Protein AF-0000000087729654 (afdb_homodimer)

Solvent-accessible surface area (backbone atoms only — not comparable to full-atom values): 74043 Å² total; per-residue (Å²): 131,87,69,91,74,70,89,71,46,72,91,51,45,42,48,38,34,33,29,36,42,75,70,20,74,79,70,72,42,44,32,34,38,73,47,78,46,48,80,68,43,52,25,71,69,46,51,53,46,52,68,68,64,58,53,96,73,68,27,62,53,49,50,52,55,50,51,56,45,70,74,33,58,78,90,52,47,77,38,66,58,53,47,55,46,52,46,66,51,66,41,81,91,63,39,47,30,75,78,20,45,40,29,26,58,43,69,52,61,72,54,85,83,48,56,37,69,32,28,49,70,90,34,79,41,78,41,32,36,52,52,50,51,50,50,40,53,34,51,58,63,65,44,33,60,56,48,44,22,37,34,40,68,84,71,46,38,59,80,87,36,67,66,57,45,44,56,49,59,72,38,42,46,55,52,32,26,64,28,59,14,25,42,36,46,71,46,72,65,54,76,36,37,62,45,18,56,48,50,32,50,38,30,27,59,48,52,79,46,93,48,45,67,60,50,39,55,44,36,74,76,32,64,42,71,88,45,75,63,29,58,43,16,38,47,52,62,42,61,37,72,51,65,31,36,44,56,49,54,42,45,49,26,40,17,23,82,33,19,32,41,29,41,56,89,42,68,46,48,37,61,46,48,42,40,7,50,40,34,40,64,58,45,32,54,71,60,48,54,55,45,31,38,52,42,38,27,73,74,68,70,51,84,64,91,73,82,69,55,63,32,56,47,43,40,55,72,38,48,44,41,50,12,53,28,46,52,64,39,92,66,53,66,52,73,68,55,53,53,45,67,44,60,77,35,45,69,91,53,78,57,39,71,51,57,43,42,36,71,53,38,45,68,72,49,32,69,69,58,68,74,60,92,82,58,58,59,31,57,54,35,32,49,47,37,49,44,50,28,62,72,69,64,33,41,58,54,42,47,57,6,26,70,78,26,84,64,71,42,37,6,45,23,36,46,83,75,37,77,52,71,60,72,68,39,49,74,78,48,82,62,66,68,60,34,93,81,41,57,82,71,53,77,79,59,74,49,57,62,77,58,22,13,32,52,90,41,70,48,65,70,45,66,43,94,83,54,54,32,42,33,32,44,28,32,67,76,46,34,35,41,18,33,40,40,40,45,49,46,95,88,39,69,37,64,88,57,46,35,67,44,90,74,42,50,61,62,65,54,53,70,68,41,42,51,52,48,45,42,33,40,50,31,65,40,39,42,77,68,20,36,67,60,59,79,70,46,50,45,54,38,26,50,44,57,42,60,75,62,33,31,56,55,27,49,76,69,63,36,58,72,70,36,63,33,84,90,63,46,59,65,60,29,49,51,47,70,61,32,32,78,38,61,58,51,97,40,36,52,47,75,69,49,42,64,62,66,60,89,85,61,52,69,65,49,50,53,49,40,52,36,31,29,60,24,48,59,47,49,32,23,51,30,30,25,61,75,16,42,46,26,36,34,37,38,34,23,75,50,56,86,86,49,45,70,52,74,68,30,30,35,26,40,35,35,22,17,39,44,31,33,32,30,35,84,52,87,89,32,26,31,30,56,13,40,30,46,43,58,79,36,37,71,23,50,51,47,54,38,41,75,72,60,78,33,62,80,42,79,46,40,30,56,131,87,68,90,71,70,91,69,47,73,90,50,45,44,48,38,36,33,29,35,44,77,70,20,75,78,70,73,42,44,32,34,38,74,47,78,45,50,79,69,44,52,26,71,69,45,51,51,44,52,68,68,63,58,53,98,74,66,28,62,53,48,51,52,53,49,51,57,46,69,72,35,58,76,90,52,46,78,39,65,59,54,48,55,48,52,46,67,48,65,40,81,91,62,40,47,30,73,76,21,45,40,30,27,58,43,67,52,60,71,53,85,82,48,56,37,71,32,29,50,69,90,35,81,43,79,42,31,36,54,53,51,51,51,50,41,53,35,52,59,62,66,45,32,60,56,50,43,23,38,34,39,68,85,72,47,38,59,80,88,38,66,66,56,45,44,54,50,57,73,38,41,45,55,53,32,26,62,28,60,15,25,41,35,46,71,46,72,66,56,77,37,37,61,45,17,54,49,49,31,50,38,30,28,58,47,51,80,46,94,48,45,68,60,52,40,54,44,36,72,77,34,65,43,71,89,45,75,63,29,58,43,16,36,47,52,63,40,62,37,72,53,63,31,37,44,55,50,55,43,46,48,25,41,18,23,82,34,19,31,41,29,42,55,90,42,66,45,48,36,61,45,47,42,40,8,50,41,34,40,63,58,44,30,52,70,59,48,55,56,45,31,38,52,41,39,26,74,72,68,70,50,86,63,92,73,82,68,54,63,32,55,47,44,39,54,73,39,46,44,42,49,13,53,29,46,52,63,39,91,65,54,66,53,72,68,53,53,52,46,66,45,60,76,35,44,69,90,53,76,59,39,72,52,57,44,43,36,70,53,39,46,69,71,49,34,71,70,58,66,74,61,90,82,58,58,59,31,57,54,34,31,50,50,37,48,43,49,30,63,72,69,64,32,42,57,54,40,48,57,5,25,72,76,26,85,64,70,43,36,6,46,21,37,48,84,76,38,78,53,72,62,74,68,38,49,73,77,48,85,63,65,68,62,35,92,80,41,56,84,72,54,78,78,59,76,50,56,62,76,57,22,14,33,50,90,41,69,50,67,69,45,66,43,94,84,55,52,33,42,33,33,43,26,33,68,77,47,34,36,42,18,35,39,42,40,46,48,46,96,86,39,68,37,64,88,55,45,36,70,43,89,74,42,51,61,62,66,56,53,71,69,42,40,50,51,52,46,42,34,40,50,29,66,40,40,43,80,68,19,37,66,61,58,79,70,44,49,45,53,37,25,48,45,57,42,59,76,64,32,30,56,54,25,48,76,70,63,35,57,71,71,35,63,33,88,86,64,46,58,65,60,28,49,51,47,69,60,32,32,78,39,60,57,50,97,38,36,52,48,75,70,49,42,66,63,67,60,91,84,63,52,68,64,50,52,50,49,41,51,34,30,29,59,25,50,56,47,51,32,23,51,30,31,27,60,76,17,42,44,27,36,36,36,40,34,24,74,50,55,86,86,49,46,69,53,73,67,30,30,34,27,39,36,35,24,16,40,46,31,32,31,31,36,83,53,86,90,30,25,30,29,56,12,39,30,46,42,57,78,36,36,72,23,52,52,48,53,38,42,76,70,61,78,34,62,80,41,78,45,39,29,55

Foldseek 3Di:
DPDLDDDDDVVQQKWKWKAWALCCVVVVATEIEIDMDGPVQFDPVLVVQCVVPDDPFAFLQVSLLVLLLVQDDVVCSPPPVSVVVCLQPNDQSSAGHPLGAEEEEQEDQPDPPQWDWHHYPNRIDIGHVQVRQVSSLCSVVVHRNGSYTYHYCRNGFPPVDPVSNLVVLLCLLVRLLNHSAYEYELGADDDCLQLLLVLLLVLLVCLVDPCLQVVQVVCVVPVCPSHALNLLSVQVSLPGLSLQALLVLSNLLSNQQSYWYDYRHDIDGLLSNQSSLLSCQQRPVLSSQVSNQVRCCVVPVDHDGDHDCSSSCLSHFPSNLSSVDSNVGDDADAPLLLLLNLQRHDDDQLLCSPSSCLSRHDPQLSVQQRDDSVDQSLLSQLVSQVSRCVVVQFLAQQQQFACFAPSRAFRSTHRSHANQDDNLQDLQGFFDFHCVLGPDDHSPQRLADFWALQNPFTWDWDADPSSRKIKIKWFFDFFFAWWFWAAAPPQDTDLVLTGAGDAADAPQDDPVSVLVLVLQQLLLQAWHSNHGDDPLSSQQLQAALDLVLNLVVCVVVVVVRSNSCVPPSRLSNNRCVRQQQHDQHVDGPVVSHHPDRDPPRDSSSNRTSSRSNSSNSRQWIWTATPSNWTHIHGARNNDDPVLTDDGGFTWIDTGRHQFIWTWDDDPQAIRTHRGMRIRQSGHHNVVVCPVVPVIDMDMHMTD/DPDLDDDDDVVQQKWKWKAWALCCVVVVATEIEIDMDGPVQFDPVLVVQCVVPDDPFAFLQVSLLVLLLVQDDVVCSPPPVSVVVCLQPNDQSSAGHPLGAEEEEQEDQPDPVQWDWHHYPNRIDIGHPQVRQVSSLCSVVVHRNGSYTYHYCRNRFPPVDVVSVLVVLLCLLVVLLNHSAYEYELGADDDCLQLLLVLLLVLLVCLVDPCLQVVQVVCVVPVCPSHALNLLSVQVSLPGLSLQALLVLSNLLSNQQSYWYDYRHDIDGLLSNLSSLQSCQQRPVLSSQVSNQVRCCVVPVDHDGDHDCSSSCLSHFPSNLSSVDSNVDDDADAPLLLLLNLQRHDDDQLLCSPSSCLSRHDPQLSVQQRDDSVDQSLLSQLSSQVSRCVVVQFLAQQQQFACFAPSRAFRSTHRSHANQDDNLQDLQGFFDFHCVLGNDDHSPQRLADFWALQNPFTWPWDADPSSRKIKIKWFFDFFFAWWFWAAAPPQDTDLVLTGAGPAADAPQDDPVSVLVLVLQQLLLQAWHSNHGDDPLSSQVLQAALDLVLVLVVCVVVVVVRSNSCVPPSRLSNNRCVRQQQHDQHVDGPVVSHHPDRDPPRDSSSNRTSSRSNSSNSRQWIWTATPSNWTHIHGARNNDDPVLTDDGGFTWIDTGRHQFIWTWDDDPQAIRTHRGMRIRQSGHHNVVVCCVVPVIDMDMHMTD

Organism: NCBI:txid56646

Sequence (1406 aa):
MSTLYHPLSEADDEIRLLTLLPKSRSTGIPECVLETYSLKAFTPQYRDFVSASIGANASTRRTTSQWIRSRIDPELAGLVPLQRLHSKQPPPSQYRFMWGDYAALSYVWGKEKDTSIIVLNRKQRRVTTNLAKALSAFIQDGEFENDFKLWVDAVCINQDDLDERARQLRKMRQIYGSAWAVVAWLGEPSFQSDSAIQLIHDFSTLSKTNCGSQIEARLYSEPQFLGKGCWLALHDLMERPYWARLWIIQEMVMGASATWIRCGSSSIDWTSFCSGIAFLEENLWLVKDEILSIERYAATSKTGPAWSIMGIHLVYQDLSILSEREEKGGQYPNFARLLDIAIDTECKDPRDKVYGLVGLMSPVVAGSLQPDYTLPVRQVYAATARTFIEADDNLEPIRDGNPWGPSKGPSWAADWLWKGRVRSSRTENQLWGPTRFFPRLGPDDSFHTPYKASGETKHDASFSNDGSALECSGFIVDTISGLSARGRGYFNLVKTSVVQPQRWESAYGDRRATAEALYRTLVMDRVAGGAKSSARHAAILHLPRKLDRGKQEFSKRGWSWLAGQDGYYFRWEMFHKLNADFQLGDDRLQDFFSDEIPDDASEFDYSEVYSCFDRTSQRRRFMTTANGYMGWAPDNIYGKKSEQTRPGDVIAVLYGCSTPIVIRPRGCQYHVIGEAYVQGLMDGEAMELVNSGKLERARLEFCMSTLYHPLSEADDEIRLLTLLPKSRSTGIPECVLETYSLKAFTPQYRDFVSASIGANASTRRTTSQWIRSRIDPELAGLVPLQRLHSKQPPPSQYRFMWGDYAALSYVWGKEKDTSIIVLNRKQRRVTTNLAKALSAFIQDGEFENDFKLWVDAVCINQDDLDERARQLRKMRQIYGSAWAVVAWLGEPSFQSDSAIQLIHDFSTLSKTNCGSQIEARLYSEPQFLGKGCWLALHDLMERPYWARLWIIQEMVMGASATWIRCGSSSIDWTSFCSGIAFLEENLWLVKDEILSIERYAATSKTGPAWSIMGIHLVYQDLSILSEREEKGGQYPNFARLLDIAIDTECKDPRDKVYGLVGLMSPVVAGSLQPDYTLPVRQVYAATARTFIEADDNLEPIRDGNPWGPSKGPSWAADWLWKGRVRSSRTENQLWGPTRFFPRLGPDDSFHTPYKASGETKHDASFSNDGSALECSGFIVDTISGLSARGRGYFNLVKTSVVQPQRWESAYGDRRATAEALYRTLVMDRVAGGAKSSARHAAILHLPRKLDRGKQEFSKRGWSWLAGQDGYYFRWEMFHKLNADFQLGDDRLQDFFSDEIPDDASEFDYSEVYSCFDRTSQRRRFMTTANGYMGWAPDNIYGKKSEQTRPGDVIAVLYGCSTPIVIRPRGCQYHVIGEAYVQGLMDGEAMELVNSGKLERARLEFC

pLDDT: mean 92.47, std 7.08, range [33.03, 98.75]

Structure (mmCIF, N/CA/C/O backbone):
data_AF-0000000087729654-model_v1
#
loop_
_entity.id
_entity.type
_entity.pdbx_description
1 polymer 'Heterokaryon incompatibility domain-containing protein'
#
loop_
_atom_site.group_PDB
_atom_site.id
_atom_site.type_symbol
_atom_site.label_atom_id
_atom_site.label_alt_id
_atom_site.label_comp_id
_atom_site.label_asym_id
_atom_site.label_entity_id
_atom_site.label_seq_id
_atom_site.pdbx_PDB_ins_code
_atom_site.Cartn_x
_atom_site.Cartn_y
_atom_site.Cartn_z
_atom_site.occupancy
_atom_site.B_iso_or_equiv
_atom_site.auth_seq_id
_atom_site.auth_comp_id
_atom_site.auth_asym_id
_atom_site.auth_atom_id
_atom_site.pdbx_PDB_model_num
ATOM 1 N N . MET A 1 1 ? -33.344 -27.109 21.906 1 33.69 1 MET A N 1
ATOM 2 C CA . MET A 1 1 ? -32 -26.703 21.453 1 33.69 1 MET A CA 1
ATOM 3 C C . MET A 1 1 ? -32.062 -26.141 20.031 1 33.69 1 MET A C 1
ATOM 5 O O . MET A 1 1 ? -32.406 -26.859 19.094 1 33.69 1 MET A O 1
ATOM 9 N N . SER A 1 2 ? -32.469 -24.953 19.781 1 46.62 2 SER A N 1
ATOM 10 C CA . SER A 1 2 ? -32.844 -24.266 18.562 1 46.62 2 SER A CA 1
ATOM 11 C C . SER A 1 2 ? -31.781 -24.406 17.484 1 46.62 2 SER A C 1
ATOM 13 O O . SER A 1 2 ? -30.609 -24.125 17.719 1 46.62 2 SER A O 1
ATOM 15 N N . THR A 1 3 ? -31.906 -25.203 16.375 1 71.5 3 THR A N 1
ATOM 16 C CA . THR A 1 3 ? -31.031 -25.766 15.359 1 71.5 3 THR A CA 1
ATOM 17 C C . THR A 1 3 ? -30.391 -24.656 14.531 1 71.5 3 THR A C 1
ATOM 19 O O . THR A 1 3 ? -31.078 -23.75 14.055 1 71.5 3 THR A O 1
ATOM 22 N N . LEU A 1 4 ? -29.172 -24.375 14.727 1 82.44 4 LEU A N 1
ATOM 23 C CA . LEU A 1 4 ? -28.375 -23.391 14 1 82.44 4 LEU A CA 1
ATOM 24 C C . LEU A 1 4 ? -28.656 -23.469 12.508 1 82.44 4 LEU A C 1
ATOM 26 O O . LEU A 1 4 ? -28.75 -22.438 11.844 1 82.44 4 LEU A O 1
ATOM 30 N N . TYR A 1 5 ? -29.047 -24.703 12.047 1 92.25 5 TYR A N 1
ATOM 31 C CA . TYR A 1 5 ? -29.188 -24.891 10.609 1 92.25 5 TYR A CA 1
ATOM 32 C C . TYR A 1 5 ? -30.609 -25.312 10.25 1 92.25 5 TYR A C 1
ATOM 34 O O . TYR A 1 5 ? -31.125 -26.312 10.75 1 92.25 5 TYR A O 1
ATOM 42 N N . HIS A 1 6 ? -31.219 -24.484 9.508 1 92.19 6 HIS A N 1
ATOM 43 C CA . HIS A 1 6 ? -32.5 -24.812 8.867 1 92.19 6 HIS A CA 1
ATOM 44 C C . HIS A 1 6 ? -32.281 -25.125 7.391 1 92.19 6 HIS A C 1
ATOM 46 O O . HIS A 1 6 ? -31.406 -24.562 6.742 1 92.19 6 HIS A O 1
ATOM 52 N N . PRO A 1 7 ? -33.125 -26.047 6.918 1 92.88 7 PRO A N 1
ATOM 53 C CA . PRO A 1 7 ? -32.969 -26.422 5.508 1 92.88 7 PRO A CA 1
ATOM 54 C C . PRO A 1 7 ? -33.062 -25.219 4.57 1 92.88 7 PRO A C 1
ATOM 56 O O . PRO A 1 7 ? -33.906 -24.344 4.781 1 92.88 7 PRO A O 1
ATOM 59 N N . LEU A 1 8 ? -32.25 -25.203 3.566 1 94.94 8 LEU A N 1
ATOM 60 C CA . LEU A 1 8 ? -32.219 -24.125 2.576 1 94.94 8 LEU A CA 1
ATOM 61 C C . LEU A 1 8 ? -33.219 -24.406 1.445 1 94.94 8 LEU A C 1
ATOM 63 O O . LEU A 1 8 ? -33.344 -25.547 0.994 1 94.94 8 LEU A O 1
ATOM 67 N N . SER A 1 9 ? -33.844 -23.406 1.042 1 94 9 SER A N 1
ATOM 68 C CA . SER A 1 9 ? -34.781 -23.531 -0.067 1 94 9 SER A CA 1
ATOM 69 C C . SER A 1 9 ? -34.094 -23.391 -1.411 1 94 9 SER A C 1
ATOM 71 O O . SER A 1 9 ? -33.531 -22.344 -1.723 1 94 9 SER A O 1
ATOM 73 N N . GLU A 1 10 ? -34.125 -24.422 -2.219 1 90.56 10 GLU A N 1
ATOM 74 C CA . GLU A 1 10 ? -33.531 -24.375 -3.561 1 90.56 10 GLU A CA 1
ATOM 75 C C . GLU A 1 10 ? -34.375 -23.469 -4.477 1 90.56 10 GLU A C 1
ATOM 77 O O . GLU A 1 10 ? -33.812 -22.781 -5.34 1 90.56 10 GLU A O 1
ATOM 82 N N . ALA A 1 11 ? -35.625 -23.469 -4.262 1 92.75 11 ALA A N 1
ATOM 83 C CA . ALA A 1 11 ? -36.531 -22.656 -5.078 1 92.75 11 ALA A CA 1
ATOM 84 C C . ALA A 1 11 ? -36.219 -21.172 -4.93 1 92.75 11 ALA A C 1
ATOM 86 O O . ALA A 1 11 ? -36.312 -20.406 -5.895 1 92.75 11 ALA A O 1
ATOM 87 N N . ASP A 1 12 ? -35.781 -20.812 -3.799 1 94.88 12 ASP A N 1
ATOM 88 C CA . ASP A 1 12 ? -35.5 -19.406 -3.525 1 94.88 12 ASP A CA 1
ATOM 89 C C . ASP A 1 12 ? -34 -19.125 -3.646 1 94.88 12 ASP A C 1
ATOM 91 O O . ASP A 1 12 ? -33.562 -18 -3.377 1 94.88 12 ASP A O 1
ATOM 95 N N . ASP A 1 13 ? -33.281 -20.109 -3.977 1 95.81 13 ASP A N 1
ATOM 96 C CA . ASP A 1 13 ? -31.828 -19.969 -4.137 1 95.81 13 ASP A CA 1
ATOM 97 C C . ASP A 1 13 ? -31.188 -19.406 -2.873 1 95.81 13 ASP A C 1
ATOM 99 O O . ASP A 1 13 ? -30.469 -18.406 -2.928 1 95.81 13 ASP A O 1
ATOM 103 N N . GLU A 1 14 ? -31.406 -20.062 -1.778 1 96.5 14 GLU A N 1
ATOM 104 C CA . GLU A 1 14 ? -31.016 -19.562 -0.465 1 96.5 14 GLU A CA 1
ATOM 105 C C . GLU A 1 14 ? -29.594 -20 -0.112 1 96.5 14 GLU A C 1
ATOM 107 O O . GLU A 1 14 ? -29.172 -21.109 -0.466 1 96.5 14 GLU A O 1
ATOM 112 N N . ILE A 1 15 ? -28.859 -19.125 0.575 1 96.56 15 ILE A N 1
ATOM 113 C CA . ILE A 1 15 ? -27.578 -19.422 1.209 1 96.56 15 ILE A CA 1
ATOM 114 C C . ILE A 1 15 ? -27.547 -18.781 2.6 1 96.56 15 ILE A C 1
ATOM 116 O O . ILE A 1 15 ? -28.422 -18 2.955 1 96.56 15 ILE A O 1
ATOM 120 N N . ARG A 1 16 ? -26.625 -19.234 3.406 1 97.75 16 ARG A N 1
ATOM 121 C CA . ARG A 1 16 ? -26.406 -18.609 4.711 1 97.75 16 ARG A CA 1
ATOM 122 C C . ARG A 1 16 ? -25.188 -17.688 4.68 1 97.75 16 ARG A C 1
ATOM 124 O O . ARG A 1 16 ? -24.203 -17.969 3.996 1 97.75 16 ARG A O 1
ATOM 131 N N . LEU A 1 17 ? -25.312 -16.547 5.328 1 98.19 17 LEU A N 1
ATOM 132 C CA . LEU A 1 17 ? -24.219 -15.57 5.387 1 98.19 17 LEU A CA 1
ATOM 133 C C . LEU A 1 17 ? -23.953 -15.125 6.82 1 98.19 17 LEU A C 1
ATOM 135 O O . LEU A 1 17 ? -24.844 -15.195 7.668 1 98.19 17 LEU A O 1
ATOM 139 N N . LEU A 1 18 ? -22.734 -14.703 7.047 1 98.12 18 LEU A N 1
ATOM 140 C CA . LEU A 1 18 ? -22.297 -14.234 8.359 1 98.12 18 LEU A CA 1
ATOM 141 C C . LEU A 1 18 ? -22.266 -12.711 8.414 1 98.12 18 LEU A C 1
ATOM 143 O O . LEU A 1 18 ? -21.875 -12.062 7.441 1 98.12 18 LEU A O 1
ATOM 147 N N . THR A 1 19 ? -22.656 -12.164 9.516 1 98.12 19 THR A N 1
ATOM 148 C CA . THR A 1 19 ? -22.406 -10.781 9.906 1 98.12 19 THR A CA 1
ATOM 149 C C . THR A 1 19 ? -21.531 -10.727 11.164 1 98.12 19 THR A C 1
ATOM 151 O O . THR A 1 19 ? -21.844 -11.383 12.164 1 98.12 19 THR A O 1
ATOM 154 N N . LEU A 1 20 ? -20.469 -10.039 11.109 1 96.88 20 LEU A N 1
ATOM 155 C CA . LEU A 1 20 ? -19.531 -9.945 12.234 1 96.88 20 LEU A CA 1
ATOM 156 C C . LEU A 1 20 ? -19.922 -8.797 13.164 1 96.88 20 LEU A C 1
ATOM 158 O O . LEU A 1 20 ? -20.328 -7.73 12.703 1 96.88 20 LEU A O 1
ATOM 162 N N . LEU A 1 21 ? -19.75 -8.977 14.414 1 94.62 21 LEU A N 1
ATOM 163 C CA . LEU A 1 21 ? -20.219 -8.008 15.391 1 94.62 21 LEU A CA 1
ATOM 164 C C . LEU A 1 21 ? -19.062 -7.203 15.969 1 94.62 21 LEU A C 1
ATOM 166 O O . LEU A 1 21 ? -18.078 -7.777 16.438 1 94.62 21 LEU A O 1
ATOM 170 N N . PRO A 1 22 ? -19.156 -5.863 16.016 1 88.12 22 PRO A N 1
ATOM 171 C CA . PRO A 1 22 ? -18.094 -4.992 16.5 1 88.12 22 PRO A CA 1
ATOM 172 C C . PRO A 1 22 ? -17.719 -5.262 17.953 1 88.12 22 PRO A C 1
ATOM 174 O O . PRO A 1 22 ? -16.578 -5.016 18.359 1 88.12 22 PRO A O 1
ATOM 177 N N . LYS A 1 23 ? -18.594 -5.688 18.812 1 84 23 LYS A N 1
ATOM 178 C CA . LYS A 1 23 ? -18.344 -5.93 20.234 1 84 23 LYS A CA 1
ATOM 179 C C . LYS A 1 23 ? -17.203 -6.93 20.422 1 84 23 LYS A C 1
ATOM 181 O O . LYS A 1 23 ? -16.625 -7.02 21.5 1 84 23 LYS A O 1
ATOM 186 N N . SER A 1 24 ? -17 -7.676 19.328 1 87.69 24 SER A N 1
ATOM 187 C CA . SER A 1 24 ? -15.922 -8.664 19.328 1 87.69 24 SER A CA 1
ATOM 188 C C . SER A 1 24 ? -14.578 -8.008 19.656 1 87.69 24 SER A C 1
ATOM 190 O O . SER A 1 24 ? -13.68 -8.656 20.203 1 87.69 24 SER A O 1
ATOM 192 N N . ARG A 1 25 ? -14.367 -6.797 19.328 1 84.56 25 ARG A N 1
ATOM 193 C CA . ARG A 1 25 ? -13.102 -6.098 19.5 1 84.56 25 ARG A CA 1
ATOM 194 C C . ARG A 1 25 ? -12.766 -5.945 20.984 1 84.56 25 ARG A C 1
ATOM 196 O O . ARG A 1 25 ? -11.594 -6.02 21.375 1 84.56 25 ARG A O 1
ATOM 203 N N . SER A 1 26 ? -13.719 -5.879 21.766 1 84.81 26 SER A N 1
ATOM 204 C CA . SER A 1 26 ? -13.508 -5.711 23.203 1 84.81 26 SER A CA 1
ATOM 205 C C . SER A 1 26 ? -13.336 -7.055 23.891 1 84.81 26 SER A C 1
ATOM 207 O O . SER A 1 26 ? -12.547 -7.18 24.828 1 84.81 26 SER A O 1
ATOM 209 N N . THR A 1 27 ? -13.977 -8.109 23.359 1 87.88 27 THR A N 1
ATOM 210 C CA . THR A 1 27 ? -13.953 -9.414 24.031 1 87.88 27 THR A CA 1
ATOM 211 C C . THR A 1 27 ? -12.773 -10.242 23.547 1 87.88 27 THR A C 1
ATOM 213 O O . THR A 1 27 ? -12.32 -11.156 24.234 1 87.88 27 THR A O 1
ATOM 216 N N . GLY A 1 28 ? -12.383 -10.047 22.391 1 89.31 28 GLY A N 1
ATOM 217 C CA . GLY A 1 28 ? -11.305 -10.812 21.797 1 89.31 28 GLY A CA 1
ATOM 218 C C . GLY A 1 28 ? -11.766 -12.117 21.172 1 89.31 28 GLY A C 1
ATOM 219 O O . GLY A 1 28 ? -10.961 -12.852 20.594 1 89.31 28 GLY A O 1
ATOM 220 N N . ILE A 1 29 ? -13.016 -12.43 21.281 1 95.31 29 ILE A N 1
ATOM 221 C CA . ILE A 1 29 ? -13.617 -13.617 20.703 1 95.31 29 ILE A CA 1
ATOM 222 C C . ILE A 1 29 ? -14.523 -13.219 19.531 1 95.31 29 ILE A C 1
ATOM 224 O O . ILE A 1 29 ? -15.461 -12.43 19.719 1 95.31 29 ILE A O 1
ATOM 228 N N . PRO A 1 30 ? -14.227 -13.766 18.344 1 96.81 30 PRO A N 1
ATOM 229 C CA . PRO A 1 30 ? -15.086 -13.398 17.219 1 96.81 30 PRO A CA 1
ATOM 230 C C . PRO A 1 30 ? -16.547 -13.758 17.469 1 96.81 30 PRO A C 1
ATOM 232 O O . PRO A 1 30 ? -16.859 -14.906 17.781 1 96.81 30 PRO A O 1
ATOM 235 N N . GLU A 1 31 ? -17.391 -12.836 17.344 1 97.12 31 GLU A N 1
ATOM 236 C CA . GLU A 1 31 ? -18.828 -13.016 17.453 1 97.12 31 GLU A CA 1
ATOM 237 C C . GLU A 1 31 ? -19.516 -12.711 16.125 1 97.12 31 GLU A C 1
ATOM 239 O O . GLU A 1 31 ? -19.25 -11.68 15.508 1 97.12 31 GLU A O 1
ATOM 244 N N . CYS A 1 32 ? -20.391 -13.617 15.688 1 96.75 32 CYS A N 1
ATOM 245 C CA . CYS A 1 32 ? -21.031 -13.508 14.383 1 96.75 32 CYS A CA 1
ATOM 246 C C . CYS A 1 32 ? -22.516 -13.891 14.461 1 96.75 32 CYS A C 1
ATOM 248 O O . CYS A 1 32 ? -22.938 -14.523 15.422 1 96.75 32 CYS A O 1
ATOM 250 N N . VAL A 1 33 ? -23.25 -13.5 13.531 1 97.31 33 VAL A N 1
ATOM 251 C CA . VAL A 1 33 ? -24.641 -13.898 13.328 1 97.31 33 VAL A CA 1
ATOM 252 C C . VAL A 1 33 ? -24.797 -14.602 11.984 1 97.31 33 VAL A C 1
ATOM 254 O O . VAL A 1 33 ? -24.312 -14.109 10.961 1 97.31 33 VAL A O 1
ATOM 257 N N . LEU A 1 34 ? -25.375 -15.789 12.016 1 97.38 34 LEU A N 1
ATOM 258 C CA . LEU A 1 34 ? -25.641 -16.562 10.812 1 97.38 34 LEU A CA 1
ATOM 259 C C . LEU A 1 34 ? -27.109 -16.484 10.422 1 97.38 34 LEU A C 1
ATOM 261 O O . LEU A 1 34 ? -27.984 -16.812 11.227 1 97.38 34 LEU A O 1
ATOM 265 N N . GLU A 1 35 ? -27.375 -15.992 9.219 1 97.25 35 GLU A N 1
ATOM 266 C CA . GLU A 1 35 ? -28.75 -15.859 8.742 1 97.25 35 GLU A CA 1
ATOM 267 C C . GLU A 1 35 ? -28.875 -16.328 7.301 1 97.25 35 GLU A C 1
ATOM 269 O O . GLU A 1 35 ? -27.891 -16.453 6.586 1 97.25 35 GLU A O 1
ATOM 274 N N . THR A 1 36 ? -30.094 -16.672 6.914 1 97.56 36 THR A N 1
ATOM 275 C CA . THR A 1 36 ? -30.391 -17.172 5.578 1 97.56 36 THR A CA 1
ATOM 276 C C . THR A 1 36 ? -30.891 -16.047 4.676 1 97.56 36 THR A C 1
ATOM 278 O O . THR A 1 36 ? -31.719 -15.242 5.082 1 97.56 36 THR A O 1
ATOM 281 N N . TYR A 1 37 ? -30.344 -15.992 3.504 1 97.62 37 TYR A N 1
ATOM 282 C CA . TYR A 1 37 ? -30.719 -14.977 2.523 1 97.62 37 TYR A CA 1
ATOM 283 C C . TYR A 1 37 ? -30.953 -15.594 1.152 1 97.62 37 TYR A C 1
ATOM 285 O O . TYR A 1 37 ? -30.438 -16.672 0.861 1 97.62 37 TYR A O 1
ATOM 293 N N . SER A 1 38 ? -31.703 -14.922 0.337 1 97.81 38 SER A N 1
ATOM 294 C CA . SER A 1 38 ? -31.984 -15.398 -1.015 1 97.81 38 SER A CA 1
ATOM 295 C C . SER A 1 38 ? -31.141 -14.656 -2.047 1 97.81 38 SER A C 1
ATOM 297 O O . SER A 1 38 ? -31.047 -13.43 -2.012 1 97.81 38 SER A O 1
ATOM 299 N N . LEU A 1 39 ? -30.547 -15.383 -3.01 1 96.38 39 LEU A N 1
ATOM 300 C CA . LEU A 1 39 ? -29.75 -14.789 -4.09 1 96.38 39 LEU A CA 1
ATOM 301 C C . LEU A 1 39 ? -30.656 -14.289 -5.211 1 96.38 39 LEU A C 1
ATOM 303 O O . LEU A 1 39 ? -30.172 -13.75 -6.211 1 96.38 39 LEU A O 1
ATOM 307 N N . LYS A 1 40 ? -31.953 -14.367 -4.965 1 96.06 40 LYS A N 1
ATOM 308 C CA . LYS A 1 40 ? -32.906 -13.859 -5.926 1 96.06 40 LYS A CA 1
ATOM 309 C C . LYS A 1 40 ? -33.469 -12.5 -5.488 1 96.06 40 LYS A C 1
ATOM 311 O O . LYS A 1 40 ? -34.125 -11.805 -6.273 1 96.06 40 LYS A O 1
ATOM 316 N N . ALA A 1 41 ? -33.125 -12.148 -4.297 1 97.5 41 ALA A N 1
ATOM 317 C CA . ALA A 1 41 ? -33.688 -10.93 -3.725 1 97.5 41 ALA A CA 1
ATOM 318 C C . ALA A 1 41 ? -32.938 -9.695 -4.211 1 97.5 41 ALA A C 1
ATOM 320 O O . ALA A 1 41 ? -32.5 -8.867 -3.404 1 97.5 41 ALA A O 1
ATOM 321 N N . PHE A 1 42 ? -32.938 -9.484 -5.508 1 97.06 42 PHE A N 1
ATOM 322 C CA . PHE A 1 42 ? -32.25 -8.352 -6.113 1 97.06 42 PHE A CA 1
ATOM 323 C C . PHE A 1 42 ? -32.969 -7.043 -5.793 1 97.06 42 PHE A C 1
ATOM 325 O O . PHE A 1 42 ? -34.188 -7.031 -5.594 1 97.06 42 PHE A O 1
ATOM 332 N N . THR A 1 43 ? -32.219 -6.004 -5.73 1 97.31 43 THR A N 1
ATOM 333 C CA . THR A 1 43 ? -32.812 -4.68 -5.695 1 97.31 43 THR A CA 1
ATOM 334 C C . THR A 1 43 ? -33.469 -4.344 -7.039 1 97.31 43 THR A C 1
ATOM 336 O O . THR A 1 43 ? -33.062 -4.883 -8.07 1 97.31 43 THR A O 1
ATOM 339 N N . PRO A 1 44 ? -34.438 -3.445 -7.043 1 96.19 44 PRO A N 1
ATOM 340 C CA . PRO A 1 44 ? -35.031 -3.037 -8.312 1 96.19 44 PRO A CA 1
ATOM 341 C C . PRO A 1 44 ? -34.031 -2.412 -9.273 1 96.19 44 PRO A C 1
ATOM 343 O O . PRO A 1 44 ? -34.094 -2.652 -10.484 1 96.19 44 PRO A O 1
ATOM 346 N N . GLN A 1 45 ? -33.125 -1.657 -8.773 1 94.94 45 GLN A N 1
ATOM 347 C CA . GLN A 1 45 ? -32.125 -1.004 -9.609 1 94.94 45 GLN A CA 1
ATOM 348 C C . GLN A 1 45 ? -31.25 -2.029 -10.305 1 94.94 45 GLN A C 1
ATOM 350 O O . GLN A 1 45 ? -30.953 -1.892 -11.492 1 94.94 45 GLN A O 1
ATOM 355 N N . TYR A 1 46 ? -30.859 -3.045 -9.578 1 95.75 46 TYR A N 1
ATOM 356 C CA . TYR A 1 46 ? -29.984 -4.062 -10.164 1 95.75 46 TYR A CA 1
ATOM 357 C C . TYR A 1 46 ? -30.75 -4.914 -11.172 1 95.75 46 TYR A C 1
ATOM 359 O O . TYR A 1 46 ? -30.203 -5.285 -12.219 1 95.75 46 TYR A O 1
ATOM 367 N N . ARG A 1 47 ? -31.953 -5.246 -10.906 1 94.31 47 ARG A N 1
ATOM 368 C CA . ARG A 1 47 ? -32.812 -5.992 -11.836 1 94.31 47 ARG A CA 1
ATOM 369 C C . ARG A 1 47 ? -32.938 -5.254 -13.164 1 94.31 47 ARG A C 1
ATOM 371 O O . ARG A 1 47 ? -32.875 -5.867 -14.234 1 94.31 47 ARG A O 1
ATOM 378 N N . ASP A 1 48 ? -33.125 -3.936 -13 1 94.44 48 ASP A N 1
ATOM 379 C CA . ASP A 1 48 ? -33.219 -3.111 -14.203 1 94.44 48 ASP A CA 1
ATOM 380 C C . ASP A 1 48 ? -31.938 -3.113 -15 1 94.44 48 ASP A C 1
ATOM 382 O O . ASP A 1 48 ? -31.953 -3.174 -16.234 1 94.44 48 ASP A O 1
ATOM 386 N N . PHE A 1 49 ? -30.922 -3.08 -14.297 1 94.12 49 PHE A N 1
ATOM 387 C CA . PHE A 1 49 ? -29.609 -3.062 -14.938 1 94.12 49 PHE A CA 1
ATOM 388 C C . PHE A 1 49 ? -29.359 -4.359 -15.695 1 94.12 49 PHE A C 1
ATOM 390 O O . PHE A 1 49 ? -28.906 -4.336 -16.844 1 94.12 49 PHE A O 1
ATOM 397 N N . VAL A 1 50 ? -29.562 -5.492 -15.07 1 91.69 50 VAL A N 1
ATOM 398 C CA . VAL A 1 50 ? -29.312 -6.801 -15.664 1 91.69 50 VAL A CA 1
ATOM 399 C C . VAL A 1 50 ? -30.219 -6.992 -16.875 1 91.69 50 VAL A C 1
ATOM 401 O O . VAL A 1 50 ? -29.797 -7.559 -17.891 1 91.69 50 VAL A O 1
ATOM 404 N N . SER A 1 51 ? -31.375 -6.516 -16.812 1 88.56 51 SER A N 1
ATOM 405 C CA . SER A 1 51 ? -32.312 -6.641 -17.922 1 88.56 51 SER A CA 1
ATOM 406 C C . SER A 1 51 ? -31.875 -5.816 -19.125 1 88.56 51 SER A C 1
ATOM 408 O O . SER A 1 51 ? -32.094 -6.211 -20.266 1 88.56 51 SER A O 1
ATOM 410 N N . ALA A 1 52 ? -31.25 -4.703 -18.797 1 85.19 52 ALA A N 1
ATOM 411 C CA . ALA A 1 52 ? -30.797 -3.803 -19.859 1 85.19 52 ALA A CA 1
ATOM 412 C C . ALA A 1 52 ? -29.484 -4.277 -20.469 1 85.19 52 ALA A C 1
ATOM 414 O O . ALA A 1 52 ? -29.203 -4.02 -21.641 1 85.19 52 ALA A O 1
ATOM 415 N N . SER A 1 53 ? -28.547 -4.625 -19.719 1 71.31 53 SER A N 1
ATOM 416 C CA . SER A 1 53 ? -27.172 -4.953 -20.109 1 71.31 53 SER A CA 1
ATOM 417 C C . SER A 1 53 ? -27.109 -6.309 -20.797 1 71.31 53 SER A C 1
ATOM 419 O O . SER A 1 53 ? -26.078 -6.676 -21.359 1 71.31 53 SER A O 1
ATOM 421 N N . ILE A 1 54 ? -28.031 -7.117 -20.484 1 57.44 54 ILE A N 1
ATOM 422 C CA . ILE A 1 54 ? -27.875 -8.555 -20.719 1 57.44 54 ILE A CA 1
ATOM 423 C C . ILE A 1 54 ? -27.734 -8.828 -22.203 1 57.44 54 ILE A C 1
ATOM 425 O O . ILE A 1 54 ? -28.719 -8.75 -22.953 1 57.44 54 ILE A O 1
ATOM 429 N N . GLY A 1 55 ? -26.703 -8.273 -22.688 1 53.66 55 GLY A N 1
ATOM 430 C CA . GLY A 1 55 ? -26.406 -9.125 -23.828 1 53.66 55 GLY A CA 1
ATOM 431 C C . GLY A 1 55 ? -26.172 -10.578 -23.438 1 53.66 55 GLY A C 1
ATOM 432 O O . GLY A 1 55 ? -25.812 -10.867 -22.297 1 53.66 55 GLY A O 1
ATOM 433 N N . ALA A 1 56 ? -26.703 -11.609 -24.188 1 52.31 56 ALA A N 1
ATOM 434 C CA . ALA A 1 56 ? -26.891 -13.062 -24.141 1 52.31 56 ALA A CA 1
ATOM 435 C C . ALA A 1 56 ? -25.672 -13.742 -23.516 1 52.31 56 ALA A C 1
ATOM 437 O O . ALA A 1 56 ? -25.797 -14.789 -22.891 1 52.31 56 ALA A O 1
ATOM 438 N N . ASN A 1 57 ? -24.406 -13.117 -23.547 1 56.5 57 ASN A N 1
ATOM 439 C CA . ASN A 1 57 ? -23.266 -13.992 -23.312 1 56.5 57 ASN A CA 1
ATOM 440 C C . ASN A 1 57 ? -22.297 -13.398 -22.297 1 56.5 57 ASN A C 1
ATOM 442 O O . ASN A 1 57 ? -21.109 -13.758 -22.266 1 56.5 57 ASN A O 1
ATOM 446 N N . ALA A 1 58 ? -22.906 -12.555 -21.234 1 67.38 58 ALA A N 1
ATOM 447 C CA . ALA A 1 58 ? -21.875 -11.977 -20.359 1 67.38 58 ALA A CA 1
ATOM 448 C C . ALA A 1 58 ? -21.703 -12.805 -19.094 1 67.38 58 ALA A C 1
ATOM 450 O O . ALA A 1 58 ? -22.672 -13.352 -18.562 1 67.38 58 ALA A O 1
ATOM 451 N N . SER A 1 59 ? -20.438 -13.109 -18.734 1 77.38 59 SER A N 1
ATOM 452 C CA . SER A 1 59 ? -20.109 -13.789 -17.484 1 77.38 59 SER A CA 1
ATOM 453 C C . SER A 1 59 ? -20.625 -13 -16.281 1 77.38 59 SER A C 1
ATOM 455 O O . SER A 1 59 ? -20.828 -11.789 -16.375 1 77.38 59 SER A O 1
ATOM 457 N N . THR A 1 60 ? -20.984 -13.641 -15.211 1 82.69 60 THR A N 1
ATOM 458 C CA . THR A 1 60 ? -21.453 -13.016 -13.977 1 82.69 60 THR A CA 1
ATOM 459 C C . THR A 1 60 ? -20.438 -12 -13.469 1 82.69 60 THR A C 1
ATOM 461 O O . THR A 1 60 ? -20.812 -10.93 -12.984 1 82.69 60 THR A O 1
ATOM 464 N N . ARG A 1 61 ? -19.156 -12.281 -13.695 1 85.31 61 ARG A N 1
ATOM 465 C CA . ARG A 1 61 ? -18.078 -11.406 -13.25 1 85.31 61 ARG A CA 1
ATOM 466 C C . ARG A 1 61 ? -18.078 -10.094 -14.039 1 85.31 61 ARG A C 1
ATOM 468 O O . ARG A 1 61 ? -17.922 -9.016 -13.453 1 85.31 61 ARG A O 1
ATOM 475 N N . ARG A 1 62 ? -18.234 -10.172 -15.258 1 83.81 62 ARG A N 1
ATOM 476 C CA . ARG A 1 62 ? -18.281 -8.984 -16.094 1 83.81 62 ARG A CA 1
ATOM 477 C C . ARG A 1 62 ? -19.516 -8.133 -15.781 1 83.81 62 ARG A C 1
ATOM 479 O O . ARG A 1 62 ? -19.453 -6.906 -15.828 1 83.81 62 ARG A O 1
ATOM 486 N N . THR A 1 63 ? -20.625 -8.836 -15.531 1 89 63 THR A N 1
ATOM 487 C CA . THR A 1 63 ? -21.859 -8.133 -15.195 1 89 63 THR A CA 1
ATOM 488 C C . THR A 1 63 ? -21.688 -7.336 -13.906 1 89 63 THR A C 1
ATOM 490 O O . THR A 1 63 ? -22.125 -6.188 -13.82 1 89 63 THR A O 1
ATOM 493 N N . THR A 1 64 ? -21.062 -7.953 -12.906 1 90.12 64 THR A N 1
ATOM 494 C CA . THR A 1 64 ? -20.844 -7.273 -11.633 1 90.12 64 THR A CA 1
ATOM 495 C C . THR A 1 64 ? -19.906 -6.082 -11.812 1 90.12 64 THR A C 1
ATOM 497 O O . THR A 1 64 ? -20.125 -5.016 -11.234 1 90.12 64 THR A O 1
ATOM 500 N N . SER A 1 65 ? -18.875 -6.238 -12.586 1 87.75 65 SER A N 1
ATOM 501 C CA . SER A 1 65 ? -17.938 -5.152 -12.852 1 87.75 65 SER A CA 1
ATOM 502 C C . SER A 1 65 ? -18.625 -3.982 -13.547 1 87.75 65 SER A C 1
ATOM 504 O O . SER A 1 65 ? -18.359 -2.82 -13.234 1 87.75 65 SER A O 1
ATOM 506 N N . GLN A 1 66 ? -19.469 -4.289 -14.469 1 89.56 66 GLN A N 1
ATOM 507 C CA . GLN A 1 66 ? -20.203 -3.254 -15.172 1 89.56 66 GLN A CA 1
ATOM 508 C C . GLN A 1 66 ? -21.188 -2.555 -14.25 1 89.56 66 GLN A C 1
ATOM 510 O O . GLN A 1 66 ? -21.422 -1.349 -14.375 1 89.56 66 GLN A O 1
ATOM 515 N N . TRP A 1 67 ? -21.797 -3.354 -13.406 1 93.88 67 TRP A N 1
ATOM 516 C CA . TRP A 1 67 ? -22.688 -2.771 -12.406 1 93.88 67 TRP A CA 1
ATOM 517 C C . TRP A 1 67 ? -21.953 -1.754 -11.539 1 93.88 67 TRP A C 1
ATOM 519 O O . TRP A 1 67 ? -22.438 -0.635 -11.344 1 93.88 67 TRP A O 1
ATOM 529 N N . ILE A 1 68 ? -20.781 -2.072 -11.055 1 92 68 ILE A N 1
ATOM 530 C CA . ILE A 1 68 ? -19.969 -1.197 -10.211 1 92 68 ILE A CA 1
ATOM 531 C C . ILE A 1 68 ? -19.672 0.107 -10.945 1 92 68 ILE A C 1
ATOM 533 O O . ILE A 1 68 ? -19.875 1.194 -10.398 1 92 68 ILE A O 1
ATOM 537 N N . ARG A 1 69 ? -19.312 0.022 -12.141 1 89.19 69 ARG A N 1
ATOM 538 C CA . ARG A 1 69 ? -18.953 1.187 -12.938 1 89.19 69 ARG A CA 1
ATOM 539 C C . ARG A 1 69 ? -20.172 2.066 -13.203 1 89.19 69 ARG A C 1
ATOM 541 O O . ARG A 1 69 ? -20.062 3.295 -13.227 1 89.19 69 ARG A O 1
ATOM 548 N N . SER A 1 70 ? -21.266 1.399 -13.398 1 92 70 SER A N 1
ATOM 549 C CA . SER A 1 70 ? -22.5 2.127 -13.734 1 92 70 SER A CA 1
ATOM 550 C C . SER A 1 70 ? -22.984 2.955 -12.547 1 92 70 SER A C 1
ATOM 552 O O . SER A 1 70 ? -23.75 3.906 -12.727 1 92 70 SER A O 1
ATOM 554 N N . ARG A 1 71 ? -22.531 2.602 -11.352 1 92.06 71 ARG A N 1
ATOM 555 C CA . ARG A 1 71 ? -23.016 3.273 -10.148 1 92.06 71 ARG A CA 1
ATOM 556 C C . ARG A 1 71 ? -22.094 4.414 -9.75 1 92.06 71 ARG A C 1
ATOM 558 O O . ARG A 1 71 ? -22.328 5.09 -8.742 1 92.06 71 ARG A O 1
ATOM 565 N N . ILE A 1 72 ? -21.016 4.535 -10.453 1 91 72 ILE A N 1
ATOM 566 C CA . ILE A 1 72 ? -20.062 5.609 -10.211 1 91 72 ILE A CA 1
ATOM 567 C C . ILE A 1 72 ? -20.094 6.605 -11.367 1 91 72 ILE A C 1
ATOM 569 O O . ILE A 1 72 ? -20.25 6.215 -12.523 1 91 72 ILE A O 1
ATOM 573 N N . ASP A 1 73 ? -19.938 7.902 -11.031 1 91.19 73 ASP A N 1
ATOM 574 C CA . ASP A 1 73 ? -19.859 8.906 -12.086 1 91.19 73 ASP A CA 1
ATOM 575 C C . ASP A 1 73 ? -18.734 8.586 -13.07 1 91.19 73 ASP A C 1
ATOM 577 O O . ASP A 1 73 ? -17.641 8.211 -12.656 1 91.19 73 ASP A O 1
ATOM 581 N N . PRO A 1 74 ? -19 8.711 -14.328 1 89.5 74 PRO A N 1
ATOM 582 C CA . PRO A 1 74 ? -18.031 8.328 -15.352 1 89.5 74 PRO A CA 1
ATOM 583 C C . PRO A 1 74 ? -16.672 9.008 -15.156 1 89.5 74 PRO A C 1
ATOM 585 O O . PRO A 1 74 ? -15.633 8.406 -15.445 1 89.5 74 PRO A O 1
ATOM 588 N N . GLU A 1 75 ? -16.719 10.211 -14.609 1 89.12 75 GLU A N 1
ATOM 589 C CA . GLU A 1 75 ? -15.477 10.961 -14.43 1 89.12 75 GLU A CA 1
ATOM 590 C C . GLU A 1 75 ? -14.641 10.375 -13.297 1 89.12 75 GLU A C 1
ATOM 592 O O . GLU A 1 75 ? -13.422 10.555 -13.266 1 89.12 75 GLU A O 1
ATOM 597 N N . LEU A 1 76 ? -15.352 9.641 -12.422 1 92.88 76 LEU A N 1
ATOM 598 C CA . LEU A 1 76 ? -14.68 9.109 -11.242 1 92.88 76 LEU A CA 1
ATOM 599 C C . LEU A 1 76 ? -14.383 7.629 -11.406 1 92.88 76 LEU A C 1
ATOM 601 O O . LEU A 1 76 ? -13.531 7.078 -10.703 1 92.88 76 LEU A O 1
ATOM 605 N N . ALA A 1 77 ? -15.055 6.977 -12.328 1 89.56 77 ALA A N 1
ATOM 606 C CA . ALA A 1 77 ? -15.062 5.523 -12.438 1 89.56 77 ALA A CA 1
ATOM 607 C C . ALA A 1 77 ? -13.672 4.992 -12.773 1 89.56 77 ALA A C 1
ATOM 609 O O . ALA A 1 77 ? -13.328 3.857 -12.422 1 89.56 77 ALA A O 1
ATOM 610 N N . GLY A 1 78 ? -12.875 5.828 -13.383 1 88.69 78 GLY A N 1
ATOM 611 C CA . GLY A 1 78 ? -11.555 5.375 -13.805 1 88.69 78 GLY A CA 1
ATOM 612 C C . GLY A 1 78 ? -10.477 5.641 -12.766 1 88.69 78 GLY A C 1
ATOM 613 O O . GLY A 1 78 ? -9.336 5.207 -12.93 1 88.69 78 GLY A O 1
ATOM 614 N N . LEU A 1 79 ? -10.789 6.234 -11.648 1 92.56 79 LEU A N 1
ATOM 615 C CA . LEU A 1 79 ? -9.805 6.59 -10.633 1 92.56 79 LEU A CA 1
ATOM 616 C C . LEU A 1 79 ? -9.391 5.363 -9.828 1 92.56 79 LEU A C 1
ATOM 618 O O . LEU A 1 79 ? -10.242 4.621 -9.336 1 92.56 79 LEU A O 1
ATOM 622 N N . VAL A 1 80 ? -8.125 5.164 -9.625 1 90.94 80 VAL A N 1
ATOM 623 C CA . VAL A 1 80 ? -7.516 3.969 -9.055 1 90.94 80 VAL A CA 1
ATOM 624 C C . VAL A 1 80 ? -8.031 3.754 -7.633 1 90.94 80 VAL A C 1
ATOM 626 O O . VAL A 1 80 ? -8.398 2.637 -7.262 1 90.94 80 VAL A O 1
ATOM 629 N N . PRO A 1 81 ? -8.125 4.824 -6.789 1 93.19 81 PRO A N 1
ATOM 630 C CA . PRO A 1 81 ? -8.602 4.594 -5.422 1 93.19 81 PRO A CA 1
ATOM 631 C C . PRO A 1 81 ? -10.031 4.051 -5.379 1 93.19 81 PRO A C 1
ATOM 633 O O . PRO A 1 81 ? -10.336 3.17 -4.57 1 93.19 81 PRO A O 1
ATOM 636 N N . LEU A 1 82 ? -10.875 4.555 -6.277 1 94.62 82 LEU A N 1
ATOM 637 C CA . LEU A 1 82 ? -12.273 4.141 -6.262 1 94.62 82 LEU A CA 1
ATOM 638 C C . LEU A 1 82 ? -12.422 2.717 -6.789 1 94.62 82 LEU A C 1
ATOM 640 O O . LEU A 1 82 ? -13.25 1.951 -6.293 1 94.62 82 LEU A O 1
ATOM 644 N N . GLN A 1 83 ? -11.625 2.408 -7.816 1 92.5 83 GLN A N 1
ATOM 645 C CA . GLN A 1 83 ? -11.633 1.038 -8.32 1 92.5 83 GLN A CA 1
ATOM 646 C C . GLN A 1 83 ? -11.234 0.047 -7.23 1 92.5 83 GLN A C 1
ATOM 648 O O . GLN A 1 83 ? -11.875 -0.999 -7.074 1 92.5 83 GLN A O 1
ATOM 653 N N . ARG A 1 84 ? -10.211 0.37 -6.508 1 93.12 84 ARG A N 1
ATOM 654 C CA . ARG A 1 84 ? -9.75 -0.482 -5.418 1 93.12 84 ARG A CA 1
ATOM 655 C C . ARG A 1 84 ? -10.805 -0.599 -4.328 1 93.12 84 ARG A C 1
ATOM 657 O O . ARG A 1 84 ? -11.18 -1.705 -3.93 1 93.12 84 ARG A O 1
ATOM 664 N N . LEU A 1 85 ? -11.352 0.498 -3.904 1 93.75 85 LEU A N 1
ATOM 665 C CA . LEU A 1 85 ? -12.273 0.542 -2.779 1 93.75 85 LEU A CA 1
ATOM 666 C C . LEU A 1 85 ? -13.57 -0.194 -3.113 1 93.75 85 LEU A C 1
ATOM 668 O O . LEU A 1 85 ? -14.023 -1.044 -2.342 1 93.75 85 LEU A O 1
ATOM 672 N N . HIS A 1 86 ? -14.102 0.04 -4.281 1 93.19 86 HIS A N 1
ATOM 673 C CA . HIS A 1 86 ? -15.43 -0.457 -4.613 1 93.19 86 HIS A CA 1
ATOM 674 C C . HIS A 1 86 ? -15.375 -1.901 -5.098 1 93.19 86 HIS A C 1
ATOM 676 O O . HIS A 1 86 ? -16.391 -2.596 -5.113 1 93.19 86 HIS A O 1
ATOM 682 N N . SER A 1 87 ? -14.172 -2.334 -5.469 1 92.44 87 SER A N 1
ATOM 683 C CA . SER A 1 87 ? -14.039 -3.748 -5.805 1 92.44 87 SER A CA 1
ATOM 684 C C . SER A 1 87 ? -13.938 -4.605 -4.547 1 92.44 87 SER A C 1
ATOM 686 O O . SER A 1 87 ? -14.328 -5.773 -4.551 1 92.44 87 SER A O 1
ATOM 688 N N . LYS A 1 88 ? -13.438 -4.004 -3.445 1 91.94 88 LYS A N 1
ATOM 689 C CA . LYS A 1 88 ? -13.266 -4.727 -2.188 1 91.94 88 LYS A CA 1
ATOM 690 C C . LYS A 1 88 ? -14.57 -4.77 -1.395 1 91.94 88 LYS A C 1
ATOM 692 O O . LYS A 1 88 ? -14.961 -5.82 -0.888 1 91.94 88 LYS A O 1
ATOM 697 N N . GLN A 1 89 ? -15.203 -3.666 -1.281 1 93.25 89 GLN A N 1
ATOM 698 C CA . GLN A 1 89 ? -16.438 -3.523 -0.514 1 93.25 89 GLN A CA 1
ATOM 699 C C . GLN A 1 89 ? -17.359 -2.496 -1.154 1 93.25 89 GLN A C 1
ATOM 701 O O . GLN A 1 89 ? -16.953 -1.359 -1.41 1 93.25 89 GLN A O 1
ATOM 706 N N . PRO A 1 90 ? -18.562 -2.871 -1.397 1 94.75 90 PRO A N 1
ATOM 707 C CA . PRO A 1 90 ? -19.516 -1.928 -1.979 1 94.75 90 PRO A CA 1
ATOM 708 C C . PRO A 1 90 ? -20.109 -0.964 -0.948 1 94.75 90 PRO A C 1
ATOM 710 O O . PRO A 1 90 ? -20.406 -1.369 0.177 1 94.75 90 PRO A O 1
ATOM 713 N N . PRO A 1 91 ? -20.188 0.313 -1.303 1 92.56 91 PRO A N 1
ATOM 714 C CA . PRO A 1 91 ? -21.062 1.17 -0.509 1 92.56 91 PRO A CA 1
ATOM 715 C C . PRO A 1 91 ? -22.531 0.792 -0.65 1 92.56 91 PRO A C 1
ATOM 717 O O . PRO A 1 91 ? -22.906 0.031 -1.551 1 92.56 91 PRO A O 1
ATOM 720 N N . PRO A 1 92 ? -23.359 1.28 0.123 1 92.25 92 PRO A N 1
ATOM 721 C CA . PRO A 1 92 ? -24.766 0.874 0.137 1 92.25 92 PRO A CA 1
ATOM 722 C C . PRO A 1 92 ? -25.453 1.105 -1.202 1 92.25 92 PRO A C 1
ATOM 724 O O . PRO A 1 92 ? -26.297 0.302 -1.613 1 92.25 92 PRO A O 1
ATOM 727 N N . SER A 1 93 ? -25.078 2.105 -1.934 1 92.5 93 SER A N 1
ATOM 728 C CA . SER A 1 93 ? -25.734 2.422 -3.197 1 92.5 93 SER A CA 1
ATOM 729 C C . SER A 1 93 ? -25.406 1.379 -4.262 1 92.5 93 SER A C 1
ATOM 731 O O . SER A 1 93 ? -26.078 1.322 -5.301 1 92.5 93 SER A O 1
ATOM 733 N N . GLN A 1 94 ? -24.453 0.523 -3.988 1 95.25 94 GLN A N 1
ATOM 734 C CA . GLN A 1 94 ? -24.016 -0.449 -4.984 1 95.25 94 GLN A CA 1
ATOM 735 C C . GLN A 1 94 ? -24.5 -1.855 -4.625 1 95.25 94 GLN A C 1
ATOM 737 O O . GLN A 1 94 ? -24.203 -2.814 -5.34 1 95.25 94 GLN A O 1
ATOM 742 N N . TYR A 1 95 ? -25.25 -1.987 -3.549 1 96.94 95 TYR A N 1
ATOM 743 C CA . TYR A 1 95 ? -25.734 -3.307 -3.168 1 96.94 95 TYR A CA 1
ATOM 744 C C . TYR A 1 95 ? -26.609 -3.908 -4.27 1 96.94 95 TYR A C 1
ATOM 746 O O . TYR A 1 95 ? -27.453 -3.223 -4.848 1 96.94 95 TYR A O 1
ATOM 754 N N . ARG A 1 96 ? -26.453 -5.176 -4.52 1 96.75 96 ARG A N 1
ATOM 755 C CA . ARG A 1 96 ? -27.219 -5.848 -5.566 1 96.75 96 ARG A CA 1
ATOM 756 C C . ARG A 1 96 ? -28.5 -6.445 -5.012 1 96.75 96 ARG A C 1
ATOM 758 O O . ARG A 1 96 ? -29.484 -6.613 -5.746 1 96.75 96 ARG A O 1
ATOM 765 N N . PHE A 1 97 ? -28.469 -6.805 -3.688 1 98.19 97 PHE A N 1
ATOM 766 C CA . PHE A 1 97 ? -29.625 -7.461 -3.066 1 98.19 97 PHE A CA 1
ATOM 767 C C . PHE A 1 97 ? -30.297 -6.535 -2.064 1 98.19 97 PHE A C 1
ATOM 769 O O . PHE A 1 97 ? -29.672 -5.602 -1.556 1 98.19 97 PHE A O 1
ATOM 776 N N . MET A 1 98 ? -31.547 -6.836 -1.711 1 97.75 98 MET A N 1
ATOM 777 C CA . MET A 1 98 ? -32.312 -6.051 -0.749 1 97.75 98 MET A CA 1
ATOM 778 C C . MET A 1 98 ? -31.688 -6.129 0.64 1 97.75 98 MET A C 1
ATOM 780 O O . MET A 1 98 ? -31.781 -5.184 1.424 1 97.75 98 MET A O 1
ATOM 784 N N . TRP A 1 99 ? -31.016 -7.215 0.812 1 97.81 99 TRP A N 1
ATOM 785 C CA . TRP A 1 99 ? -30.438 -7.441 2.133 1 97.81 99 TRP A CA 1
ATOM 786 C C . TRP A 1 99 ? -28.984 -6.984 2.174 1 97.81 99 TRP A C 1
ATOM 788 O O . TRP A 1 99 ? -28.297 -7.164 3.182 1 97.81 99 TRP A O 1
ATOM 798 N N . GLY A 1 100 ? -28.438 -6.445 1.088 1 97.75 100 GLY A N 1
ATOM 799 C CA . GLY A 1 100 ? -27.047 -6.031 0.993 1 97.75 100 GLY A CA 1
ATOM 800 C C . GLY A 1 100 ? -26.266 -6.77 -0.082 1 97.75 100 GLY A C 1
ATOM 801 O O . GLY A 1 100 ? -26.703 -6.844 -1.231 1 97.75 100 GLY A O 1
ATOM 802 N N . ASP A 1 101 ? -25.141 -7.215 0.2 1 98.31 101 ASP A N 1
ATOM 803 C CA . ASP A 1 101 ? -24.297 -8.016 -0.673 1 98.31 101 ASP A CA 1
ATOM 804 C C . ASP A 1 101 ? -23.359 -8.906 0.142 1 98.31 101 ASP A C 1
ATOM 806 O O . ASP A 1 101 ? -23.453 -8.969 1.368 1 98.31 101 ASP A O 1
ATOM 810 N N . TYR A 1 102 ? -22.438 -9.664 -0.551 1 98.19 102 TYR A N 1
ATOM 811 C CA . TYR A 1 102 ? -21.609 -10.57 0.236 1 98.19 102 TYR A CA 1
ATOM 812 C C . TYR A 1 102 ? -20.266 -10.805 -0.444 1 98.19 102 TYR A C 1
ATOM 814 O O . TYR A 1 102 ? -20.125 -10.555 -1.643 1 98.19 102 TYR A O 1
ATOM 822 N N . ALA A 1 103 ? -19.328 -11.188 0.319 1 98.38 103 ALA A N 1
ATOM 823 C CA . ALA A 1 103 ? -18.047 -11.734 -0.12 1 98.38 103 ALA A CA 1
ATOM 824 C C . ALA A 1 103 ? -17.922 -13.211 0.253 1 98.38 103 ALA A C 1
ATOM 826 O O . ALA A 1 103 ? -18.625 -13.695 1.14 1 98.38 103 ALA A O 1
ATOM 827 N N . ALA A 1 104 ? -17.125 -13.906 -0.454 1 98.38 104 ALA A N 1
ATOM 828 C CA . ALA A 1 104 ? -16.844 -15.305 -0.142 1 98.38 104 ALA A CA 1
ATOM 829 C C . ALA A 1 104 ? -15.406 -15.477 0.338 1 98.38 104 ALA A C 1
ATOM 831 O O . ALA A 1 104 ? -14.492 -14.844 -0.188 1 98.38 104 ALA A O 1
ATOM 832 N N . LEU A 1 105 ? -15.242 -16.344 1.323 1 98.25 105 LEU A N 1
ATOM 833 C CA . LEU A 1 105 ? -13.922 -16.578 1.901 1 98.25 105 LEU A CA 1
ATOM 834 C C . LEU A 1 105 ? -13.281 -17.828 1.322 1 98.25 105 LEU A C 1
ATOM 836 O O . LEU A 1 105 ? -13.906 -18.891 1.272 1 98.25 105 LEU A O 1
ATOM 840 N N . SER A 1 106 ? -12.109 -17.719 0.791 1 97.75 106 SER A N 1
ATOM 841 C CA . SER A 1 106 ? -11.25 -18.828 0.411 1 97.75 106 SER A CA 1
ATOM 842 C C . SER A 1 106 ? -10.062 -18.953 1.362 1 97.75 106 SER A C 1
ATOM 844 O O . SER A 1 106 ? -9.273 -18.031 1.509 1 97.75 106 SER A O 1
ATOM 846 N N . TYR A 1 107 ? -9.969 -20.078 2.078 1 96.31 107 TYR A N 1
ATOM 847 C CA . TYR A 1 107 ? -8.938 -20.266 3.094 1 96.31 107 TYR A CA 1
ATOM 848 C C . TYR A 1 107 ? -8.672 -21.75 3.334 1 96.31 107 TYR A C 1
ATOM 850 O O . TYR A 1 107 ? -9.398 -22.609 2.814 1 96.31 107 TYR A O 1
ATOM 858 N N . VAL A 1 108 ? -7.594 -22.047 4.035 1 93.44 108 VAL A N 1
ATOM 859 C CA . VAL A 1 108 ? -7.301 -23.406 4.445 1 93.44 108 VAL A CA 1
ATOM 860 C C . VAL A 1 108 ? -7.91 -23.688 5.82 1 93.44 108 VAL A C 1
ATOM 862 O O . VAL A 1 108 ? -7.738 -22.891 6.75 1 93.44 108 VAL A O 1
ATOM 865 N N . TRP A 1 109 ? -8.633 -24.719 5.875 1 89 109 TRP A N 1
ATOM 866 C CA . TRP A 1 109 ? -9.242 -25.047 7.156 1 89 109 TRP A CA 1
ATOM 867 C C . TRP A 1 109 ? -8.188 -25.297 8.227 1 89 109 TRP A C 1
ATOM 869 O O . TRP A 1 109 ? -8.336 -24.875 9.367 1 89 109 TRP A O 1
ATOM 879 N N . GLY A 1 110 ? -7 -25.984 7.773 1 85.56 110 GLY A N 1
ATOM 880 C CA . GLY A 1 110 ? -5.973 -26.344 8.734 1 85.56 110 GLY A CA 1
ATOM 881 C C . GLY A 1 110 ? -6.219 -27.688 9.391 1 85.56 110 GLY A C 1
ATOM 882 O O . GLY A 1 110 ? -6.973 -28.516 8.867 1 85.56 110 GLY A O 1
ATOM 883 N N . LYS A 1 111 ? -5.598 -27.891 10.484 1 87.12 111 LYS A N 1
ATOM 884 C CA . LYS A 1 111 ? -5.723 -29.156 11.211 1 87.12 111 LYS A CA 1
ATOM 885 C C . LYS A 1 111 ? -7.07 -29.25 11.922 1 87.12 111 LYS A C 1
ATOM 887 O O . LYS A 1 111 ? -7.488 -28.312 12.602 1 87.12 111 LYS A O 1
ATOM 892 N N . GLU A 1 112 ? -7.699 -30.344 11.742 1 86.25 112 GLU A N 1
ATOM 893 C CA . GLU A 1 112 ? -9.031 -30.562 12.297 1 86.25 112 GLU A CA 1
ATOM 894 C C . GLU A 1 112 ? -9.023 -30.438 13.82 1 86.25 112 GLU A C 1
ATOM 896 O O . GLU A 1 112 ? -10.008 -29.969 14.414 1 86.25 112 GLU A O 1
ATOM 901 N N . LYS A 1 113 ? -7.914 -30.766 14.383 1 91.38 113 LYS A N 1
ATOM 902 C CA . LYS A 1 113 ? -7.844 -30.797 15.844 1 91.38 113 LYS A CA 1
ATOM 903 C C . LYS A 1 113 ? -7.441 -29.438 16.391 1 91.38 113 LYS A C 1
ATOM 905 O O . LYS A 1 113 ? -7.613 -29.172 17.594 1 91.38 113 LYS A O 1
ATOM 910 N N . ASP A 1 114 ? -6.93 -28.609 15.586 1 94.94 114 ASP A N 1
ATOM 911 C CA . ASP A 1 114 ? -6.57 -27.266 16 1 94.94 114 ASP A CA 1
ATOM 912 C C . ASP A 1 114 ? -7.762 -26.312 15.883 1 94.94 114 ASP A C 1
ATOM 914 O O . ASP A 1 114 ? -7.961 -25.688 14.836 1 94.94 114 ASP A O 1
ATOM 918 N N . THR A 1 115 ? -8.492 -26.188 16.984 1 96.19 115 THR A N 1
ATOM 919 C CA . THR A 1 115 ? -9.75 -25.438 16.922 1 96.19 115 THR A CA 1
ATOM 920 C C . THR A 1 115 ? -9.727 -24.266 17.891 1 96.19 115 THR A C 1
ATOM 922 O O . THR A 1 115 ? -8.891 -24.219 18.797 1 96.19 115 THR A O 1
ATOM 925 N N . SER A 1 116 ? -10.516 -23.297 17.703 1 96.44 116 SER A N 1
ATOM 926 C CA . SER A 1 116 ? -10.75 -22.125 18.531 1 96.44 116 SER A CA 1
ATOM 927 C C . SER A 1 116 ? -12.242 -21.859 18.688 1 96.44 116 SER A C 1
ATOM 929 O O . SER A 1 116 ? -13.055 -22.344 17.906 1 96.44 116 SER A O 1
ATOM 931 N N . ILE A 1 117 ? -12.562 -21.062 19.703 1 96.75 117 ILE A N 1
ATOM 932 C CA . ILE A 1 117 ? -13.961 -20.781 20.016 1 96.75 117 ILE A CA 1
ATOM 933 C C . ILE A 1 117 ? -14.391 -19.484 19.344 1 96.75 117 ILE A C 1
ATOM 935 O O . ILE A 1 117 ? -13.664 -18.484 19.391 1 96.75 117 ILE A O 1
ATOM 939 N N . ILE A 1 118 ? -15.547 -19.516 18.719 1 97 118 ILE A N 1
ATOM 940 C CA . ILE A 1 118 ? -16.234 -18.297 18.266 1 97 118 ILE A CA 1
ATOM 941 C C . ILE A 1 118 ? -17.656 -18.297 18.828 1 97 118 ILE A C 1
ATOM 943 O O . ILE A 1 118 ? -18.109 -19.281 19.406 1 97 118 ILE A O 1
ATOM 947 N N . VAL A 1 119 ? -18.297 -17.172 18.766 1 96.88 119 VAL A N 1
ATOM 948 C CA . VAL A 1 119 ? -19.703 -17.062 19.172 1 96.88 119 VAL A CA 1
ATOM 949 C C . VAL A 1 119 ? -20.594 -16.906 17.953 1 96.88 119 VAL A C 1
ATOM 951 O O . VAL A 1 119 ? -20.453 -15.93 17.203 1 96.88 119 VAL A O 1
ATOM 954 N N . LEU A 1 120 ? -21.422 -17.875 17.719 1 96.12 120 LEU A N 1
ATOM 955 C CA . LEU A 1 120 ? -22.344 -17.891 16.594 1 96.12 120 LEU A CA 1
ATOM 956 C C . LEU A 1 120 ? -23.781 -17.875 17.078 1 96.12 120 LEU A C 1
ATOM 958 O O . LEU A 1 120 ? -24.234 -18.812 17.734 1 96.12 120 LEU A O 1
ATOM 962 N N . ASN A 1 121 ? -24.531 -16.812 16.719 1 95.88 121 ASN A N 1
ATOM 963 C CA . ASN A 1 121 ? -25.906 -16.656 17.188 1 95.88 121 ASN A CA 1
ATOM 964 C C . ASN A 1 121 ? -26 -16.859 18.688 1 95.88 121 ASN A C 1
ATOM 966 O O . ASN A 1 121 ? -26.828 -17.641 19.172 1 95.88 121 ASN A O 1
ATOM 970 N N . ARG A 1 122 ? -25.031 -16.234 19.422 1 93.25 122 ARG A N 1
ATOM 971 C CA . ARG A 1 122 ? -25 -16.141 20.875 1 93.25 122 ARG A CA 1
ATOM 972 C C . ARG A 1 122 ? -24.594 -17.469 21.516 1 93.25 122 ARG A C 1
ATOM 974 O O . ARG A 1 122 ? -24.719 -17.641 22.734 1 93.25 122 ARG A O 1
ATOM 981 N N . LYS A 1 123 ? -24.172 -18.375 20.719 1 94.94 123 LYS A N 1
ATOM 982 C CA . LYS A 1 123 ? -23.703 -19.656 21.234 1 94.94 123 LYS A CA 1
ATOM 983 C C . LYS A 1 123 ? -22.25 -19.906 20.859 1 94.94 123 LYS A C 1
ATOM 985 O O . LYS A 1 123 ? -21.828 -19.594 19.75 1 94.94 123 LYS A O 1
ATOM 990 N N . GLN A 1 124 ? -21.609 -20.531 21.719 1 95.38 124 GLN A N 1
ATOM 991 C CA . GLN A 1 124 ? -20.203 -20.859 21.469 1 95.38 124 GLN A CA 1
ATOM 992 C C . GLN A 1 124 ? -20.094 -22.062 20.516 1 95.38 124 GLN A C 1
ATOM 994 O O . GLN A 1 124 ? -20.859 -23.016 20.625 1 95.38 124 GLN A O 1
ATOM 999 N N . ARG A 1 125 ? -19.25 -21.922 19.625 1 94.81 125 ARG A N 1
ATOM 1000 C CA . ARG A 1 125 ? -18.969 -22.984 18.641 1 94.81 125 ARG A CA 1
ATOM 1001 C C . ARG A 1 125 ? -17.469 -23.094 18.375 1 94.81 125 ARG A C 1
ATOM 1003 O O . ARG A 1 125 ? -16.75 -22.094 18.391 1 94.81 125 ARG A O 1
ATOM 1010 N N . ARG A 1 126 ? -17.047 -24.297 18.125 1 95 126 ARG A N 1
ATOM 1011 C CA . ARG A 1 126 ? -15.648 -24.516 17.75 1 95 126 ARG A CA 1
ATOM 1012 C C . ARG A 1 126 ? -15.477 -24.5 16.234 1 95 126 ARG A C 1
ATOM 1014 O O . ARG A 1 126 ? -16.281 -25.094 15.508 1 95 126 ARG A O 1
ATOM 1021 N N . VAL A 1 127 ? -14.547 -23.797 15.773 1 95.81 127 VAL A N 1
ATOM 1022 C CA . VAL A 1 127 ? -14.117 -23.781 14.383 1 95.81 127 VAL A CA 1
ATOM 1023 C C . VAL A 1 127 ? -12.602 -23.953 14.297 1 95.81 127 VAL A C 1
ATOM 1025 O O . VAL A 1 127 ? -11.914 -23.891 15.32 1 95.81 127 VAL A O 1
ATOM 1028 N N . THR A 1 128 ? -12.094 -24.219 13.164 1 95.5 128 THR A N 1
ATOM 1029 C CA . THR A 1 128 ? -10.641 -24.328 13.031 1 95.5 128 THR A CA 1
ATOM 1030 C C . THR A 1 128 ? -9.984 -22.984 13.359 1 95.5 128 THR A C 1
ATOM 1032 O O . THR A 1 128 ? -10.539 -21.922 13.078 1 95.5 128 THR A O 1
ATOM 1035 N N . THR A 1 129 ? -8.844 -23.047 13.859 1 96.44 129 THR A N 1
ATOM 1036 C CA . THR A 1 129 ? -8.148 -21.859 14.359 1 96.44 129 THR A CA 1
ATOM 1037 C C . THR A 1 129 ? -7.895 -20.875 13.227 1 96.44 129 THR A C 1
ATOM 1039 O O . THR A 1 129 ? -7.973 -19.656 13.43 1 96.44 129 THR A O 1
ATOM 1042 N N . ASN A 1 130 ? -7.578 -21.359 12.086 1 95.44 130 ASN A N 1
ATOM 1043 C CA . ASN A 1 130 ? -7.312 -20.484 10.961 1 95.44 130 ASN A CA 1
ATOM 1044 C C . ASN A 1 130 ? -8.539 -19.641 10.602 1 95.44 130 ASN A C 1
ATOM 1046 O O . ASN A 1 130 ? -8.406 -18.484 10.219 1 95.44 130 ASN A O 1
ATOM 1050 N N . LEU A 1 131 ? -9.742 -20.219 10.664 1 96.81 131 LEU A N 1
ATOM 1051 C CA . LEU A 1 131 ? -10.961 -19.453 10.414 1 96.81 131 LEU A CA 1
ATOM 1052 C C . LEU A 1 131 ? -11.164 -18.391 11.484 1 96.81 131 LEU A C 1
ATOM 1054 O O . LEU A 1 131 ? -11.508 -17.25 11.172 1 96.81 131 LEU A O 1
ATOM 1058 N N . ALA A 1 132 ? -10.93 -18.812 12.727 1 97.06 132 ALA A N 1
ATOM 1059 C CA . ALA A 1 132 ? -11.07 -17.844 13.82 1 97.06 132 ALA A CA 1
ATOM 1060 C C . ALA A 1 132 ? -10.141 -16.656 13.633 1 97.06 132 ALA A C 1
ATOM 1062 O O . ALA A 1 132 ? -10.523 -15.516 13.891 1 97.06 132 ALA A O 1
ATOM 1063 N N . LYS A 1 133 ? -8.984 -16.953 13.219 1 96 133 LYS A N 1
ATOM 1064 C CA . LYS A 1 133 ? -8 -15.898 12.992 1 96 133 LYS A CA 1
ATOM 1065 C C . LYS A 1 133 ? -8.422 -14.984 11.844 1 96 133 LYS A C 1
ATOM 1067 O O . LYS A 1 133 ? -8.234 -13.773 11.906 1 96 133 LYS A O 1
ATOM 1072 N N . ALA A 1 134 ? -8.953 -15.547 10.773 1 96.56 134 ALA A N 1
ATOM 1073 C CA . ALA A 1 134 ? -9.461 -14.75 9.656 1 96.56 134 ALA A CA 1
ATOM 1074 C C . ALA A 1 134 ? -10.578 -13.82 10.109 1 96.56 134 ALA A C 1
ATOM 1076 O O . ALA A 1 134 ? -10.562 -12.625 9.812 1 96.56 134 ALA A O 1
ATOM 1077 N N . LEU A 1 135 ? -11.523 -14.391 10.859 1 97.25 135 LEU A N 1
ATOM 1078 C CA . LEU A 1 135 ? -12.641 -13.602 11.352 1 97.25 135 LEU A CA 1
ATOM 1079 C C . LEU A 1 135 ? -12.156 -12.484 12.273 1 97.25 135 LEU A C 1
ATOM 1081 O O . LEU A 1 135 ? -12.641 -11.359 12.195 1 97.25 135 LEU A O 1
ATOM 1085 N N . SER A 1 136 ? -11.219 -12.844 13.102 1 95.06 136 SER A N 1
ATOM 1086 C CA . SER A 1 136 ? -10.648 -11.844 14 1 95.06 136 SER A CA 1
ATOM 1087 C C . SER A 1 136 ? -10 -10.703 13.227 1 95.06 136 SER A C 1
ATOM 1089 O O . SER A 1 136 ? -10.133 -9.539 13.602 1 95.06 136 SER A O 1
ATOM 1091 N N . ALA A 1 137 ? -9.273 -11.016 12.219 1 92.88 137 ALA A N 1
ATOM 1092 C CA . ALA A 1 137 ? -8.641 -10 11.391 1 92.88 137 ALA A CA 1
ATOM 1093 C C . ALA A 1 137 ? -9.68 -9.086 10.742 1 92.88 137 ALA A C 1
ATOM 1095 O O . ALA A 1 137 ? -9.492 -7.871 10.68 1 92.88 137 ALA A O 1
ATOM 1096 N N . PHE A 1 138 ? -10.789 -9.672 10.227 1 94.56 138 PHE A N 1
ATOM 1097 C CA . PHE A 1 138 ? -11.852 -8.898 9.594 1 94.56 138 PHE A CA 1
ATOM 1098 C C . PHE A 1 138 ? -12.516 -7.961 10.594 1 94.56 138 PHE A C 1
ATOM 1100 O O . PHE A 1 138 ? -12.812 -6.809 10.273 1 94.56 138 PHE A O 1
ATOM 1107 N N . ILE A 1 139 ? -12.703 -8.484 11.797 1 92.81 139 ILE A N 1
ATOM 1108 C CA . ILE A 1 139 ? -13.328 -7.703 12.852 1 92.81 139 ILE A CA 1
ATOM 1109 C C . ILE A 1 139 ? -12.445 -6.508 13.211 1 92.81 139 ILE A C 1
ATOM 1111 O O . ILE A 1 139 ? -12.938 -5.387 13.367 1 92.81 139 ILE A O 1
ATOM 1115 N N . GLN A 1 140 ? -11.18 -6.758 13.289 1 87.56 140 GLN A N 1
ATOM 1116 C CA . GLN A 1 140 ? -10.234 -5.695 13.633 1 87.56 140 GLN A CA 1
ATOM 1117 C C . GLN A 1 140 ? -10.219 -4.609 12.562 1 87.56 140 GLN A C 1
ATOM 1119 O O . GLN A 1 140 ? -9.969 -3.439 12.859 1 87.56 140 GLN A O 1
ATOM 1124 N N . ASP A 1 141 ? -10.547 -4.992 11.359 1 87.94 141 ASP A N 1
ATOM 1125 C CA . ASP A 1 141 ? -10.531 -4.039 10.258 1 87.94 141 ASP A CA 1
ATOM 1126 C C . ASP A 1 141 ? -11.93 -3.463 10.008 1 87.94 141 ASP A C 1
ATOM 1128 O O . ASP A 1 141 ? -12.125 -2.676 9.078 1 87.94 141 ASP A O 1
ATOM 1132 N N . GLY A 1 142 ? -12.922 -3.883 10.781 1 88 142 GLY A N 1
ATOM 1133 C CA . GLY A 1 142 ? -14.281 -3.379 10.664 1 88 142 GLY A CA 1
ATOM 1134 C C . GLY A 1 142 ? -14.992 -3.881 9.422 1 88 142 GLY A C 1
ATOM 1135 O O . GLY A 1 142 ? -15.828 -3.174 8.844 1 88 142 GLY A O 1
ATOM 1136 N N . GLU A 1 143 ? -14.664 -5.027 8.977 1 92.5 143 GLU A N 1
ATOM 1137 C CA . GLU A 1 143 ? -15.234 -5.594 7.758 1 92.5 143 GLU A CA 1
ATOM 1138 C C . GLU A 1 143 ? -16.422 -6.496 8.078 1 92.5 143 GLU A C 1
ATOM 1140 O O . GLU A 1 143 ? -16.438 -7.176 9.109 1 92.5 143 GLU A O 1
ATOM 1145 N N . PHE A 1 144 ? -17.453 -6.477 7.277 1 96.44 144 PHE A N 1
ATOM 1146 C CA . PHE A 1 144 ? -18.625 -7.359 7.289 1 96.44 144 PHE A CA 1
ATOM 1147 C C . PHE A 1 144 ? -19.469 -7.113 8.531 1 96.44 144 PHE A C 1
ATOM 1149 O O . PHE A 1 144 ? -20 -8.055 9.117 1 96.44 144 PHE A O 1
ATOM 1156 N N . GLU A 1 145 ? -19.547 -5.93 8.984 1 91.19 145 GLU A N 1
ATOM 1157 C CA . GLU A 1 145 ? -20.266 -5.582 10.203 1 91.19 145 GLU A CA 1
ATOM 1158 C C . GLU A 1 145 ? -21.719 -5.211 9.898 1 91.19 145 GLU A C 1
ATOM 1160 O O . GLU A 1 145 ? -22.531 -5.055 10.812 1 91.19 145 GLU A O 1
ATOM 1165 N N . ASN A 1 146 ? -22.078 -5.141 8.625 1 88 146 ASN A N 1
ATOM 1166 C CA . ASN A 1 146 ? -23.406 -4.66 8.25 1 88 146 ASN A CA 1
ATOM 1167 C C . ASN A 1 146 ? -23.984 -5.465 7.09 1 88 146 ASN A C 1
ATOM 1169 O O . ASN A 1 146 ? -24.047 -6.695 7.141 1 88 146 ASN A O 1
ATOM 1173 N N . ASP A 1 147 ? -24.391 -4.66 6.062 1 94.5 147 ASP A N 1
ATOM 1174 C CA . ASP A 1 147 ? -25.141 -5.297 4.988 1 94.5 147 ASP A CA 1
ATOM 1175 C C . ASP A 1 147 ? -24.203 -5.875 3.926 1 94.5 147 ASP A C 1
ATOM 1177 O O . ASP A 1 147 ? -24.656 -6.367 2.893 1 94.5 147 ASP A O 1
ATOM 1181 N N . PHE A 1 148 ? -22.922 -5.773 4.152 1 97 148 PHE A N 1
ATOM 1182 C CA . PHE A 1 148 ? -21.953 -6.555 3.393 1 97 148 PHE A CA 1
ATOM 1183 C C . PHE A 1 148 ? -21.5 -7.773 4.188 1 97 148 PHE A C 1
ATOM 1185 O O . PHE A 1 148 ? -20.703 -7.648 5.129 1 97 148 PHE A O 1
ATOM 1192 N N . LYS A 1 149 ? -21.953 -8.914 3.764 1 98.44 149 LYS A N 1
ATOM 1193 C CA . LYS A 1 149 ? -21.875 -10.117 4.59 1 98.44 149 LYS A CA 1
ATOM 1194 C C . LYS A 1 149 ? -20.828 -11.086 4.051 1 98.44 149 LYS A C 1
ATOM 1196 O O . LYS A 1 149 ? -20.203 -10.828 3.01 1 98.44 149 LYS A O 1
ATOM 1201 N N . LEU A 1 150 ? -20.547 -12.164 4.812 1 98.56 150 LEU A N 1
ATOM 1202 C CA . LEU A 1 150 ? -19.469 -13.078 4.477 1 98.56 150 LEU A CA 1
ATOM 1203 C C . LEU A 1 150 ? -19.969 -14.508 4.359 1 98.56 150 LEU A C 1
ATOM 1205 O O . LEU A 1 150 ? -20.688 -15 5.238 1 98.56 150 LEU A O 1
ATOM 1209 N N . TRP A 1 151 ? -19.688 -15.117 3.273 1 98.44 151 TRP A N 1
ATOM 1210 C CA . TRP A 1 151 ? -19.953 -16.547 3.098 1 98.44 151 TRP A CA 1
ATOM 1211 C C . TRP A 1 151 ? -18.719 -17.359 3.432 1 98.44 151 TRP A C 1
ATOM 1213 O O . TRP A 1 151 ? -17.641 -17.125 2.887 1 98.44 151 TRP A O 1
ATOM 1223 N N . VAL A 1 152 ? -18.812 -18.344 4.301 1 97.44 152 VAL A N 1
ATOM 1224 C CA . VAL A 1 152 ? -17.75 -19.25 4.734 1 97.44 152 VAL A CA 1
ATOM 1225 C C . VAL A 1 152 ? -18.25 -20.703 4.66 1 97.44 152 VAL A C 1
ATOM 1227 O O . VAL A 1 152 ? -19.172 -21.078 5.375 1 97.44 152 VAL A O 1
ATOM 1230 N N . ASP A 1 153 ? -17.609 -21.5 3.914 1 94.06 153 ASP A N 1
ATOM 1231 C CA . ASP A 1 153 ? -18.109 -22.859 3.65 1 94.06 153 ASP A CA 1
ATOM 1232 C C . ASP A 1 153 ? -18.234 -23.656 4.945 1 94.06 153 ASP A C 1
ATOM 1234 O O . ASP A 1 153 ? -19.203 -24.375 5.137 1 94.06 153 ASP A O 1
ATOM 1238 N N . ALA A 1 154 ? -17.281 -23.484 5.891 1 93.12 154 ALA A N 1
ATOM 1239 C CA . ALA A 1 154 ? -17.219 -24.281 7.109 1 93.12 154 ALA A CA 1
ATOM 1240 C C . ALA A 1 154 ? -18.406 -23.984 8.016 1 93.12 154 ALA A C 1
ATOM 1242 O O . ALA A 1 154 ? -18.812 -24.828 8.812 1 93.12 154 ALA A O 1
ATOM 1243 N N . VAL A 1 155 ? -18.984 -22.812 7.824 1 95.75 155 VAL A N 1
ATOM 1244 C CA . VAL A 1 155 ? -20.031 -22.391 8.758 1 95.75 155 VAL A CA 1
ATOM 1245 C C . VAL A 1 155 ? -21.359 -22.219 8.016 1 95.75 155 VAL A C 1
ATOM 1247 O O . VAL A 1 155 ? -22.406 -22.547 8.547 1 95.75 155 VAL A O 1
ATOM 1250 N N . CYS A 1 156 ? -21.297 -21.766 6.836 1 97 156 CYS A N 1
ATOM 1251 C CA . CYS A 1 156 ? -22.5 -21.453 6.082 1 97 156 CYS A CA 1
ATOM 1252 C C . CYS A 1 156 ? -23.141 -22.719 5.52 1 97 156 CYS A C 1
ATOM 1254 O O . CYS A 1 156 ? -24.297 -22.703 5.117 1 97 156 CYS A O 1
ATOM 1256 N N . ILE A 1 157 ? -22.391 -23.75 5.438 1 95 157 ILE A N 1
ATOM 1257 C CA . ILE A 1 157 ? -22.891 -25.062 5.051 1 95 157 ILE A CA 1
ATOM 1258 C C . ILE A 1 157 ? -22.984 -25.953 6.285 1 95 157 ILE A C 1
ATOM 1260 O O . ILE A 1 157 ? -22.062 -25.984 7.105 1 95 157 ILE A O 1
ATOM 1264 N N . ASN A 1 158 ? -24.062 -26.688 6.461 1 94.19 158 ASN A N 1
ATOM 1265 C CA . ASN A 1 158 ? -24.141 -27.703 7.504 1 94.19 158 ASN A CA 1
ATOM 1266 C C . ASN A 1 158 ? -23.266 -28.906 7.184 1 94.19 158 ASN A C 1
ATOM 1268 O O . ASN A 1 158 ? -23.703 -29.844 6.516 1 94.19 158 ASN A O 1
ATOM 1272 N N . GLN A 1 159 ? -22.125 -28.922 7.738 1 88.69 159 GLN A N 1
ATOM 1273 C CA . GLN A 1 159 ? -21.094 -29.906 7.391 1 88.69 159 GLN A CA 1
ATOM 1274 C C . GLN A 1 159 ? -21.5 -31.297 7.867 1 88.69 159 GLN A C 1
ATOM 1276 O O . GLN A 1 159 ? -20.953 -32.312 7.402 1 88.69 159 GLN A O 1
ATOM 1281 N N . ASP A 1 160 ? -22.469 -31.375 8.781 1 89.38 160 ASP A N 1
ATOM 1282 C CA . ASP A 1 160 ? -22.891 -32.656 9.32 1 89.38 160 ASP A CA 1
ATOM 1283 C C . ASP A 1 160 ? -24 -33.281 8.461 1 89.38 160 ASP A C 1
ATOM 1285 O O . ASP A 1 160 ? -24.406 -34.406 8.68 1 89.38 160 ASP A O 1
ATOM 1289 N N . ASP A 1 161 ? -24.469 -32.5 7.516 1 91.5 161 ASP A N 1
ATOM 1290 C CA . ASP A 1 161 ? -25.5 -32.938 6.598 1 91.5 161 ASP A CA 1
ATOM 1291 C C . ASP A 1 161 ? -24.922 -33.219 5.211 1 91.5 161 ASP A C 1
ATOM 1293 O O . ASP A 1 161 ? -24.766 -32.312 4.406 1 91.5 161 ASP A O 1
ATOM 1297 N N . LEU A 1 162 ? -24.812 -34.469 4.836 1 87.25 162 LEU A N 1
ATOM 1298 C CA . LEU A 1 162 ? -24.156 -34.875 3.6 1 87.25 162 LEU A CA 1
ATOM 1299 C C . LEU A 1 162 ? -24.953 -34.438 2.381 1 87.25 162 LEU A C 1
ATOM 1301 O O . LEU A 1 162 ? -24.391 -34.094 1.337 1 87.25 162 LEU A O 1
ATOM 1305 N N . ASP A 1 163 ? -26.25 -34.406 2.553 1 87.62 163 ASP A N 1
ATOM 1306 C CA . ASP A 1 163 ? -27.094 -33.969 1.445 1 87.62 163 ASP A CA 1
ATOM 1307 C C . ASP A 1 163 ? -26.922 -32.5 1.172 1 87.62 163 ASP A C 1
ATOM 1309 O O . ASP A 1 163 ? -26.812 -32.062 0.017 1 87.62 163 ASP A O 1
ATOM 1313 N N . GLU A 1 164 ? -26.938 -31.75 2.195 1 90.88 164 GLU A N 1
ATOM 1314 C CA . GLU A 1 164 ? -26.719 -30.312 2.02 1 90.88 164 GLU A CA 1
ATOM 1315 C C . GLU A 1 164 ? -25.328 -30.031 1.458 1 90.88 164 GLU A C 1
ATOM 1317 O O . GLU A 1 164 ? -25.172 -29.141 0.605 1 90.88 164 GLU A O 1
ATOM 1322 N N . ARG A 1 165 ? -24.359 -30.766 1.942 1 89 165 ARG A N 1
ATOM 1323 C CA . ARG A 1 165 ? -23 -30.594 1.432 1 89 165 ARG A CA 1
ATOM 1324 C C . ARG A 1 165 ? -22.953 -30.812 -0.077 1 89 165 ARG A C 1
ATOM 1326 O O . ARG A 1 165 ? -22.359 -30.016 -0.807 1 89 165 ARG A O 1
ATOM 1333 N N . ALA A 1 166 ? -23.562 -31.844 -0.492 1 86.12 166 ALA A N 1
ATOM 1334 C CA . ALA A 1 166 ? -23.562 -32.188 -1.914 1 86.12 166 ALA A CA 1
ATOM 1335 C C . ALA A 1 166 ? -24.266 -31.094 -2.73 1 86.12 166 ALA A C 1
ATOM 1337 O O . ALA A 1 166 ? -23.797 -30.703 -3.797 1 86.12 166 ALA A O 1
ATOM 1338 N N . ARG A 1 167 ? -25.359 -30.641 -2.234 1 87.19 167 ARG A N 1
ATOM 1339 C CA . ARG A 1 167 ? -26.141 -29.625 -2.938 1 87.19 167 ARG A CA 1
ATOM 1340 C C . ARG A 1 167 ? -25.375 -28.312 -3.004 1 87.19 167 ARG A C 1
ATOM 1342 O O . ARG A 1 167 ? -25.375 -27.641 -4.035 1 87.19 167 ARG A O 1
ATOM 1349 N N . GLN A 1 168 ? -24.766 -27.984 -1.908 1 88.88 168 GLN A N 1
ATOM 1350 C CA . GLN A 1 168 ? -24.031 -26.719 -1.847 1 88.88 168 GLN A CA 1
ATOM 1351 C C . GLN A 1 168 ? -22.766 -26.766 -2.691 1 88.88 168 GLN A C 1
ATOM 1353 O O . GLN A 1 168 ? -22.344 -25.75 -3.256 1 88.88 168 GLN A O 1
ATOM 1358 N N . LEU A 1 169 ? -22.219 -27.906 -2.791 1 85.5 169 LEU A N 1
ATOM 1359 C CA . LEU A 1 169 ? -21.031 -28.062 -3.639 1 85.5 169 LEU A CA 1
ATOM 1360 C C . LEU A 1 169 ? -21.375 -27.797 -5.098 1 85.5 169 LEU A C 1
ATOM 1362 O O . LEU A 1 169 ? -20.562 -27.219 -5.832 1 85.5 169 LEU A O 1
ATOM 1366 N N . ARG A 1 170 ? -22.547 -28.125 -5.457 1 84.56 170 ARG A N 1
ATOM 1367 C CA . ARG A 1 170 ? -23 -27.875 -6.82 1 84.56 170 ARG A CA 1
ATOM 1368 C C . ARG A 1 170 ? -23.188 -26.375 -7.066 1 84.56 170 ARG A C 1
ATOM 1370 O O . ARG A 1 170 ? -23.125 -25.922 -8.211 1 84.56 170 ARG A O 1
ATOM 1377 N N . LYS A 1 171 ? -23.281 -25.688 -5.965 1 89.81 171 LYS A N 1
ATOM 1378 C CA . LYS A 1 171 ? -23.547 -24.25 -6.062 1 89.81 171 LYS A CA 1
ATOM 1379 C C . LYS A 1 171 ? -22.266 -23.453 -5.895 1 89.81 171 LYS A C 1
ATOM 1381 O O . LYS A 1 171 ? -22.281 -22.219 -5.996 1 89.81 171 LYS A O 1
ATOM 1386 N N . MET A 1 172 ? -21.203 -24.125 -5.727 1 90.56 172 MET A N 1
ATOM 1387 C CA . MET A 1 172 ? -19.953 -23.438 -5.41 1 90.56 172 MET A CA 1
ATOM 1388 C C . MET A 1 172 ? -19.562 -22.484 -6.539 1 90.56 172 MET A C 1
ATOM 1390 O O . MET A 1 172 ? -19.078 -21.375 -6.285 1 90.56 172 MET A O 1
ATOM 1394 N N . ARG A 1 173 ? -19.719 -22.922 -7.742 1 89.25 173 ARG A N 1
ATOM 1395 C CA . ARG A 1 173 ? -19.422 -22.062 -8.883 1 89.25 173 ARG A CA 1
ATOM 1396 C C . ARG A 1 173 ? -20.219 -20.766 -8.82 1 89.25 173 ARG A C 1
ATOM 1398 O O . ARG A 1 173 ? -19.672 -19.688 -9.039 1 89.25 173 ARG A O 1
ATOM 1405 N N . GLN A 1 174 ? -21.469 -20.938 -8.492 1 91.38 174 GLN A N 1
ATOM 1406 C CA . GLN A 1 174 ? -22.344 -19.766 -8.398 1 91.38 174 GLN A CA 1
ATOM 1407 C C . GLN A 1 174 ? -21.953 -18.891 -7.215 1 91.38 174 GLN A C 1
ATOM 1409 O O . GLN A 1 174 ? -21.891 -17.672 -7.336 1 91.38 174 GLN A O 1
ATOM 1414 N N . ILE A 1 175 ? -21.703 -19.469 -6.082 1 95.19 175 ILE A N 1
ATOM 1415 C CA . ILE A 1 175 ? -21.422 -18.734 -4.848 1 95.19 175 ILE A CA 1
ATOM 1416 C C . ILE A 1 175 ? -20.141 -17.906 -5.008 1 95.19 175 ILE A C 1
ATOM 1418 O O . ILE A 1 175 ? -20.141 -16.703 -4.742 1 95.19 175 ILE A O 1
ATOM 1422 N N . TYR A 1 176 ? -19.109 -18.484 -5.445 1 95.25 176 TYR A N 1
ATOM 1423 C CA . TYR A 1 176 ? -17.844 -17.781 -5.617 1 95.25 176 TYR A CA 1
ATOM 1424 C C . TYR A 1 176 ? -17.891 -16.891 -6.855 1 95.25 176 TYR A C 1
ATOM 1426 O O . TYR A 1 176 ? -17.344 -15.773 -6.848 1 95.25 176 TYR A O 1
ATOM 1434 N N . GLY A 1 177 ? -18.547 -17.312 -7.891 1 92.44 177 GLY A N 1
ATOM 1435 C CA . GLY A 1 177 ? -18.609 -16.562 -9.133 1 92.44 177 GLY A CA 1
ATOM 1436 C C . GLY A 1 177 ? -19.453 -15.305 -9.016 1 92.44 177 GLY A C 1
ATOM 1437 O O . GLY A 1 177 ? -19.203 -14.32 -9.719 1 92.44 177 GLY A O 1
ATOM 1438 N N . SER A 1 178 ? -20.391 -15.375 -8.117 1 93 178 SER A N 1
ATOM 1439 C CA . SER A 1 178 ? -21.297 -14.242 -7.988 1 93 178 SER A CA 1
ATOM 1440 C C . SER A 1 178 ? -20.953 -13.383 -6.777 1 93 178 SER A C 1
ATOM 1442 O O . SER A 1 178 ? -21.594 -12.352 -6.535 1 93 178 SER A O 1
ATOM 1444 N N . ALA A 1 179 ? -20 -13.766 -6 1 96.94 179 ALA A N 1
ATOM 1445 C CA . ALA A 1 179 ? -19.594 -12.961 -4.848 1 96.94 179 ALA A CA 1
ATOM 1446 C C . ALA A 1 179 ? -19.078 -11.594 -5.293 1 96.94 179 ALA A C 1
ATOM 1448 O O . ALA A 1 179 ? -18.422 -11.477 -6.332 1 96.94 179 ALA A O 1
ATOM 1449 N N . TRP A 1 180 ? -19.406 -10.547 -4.543 1 97.31 180 TRP A N 1
ATOM 1450 C CA . TRP A 1 180 ? -18.844 -9.227 -4.816 1 97.31 180 TRP A CA 1
ATOM 1451 C C . TRP A 1 180 ? -17.312 -9.266 -4.809 1 97.31 180 TRP A C 1
ATOM 1453 O O . TRP A 1 180 ? -16.672 -8.664 -5.664 1 97.31 180 TRP A O 1
ATOM 1463 N N . ALA A 1 181 ? -16.844 -9.953 -3.846 1 97.06 181 ALA A N 1
ATOM 1464 C CA . ALA A 1 181 ? -15.398 -10.172 -3.697 1 97.06 181 ALA A CA 1
ATOM 1465 C C . ALA A 1 181 ? -15.117 -11.562 -3.131 1 97.06 181 ALA A C 1
ATOM 1467 O O . ALA A 1 181 ? -15.93 -12.117 -2.389 1 97.06 181 ALA A O 1
ATOM 1468 N N . VAL A 1 182 ? -14.039 -12.133 -3.555 1 97.94 182 VAL A N 1
ATOM 1469 C CA . VAL A 1 182 ? -13.508 -13.352 -2.943 1 97.94 182 VAL A CA 1
ATOM 1470 C C . VAL A 1 182 ? -12.234 -13.023 -2.164 1 97.94 182 VAL A C 1
ATOM 1472 O O . VAL A 1 182 ? -11.266 -12.5 -2.729 1 97.94 182 VAL A O 1
ATOM 1475 N N . VAL A 1 183 ? -12.266 -13.289 -0.87 1 98.12 183 VAL A N 1
ATOM 1476 C CA . VAL A 1 183 ? -11.102 -13.031 -0.034 1 98.12 183 VAL A CA 1
ATOM 1477 C C . VAL A 1 183 ? -10.289 -14.32 0.127 1 98.12 183 VAL A C 1
ATOM 1479 O O . VAL A 1 183 ? -10.727 -15.25 0.8 1 98.12 183 VAL A O 1
ATOM 1482 N N . ALA A 1 184 ? -9.18 -14.344 -0.513 1 98.12 184 ALA A N 1
ATOM 1483 C CA . ALA A 1 184 ? -8.242 -15.445 -0.327 1 98.12 184 ALA A CA 1
ATOM 1484 C C . ALA A 1 184 ? -7.328 -15.195 0.868 1 98.12 184 ALA A C 1
ATOM 1486 O O . ALA A 1 184 ? -6.348 -14.445 0.761 1 98.12 184 ALA A O 1
ATOM 1487 N N . TRP A 1 185 ? -7.617 -15.867 1.966 1 97.69 185 TRP A N 1
ATOM 1488 C CA . TRP A 1 185 ? -6.902 -15.672 3.223 1 97.69 185 TRP A CA 1
ATOM 1489 C C . TRP A 1 185 ? -5.723 -16.641 3.328 1 97.69 185 TRP A C 1
ATOM 1491 O O . TRP A 1 185 ? -5.91 -17.844 3.477 1 97.69 185 TRP A O 1
ATOM 1501 N N . LEU A 1 186 ? -4.484 -16.062 3.309 1 96.44 186 LEU A N 1
ATOM 1502 C CA . LEU A 1 186 ? -3.277 -16.891 3.344 1 96.44 186 LEU A CA 1
ATOM 1503 C C . LEU A 1 186 ? -2.811 -17.109 4.781 1 96.44 186 LEU A C 1
ATOM 1505 O O . LEU A 1 186 ? -1.854 -17.844 5.02 1 96.44 186 LEU A O 1
ATOM 1509 N N . GLY A 1 187 ? -3.482 -16.438 5.75 1 94.38 187 GLY A N 1
ATOM 1510 C CA . GLY A 1 187 ? -3.121 -16.609 7.148 1 94.38 187 GLY A CA 1
ATOM 1511 C C . GLY A 1 187 ? -2.562 -15.344 7.773 1 94.38 187 GLY A C 1
ATOM 1512 O O . GLY A 1 187 ? -2.623 -14.266 7.172 1 94.38 187 GLY A O 1
ATOM 1513 N N . GLU A 1 188 ? -2.062 -15.445 8.953 1 92.94 188 GLU A N 1
ATOM 1514 C CA . GLU A 1 188 ? -1.447 -14.344 9.688 1 92.94 188 GLU A CA 1
ATOM 1515 C C . GLU A 1 188 ? -0.103 -13.961 9.078 1 92.94 188 GLU A C 1
ATOM 1517 O O . GLU A 1 188 ? 0.527 -14.766 8.391 1 92.94 188 GLU A O 1
ATOM 1522 N N . PRO A 1 189 ? 0.256 -12.742 9.352 1 88.88 189 PRO A N 1
ATOM 1523 C CA . PRO A 1 189 ? 1.549 -12.336 8.797 1 88.88 189 PRO A CA 1
ATOM 1524 C C . PRO A 1 189 ? 2.723 -13.078 9.422 1 88.88 189 PRO A C 1
ATOM 1526 O O . PRO A 1 189 ? 2.639 -13.508 10.578 1 88.88 189 PRO A O 1
ATOM 1529 N N . SER A 1 190 ? 3.684 -13.336 8.68 1 86.19 190 SER A N 1
ATOM 1530 C CA . SER A 1 190 ? 4.969 -13.867 9.117 1 86.19 190 SER A CA 1
ATOM 1531 C C . SER A 1 190 ? 6.102 -12.883 8.828 1 86.19 190 SER A C 1
ATOM 1533 O O . SER A 1 190 ? 5.855 -11.758 8.398 1 86.19 190 SER A O 1
ATOM 1535 N N . PHE A 1 191 ? 7.32 -13.328 9.102 1 81.25 191 PHE A N 1
ATOM 1536 C CA . PHE A 1 191 ? 8.477 -12.461 8.914 1 81.25 191 PHE A CA 1
ATOM 1537 C C . PHE A 1 191 ? 8.523 -11.93 7.488 1 81.25 191 PHE A C 1
ATOM 1539 O O . PHE A 1 191 ? 8.664 -12.703 6.535 1 81.25 191 PHE A O 1
ATOM 1546 N N . GLN A 1 192 ? 8.258 -10.594 7.281 1 84.25 192 GLN A N 1
ATOM 1547 C CA . GLN A 1 192 ? 8.391 -9.781 6.074 1 84.25 192 GLN A CA 1
ATOM 1548 C C . GLN A 1 192 ? 7.332 -10.164 5.039 1 84.25 192 GLN A C 1
ATOM 1550 O O . GLN A 1 192 ? 7.543 -9.992 3.838 1 84.25 192 GLN A O 1
ATOM 1555 N N . SER A 1 193 ? 6.215 -10.781 5.477 1 89.88 193 SER A N 1
ATOM 1556 C CA . SER A 1 193 ? 5.156 -11.117 4.527 1 89.88 193 SER A CA 1
ATOM 1557 C C . SER A 1 193 ? 4.625 -9.875 3.826 1 89.88 193 SER A C 1
ATOM 1559 O O . SER A 1 193 ? 4.262 -9.93 2.65 1 89.88 193 SER A O 1
ATOM 1561 N N . ASP A 1 194 ? 4.645 -8.742 4.539 1 90.38 194 ASP A N 1
ATOM 1562 C CA . ASP A 1 194 ? 4.223 -7.496 3.908 1 90.38 194 ASP A CA 1
ATOM 1563 C C . ASP A 1 194 ? 5.164 -7.105 2.775 1 90.38 194 ASP A C 1
ATOM 1565 O O . ASP A 1 194 ? 4.723 -6.637 1.724 1 90.38 194 ASP A O 1
ATOM 1569 N N . SER A 1 195 ? 6.449 -7.344 3.021 1 92.19 195 SER A N 1
ATOM 1570 C CA . SER A 1 195 ? 7.449 -7.02 2.01 1 92.19 195 SER A CA 1
ATOM 1571 C C . SER A 1 195 ? 7.324 -7.934 0.795 1 92.19 195 SER A C 1
ATOM 1573 O O . SER A 1 195 ? 7.605 -7.516 -0.332 1 92.19 195 SER A O 1
ATOM 1575 N N . ALA A 1 196 ? 6.91 -9.156 1.062 1 95.06 196 ALA A N 1
ATOM 1576 C CA . ALA A 1 196 ? 6.684 -10.086 -0.041 1 95.06 196 ALA A CA 1
ATOM 1577 C C . ALA A 1 196 ? 5.543 -9.617 -0.934 1 95.06 196 ALA A C 1
ATOM 1579 O O . ALA A 1 196 ? 5.66 -9.625 -2.162 1 95.06 196 ALA A O 1
ATOM 1580 N N . ILE A 1 197 ? 4.438 -9.195 -0.328 1 96.12 197 ILE A N 1
ATOM 1581 C CA . ILE A 1 197 ? 3.279 -8.703 -1.07 1 96.12 197 ILE A CA 1
ATOM 1582 C C . ILE A 1 197 ? 3.648 -7.43 -1.822 1 96.12 197 ILE A C 1
ATOM 1584 O O . ILE A 1 197 ? 3.264 -7.25 -2.98 1 96.12 197 ILE A O 1
ATOM 1588 N N . GLN A 1 198 ? 4.426 -6.59 -1.174 1 94.88 198 GLN A N 1
ATOM 1589 C CA . GLN A 1 198 ? 4.879 -5.367 -1.828 1 94.88 198 GLN A CA 1
ATOM 1590 C C . GLN A 1 198 ? 5.777 -5.684 -3.021 1 94.88 198 GLN A C 1
ATOM 1592 O O . GLN A 1 198 ? 5.707 -5.008 -4.051 1 94.88 198 GLN A O 1
ATOM 1597 N N . LEU A 1 199 ? 6.648 -6.648 -2.861 1 96.69 199 LEU A N 1
ATOM 1598 C CA . LEU A 1 199 ? 7.516 -7.055 -3.961 1 96.69 199 LEU A CA 1
ATOM 1599 C C . LEU A 1 199 ? 6.691 -7.496 -5.168 1 96.69 199 LEU A C 1
ATOM 1601 O O . LEU A 1 199 ? 7.012 -7.145 -6.305 1 96.69 199 LEU A O 1
ATOM 1605 N N . ILE A 1 200 ? 5.621 -8.266 -4.914 1 97.62 200 ILE A N 1
ATOM 1606 C CA . ILE A 1 200 ? 4.754 -8.719 -5.996 1 97.62 200 ILE A CA 1
ATOM 1607 C C . ILE A 1 200 ? 4.066 -7.512 -6.641 1 97.62 200 ILE A C 1
ATOM 1609 O O . ILE A 1 200 ? 3.91 -7.461 -7.863 1 97.62 200 ILE A O 1
ATOM 1613 N N . HIS A 1 201 ? 3.648 -6.574 -5.809 1 96.62 201 HIS A N 1
ATOM 1614 C CA . HIS A 1 201 ? 3.09 -5.34 -6.348 1 96.62 201 HIS A CA 1
ATOM 1615 C C . HIS A 1 201 ? 4.098 -4.621 -7.238 1 96.62 201 HIS A C 1
ATOM 1617 O O . HIS A 1 201 ? 3.736 -4.102 -8.297 1 96.62 201 HIS A O 1
ATOM 1623 N N . ASP A 1 202 ? 5.332 -4.574 -6.836 1 97.19 202 ASP A N 1
ATOM 1624 C CA . ASP A 1 202 ? 6.395 -3.945 -7.613 1 97.19 202 ASP A CA 1
ATOM 1625 C C . ASP A 1 202 ? 6.602 -4.664 -8.945 1 97.19 202 ASP A C 1
ATOM 1627 O O . ASP A 1 202 ? 6.758 -4.023 -9.984 1 97.19 202 ASP A O 1
ATOM 1631 N N . PHE A 1 203 ? 6.594 -5.996 -8.828 1 97.44 203 PHE A N 1
ATOM 1632 C CA . PHE A 1 203 ? 6.715 -6.789 -10.039 1 97.44 203 PHE A CA 1
ATOM 1633 C C . PHE A 1 203 ? 5.582 -6.469 -11.008 1 97.44 203 PHE A C 1
ATOM 1635 O O . PHE A 1 203 ? 5.801 -6.367 -12.219 1 97.44 203 PHE A O 1
ATOM 1642 N N . SER A 1 204 ? 4.363 -6.41 -10.484 1 97.44 204 SER A N 1
ATOM 1643 C CA . SER A 1 204 ? 3.205 -6.086 -11.312 1 97.44 204 SER A CA 1
ATOM 1644 C C . SER A 1 204 ? 3.387 -4.746 -12.023 1 97.44 204 SER A C 1
ATOM 1646 O O . SER A 1 204 ? 3.068 -4.617 -13.203 1 97.44 204 SER A O 1
ATOM 1648 N N . THR A 1 205 ? 3.922 -3.775 -11.328 1 95.75 205 THR A N 1
ATOM 1649 C CA . THR A 1 205 ? 4.176 -2.461 -11.906 1 95.75 205 THR A CA 1
ATOM 1650 C C . THR A 1 205 ? 5.266 -2.541 -12.969 1 95.75 205 THR A C 1
ATOM 1652 O O . THR A 1 205 ? 5.145 -1.938 -14.039 1 95.75 205 THR A O 1
ATOM 1655 N N . LEU A 1 206 ? 6.316 -3.248 -12.664 1 96 206 LEU A N 1
ATOM 1656 C CA . LEU A 1 206 ? 7.441 -3.396 -13.578 1 96 206 LEU A CA 1
ATOM 1657 C C . LEU A 1 206 ? 7.02 -4.148 -14.836 1 96 206 LEU A C 1
ATOM 1659 O O . LEU A 1 206 ? 7.59 -3.941 -15.914 1 96 206 LEU A O 1
ATOM 1663 N N . SER A 1 207 ? 6 -5.062 -14.672 1 94.19 207 SER A N 1
ATOM 1664 C CA . SER A 1 207 ? 5.527 -5.863 -15.797 1 94.19 207 SER A CA 1
ATOM 1665 C C . SER A 1 207 ? 4.953 -4.984 -16.906 1 94.19 207 SER A C 1
ATOM 1667 O O . SER A 1 207 ? 4.887 -5.398 -18.062 1 94.19 207 SER A O 1
ATOM 1669 N N . LYS A 1 208 ? 4.562 -3.797 -16.562 1 92.38 208 LYS A N 1
ATOM 1670 C CA . LYS A 1 208 ? 3.992 -2.869 -17.531 1 92.38 208 LYS A CA 1
ATOM 1671 C C . LYS A 1 208 ? 5.086 -2.135 -18.297 1 92.38 208 LYS A C 1
ATOM 1673 O O . LYS A 1 208 ? 4.797 -1.384 -19.234 1 92.38 208 LYS A O 1
ATOM 1678 N N . THR A 1 209 ? 6.277 -2.512 -17.828 1 91.19 209 THR A N 1
ATOM 1679 C CA . THR A 1 209 ? 7.422 -1.885 -18.484 1 91.19 209 THR A CA 1
ATOM 1680 C C . THR A 1 209 ? 8.242 -2.918 -19.25 1 91.19 209 THR A C 1
ATOM 1682 O O . THR A 1 209 ? 7.969 -4.117 -19.172 1 91.19 209 THR A O 1
ATOM 1685 N N . ASN A 1 210 ? 9.141 -2.6 -20.078 1 86.94 210 ASN A N 1
ATOM 1686 C CA . ASN A 1 210 ? 10.008 -3.502 -20.828 1 86.94 210 ASN A CA 1
ATOM 1687 C C . ASN A 1 210 ? 11.414 -3.541 -20.25 1 86.94 210 ASN A C 1
ATOM 1689 O O . ASN A 1 210 ? 12.398 -3.582 -21 1 86.94 210 ASN A O 1
ATOM 1693 N N . CYS A 1 211 ? 11.422 -3.52 -18.875 1 91.56 211 CYS A N 1
ATOM 1694 C CA . CYS A 1 211 ? 12.734 -3.385 -18.25 1 91.56 211 CYS A CA 1
ATOM 1695 C C . CYS A 1 211 ? 13.148 -4.68 -17.562 1 91.56 211 CYS A C 1
ATOM 1697 O O . CYS A 1 211 ? 14.031 -4.676 -16.703 1 91.56 211 CYS A O 1
ATOM 1699 N N . GLY A 1 212 ? 12.547 -5.797 -17.891 1 91.12 212 GLY A N 1
ATOM 1700 C CA . GLY A 1 212 ? 12.82 -7.062 -17.219 1 91.12 212 GLY A CA 1
ATOM 1701 C C . GLY A 1 212 ? 14.281 -7.477 -17.297 1 91.12 212 GLY A C 1
ATOM 1702 O O . GLY A 1 212 ? 14.867 -7.871 -16.281 1 91.12 212 GLY A O 1
ATOM 1703 N N . SER A 1 213 ? 14.859 -7.363 -18.422 1 89.12 213 SER A N 1
ATOM 1704 C CA . SER A 1 213 ? 16.25 -7.77 -18.625 1 89.12 213 SER A CA 1
ATOM 1705 C C . SER A 1 213 ? 17.203 -6.883 -17.844 1 89.12 213 SER A C 1
ATOM 1707 O O . SER A 1 213 ? 18.203 -7.363 -17.312 1 89.12 213 SER A O 1
ATOM 1709 N N . GLN A 1 214 ? 16.891 -5.582 -17.812 1 92.25 214 GLN A N 1
ATOM 1710 C CA . GLN A 1 214 ? 17.734 -4.648 -17.078 1 92.25 214 GLN A CA 1
ATOM 1711 C C . GLN A 1 214 ? 17.672 -4.93 -15.578 1 92.25 214 GLN A C 1
ATOM 1713 O O . GLN A 1 214 ? 18.703 -4.891 -14.898 1 92.25 214 GLN A O 1
ATOM 1718 N N . ILE A 1 215 ? 16.516 -5.23 -15.117 1 94.62 215 ILE A N 1
ATOM 1719 C CA . ILE A 1 215 ? 16.328 -5.547 -13.703 1 94.62 215 ILE A CA 1
ATOM 1720 C C . ILE A 1 215 ? 17.094 -6.824 -13.359 1 94.62 215 ILE A C 1
ATOM 1722 O O . ILE A 1 215 ? 17.75 -6.902 -12.32 1 94.62 215 ILE A O 1
ATOM 1726 N N . GLU A 1 216 ? 16.984 -7.816 -14.195 1 93.31 216 GLU A N 1
ATOM 1727 C CA . GLU A 1 216 ? 17.703 -9.07 -13.984 1 93.31 216 GLU A CA 1
ATOM 1728 C C . GLU A 1 216 ? 19.219 -8.836 -13.883 1 93.31 216 GLU A C 1
ATOM 1730 O O . GLU A 1 216 ? 19.859 -9.352 -12.977 1 93.31 216 GLU A O 1
ATOM 1735 N N . ALA A 1 217 ? 19.734 -8.102 -14.805 1 91.5 217 ALA A N 1
ATOM 1736 C CA . ALA A 1 217 ? 21.172 -7.801 -14.82 1 91.5 217 ALA A CA 1
ATOM 1737 C C . ALA A 1 217 ? 21.594 -7.109 -13.531 1 91.5 217 ALA A C 1
ATOM 1739 O O . ALA A 1 217 ? 22.656 -7.418 -12.977 1 91.5 217 ALA A O 1
ATOM 1740 N N . ARG A 1 218 ? 20.797 -6.172 -13.109 1 93.44 218 ARG A N 1
ATOM 1741 C CA . ARG A 1 218 ? 21.109 -5.438 -11.883 1 93.44 218 ARG A CA 1
ATOM 1742 C C . ARG A 1 218 ? 21.078 -6.359 -10.672 1 93.44 218 ARG A C 1
ATOM 1744 O O . ARG A 1 218 ? 21.891 -6.203 -9.75 1 93.44 218 ARG A O 1
ATOM 1751 N N . LEU A 1 219 ? 20.156 -7.238 -10.648 1 94.62 219 LEU A N 1
ATOM 1752 C CA . LEU A 1 219 ? 20.031 -8.156 -9.516 1 94.62 219 LEU A CA 1
ATOM 1753 C C . LEU A 1 219 ? 21.234 -9.086 -9.438 1 94.62 219 LEU A C 1
ATOM 1755 O O . LEU A 1 219 ? 21.641 -9.469 -8.336 1 94.62 219 LEU A O 1
ATOM 1759 N N . TYR A 1 220 ? 21.797 -9.469 -10.562 1 91.88 220 TYR A N 1
ATOM 1760 C CA . TYR A 1 220 ? 23.016 -10.281 -10.547 1 91.88 220 TYR A CA 1
ATOM 1761 C C . TYR A 1 220 ? 24.172 -9.516 -9.914 1 91.88 220 TYR A C 1
ATOM 1763 O O . TYR A 1 220 ? 24.969 -10.086 -9.156 1 91.88 220 TYR A O 1
ATOM 1771 N N . SER A 1 221 ? 24.203 -8.219 -10.227 1 92.75 221 SER A N 1
ATOM 1772 C CA . SER A 1 221 ? 25.297 -7.395 -9.734 1 92.75 221 SER A CA 1
ATOM 1773 C C . SER A 1 221 ? 25.047 -6.938 -8.297 1 92.75 221 SER A C 1
ATOM 1775 O O . SER A 1 221 ? 25.984 -6.758 -7.523 1 92.75 221 SER A O 1
ATOM 1777 N N . GLU A 1 222 ? 23.781 -6.695 -8.023 1 94.19 222 GLU A N 1
ATOM 1778 C CA . GLU A 1 222 ? 23.375 -6.207 -6.711 1 94.19 222 GLU A CA 1
ATOM 1779 C C . GLU A 1 222 ? 22.109 -6.918 -6.234 1 94.19 222 GLU A C 1
ATOM 1781 O O . GLU A 1 222 ? 21 -6.379 -6.355 1 94.19 222 GLU A O 1
ATOM 1786 N N . PRO A 1 223 ? 22.266 -7.93 -5.492 1 92.94 223 PRO A N 1
ATOM 1787 C CA . PRO A 1 223 ? 21.141 -8.781 -5.094 1 92.94 223 PRO A CA 1
ATOM 1788 C C . PRO A 1 223 ? 20.109 -8.031 -4.27 1 92.94 223 PRO A C 1
ATOM 1790 O O . PRO A 1 223 ? 18.938 -8.422 -4.246 1 92.94 223 PRO A O 1
ATOM 1793 N N . GLN A 1 224 ? 20.516 -6.875 -3.623 1 91.94 224 GLN A N 1
ATOM 1794 C CA . GLN A 1 224 ? 19.594 -6.152 -2.752 1 91.94 224 GLN A CA 1
ATOM 1795 C C . GLN A 1 224 ? 18.922 -4.992 -3.49 1 91.94 224 GLN A C 1
ATOM 1797 O O . GLN A 1 224 ? 18.266 -4.156 -2.875 1 91.94 224 GLN A O 1
ATOM 1802 N N . PHE A 1 225 ? 19.031 -4.98 -4.848 1 94.06 225 PHE A N 1
ATOM 1803 C CA . PHE A 1 225 ? 18.578 -3.883 -5.691 1 94.06 225 PHE A CA 1
ATOM 1804 C C . PHE A 1 225 ? 17.078 -3.654 -5.512 1 94.06 225 PHE A C 1
ATOM 1806 O O . PHE A 1 225 ? 16.609 -2.516 -5.574 1 94.06 225 PHE A O 1
ATOM 1813 N N . LEU A 1 226 ? 16.266 -4.773 -5.285 1 94.62 226 LEU A N 1
ATOM 1814 C CA . LEU A 1 226 ? 14.828 -4.656 -5.105 1 94.62 226 LEU A CA 1
ATOM 1815 C C . LEU A 1 226 ? 14.445 -4.883 -3.648 1 94.62 226 LEU A C 1
ATOM 1817 O O . LEU A 1 226 ? 13.297 -5.227 -3.352 1 94.62 226 LEU A O 1
ATOM 1821 N N . GLY A 1 227 ? 15.367 -4.73 -2.82 1 90.81 227 GLY A N 1
ATOM 1822 C CA . GLY A 1 227 ? 15.094 -4.875 -1.399 1 90.81 227 GLY A CA 1
ATOM 1823 C C . GLY A 1 227 ? 15.797 -6.062 -0.772 1 90.81 227 GLY A C 1
ATOM 1824 O O . GLY A 1 227 ? 16.234 -6.977 -1.477 1 90.81 227 GLY A O 1
ATOM 1825 N N . LYS A 1 228 ? 15.844 -6.047 0.537 1 89.25 228 LYS A N 1
ATOM 1826 C CA . LYS A 1 228 ? 16.516 -7.094 1.302 1 89.25 228 LYS A CA 1
ATOM 1827 C C . LYS A 1 228 ? 15.508 -7.977 2.029 1 89.25 228 LYS A C 1
ATOM 1829 O O . LYS A 1 228 ? 14.594 -7.473 2.684 1 89.25 228 LYS A O 1
ATOM 1834 N N . GLY A 1 229 ? 15.68 -9.281 1.879 1 89.25 229 GLY A N 1
ATOM 1835 C CA . GLY A 1 229 ? 14.898 -10.234 2.646 1 89.25 229 GLY A CA 1
ATOM 1836 C C . GLY A 1 229 ? 13.547 -10.539 2.027 1 89.25 229 GLY A C 1
ATOM 1837 O O . GLY A 1 229 ? 12.883 -11.508 2.406 1 89.25 229 GLY A O 1
ATOM 1838 N N . CYS A 1 230 ? 13.156 -9.773 1.074 1 92.06 230 CYS A N 1
ATOM 1839 C CA . CYS A 1 230 ? 11.812 -9.883 0.516 1 92.06 230 CYS A CA 1
ATOM 1840 C C . CYS A 1 230 ? 11.695 -11.109 -0.375 1 92.06 230 CYS A C 1
ATOM 1842 O O . CYS A 1 230 ? 10.594 -11.648 -0.559 1 92.06 230 CYS A O 1
ATOM 1844 N N . TRP A 1 231 ? 12.766 -11.672 -0.89 1 92.88 231 TRP A N 1
ATOM 1845 C CA . TRP A 1 231 ? 12.719 -12.859 -1.742 1 92.88 231 TRP A CA 1
ATOM 1846 C C . TRP A 1 231 ? 12.461 -14.109 -0.917 1 92.88 231 TRP A C 1
ATOM 1848 O O . TRP A 1 231 ? 11.695 -14.984 -1.329 1 92.88 231 TRP A O 1
ATOM 1858 N N . LEU A 1 232 ? 13.148 -14.211 0.214 1 91.75 232 LEU A N 1
ATOM 1859 C CA . LEU A 1 232 ? 12.859 -15.305 1.135 1 91.75 232 LEU A CA 1
ATOM 1860 C C . LEU A 1 232 ? 11.422 -15.227 1.633 1 91.75 232 LEU A C 1
ATOM 1862 O O . LEU A 1 232 ? 10.75 -16.25 1.766 1 91.75 232 LEU A O 1
ATOM 1866 N N . ALA A 1 233 ? 11.023 -14.023 1.88 1 93.19 233 ALA A N 1
ATOM 1867 C CA . ALA A 1 233 ? 9.641 -13.82 2.32 1 93.19 233 ALA A CA 1
ATOM 1868 C C . ALA A 1 233 ? 8.656 -14.242 1.24 1 93.19 233 ALA A C 1
ATOM 1870 O O . ALA A 1 233 ? 7.598 -14.805 1.544 1 93.19 233 ALA A O 1
ATOM 1871 N N . LEU A 1 234 ? 8.945 -13.891 -0.009 1 94.19 234 LEU A N 1
ATOM 1872 C CA . LEU A 1 234 ? 8.102 -14.312 -1.124 1 94.19 234 LEU A CA 1
ATOM 1873 C C . LEU A 1 234 ? 8.062 -15.828 -1.228 1 94.19 234 LEU A C 1
ATOM 1875 O O . LEU A 1 234 ? 6.996 -16.406 -1.457 1 94.19 234 LEU A O 1
ATOM 1879 N N . HIS A 1 235 ? 9.219 -16.469 -1.056 1 93.69 235 HIS A N 1
ATOM 1880 C CA . HIS A 1 235 ? 9.273 -17.938 -1.051 1 93.69 235 HIS A CA 1
ATOM 1881 C C . HIS A 1 235 ? 8.375 -18.516 0.029 1 93.69 235 HIS A C 1
ATOM 1883 O O . HIS A 1 235 ? 7.602 -19.438 -0.236 1 93.69 235 HIS A O 1
ATOM 1889 N N . ASP A 1 236 ? 8.461 -17.969 1.172 1 92.88 236 ASP A N 1
ATOM 1890 C CA . ASP A 1 236 ? 7.656 -18.453 2.289 1 92.88 236 ASP A CA 1
ATOM 1891 C C . ASP A 1 236 ? 6.168 -18.234 2.02 1 92.88 236 ASP A C 1
ATOM 1893 O O . ASP A 1 236 ? 5.344 -19.094 2.375 1 92.88 236 ASP A O 1
ATOM 1897 N N . LEU A 1 237 ? 5.855 -17.125 1.445 1 94.69 237 LEU A N 1
ATOM 1898 C CA . LEU A 1 237 ? 4.469 -16.812 1.109 1 94.69 237 LEU A CA 1
ATOM 1899 C C . LEU A 1 237 ? 3.898 -17.859 0.149 1 94.69 237 LEU A C 1
ATOM 1901 O O . LEU A 1 237 ? 2.756 -18.297 0.309 1 94.69 237 LEU A O 1
ATOM 1905 N N . MET A 1 238 ? 4.707 -18.266 -0.818 1 94.25 238 MET A N 1
ATOM 1906 C CA . MET A 1 238 ? 4.246 -19.172 -1.866 1 94.25 238 MET A CA 1
ATOM 1907 C C . MET A 1 238 ? 4.336 -20.625 -1.412 1 94.25 238 MET A C 1
ATOM 1909 O O . MET A 1 238 ? 3.896 -21.531 -2.121 1 94.25 238 MET A O 1
ATOM 1913 N N . GLU A 1 239 ? 4.848 -20.875 -0.227 1 92.44 239 GLU A N 1
ATOM 1914 C CA . GLU A 1 239 ? 4.941 -22.219 0.324 1 92.44 239 GLU A CA 1
ATOM 1915 C C . GLU A 1 239 ? 3.836 -22.469 1.346 1 92.44 239 GLU A C 1
ATOM 1917 O O . GLU A 1 239 ? 3.75 -23.562 1.914 1 92.44 239 GLU A O 1
ATOM 1922 N N . ARG A 1 240 ? 3.053 -21.531 1.509 1 93.12 240 ARG A N 1
ATOM 1923 C CA . ARG A 1 240 ? 1.965 -21.703 2.469 1 93.12 240 ARG A CA 1
ATOM 1924 C C . ARG A 1 240 ? 1.017 -22.812 2.033 1 93.12 240 ARG A C 1
ATOM 1926 O O . ARG A 1 240 ? 0.823 -23.047 0.837 1 93.12 240 ARG A O 1
ATOM 1933 N N . PRO A 1 241 ? 0.365 -23.453 3.051 1 92.5 241 PRO A N 1
ATOM 1934 C CA . PRO A 1 241 ? -0.506 -24.594 2.744 1 92.5 241 PRO A CA 1
ATOM 1935 C C . PRO A 1 241 ? -1.675 -24.219 1.838 1 92.5 241 PRO A C 1
ATOM 1937 O O . PRO A 1 241 ? -2.27 -25.078 1.193 1 92.5 241 PRO A O 1
ATOM 1940 N N . TYR A 1 242 ? -1.956 -23.016 1.757 1 94.88 242 TYR A N 1
ATOM 1941 C CA . TYR A 1 242 ? -3.051 -22.516 0.927 1 94.88 242 TYR A CA 1
ATOM 1942 C C . TYR A 1 242 ? -2.908 -23.016 -0.509 1 94.88 242 TYR A C 1
ATOM 1944 O O . TYR A 1 242 ? -3.879 -23.469 -1.113 1 94.88 242 TYR A O 1
ATOM 1952 N N . TRP A 1 243 ? -1.72 -22.984 -1.018 1 94 243 TRP A N 1
ATOM 1953 C CA . TRP A 1 243 ? -1.467 -23.25 -2.432 1 94 243 TRP A CA 1
ATOM 1954 C C . TRP A 1 243 ? -1.524 -24.734 -2.732 1 94 243 TRP A C 1
ATOM 1956 O O . TRP A 1 243 ? -1.558 -25.141 -3.898 1 94 243 TRP A O 1
ATOM 1966 N N . ALA A 1 244 ? -1.62 -25.547 -1.738 1 92 244 ALA A N 1
ATOM 1967 C CA . ALA A 1 244 ? -1.646 -26.984 -1.933 1 92 244 ALA A CA 1
ATOM 1968 C C . ALA A 1 244 ? -3.074 -27.516 -1.891 1 92 244 ALA A C 1
ATOM 1970 O O . ALA A 1 244 ? -3.322 -28.672 -2.244 1 92 244 ALA A O 1
ATOM 1971 N N . ARG A 1 245 ? -3.971 -26.672 -1.602 1 92.12 245 ARG A N 1
ATOM 1972 C CA . ARG A 1 245 ? -5.355 -27.109 -1.445 1 92.12 245 ARG A CA 1
ATOM 1973 C C . ARG A 1 245 ? -6.066 -27.172 -2.793 1 92.12 245 ARG A C 1
ATOM 1975 O O . ARG A 1 245 ? -6.07 -26.188 -3.539 1 92.12 245 ARG A O 1
ATOM 1982 N N . LEU A 1 246 ? -6.766 -28.234 -2.992 1 93.06 246 LEU A N 1
ATOM 1983 C CA . LEU A 1 246 ? -7.438 -28.469 -4.27 1 93.06 246 LEU A CA 1
ATOM 1984 C C . LEU A 1 246 ? -8.562 -27.469 -4.477 1 93.06 246 LEU A C 1
ATOM 1986 O O . LEU A 1 246 ? -8.719 -26.922 -5.57 1 93.06 246 LEU A O 1
ATOM 1990 N N . TRP A 1 247 ? -9.305 -27.141 -3.439 1 91.94 247 TRP A N 1
ATOM 1991 C CA . TRP A 1 247 ? -10.531 -26.359 -3.551 1 91.94 247 TRP A CA 1
ATOM 1992 C C . TRP A 1 247 ? -10.219 -24.922 -3.979 1 91.94 247 TRP A C 1
ATOM 1994 O O . TRP A 1 247 ? -11.07 -24.25 -4.555 1 91.94 247 TRP A O 1
ATOM 2004 N N . ILE A 1 248 ? -9.078 -24.5 -3.705 1 92.81 248 ILE A N 1
ATOM 2005 C CA . ILE A 1 248 ? -8.773 -23.109 -4.004 1 92.81 248 ILE A CA 1
ATOM 2006 C C . ILE A 1 248 ? -8.758 -22.891 -5.516 1 92.81 248 ILE A C 1
ATOM 2008 O O . ILE A 1 248 ? -8.969 -21.766 -5.992 1 92.81 248 ILE A O 1
ATOM 2012 N N . ILE A 1 249 ? -8.555 -23.938 -6.254 1 93.25 249 ILE A N 1
ATOM 2013 C CA . ILE A 1 249 ? -8.477 -23.828 -7.707 1 93.25 249 ILE A CA 1
ATOM 2014 C C . ILE A 1 249 ? -9.805 -23.297 -8.25 1 93.25 249 ILE A C 1
ATOM 2016 O O . ILE A 1 249 ? -9.844 -22.281 -8.945 1 93.25 249 ILE A O 1
ATOM 2020 N N . GLN A 1 250 ? -10.812 -23.969 -7.891 1 92.69 250 GLN A N 1
ATOM 2021 C CA . GLN A 1 250 ? -12.133 -23.547 -8.352 1 92.69 250 GLN A CA 1
ATOM 2022 C C . GLN A 1 250 ? -12.516 -22.188 -7.754 1 92.69 250 GLN A C 1
ATOM 2024 O O . GLN A 1 250 ? -13.086 -21.344 -8.445 1 92.69 250 GLN A O 1
ATOM 2029 N N . GLU A 1 251 ? -12.211 -22 -6.5 1 95.5 251 GLU A N 1
ATOM 2030 C CA . GLU A 1 251 ? -12.594 -20.781 -5.797 1 95.5 251 GLU A CA 1
ATOM 2031 C C . GLU A 1 251 ? -11.922 -19.562 -6.414 1 95.5 251 GLU A C 1
ATOM 2033 O O . GLU A 1 251 ? -12.578 -18.547 -6.652 1 95.5 251 GLU A O 1
ATOM 2038 N N . MET A 1 252 ? -10.688 -19.703 -6.711 1 95.62 252 MET A N 1
ATOM 2039 C CA . MET A 1 252 ? -9.914 -18.594 -7.262 1 95.62 252 MET A CA 1
ATOM 2040 C C . MET A 1 252 ? -10.305 -18.328 -8.711 1 95.62 252 MET A C 1
ATOM 2042 O O . MET A 1 252 ? -10.406 -17.172 -9.133 1 95.62 252 MET A O 1
ATOM 2046 N N . VAL A 1 253 ? -10.477 -19.391 -9.453 1 93.75 253 VAL A N 1
ATOM 2047 C CA . VAL A 1 253 ? -10.828 -19.234 -10.859 1 93.75 253 VAL A CA 1
ATOM 2048 C C . VAL A 1 253 ? -12.203 -18.594 -10.977 1 93.75 253 VAL A C 1
ATOM 2050 O O . VAL A 1 253 ? -12.398 -17.672 -11.773 1 93.75 253 VAL A O 1
ATOM 2053 N N . MET A 1 254 ? -13.148 -18.984 -10.156 1 92.31 254 MET A N 1
ATOM 2054 C CA . MET A 1 254 ? -14.492 -18.422 -10.195 1 92.31 254 MET A CA 1
ATOM 2055 C C . MET A 1 254 ? -14.484 -16.969 -9.719 1 92.31 254 MET A C 1
ATOM 2057 O O . MET A 1 254 ? -15.211 -16.125 -10.25 1 92.31 254 MET A O 1
ATOM 2061 N N . GLY A 1 255 ? -13.68 -16.703 -8.734 1 94.25 255 GLY A N 1
ATOM 2062 C CA . GLY A 1 255 ? -13.57 -15.344 -8.234 1 94.25 255 GLY A CA 1
ATOM 2063 C C . GLY A 1 255 ? -12.953 -14.391 -9.234 1 94.25 255 GLY A C 1
ATOM 2064 O O . GLY A 1 255 ? -13.328 -13.211 -9.297 1 94.25 255 GLY A O 1
ATOM 2065 N N . ALA A 1 256 ? -11.945 -14.938 -9.945 1 93.25 256 ALA A N 1
ATOM 2066 C CA . ALA A 1 256 ? -11.258 -14.203 -11 1 93.25 256 ALA A CA 1
ATOM 2067 C C . ALA A 1 256 ? -10.867 -12.805 -10.531 1 93.25 256 ALA A C 1
ATOM 2069 O O . ALA A 1 256 ? -10.242 -12.648 -9.477 1 93.25 256 ALA A O 1
ATOM 2070 N N . SER A 1 257 ? -11.266 -11.727 -11.289 1 93.12 257 SER A N 1
ATOM 2071 C CA . SER A 1 257 ? -10.805 -10.367 -11.023 1 93.12 257 SER A CA 1
ATOM 2072 C C . SER A 1 257 ? -11.398 -9.828 -9.727 1 93.12 257 SER A C 1
ATOM 2074 O O . SER A 1 257 ? -10.945 -8.805 -9.211 1 93.12 257 SER A O 1
ATOM 2076 N N . ALA A 1 258 ? -12.375 -10.508 -9.102 1 95.56 258 ALA A N 1
ATOM 2077 C CA . ALA A 1 258 ? -12.984 -10.062 -7.855 1 95.56 258 ALA A CA 1
ATOM 2078 C C . ALA A 1 258 ? -12.234 -10.609 -6.648 1 95.56 258 ALA A C 1
ATOM 2080 O O . ALA A 1 258 ? -12.594 -10.32 -5.504 1 95.56 258 ALA A O 1
ATOM 2081 N N . THR A 1 259 ? -11.148 -11.328 -6.895 1 97.31 259 THR A N 1
ATOM 2082 C CA . THR A 1 259 ? -10.414 -11.984 -5.82 1 97.31 259 THR A CA 1
ATOM 2083 C C . THR A 1 259 ? -9.336 -11.055 -5.262 1 97.31 259 THR A C 1
ATOM 2085 O O . THR A 1 259 ? -8.656 -10.359 -6.02 1 97.31 259 THR A O 1
ATOM 2088 N N . TRP A 1 260 ? -9.25 -11.031 -3.965 1 97.62 260 TRP A N 1
ATOM 2089 C CA . TRP A 1 260 ? -8.195 -10.32 -3.246 1 97.62 260 TRP A CA 1
ATOM 2090 C C . TRP A 1 260 ? -7.391 -11.273 -2.375 1 97.62 260 TRP A C 1
ATOM 2092 O O . TRP A 1 260 ? -7.945 -11.969 -1.52 1 97.62 260 TRP A O 1
ATOM 2102 N N . ILE A 1 261 ? -6.094 -11.281 -2.596 1 97.69 261 ILE A N 1
ATOM 2103 C CA . ILE A 1 261 ? -5.188 -12.062 -1.764 1 97.69 261 ILE A CA 1
ATOM 2104 C C . ILE A 1 261 ? -4.863 -11.289 -0.486 1 97.69 261 ILE A C 1
ATOM 2106 O O . ILE A 1 261 ? -4.449 -10.133 -0.542 1 97.69 261 ILE A O 1
ATOM 2110 N N . ARG A 1 262 ? -5.047 -11.969 0.617 1 96.62 262 ARG A N 1
ATOM 2111 C CA . ARG A 1 262 ? -4.84 -11.297 1.892 1 96.62 262 ARG A CA 1
ATOM 2112 C C . ARG A 1 262 ? -3.932 -12.109 2.805 1 96.62 262 ARG A C 1
ATOM 2114 O O . ARG A 1 262 ? -4.098 -13.328 2.928 1 96.62 262 ARG A O 1
ATOM 2121 N N . CYS A 1 263 ? -2.934 -11.5 3.379 1 94.94 263 CYS A N 1
ATOM 2122 C CA . CYS A 1 263 ? -2.055 -12.031 4.414 1 94.94 263 CYS A CA 1
ATOM 2123 C C . CYS A 1 263 ? -1.898 -11.039 5.559 1 94.94 263 CYS A C 1
ATOM 2125 O O . CYS A 1 263 ? -1.194 -10.039 5.426 1 94.94 263 CYS A O 1
ATOM 2127 N N . GLY A 1 264 ? -2.531 -11.32 6.641 1 89.12 264 GLY A N 1
ATOM 2128 C CA . GLY A 1 264 ? -2.598 -10.312 7.688 1 89.12 264 GLY A CA 1
ATOM 2129 C C . GLY A 1 264 ? -3.373 -9.078 7.277 1 89.12 264 GLY A C 1
ATOM 2130 O O . GLY A 1 264 ? -4.535 -9.172 6.871 1 89.12 264 GLY A O 1
ATOM 2131 N N . SER A 1 265 ? -2.682 -7.977 7.289 1 83.56 265 SER A N 1
ATOM 2132 C CA . SER A 1 265 ? -3.35 -6.73 6.922 1 83.56 265 SER A CA 1
ATOM 2133 C C . SER A 1 265 ? -3.025 -6.332 5.484 1 83.56 265 SER A C 1
ATOM 2135 O O . SER A 1 265 ? -3.684 -5.461 4.914 1 83.56 265 SER A O 1
ATOM 2137 N N . SER A 1 266 ? -2.109 -7.027 4.918 1 90.5 266 SER A N 1
ATOM 2138 C CA . SER A 1 266 ? -1.709 -6.715 3.549 1 90.5 266 SER A CA 1
ATOM 2139 C C . SER A 1 266 ? -2.58 -7.449 2.535 1 90.5 266 SER A C 1
ATOM 2141 O O . SER A 1 266 ? -3.025 -8.57 2.791 1 90.5 266 SER A O 1
ATOM 2143 N N . SER A 1 267 ? -2.896 -6.812 1.503 1 94.12 267 SER A N 1
ATOM 2144 C CA . SER A 1 267 ? -3.717 -7.434 0.469 1 94.12 267 SER A CA 1
ATOM 2145 C C . SER A 1 267 ? -3.307 -6.961 -0.921 1 94.12 267 SER A C 1
ATOM 2147 O O . SER A 1 267 ? -2.664 -5.918 -1.062 1 94.12 267 SER A O 1
ATOM 2149 N N . ILE A 1 268 ? -3.557 -7.676 -1.911 1 96.81 268 ILE A N 1
ATOM 2150 C CA . ILE A 1 268 ? -3.307 -7.371 -3.316 1 96.81 268 ILE A CA 1
ATOM 2151 C C . ILE A 1 268 ? -4.395 -8 -4.184 1 96.81 268 ILE A C 1
ATOM 2153 O O . ILE A 1 268 ? -4.859 -9.109 -3.896 1 96.81 268 ILE A O 1
ATOM 2157 N N . ASP A 1 269 ? -4.887 -7.273 -5.172 1 97.19 269 ASP A N 1
ATOM 2158 C CA . ASP A 1 269 ? -5.887 -7.844 -6.066 1 97.19 269 ASP A CA 1
ATOM 2159 C C . ASP A 1 269 ? -5.293 -8.969 -6.91 1 97.19 269 ASP A C 1
ATOM 2161 O O . ASP A 1 269 ? -4.113 -8.93 -7.266 1 97.19 269 ASP A O 1
ATOM 2165 N N . TRP A 1 270 ? -6.051 -9.898 -7.242 1 97.5 270 TRP A N 1
ATOM 2166 C CA . TRP A 1 270 ? -5.633 -11.125 -7.914 1 97.5 270 TRP A CA 1
ATOM 2167 C C . TRP A 1 270 ? -4.98 -10.82 -9.258 1 97.5 270 TRP A C 1
ATOM 2169 O O . TRP A 1 270 ? -3.975 -11.438 -9.617 1 97.5 270 TRP A O 1
ATOM 2179 N N . THR A 1 271 ? -5.469 -9.898 -10.023 1 95.75 271 THR A N 1
ATOM 2180 C CA . THR A 1 271 ? -4.922 -9.562 -11.336 1 95.75 271 THR A CA 1
ATOM 2181 C C . THR A 1 271 ? -3.488 -9.062 -11.211 1 95.75 271 THR A C 1
ATOM 2183 O O . THR A 1 271 ? -2.613 -9.477 -11.977 1 95.75 271 THR A O 1
ATOM 2186 N N . SER A 1 272 ? -3.271 -8.219 -10.211 1 97.12 272 SER A N 1
ATOM 2187 C CA . SER A 1 272 ? -1.923 -7.719 -9.969 1 97.12 272 SER A CA 1
ATOM 2188 C C . SER A 1 272 ? -1.005 -8.828 -9.469 1 97.12 272 SER A C 1
ATOM 2190 O O . SER A 1 272 ? 0.174 -8.875 -9.82 1 97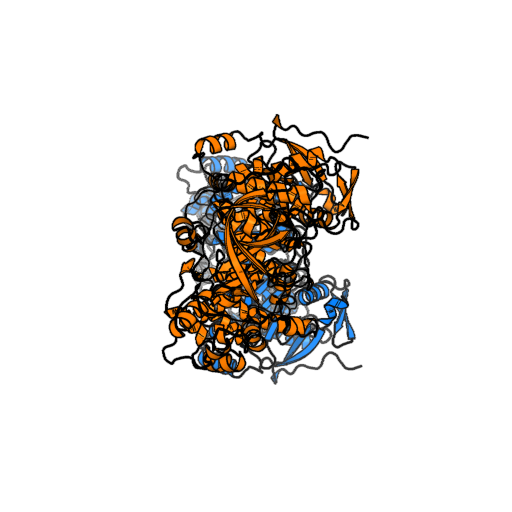.12 272 SER A O 1
ATOM 2192 N N . PHE A 1 273 ? -1.532 -9.625 -8.617 1 97.94 273 PHE A N 1
ATOM 2193 C CA . PHE A 1 273 ? -0.758 -10.75 -8.109 1 97.94 273 PHE A CA 1
ATOM 2194 C C . PHE A 1 273 ? -0.269 -11.633 -9.258 1 97.94 273 PHE A C 1
ATOM 2196 O O . PHE A 1 273 ? 0.914 -11.969 -9.32 1 97.94 273 PHE A O 1
ATOM 2203 N N . CYS A 1 274 ? -1.181 -11.961 -10.164 1 97 274 CYS A N 1
ATOM 2204 C CA . CYS A 1 274 ? -0.863 -12.797 -11.312 1 97 274 CYS A CA 1
ATOM 2205 C C . CYS A 1 274 ? 0.172 -12.125 -12.211 1 97 274 CYS A C 1
ATOM 2207 O O . CYS A 1 274 ? 1.128 -12.766 -12.648 1 97 274 CYS A O 1
ATOM 2209 N N . SER A 1 275 ? 0.004 -10.883 -12.422 1 96.69 275 SER A N 1
ATOM 2210 C CA . SER A 1 275 ? 0.941 -10.141 -13.258 1 96.69 275 SER A CA 1
ATOM 2211 C C . SER A 1 275 ? 2.33 -10.102 -12.625 1 96.69 275 SER A C 1
ATOM 2213 O O . SER A 1 275 ? 3.338 -10.18 -13.328 1 96.69 275 SER A O 1
ATOM 2215 N N . GLY A 1 276 ? 2.346 -9.922 -11.32 1 97.31 276 GLY A N 1
ATOM 2216 C CA . GLY A 1 276 ? 3.621 -9.93 -10.625 1 97.31 276 GLY A CA 1
ATOM 2217 C C . GLY A 1 276 ? 4.34 -11.266 -10.711 1 97.31 276 GLY A C 1
ATOM 2218 O O . GLY A 1 276 ? 5.539 -11.312 -11 1 97.31 276 GLY A O 1
ATOM 2219 N N . ILE A 1 277 ? 3.609 -12.312 -10.492 1 96.62 277 ILE A N 1
ATOM 2220 C CA . ILE A 1 277 ? 4.18 -13.648 -10.57 1 96.62 277 ILE A CA 1
ATOM 2221 C C . ILE A 1 277 ? 4.652 -13.93 -11.992 1 96.62 277 ILE A C 1
ATOM 2223 O O . ILE A 1 277 ? 5.684 -14.57 -12.203 1 96.62 277 ILE A O 1
ATOM 2227 N N . ALA A 1 278 ? 3.902 -13.492 -13 1 94.56 278 ALA A N 1
ATOM 2228 C CA . ALA A 1 278 ? 4.301 -13.648 -14.391 1 94.56 278 ALA A CA 1
ATOM 2229 C C . ALA A 1 278 ? 5.629 -12.945 -14.664 1 94.56 278 ALA A C 1
ATOM 2231 O O . ALA A 1 278 ? 6.492 -13.484 -15.359 1 94.56 278 ALA A O 1
ATOM 2232 N N . PHE A 1 279 ? 5.773 -11.75 -14.156 1 95.88 279 PHE A N 1
ATOM 2233 C CA . PHE A 1 279 ? 7.02 -11.008 -14.32 1 95.88 279 PHE A CA 1
ATOM 2234 C C . PHE A 1 279 ? 8.195 -11.789 -13.742 1 95.88 279 PHE A C 1
ATOM 2236 O O . PHE A 1 279 ? 9.266 -11.852 -14.352 1 95.88 279 PHE A O 1
ATOM 2243 N N . LEU A 1 280 ? 8.008 -12.352 -12.547 1 94.94 280 LEU A N 1
ATOM 2244 C CA . LEU A 1 280 ? 9.023 -13.164 -11.891 1 94.94 280 LEU A CA 1
ATOM 2245 C C . LEU A 1 280 ? 9.414 -14.352 -12.766 1 94.94 280 LEU A C 1
ATOM 2247 O O . LEU A 1 280 ? 10.602 -14.578 -13.016 1 94.94 280 LEU A O 1
ATOM 2251 N N . GLU A 1 281 ? 8.422 -15.102 -13.25 1 91.69 281 GLU A N 1
ATOM 2252 C CA . GLU A 1 281 ? 8.633 -16.312 -14.031 1 91.69 281 GLU A CA 1
ATOM 2253 C C . GLU A 1 281 ? 9.289 -15.992 -15.375 1 91.69 281 GLU A C 1
ATOM 2255 O O . GLU A 1 281 ? 10.109 -16.766 -15.867 1 91.69 281 GLU A O 1
ATOM 2260 N N . GLU A 1 282 ? 8.977 -14.914 -15.914 1 91.69 282 GLU A N 1
ATOM 2261 C CA . GLU A 1 282 ? 9.359 -14.633 -17.297 1 91.69 282 GLU A CA 1
ATOM 2262 C C . GLU A 1 282 ? 10.695 -13.898 -17.359 1 91.69 282 GLU A C 1
ATOM 2264 O O . GLU A 1 282 ? 11.414 -13.992 -18.359 1 91.69 282 GLU A O 1
ATOM 2269 N N . ASN A 1 283 ? 10.992 -13.164 -16.281 1 91.69 283 ASN A N 1
ATOM 2270 C CA . ASN A 1 283 ? 12.164 -12.297 -16.375 1 91.69 283 ASN A CA 1
ATOM 2271 C C . ASN A 1 283 ? 13.211 -12.648 -15.32 1 91.69 283 ASN A C 1
ATOM 2273 O O . ASN A 1 283 ? 14.406 -12.43 -15.531 1 91.69 283 ASN A O 1
ATOM 2277 N N . LEU A 1 284 ? 12.766 -13.195 -14.219 1 92.75 284 LEU A N 1
ATOM 2278 C CA . LEU A 1 284 ? 13.688 -13.258 -13.086 1 92.75 284 LEU A CA 1
ATOM 2279 C C . LEU A 1 284 ? 13.836 -14.688 -12.586 1 92.75 284 LEU A C 1
ATOM 2281 O O . LEU A 1 284 ? 14.289 -14.914 -11.461 1 92.75 284 LEU A O 1
ATOM 2285 N N . TRP A 1 285 ? 13.531 -15.625 -13.328 1 86.94 285 TRP A N 1
ATOM 2286 C CA . TRP A 1 285 ? 13.43 -17.016 -12.891 1 86.94 285 TRP A CA 1
ATOM 2287 C C . TRP A 1 285 ? 14.781 -17.531 -12.414 1 86.94 285 TRP A C 1
ATOM 2289 O O . TRP A 1 285 ? 14.875 -18.172 -11.367 1 86.94 285 TRP A O 1
ATOM 2299 N N . LEU A 1 286 ? 15.82 -17.297 -13.086 1 85.25 286 LEU A N 1
ATOM 2300 C CA . LEU A 1 286 ? 17.125 -17.844 -12.758 1 85.25 286 LEU A CA 1
ATOM 2301 C C . LEU A 1 286 ? 17.781 -17.047 -11.625 1 85.25 286 LEU A C 1
ATOM 2303 O O . LEU A 1 286 ? 18.359 -17.641 -10.703 1 85.25 286 LEU A O 1
ATOM 2307 N N . VAL A 1 287 ? 17.703 -15.719 -11.711 1 90.81 287 VAL A N 1
ATOM 2308 C CA . VAL A 1 287 ? 18.375 -14.883 -10.719 1 90.81 287 VAL A CA 1
ATOM 2309 C C . VAL A 1 287 ? 17.688 -15.031 -9.359 1 90.81 287 VAL A C 1
ATOM 2311 O O . VAL A 1 287 ? 18.328 -14.93 -8.312 1 90.81 287 VAL A O 1
ATOM 2314 N N . LYS A 1 288 ? 16.359 -15.312 -9.422 1 91.12 288 LYS A N 1
ATOM 2315 C CA . LYS A 1 288 ? 15.602 -15.508 -8.188 1 91.12 288 LYS A CA 1
ATOM 2316 C C . LYS A 1 288 ? 16.234 -16.594 -7.324 1 91.12 288 LYS A C 1
ATOM 2318 O O . LYS A 1 288 ? 16.266 -16.484 -6.098 1 91.12 288 LYS A O 1
ATOM 2323 N N . ASP A 1 289 ? 16.703 -17.656 -7.926 1 87.5 289 ASP A N 1
ATOM 2324 C CA . ASP A 1 289 ? 17.297 -18.766 -7.203 1 87.5 289 ASP A CA 1
ATOM 2325 C C . ASP A 1 289 ? 18.562 -18.328 -6.473 1 87.5 289 ASP A C 1
ATOM 2327 O O . ASP A 1 289 ? 18.812 -18.734 -5.332 1 87.5 289 ASP A O 1
ATOM 2331 N N . GLU A 1 290 ? 19.312 -17.578 -7.188 1 87.12 290 GLU A N 1
ATOM 2332 C CA . GLU A 1 290 ? 20.547 -17.094 -6.594 1 87.12 290 GLU A CA 1
ATOM 2333 C C . GLU A 1 290 ? 20.266 -16.188 -5.398 1 87.12 290 GLU A C 1
ATOM 2335 O O . GLU A 1 290 ? 20.891 -16.328 -4.348 1 87.12 290 GLU A O 1
ATOM 2340 N N . ILE A 1 291 ? 19.391 -15.289 -5.555 1 92.19 291 ILE A N 1
ATOM 2341 C CA . ILE A 1 291 ? 19.078 -14.328 -4.504 1 92.19 291 ILE A CA 1
ATOM 2342 C C . ILE A 1 291 ? 18.484 -15.055 -3.299 1 92.19 291 ILE A C 1
ATOM 2344 O O . ILE A 1 291 ? 18.828 -14.75 -2.152 1 92.19 291 ILE A O 1
ATOM 2348 N N . LEU A 1 292 ? 17.594 -15.977 -3.562 1 90.94 292 LEU A N 1
ATOM 2349 C CA . LEU A 1 292 ? 16.984 -16.75 -2.486 1 90.94 292 LEU A CA 1
ATOM 2350 C C . LEU A 1 292 ? 18.031 -17.5 -1.689 1 90.94 292 LEU A C 1
ATOM 2352 O O . LEU A 1 292 ? 17.953 -17.594 -0.462 1 90.94 292 LEU A O 1
ATOM 2356 N N . SER A 1 293 ? 18.938 -18.109 -2.395 1 89.31 293 SER A N 1
ATOM 2357 C CA . SER A 1 293 ? 20.016 -18.828 -1.719 1 89.31 293 SER A CA 1
ATOM 2358 C C . SER A 1 293 ? 20.797 -17.906 -0.786 1 89.31 293 SER A C 1
ATOM 2360 O O . SER A 1 293 ? 21.125 -18.297 0.337 1 89.31 293 SER A O 1
ATOM 2362 N N . ILE A 1 294 ? 21.016 -16.75 -1.274 1 89.5 294 ILE A N 1
ATOM 2363 C CA . ILE A 1 294 ? 21.766 -15.758 -0.498 1 89.5 294 ILE A CA 1
ATOM 2364 C C . ILE A 1 294 ? 20.969 -15.383 0.746 1 89.5 294 ILE A C 1
ATOM 2366 O O . ILE A 1 294 ? 21.5 -15.383 1.859 1 89.5 294 ILE A O 1
ATOM 2370 N N . GLU A 1 295 ? 19.703 -15.062 0.604 1 89.75 295 GLU A N 1
ATOM 2371 C CA . GLU A 1 295 ? 18.875 -14.609 1.714 1 89.75 295 GLU A CA 1
ATOM 2372 C C . GLU A 1 295 ? 18.609 -15.742 2.705 1 89.75 295 GLU A C 1
ATOM 2374 O O . GLU A 1 295 ? 18.578 -15.516 3.916 1 89.75 295 GLU A O 1
ATOM 2379 N N . ARG A 1 296 ? 18.422 -16.891 2.23 1 88.62 296 ARG A N 1
ATOM 2380 C CA . ARG A 1 296 ? 18.188 -18.047 3.105 1 88.62 296 ARG A CA 1
ATOM 2381 C C . ARG A 1 296 ? 19.422 -18.328 3.961 1 88.62 296 ARG A C 1
ATOM 2383 O O . ARG A 1 296 ? 19.297 -18.625 5.152 1 88.62 296 ARG A O 1
ATOM 2390 N N . TYR A 1 297 ? 20.562 -18.281 3.309 1 87.19 297 TYR A N 1
ATOM 2391 C CA . TYR A 1 297 ? 21.797 -18.484 4.051 1 87.19 297 TYR A CA 1
ATOM 2392 C C . TYR A 1 297 ? 21.953 -17.438 5.148 1 87.19 297 TYR A C 1
ATOM 2394 O O . TYR A 1 297 ? 22.328 -17.766 6.277 1 87.19 297 TYR A O 1
ATOM 2402 N N . ALA A 1 298 ? 21.688 -16.281 4.789 1 81.94 298 ALA A N 1
ATOM 2403 C CA . ALA A 1 298 ? 21.812 -15.18 5.75 1 81.94 298 ALA A CA 1
ATOM 2404 C C . ALA A 1 298 ? 20.859 -15.375 6.93 1 81.94 298 ALA A C 1
ATOM 2406 O O . ALA A 1 298 ? 21.203 -15.039 8.062 1 81.94 298 ALA A O 1
ATOM 2407 N N . ALA A 1 299 ? 19.719 -15.914 6.664 1 79.44 299 ALA A N 1
ATOM 2408 C CA . ALA A 1 299 ? 18.688 -16.031 7.688 1 79.44 299 ALA A CA 1
ATOM 2409 C C . ALA A 1 299 ? 18.859 -17.312 8.492 1 79.44 299 ALA A C 1
ATOM 2411 O O . ALA A 1 299 ? 18.562 -17.344 9.688 1 79.44 299 ALA A O 1
ATOM 2412 N N . THR A 1 300 ? 19.25 -18.469 7.824 1 80.94 300 THR A N 1
ATOM 2413 C CA . THR A 1 300 ? 19.156 -19.766 8.477 1 80.94 300 THR A CA 1
ATOM 2414 C C . THR A 1 300 ? 20.531 -20.438 8.516 1 80.94 300 THR A C 1
ATOM 2416 O O . THR A 1 300 ? 20.719 -21.469 9.188 1 80.94 300 THR A O 1
ATOM 2419 N N . SER A 1 301 ? 21.484 -19.938 7.797 1 79.62 301 SER A N 1
ATOM 2420 C CA . SER A 1 301 ? 22.812 -20.516 7.664 1 79.62 301 SER A CA 1
ATOM 2421 C C . SER A 1 301 ? 22.766 -21.859 6.945 1 79.62 301 SER A C 1
ATOM 2423 O O . SER A 1 301 ? 23.656 -22.688 7.125 1 79.62 301 SER A O 1
ATOM 2425 N N . LYS A 1 302 ? 21.625 -22.125 6.309 1 79.75 302 LYS A N 1
ATOM 2426 C CA . LYS A 1 302 ? 21.5 -23.359 5.535 1 79.75 302 LYS A CA 1
ATOM 2427 C C . LYS A 1 302 ? 21.812 -23.125 4.059 1 79.75 302 LYS A C 1
ATOM 2429 O O . LYS A 1 302 ? 21.453 -22.078 3.51 1 79.75 302 LYS A O 1
ATOM 2434 N N . THR A 1 303 ? 22.547 -24.094 3.514 1 75.75 303 THR A N 1
ATOM 2435 C CA . THR A 1 303 ? 22.906 -24.016 2.102 1 75.75 303 THR A CA 1
ATOM 2436 C C . THR A 1 303 ? 22.031 -24.953 1.268 1 75.75 303 THR A C 1
ATOM 2438 O O . THR A 1 303 ? 21.359 -25.828 1.81 1 75.75 303 THR A O 1
ATOM 2441 N N . GLY A 1 304 ? 21.859 -24.828 0.004 1 65.44 304 GLY A N 1
ATOM 2442 C CA . GLY A 1 304 ? 21.141 -25.703 -0.908 1 65.44 304 GLY A CA 1
ATOM 2443 C C . GLY A 1 304 ? 20 -25.016 -1.629 1 65.44 304 GLY A C 1
ATOM 2444 O O . GLY A 1 304 ? 19.734 -23.828 -1.39 1 65.44 304 GLY A O 1
ATOM 2445 N N . PRO A 1 305 ? 19.547 -25.828 -2.59 1 62.97 305 PRO A N 1
ATOM 2446 C CA . PRO A 1 305 ? 18.438 -25.266 -3.357 1 62.97 305 PRO A CA 1
ATOM 2447 C C . PRO A 1 305 ? 17.188 -25 -2.5 1 62.97 305 PRO A C 1
ATOM 2449 O O . PRO A 1 305 ? 16.906 -25.781 -1.583 1 62.97 305 PRO A O 1
ATOM 2452 N N . ALA A 1 306 ? 16.625 -23.75 -2.604 1 64.81 306 ALA A N 1
ATOM 2453 C CA . ALA A 1 306 ? 15.578 -23.375 -1.661 1 64.81 306 ALA A CA 1
ATOM 2454 C C . ALA A 1 306 ? 14.219 -23.297 -2.354 1 64.81 306 ALA A C 1
ATOM 2456 O O . ALA A 1 306 ? 13.18 -23.328 -1.695 1 64.81 306 ALA A O 1
ATOM 2457 N N . TRP A 1 307 ? 14.102 -23.422 -3.66 1 65.06 307 TRP A N 1
ATOM 2458 C CA . TRP A 1 307 ? 12.805 -22.953 -4.133 1 65.06 307 TRP A CA 1
ATOM 2459 C C . TRP A 1 307 ? 11.82 -24.109 -4.258 1 65.06 307 TRP A C 1
ATOM 2461 O O . TRP A 1 307 ? 12.148 -25.156 -4.828 1 65.06 307 TRP A O 1
ATOM 2471 N N . SER A 1 308 ? 10.844 -23.969 -3.449 1 72.19 308 SER A N 1
ATOM 2472 C CA . SER A 1 308 ? 9.602 -24.641 -3.793 1 72.19 308 SER A CA 1
ATOM 2473 C C . SER A 1 308 ? 8.766 -23.828 -4.77 1 72.19 308 SER A C 1
ATOM 2475 O O . SER A 1 308 ? 8.414 -22.688 -4.48 1 72.19 308 SER A O 1
ATOM 2477 N N . ILE A 1 309 ? 8.578 -24.391 -5.938 1 76.62 309 ILE A N 1
ATOM 2478 C CA . ILE A 1 309 ? 8.055 -23.578 -7.027 1 76.62 309 ILE A CA 1
ATOM 2479 C C . ILE A 1 309 ? 6.609 -23.969 -7.316 1 76.62 309 ILE A C 1
ATOM 2481 O O . ILE A 1 309 ? 5.977 -23.438 -8.227 1 76.62 309 ILE A O 1
ATOM 2485 N N . MET A 1 310 ? 6.062 -24.781 -6.516 1 79.81 310 MET A N 1
ATOM 2486 C CA . MET A 1 310 ? 4.75 -25.328 -6.84 1 79.81 310 MET A CA 1
ATOM 2487 C C . MET A 1 310 ? 3.688 -24.234 -6.848 1 79.81 310 MET A C 1
ATOM 2489 O O . MET A 1 310 ? 2.885 -24.141 -7.781 1 79.81 310 MET A O 1
ATOM 2493 N N . GLY A 1 311 ? 3.775 -23.422 -5.879 1 87.12 311 GLY A N 1
ATOM 2494 C CA . GLY A 1 311 ? 2.797 -22.344 -5.805 1 87.12 311 GLY A CA 1
ATOM 2495 C C . GLY A 1 311 ? 2.924 -21.344 -6.941 1 87.12 311 GLY A C 1
ATOM 2496 O O . GLY A 1 311 ? 1.917 -20.891 -7.492 1 87.12 311 GLY A O 1
ATOM 2497 N N . ILE A 1 312 ? 4.102 -21.094 -7.312 1 91.06 312 ILE A N 1
ATOM 2498 C CA . ILE A 1 312 ? 4.363 -20.141 -8.375 1 91.06 312 ILE A CA 1
ATOM 2499 C C . ILE A 1 312 ? 3.883 -20.703 -9.711 1 91.06 312 ILE A C 1
ATOM 2501 O O . ILE A 1 312 ? 3.23 -20 -10.492 1 91.06 312 ILE A O 1
ATOM 2505 N N . HIS A 1 313 ? 4.152 -21.953 -9.953 1 88.81 313 HIS A N 1
ATOM 2506 C CA . HIS A 1 313 ? 3.73 -22.594 -11.188 1 88.81 313 HIS A CA 1
ATOM 2507 C C . HIS A 1 313 ? 2.213 -22.719 -11.266 1 88.81 313 HIS A C 1
ATOM 2509 O O . HIS A 1 313 ? 1.621 -22.516 -12.328 1 88.81 313 HIS A O 1
ATOM 2515 N N . LEU A 1 314 ? 1.66 -23.031 -10.141 1 90.88 314 LEU A N 1
ATOM 2516 C CA . LEU A 1 314 ? 0.205 -23.125 -10.102 1 90.88 314 LEU A CA 1
ATOM 2517 C C . LEU A 1 314 ? -0.433 -21.797 -10.516 1 90.88 314 LEU A C 1
ATOM 2519 O O . LEU A 1 314 ? -1.36 -21.781 -11.32 1 90.88 314 LEU A O 1
ATOM 2523 N N . VAL A 1 315 ? 0.096 -20.75 -9.961 1 93.94 315 VAL A N 1
ATOM 2524 C CA . VAL A 1 315 ? -0.465 -19.438 -10.242 1 93.94 315 VAL A CA 1
ATOM 2525 C C . VAL A 1 315 ? -0.187 -19.047 -11.695 1 93.94 315 VAL A C 1
ATOM 2527 O O . VAL A 1 315 ? -1.098 -18.656 -12.422 1 93.94 315 VAL A O 1
ATOM 2530 N N . TYR A 1 316 ? 1.022 -19.219 -12.133 1 92.38 316 TYR A N 1
ATOM 2531 C CA . TYR A 1 316 ? 1.467 -18.719 -13.438 1 92.38 316 TYR A CA 1
ATOM 2532 C C . TYR A 1 316 ? 0.873 -19.562 -14.562 1 92.38 316 TYR A C 1
ATOM 2534 O O . TYR A 1 316 ? 0.354 -19.016 -15.539 1 92.38 316 TYR A O 1
ATOM 2542 N N . GLN A 1 317 ? 0.869 -20.875 -14.43 1 88.25 317 GLN A N 1
ATOM 2543 C CA . GLN A 1 317 ? 0.531 -21.75 -15.539 1 88.25 317 GLN A CA 1
ATOM 2544 C C . GLN A 1 317 ? -0.958 -22.094 -15.539 1 88.25 317 GLN A C 1
ATOM 2546 O O . GLN A 1 317 ? -1.523 -22.422 -16.578 1 88.25 317 GLN A O 1
ATOM 2551 N N . ASP A 1 318 ? -1.545 -21.953 -14.352 1 90.56 318 ASP A N 1
ATOM 2552 C CA . ASP A 1 318 ? -2.9 -22.484 -14.273 1 90.56 318 ASP A CA 1
ATOM 2553 C C . ASP A 1 318 ? -3.898 -21.406 -13.875 1 90.56 318 ASP A C 1
ATOM 2555 O O . ASP A 1 318 ? -4.594 -20.844 -14.727 1 90.56 318 ASP A O 1
ATOM 2559 N N . LEU A 1 319 ? -3.805 -20.953 -12.688 1 93.62 319 LEU A N 1
ATOM 2560 C CA . LEU A 1 319 ? -4.852 -20.109 -12.117 1 93.62 319 LEU A CA 1
ATOM 2561 C C . LEU A 1 319 ? -4.988 -18.797 -12.891 1 93.62 319 LEU A C 1
ATOM 2563 O O . LEU A 1 319 ? -6.102 -18.328 -13.109 1 93.62 319 LEU A O 1
ATOM 2567 N N . SER A 1 320 ? -3.863 -18.234 -13.219 1 93.5 320 SER A N 1
ATOM 2568 C CA . SER A 1 320 ? -3.902 -16.969 -13.945 1 93.5 320 SER A CA 1
ATOM 2569 C C . SER A 1 320 ? -4.645 -17.109 -15.273 1 93.5 320 SER A C 1
ATOM 2571 O O . SER A 1 320 ? -5.531 -16.312 -15.586 1 93.5 320 SER A O 1
ATOM 2573 N N . ILE A 1 321 ? -4.387 -18.141 -16 1 89.75 321 ILE A N 1
ATOM 2574 C CA . ILE A 1 321 ? -4.957 -18.375 -17.328 1 89.75 321 ILE A CA 1
ATOM 2575 C C . ILE A 1 321 ? -6.43 -18.75 -17.188 1 89.75 321 ILE A C 1
ATOM 2577 O O . ILE A 1 321 ? -7.277 -18.234 -17.922 1 89.75 321 ILE A O 1
ATOM 2581 N N . LEU A 1 322 ? -6.676 -19.625 -16.297 1 91.25 322 LEU A N 1
ATOM 2582 C CA . LEU A 1 322 ? -8.047 -20.078 -16.109 1 91.25 322 LEU A CA 1
ATOM 2583 C C . LEU A 1 322 ? -8.945 -18.953 -15.625 1 91.25 322 LEU A C 1
ATOM 2585 O O . LEU A 1 322 ? -10.109 -18.875 -16 1 91.25 322 LEU A O 1
ATOM 2589 N N . SER A 1 323 ? -8.422 -18.109 -14.75 1 92.56 323 SER A N 1
ATOM 2590 C CA . SER A 1 323 ? -9.18 -16.953 -14.273 1 92.56 323 SER A CA 1
ATOM 2591 C C . SER A 1 323 ? -9.516 -16 -15.414 1 92.56 323 SER A C 1
ATOM 2593 O O . SER A 1 323 ? -10.625 -15.469 -15.477 1 92.56 323 SER A O 1
ATOM 2595 N N . GLU A 1 324 ? -8.578 -15.797 -16.281 1 89.69 324 GLU A N 1
ATOM 2596 C CA . GLU A 1 324 ? -8.797 -14.922 -17.438 1 89.69 324 GLU A CA 1
ATOM 2597 C C . GLU A 1 324 ? -9.867 -15.5 -18.359 1 89.69 324 GLU A C 1
ATOM 2599 O O . GLU A 1 324 ? -10.688 -14.766 -18.906 1 89.69 324 GLU A O 1
ATOM 2604 N N . ARG A 1 325 ? -9.789 -16.781 -18.516 1 87.06 325 ARG A N 1
ATOM 2605 C CA . ARG A 1 325 ? -10.773 -17.453 -19.359 1 87.06 325 ARG A CA 1
ATOM 2606 C C . ARG A 1 325 ? -12.172 -17.344 -18.766 1 87.06 325 ARG A C 1
ATOM 2608 O O . ARG A 1 325 ? -13.148 -17.125 -19.484 1 87.06 325 ARG A O 1
ATOM 2615 N N . GLU A 1 326 ? -12.172 -17.562 -17.469 1 85.06 326 GLU A N 1
ATOM 2616 C CA . GLU A 1 326 ? -13.453 -17.438 -16.766 1 85.06 326 GLU A CA 1
ATOM 2617 C C . GLU A 1 326 ? -14.039 -16.047 -16.938 1 85.06 326 GLU A C 1
ATOM 2619 O O . GLU A 1 326 ? -15.25 -15.891 -17.078 1 85.06 326 GLU A O 1
ATOM 2624 N N . GLU A 1 327 ? -13.242 -15.117 -16.922 1 83.75 327 GLU A N 1
ATOM 2625 C CA . GLU A 1 327 ? -13.68 -13.727 -17.062 1 83.75 327 GLU A CA 1
ATOM 2626 C C . GLU A 1 327 ? -14.266 -13.477 -18.453 1 83.75 327 GLU A C 1
ATOM 2628 O O . GLU A 1 327 ? -15.219 -12.703 -18.594 1 83.75 327 GLU A O 1
ATOM 2633 N N . LYS A 1 328 ? -13.664 -14.062 -19.391 1 78.56 328 LYS A N 1
ATOM 2634 C CA . LYS A 1 328 ? -14.109 -13.867 -20.766 1 78.56 328 LYS A CA 1
ATOM 2635 C C . LYS A 1 328 ? -15.32 -14.742 -21.078 1 78.56 328 LYS A C 1
ATOM 2637 O O . LYS A 1 328 ? -16.078 -14.453 -22 1 78.56 328 LYS A O 1
ATOM 2642 N N . GLY A 1 329 ? -15.508 -15.758 -20.359 1 75.44 329 GLY A N 1
ATOM 2643 C CA . GLY A 1 329 ? -16.625 -16.672 -20.547 1 75.44 329 GLY A CA 1
ATOM 2644 C C . GLY A 1 329 ? -16.391 -17.703 -21.625 1 75.44 329 GLY A C 1
ATOM 2645 O O . GLY A 1 329 ? -15.648 -17.438 -22.578 1 75.44 329 GLY A O 1
ATOM 2646 N N . GLY A 1 330 ? -16.734 -18.891 -21.453 1 66.44 330 GLY A N 1
ATOM 2647 C CA . GLY A 1 330 ? -16.984 -19.844 -22.531 1 66.44 330 GLY A CA 1
ATOM 2648 C C . GLY A 1 330 ? -15.867 -20.859 -22.703 1 66.44 330 GLY A C 1
ATOM 2649 O O . GLY A 1 330 ? -15.969 -21.75 -23.562 1 66.44 330 GLY A O 1
ATOM 2650 N N . GLN A 1 331 ? -14.781 -20.859 -22.062 1 79 331 GLN A N 1
ATOM 2651 C CA . GLN A 1 331 ? -13.773 -21.875 -22.312 1 79 331 GLN A CA 1
ATOM 2652 C C . GLN A 1 331 ? -13.508 -22.719 -21.062 1 79 331 GLN A C 1
ATOM 2654 O O . GLN A 1 331 ? -13.32 -22.172 -19.969 1 79 331 GLN A O 1
ATOM 2659 N N . TYR A 1 332 ? -13.68 -24.078 -21.281 1 88.75 332 TYR A N 1
ATOM 2660 C CA . TYR A 1 332 ? -13.453 -25 -20.188 1 88.75 332 TYR A CA 1
ATOM 2661 C C . TYR A 1 332 ? -12.219 -25.859 -20.438 1 88.75 332 TYR A C 1
ATOM 2663 O O . TYR A 1 332 ? -11.914 -26.188 -21.578 1 88.75 332 TYR A O 1
ATOM 2671 N N . PRO A 1 333 ? -11.555 -26.156 -19.406 1 90.38 333 PRO A N 1
ATOM 2672 C CA . PRO A 1 333 ? -10.414 -27.062 -19.594 1 90.38 333 PRO A CA 1
ATOM 2673 C C . PRO A 1 333 ? -10.836 -28.469 -20 1 90.38 333 PRO A C 1
ATOM 2675 O O . PRO A 1 333 ? -11.906 -28.938 -19.609 1 90.38 333 PRO A O 1
ATOM 2678 N N . ASN A 1 334 ? -9.977 -29.062 -20.781 1 91.31 334 ASN A N 1
ATOM 2679 C CA . ASN A 1 334 ? -10.25 -30.438 -21.156 1 91.31 334 ASN A CA 1
ATOM 2680 C C . ASN A 1 334 ? -9.828 -31.422 -20.062 1 91.31 334 ASN A C 1
ATOM 2682 O O . ASN A 1 334 ? -9.312 -31 -19.016 1 91.31 334 ASN A O 1
ATOM 2686 N N . PHE A 1 335 ? -10.055 -32.656 -20.266 1 94.94 335 PHE A N 1
ATOM 2687 C CA . PHE A 1 335 ? -9.82 -33.719 -19.281 1 94.94 335 PHE A CA 1
ATOM 2688 C C . PHE A 1 335 ? -8.367 -33.719 -18.828 1 94.94 335 PHE A C 1
ATOM 2690 O O . PHE A 1 335 ? -8.078 -33.75 -17.625 1 94.94 335 PHE A O 1
ATOM 2697 N N . ALA A 1 336 ? -7.43 -33.719 -19.781 1 93.12 336 ALA A N 1
ATOM 2698 C CA . ALA A 1 336 ? -6 -33.75 -19.484 1 93.12 336 ALA A CA 1
ATOM 2699 C C . ALA A 1 336 ? -5.562 -32.562 -18.641 1 93.12 336 ALA A C 1
ATOM 2701 O O . ALA A 1 336 ? -4.766 -32.719 -17.719 1 93.12 336 ALA A O 1
ATOM 2702 N N . ARG A 1 337 ? -6.059 -31.484 -18.984 1 90.75 337 ARG A N 1
ATOM 2703 C CA . ARG A 1 337 ? -5.715 -30.266 -18.266 1 90.75 337 ARG A CA 1
ATOM 2704 C C . ARG A 1 337 ? -6.207 -30.328 -16.828 1 90.75 337 ARG A C 1
ATOM 2706 O O . ARG A 1 337 ? -5.523 -29.859 -15.906 1 90.75 337 ARG A O 1
ATOM 2713 N N . LEU A 1 338 ? -7.363 -30.797 -16.578 1 93.56 338 LEU A N 1
ATOM 2714 C CA . LEU A 1 338 ? -7.91 -30.938 -15.242 1 93.56 338 LEU A CA 1
ATOM 2715 C C . LEU A 1 338 ? -7.039 -31.875 -14.398 1 93.56 338 LEU A C 1
ATOM 2717 O O . LEU A 1 338 ? -6.801 -31.609 -13.219 1 93.56 338 LEU A O 1
ATOM 2721 N N . LEU A 1 339 ? -6.566 -32.938 -15.031 1 93.69 339 LEU A N 1
ATOM 2722 C CA . LEU A 1 339 ? -5.68 -33.844 -14.336 1 93.69 339 LEU A CA 1
ATOM 2723 C C . LEU A 1 339 ? -4.379 -33.156 -13.93 1 93.69 339 LEU A C 1
ATOM 2725 O O . LEU A 1 339 ? -3.887 -33.344 -12.82 1 93.69 339 LEU A O 1
ATOM 2729 N N . ASP A 1 340 ? -3.877 -32.312 -14.828 1 90 340 ASP A N 1
ATOM 2730 C CA . ASP A 1 340 ? -2.617 -31.625 -14.578 1 90 340 ASP A CA 1
ATOM 2731 C C . ASP A 1 340 ? -2.74 -30.672 -13.398 1 90 340 ASP A C 1
ATOM 2733 O O . ASP A 1 340 ? -1.812 -30.547 -12.594 1 90 340 ASP A O 1
ATOM 2737 N N . ILE A 1 341 ? -3.803 -30.047 -13.289 1 89.06 341 ILE A N 1
ATOM 2738 C CA . ILE A 1 341 ? -3.984 -29.047 -12.25 1 89.06 341 ILE A CA 1
ATOM 2739 C C . ILE A 1 341 ? -4.176 -29.719 -10.898 1 89.06 341 ILE A C 1
ATOM 2741 O O . ILE A 1 341 ? -3.773 -29.188 -9.867 1 89.06 341 ILE A O 1
ATOM 2745 N N . ALA A 1 342 ? -4.691 -30.875 -10.898 1 88.75 342 ALA A N 1
ATOM 2746 C CA . ALA A 1 342 ? -5.051 -31.562 -9.664 1 88.75 342 ALA A CA 1
ATOM 2747 C C . ALA A 1 342 ? -3.85 -32.312 -9.086 1 88.75 342 ALA A C 1
ATOM 2749 O O . ALA A 1 342 ? -3.863 -32.719 -7.918 1 88.75 342 ALA A O 1
ATOM 2750 N N . ILE A 1 343 ? -2.82 -32.469 -9.812 1 83.94 343 ILE A N 1
ATOM 2751 C CA . ILE A 1 343 ? -1.718 -33.344 -9.477 1 83.94 343 ILE A CA 1
ATOM 2752 C C . ILE A 1 343 ? -1.114 -32.938 -8.133 1 83.94 343 ILE A C 1
ATOM 2754 O O . ILE A 1 343 ? -0.936 -33.781 -7.242 1 83.94 343 ILE A O 1
ATOM 2758 N N . ASP A 1 344 ? -0.779 -31.656 -7.953 1 78.62 344 ASP A N 1
ATOM 2759 C CA . ASP A 1 344 ? -0.021 -31.234 -6.781 1 78.62 344 ASP A CA 1
ATOM 2760 C C . ASP A 1 344 ? -0.942 -30.641 -5.723 1 78.62 344 ASP A C 1
ATOM 2762 O O . ASP A 1 344 ? -0.488 -29.906 -4.84 1 78.62 344 ASP A O 1
ATOM 2766 N N . THR A 1 345 ? -2.148 -31.047 -5.758 1 88.75 345 THR A N 1
ATOM 2767 C CA . THR A 1 345 ? -3.08 -30.5 -4.781 1 88.75 345 THR A CA 1
ATOM 2768 C C . THR A 1 345 ? -3.521 -31.562 -3.787 1 88.75 345 THR A C 1
ATOM 2770 O O . THR A 1 345 ? -3.426 -32.75 -4.07 1 88.75 345 THR A O 1
ATOM 2773 N N . GLU A 1 346 ? -3.898 -31.094 -2.697 1 89.62 346 GLU A N 1
ATOM 2774 C CA . GLU A 1 346 ? -4.312 -31.984 -1.624 1 89.62 346 GLU A CA 1
ATOM 2775 C C . GLU A 1 346 ? -5.789 -31.797 -1.291 1 89.62 346 GLU A C 1
ATOM 2777 O O . GLU A 1 346 ? -6.34 -30.719 -1.468 1 89.62 346 GLU A O 1
ATOM 2782 N N . CYS A 1 347 ? -6.406 -32.906 -0.932 1 90.5 347 CYS A N 1
ATOM 2783 C CA . CYS A 1 347 ? -7.785 -32.906 -0.452 1 90.5 347 CYS A CA 1
ATOM 2784 C C . CYS A 1 347 ? -8 -33.969 0.61 1 90.5 347 CYS A C 1
ATOM 2786 O O . CYS A 1 347 ? -7.254 -34.969 0.67 1 90.5 347 CYS A O 1
ATOM 2788 N N . LYS A 1 348 ? -8.922 -33.781 1.439 1 87.69 348 LYS A N 1
ATOM 2789 C CA . LYS A 1 348 ? -9.219 -34.719 2.51 1 87.69 348 LYS A CA 1
ATOM 2790 C C . LYS A 1 348 ? -9.906 -35.969 1.963 1 87.69 348 LYS A C 1
ATOM 2792 O O . LYS A 1 348 ? -9.508 -37.094 2.283 1 87.69 348 LYS A O 1
ATOM 2797 N N . ASP A 1 349 ? -10.945 -35.844 1.204 1 91.5 349 ASP A N 1
ATOM 2798 C CA . ASP A 1 349 ? -11.648 -36.906 0.529 1 91.5 349 ASP A CA 1
ATOM 2799 C C . ASP A 1 349 ? -11.133 -37.094 -0.898 1 91.5 349 ASP A C 1
ATOM 2801 O O . ASP A 1 349 ? -11.258 -36.188 -1.727 1 91.5 349 ASP A O 1
ATOM 2805 N N . PRO A 1 350 ? -10.641 -38.281 -1.236 1 94.69 350 PRO A N 1
ATOM 2806 C CA . PRO A 1 350 ? -10.055 -38.469 -2.562 1 94.69 350 PRO A CA 1
ATOM 2807 C C . PRO A 1 350 ? -11.047 -38.219 -3.693 1 94.69 350 PRO A C 1
ATOM 2809 O O . PRO A 1 350 ? -10.641 -37.906 -4.816 1 94.69 350 PRO A O 1
ATOM 2812 N N . ARG A 1 351 ? -12.352 -38.344 -3.467 1 93.81 351 ARG A N 1
ATOM 2813 C CA . ARG A 1 351 ? -13.359 -38.062 -4.488 1 93.81 351 ARG A CA 1
ATOM 2814 C C . ARG A 1 351 ? -13.344 -36.594 -4.902 1 93.81 351 ARG A C 1
ATOM 2816 O O . ARG A 1 351 ? -13.82 -36.25 -5.984 1 93.81 351 ARG A O 1
ATOM 2823 N N . ASP A 1 352 ? -12.734 -35.844 -4.039 1 93.19 352 ASP A N 1
ATOM 2824 C CA . ASP A 1 352 ? -12.719 -34.406 -4.254 1 93.19 352 ASP A CA 1
ATOM 2825 C C . ASP A 1 352 ? -11.703 -34.031 -5.332 1 93.19 352 ASP A C 1
ATOM 2827 O O . ASP A 1 352 ? -11.719 -32.906 -5.84 1 93.19 352 ASP A O 1
ATOM 2831 N N . LYS A 1 353 ? -10.891 -34.938 -5.645 1 95.19 353 LYS A N 1
ATOM 2832 C CA . LYS A 1 353 ? -10.031 -34.656 -6.793 1 95.19 353 LYS A CA 1
ATOM 2833 C C . LYS A 1 353 ? -10.859 -34.375 -8.039 1 95.19 353 LYS A C 1
ATOM 2835 O O . LYS A 1 353 ? -10.43 -33.594 -8.914 1 95.19 353 LYS A O 1
ATOM 2840 N N . VAL A 1 354 ? -12.016 -34.969 -8.031 1 94.88 354 VAL A N 1
ATOM 2841 C CA . VAL A 1 354 ? -12.93 -34.75 -9.141 1 94.88 354 VAL A CA 1
ATOM 2842 C C . VAL A 1 354 ? -13.984 -33.719 -8.75 1 94.88 354 VAL A C 1
ATOM 2844 O O . VAL A 1 354 ? -14.133 -32.688 -9.422 1 94.88 354 VAL A O 1
ATOM 2847 N N . TYR A 1 355 ? -14.633 -33.938 -7.625 1 93 355 TYR A N 1
ATOM 2848 C CA . TYR A 1 355 ? -15.773 -33.125 -7.234 1 93 355 TYR A CA 1
ATOM 2849 C C . TYR A 1 355 ? -15.344 -31.672 -7 1 93 355 TYR A C 1
ATOM 2851 O O . TYR A 1 355 ? -16.109 -30.75 -7.254 1 93 355 TYR A O 1
ATOM 2859 N N . GLY A 1 356 ? -14.156 -31.484 -6.574 1 92.19 356 GLY A N 1
ATOM 2860 C CA . GLY A 1 356 ? -13.648 -30.141 -6.316 1 92.19 356 GLY A CA 1
ATOM 2861 C C . GLY A 1 356 ? -13.391 -29.359 -7.582 1 92.19 356 GLY A C 1
ATOM 2862 O O . GLY A 1 356 ? -13.227 -28.125 -7.531 1 92.19 356 GLY A O 1
ATOM 2863 N N . LEU A 1 357 ? -13.438 -30.016 -8.734 1 93.62 357 LEU A N 1
ATOM 2864 C CA . LEU A 1 357 ? -13.125 -29.344 -9.992 1 93.62 357 LEU A CA 1
ATOM 2865 C C . LEU A 1 357 ? -14.344 -29.328 -10.914 1 93.62 357 LEU A C 1
ATOM 2867 O O . LEU A 1 357 ? -14.25 -28.875 -12.055 1 93.62 357 LEU A O 1
ATOM 2871 N N . VAL A 1 358 ? -15.422 -29.797 -10.438 1 92.19 358 VAL A N 1
ATOM 2872 C CA . VAL A 1 358 ? -16.625 -29.891 -11.258 1 92.19 358 VAL A CA 1
ATOM 2873 C C . VAL A 1 358 ? -17.031 -28.5 -11.75 1 92.19 358 VAL A C 1
ATOM 2875 O O . VAL A 1 358 ? -17.5 -28.359 -12.883 1 92.19 358 VAL A O 1
ATOM 2878 N N . GLY A 1 359 ? -16.812 -27.547 -10.945 1 88.38 359 GLY A N 1
ATOM 2879 C CA . GLY A 1 359 ? -17.172 -26.188 -11.305 1 88.38 359 GLY A CA 1
ATOM 2880 C C . GLY A 1 359 ? -16.375 -25.656 -12.477 1 88.38 359 GLY A C 1
ATOM 2881 O O . GLY A 1 359 ? -16.781 -24.672 -13.109 1 88.38 359 GLY A O 1
ATOM 2882 N N . LEU A 1 360 ? -15.281 -26.266 -12.805 1 91.56 360 LEU A N 1
ATOM 2883 C CA . LEU A 1 360 ? -14.43 -25.828 -13.914 1 91.56 360 LEU A CA 1
ATOM 2884 C C . LEU A 1 360 ? -14.805 -26.562 -15.195 1 91.56 360 LEU A C 1
ATOM 2886 O O . LEU A 1 360 ? -14.391 -26.156 -16.281 1 91.56 360 LEU A O 1
ATOM 2890 N N . MET A 1 361 ? -15.562 -27.578 -15.047 1 92.5 361 MET A N 1
ATOM 2891 C CA . MET A 1 361 ? -15.867 -28.438 -16.188 1 92.5 361 MET A CA 1
ATOM 2892 C C . MET A 1 361 ? -17.016 -27.859 -17 1 92.5 361 MET A C 1
ATOM 2894 O O . MET A 1 361 ? -17.734 -26.984 -16.531 1 92.5 361 MET A O 1
ATOM 2898 N N . SER A 1 362 ? -17.141 -28.281 -18.297 1 91.19 362 SER A N 1
ATOM 2899 C CA . SER A 1 362 ? -18.25 -27.859 -19.141 1 91.19 362 SER A CA 1
ATOM 2900 C C . SER A 1 362 ? -19.594 -28.234 -18.531 1 91.19 362 SER A C 1
ATOM 2902 O O . SER A 1 362 ? -19.688 -29.219 -17.797 1 91.19 362 SER A O 1
ATOM 2904 N N . PRO A 1 363 ? -20.625 -27.5 -18.859 1 88 363 PRO A N 1
ATOM 2905 C CA . PRO A 1 363 ? -21.938 -27.766 -18.297 1 88 363 PRO A CA 1
ATOM 2906 C C . PRO A 1 363 ? -22.422 -29.188 -18.578 1 88 363 PRO A C 1
ATOM 2908 O O . PRO A 1 363 ? -23.078 -29.812 -17.734 1 88 363 PRO A O 1
ATOM 2911 N N . VAL A 1 364 ? -22.062 -29.672 -19.656 1 92.06 364 VAL A N 1
ATOM 2912 C CA . VAL A 1 364 ? -22.469 -31.016 -20.031 1 92.06 364 VAL A CA 1
ATOM 2913 C C . VAL A 1 364 ? -21.812 -32.031 -19.109 1 92.06 364 VAL A C 1
ATOM 2915 O O . VAL A 1 364 ? -22.469 -32.969 -18.594 1 92.06 364 VAL A O 1
ATOM 2918 N N . VAL A 1 365 ? -20.547 -31.891 -18.906 1 93.69 365 VAL A N 1
ATOM 2919 C CA . VAL A 1 365 ? -19.797 -32.812 -18.047 1 93.69 365 VAL A CA 1
ATOM 2920 C C . VAL A 1 365 ? -20.234 -32.625 -16.594 1 93.69 365 VAL A C 1
ATOM 2922 O O . VAL A 1 365 ? -20.5 -33.594 -15.891 1 93.69 365 VAL A O 1
ATOM 2925 N N . ALA A 1 366 ? -20.297 -31.391 -16.172 1 90.5 366 ALA A N 1
ATOM 2926 C CA . ALA A 1 366 ? -20.656 -31.078 -14.781 1 90.5 366 ALA A CA 1
ATOM 2927 C C . ALA A 1 366 ? -22.031 -31.609 -14.43 1 90.5 366 ALA A C 1
ATOM 2929 O O . ALA A 1 366 ? -22.266 -32.062 -13.305 1 90.5 366 ALA A O 1
ATOM 2930 N N . GLY A 1 367 ? -22.953 -31.469 -15.328 1 88.69 367 GLY A N 1
ATOM 2931 C CA . GLY A 1 367 ? -24.297 -31.953 -15.102 1 88.69 367 GLY A CA 1
ATOM 2932 C C . GLY A 1 367 ? -24.375 -33.469 -14.938 1 88.69 367 GLY A C 1
ATOM 2933 O O . GLY A 1 367 ? -25.25 -33.969 -14.234 1 88.69 367 GLY A O 1
ATOM 2934 N N . SER A 1 368 ? -23.406 -34.094 -15.445 1 90 368 SER A N 1
ATOM 2935 C CA . SER A 1 368 ? -23.406 -35.562 -15.422 1 90 368 SER A CA 1
ATOM 2936 C C . SER A 1 368 ? -22.656 -36.094 -14.211 1 90 368 SER A C 1
ATOM 2938 O O . SER A 1 368 ? -22.812 -37.25 -13.828 1 90 368 SER A O 1
ATOM 2940 N N . LEU A 1 369 ? -21.828 -35.25 -13.664 1 89.31 369 LEU A N 1
ATOM 2941 C CA . LEU A 1 369 ? -21.016 -35.656 -12.531 1 89.31 369 LEU A CA 1
ATOM 2942 C C . LEU A 1 369 ? -21.594 -35.125 -11.227 1 89.31 369 LEU A C 1
ATOM 2944 O O . LEU A 1 369 ? -21.125 -34.125 -10.703 1 89.31 369 LEU A O 1
ATOM 2948 N N . GLN A 1 370 ? -22.625 -35.688 -10.711 1 86.38 370 GLN A N 1
ATOM 2949 C CA . GLN A 1 370 ? -23.203 -35.281 -9.438 1 86.38 370 GLN A CA 1
ATOM 2950 C C . GLN A 1 370 ? -22.406 -35.844 -8.258 1 86.38 370 GLN A C 1
ATOM 2952 O O . GLN A 1 370 ? -22.234 -37.062 -8.156 1 86.38 370 GLN A O 1
ATOM 2957 N N . PRO A 1 371 ? -21.938 -34.969 -7.461 1 89.06 371 PRO A N 1
ATOM 2958 C CA . PRO A 1 371 ? -21.141 -35.469 -6.328 1 89.06 371 PRO A CA 1
ATOM 2959 C C . PRO A 1 371 ? -21.906 -36.469 -5.465 1 89.06 371 PRO A C 1
ATOM 2961 O O . PRO A 1 371 ? -23.078 -36.25 -5.125 1 89.06 371 PRO A O 1
ATOM 2964 N N . ASP A 1 372 ? -21.312 -37.656 -5.281 1 89.62 372 ASP A N 1
ATOM 2965 C CA . ASP A 1 372 ? -21.828 -38.75 -4.445 1 89.62 372 ASP A CA 1
ATOM 2966 C C . ASP A 1 372 ? -20.719 -39.344 -3.586 1 89.62 372 ASP A C 1
ATOM 2968 O O . ASP A 1 372 ? -19.906 -40.125 -4.074 1 89.62 372 ASP A O 1
ATOM 2972 N N . TYR A 1 373 ? -20.75 -39.094 -2.307 1 89.06 373 TYR A N 1
ATOM 2973 C CA . TYR A 1 373 ? -19.656 -39.469 -1.415 1 89.06 373 TYR A CA 1
ATOM 2974 C C . TYR A 1 373 ? -19.844 -40.906 -0.902 1 89.06 373 TYR A C 1
ATOM 2976 O O . TYR A 1 373 ? -19.078 -41.375 -0.06 1 89.06 373 TYR A O 1
ATOM 2984 N N . THR A 1 374 ? -20.812 -41.562 -1.391 1 89.88 374 THR A N 1
ATOM 2985 C CA . THR A 1 374 ? -21.031 -42.938 -0.994 1 89.88 374 THR A CA 1
ATOM 2986 C C . THR A 1 374 ? -20.375 -43.906 -1.981 1 89.88 374 THR A C 1
ATOM 2988 O O . THR A 1 374 ? -20.203 -45.094 -1.688 1 89.88 374 THR A O 1
ATOM 2991 N N . LEU A 1 375 ? -19.969 -43.438 -3.08 1 92.19 375 LEU A N 1
ATOM 2992 C CA . LEU A 1 375 ? -19.359 -44.281 -4.117 1 92.19 375 LEU A CA 1
ATOM 2993 C C . LEU A 1 375 ? -17.891 -44.531 -3.803 1 92.19 375 LEU A C 1
ATOM 2995 O O . LEU A 1 375 ? -17.203 -43.688 -3.234 1 92.19 375 LEU A O 1
ATOM 2999 N N . PRO A 1 376 ? -17.469 -45.75 -4.215 1 95 376 PRO A N 1
ATOM 3000 C CA . PRO A 1 376 ? -16.016 -45.938 -4.117 1 95 376 PRO A CA 1
ATOM 3001 C C . PRO A 1 376 ? -15.227 -45 -5.023 1 95 376 PRO A C 1
ATOM 3003 O O . PRO A 1 376 ? -15.672 -44.688 -6.129 1 95 376 PRO A O 1
ATOM 3006 N N . VAL A 1 377 ? -14.039 -44.688 -4.648 1 96.31 377 VAL A N 1
ATOM 3007 C CA . VAL A 1 377 ? -13.18 -43.719 -5.332 1 96.31 377 VAL A CA 1
ATOM 3008 C C . VAL A 1 377 ? -12.938 -44.188 -6.77 1 96.31 377 VAL A C 1
ATOM 3010 O O . VAL A 1 377 ? -13.039 -43.375 -7.703 1 96.31 377 VAL A O 1
ATOM 3013 N N . ARG A 1 378 ? -12.641 -45.469 -6.965 1 95.69 378 ARG A N 1
ATOM 3014 C CA . ARG A 1 378 ? -12.32 -46 -8.289 1 95.69 378 ARG A CA 1
ATOM 3015 C C . ARG A 1 378 ? -13.5 -45.844 -9.234 1 95.69 378 ARG A C 1
ATOM 3017 O O . ARG A 1 378 ? -13.32 -45.656 -10.438 1 95.69 378 ARG A O 1
ATOM 3024 N N . GLN A 1 379 ? -14.695 -45.938 -8.727 1 95.5 379 GLN A N 1
ATOM 3025 C CA . GLN A 1 379 ? -15.891 -45.812 -9.555 1 95.5 379 GLN A CA 1
ATOM 3026 C C . GLN A 1 379 ? -16.094 -44.344 -9.992 1 95.5 379 GLN A C 1
ATOM 3028 O O . GLN A 1 379 ? -16.531 -44.094 -11.109 1 95.5 379 GLN A O 1
ATOM 3033 N N . VAL A 1 380 ? -15.797 -43.406 -9.078 1 95.69 380 VAL A N 1
ATOM 3034 C CA . VAL A 1 380 ? -15.906 -42 -9.398 1 95.69 380 VAL A CA 1
ATOM 3035 C C . VAL A 1 380 ? -14.938 -41.656 -10.531 1 95.69 380 VAL A C 1
ATOM 3037 O O . VAL A 1 380 ? -15.32 -40.969 -11.477 1 95.69 380 VAL A O 1
ATOM 3040 N N . TYR A 1 381 ? -13.758 -42.188 -10.461 1 97.12 381 TYR A N 1
ATOM 3041 C CA . TYR A 1 381 ? -12.734 -41.875 -11.453 1 97.12 381 TYR A CA 1
ATOM 3042 C C . TYR A 1 381 ? -13.086 -42.469 -12.805 1 97.12 381 TYR A C 1
ATOM 3044 O O . TYR A 1 381 ? -12.945 -41.844 -13.844 1 97.12 381 TYR A O 1
ATOM 3052 N N . ALA A 1 382 ? -13.547 -43.656 -12.789 1 97.19 382 ALA A N 1
ATOM 3053 C CA . ALA A 1 382 ? -13.953 -44.312 -14.031 1 97.19 382 ALA A CA 1
ATOM 3054 C C . ALA A 1 382 ? -15.148 -43.625 -14.664 1 97.19 382 ALA A C 1
ATOM 3056 O O . ALA A 1 382 ? -15.195 -43.438 -15.883 1 97.19 382 ALA A O 1
ATOM 3057 N N . ALA A 1 383 ? -16.062 -43.25 -13.82 1 96.12 383 ALA A N 1
ATOM 3058 C CA . ALA A 1 383 ? -17.25 -42.562 -14.305 1 96.12 383 ALA A CA 1
ATOM 3059 C C . ALA A 1 383 ? -16.875 -41.219 -14.914 1 96.12 383 ALA A C 1
ATOM 3061 O O . ALA A 1 383 ? -17.5 -40.781 -15.875 1 96.12 383 ALA A O 1
ATOM 3062 N N . THR A 1 384 ? -15.938 -40.594 -14.328 1 97 384 THR A N 1
ATOM 3063 C CA . THR A 1 384 ? -15.484 -39.312 -14.844 1 97 384 THR A CA 1
ATOM 3064 C C . THR A 1 384 ? -14.883 -39.469 -16.234 1 97 384 THR A C 1
ATOM 3066 O O . THR A 1 384 ? -15.219 -38.719 -17.156 1 97 384 THR A O 1
ATOM 3069 N N . ALA A 1 385 ? -13.969 -40.375 -16.375 1 97.81 385 ALA A N 1
ATOM 3070 C CA . ALA A 1 385 ? -13.383 -40.625 -17.688 1 97.81 385 ALA A CA 1
ATOM 3071 C C . ALA A 1 385 ? -14.453 -40.938 -18.719 1 97.81 385 ALA A C 1
ATOM 3073 O O . ALA A 1 385 ? -14.422 -40.438 -19.844 1 97.81 385 ALA A O 1
ATOM 3074 N N . ARG A 1 386 ? -15.367 -41.781 -18.328 1 97.38 386 ARG A N 1
ATOM 3075 C CA . ARG A 1 386 ? -16.469 -42.156 -19.203 1 97.38 386 ARG A CA 1
ATOM 3076 C C . ARG A 1 386 ? -17.266 -40.938 -19.625 1 97.38 386 ARG A C 1
ATOM 3078 O O . ARG A 1 386 ? -17.594 -40.781 -20.812 1 97.38 386 ARG A O 1
ATOM 3085 N N . THR A 1 387 ? -17.578 -40.125 -18.688 1 97 387 THR A N 1
ATOM 3086 C CA . THR A 1 387 ? -18.359 -38.938 -18.953 1 97 387 THR A CA 1
ATOM 3087 C C . THR A 1 387 ? -17.656 -38.031 -19.969 1 97 387 THR A C 1
ATOM 3089 O O . THR A 1 387 ? -18.297 -37.5 -20.875 1 97 387 THR A O 1
ATOM 3092 N N . PHE A 1 388 ? -16.391 -37.875 -19.859 1 97.81 388 PHE A N 1
ATOM 3093 C CA . PHE A 1 388 ? -15.648 -37.031 -20.797 1 97.81 388 PHE A CA 1
ATOM 3094 C C . PHE A 1 388 ? -15.602 -37.688 -22.172 1 97.81 388 PHE A C 1
ATOM 3096 O O . PHE A 1 388 ? -15.672 -37 -23.188 1 97.81 388 PHE A O 1
ATOM 3103 N N . ILE A 1 389 ? -15.422 -39 -22.25 1 97.69 389 ILE A N 1
ATOM 3104 C CA . ILE A 1 389 ? -15.414 -39.719 -23.531 1 97.69 389 ILE A CA 1
ATOM 3105 C C . ILE A 1 389 ? -16.734 -39.5 -24.25 1 97.69 389 ILE A C 1
ATOM 3107 O O . ILE A 1 389 ? -16.75 -39.188 -25.453 1 97.69 389 ILE A O 1
ATOM 3111 N N . GLU A 1 390 ? -17.766 -39.531 -23.5 1 96.56 390 GLU A N 1
ATOM 3112 C CA . GLU A 1 390 ? -19.094 -39.406 -24.078 1 96.56 390 GLU A CA 1
ATOM 3113 C C . GLU A 1 390 ? -19.391 -37.938 -24.453 1 96.56 390 GLU A C 1
ATOM 3115 O O . GLU A 1 390 ? -19.922 -37.688 -25.531 1 96.56 390 GLU A O 1
ATOM 3120 N N . ALA A 1 391 ? -19.047 -37.062 -23.578 1 95.69 391 ALA A N 1
ATOM 3121 C CA . ALA A 1 391 ? -19.344 -35.656 -23.781 1 95.69 391 ALA A CA 1
ATOM 3122 C C . ALA A 1 391 ? -18.516 -35.062 -24.922 1 95.69 391 ALA A C 1
ATOM 3124 O O . ALA A 1 391 ? -19.016 -34.281 -25.734 1 95.69 391 ALA A O 1
ATOM 3125 N N . ASP A 1 392 ? -17.234 -35.406 -25.016 1 95.19 392 ASP A N 1
ATOM 3126 C CA . ASP A 1 392 ? -16.344 -34.844 -26.031 1 95.19 392 ASP A CA 1
ATOM 3127 C C . ASP A 1 392 ? -16.359 -35.688 -27.297 1 95.19 392 ASP A C 1
ATOM 3129 O O . ASP A 1 392 ? -15.82 -35.281 -28.328 1 95.19 392 ASP A O 1
ATOM 3133 N N . ASP A 1 393 ? -16.891 -36.812 -27.203 1 96.44 393 ASP A N 1
ATOM 3134 C CA . ASP A 1 393 ? -17.031 -37.75 -28.328 1 96.44 393 ASP A CA 1
ATOM 3135 C C . ASP A 1 393 ? -15.664 -38.094 -28.906 1 96.44 393 ASP A C 1
ATOM 3137 O O . ASP A 1 393 ? -15.438 -37.969 -30.109 1 96.44 393 ASP A O 1
ATOM 3141 N N . ASN A 1 394 ? -14.773 -38.469 -28.078 1 97.12 394 ASN A N 1
ATOM 3142 C CA . ASN A 1 394 ? -13.445 -38.938 -28.438 1 97.12 394 ASN A CA 1
ATOM 3143 C C . ASN A 1 394 ? -12.859 -39.812 -27.328 1 97.12 394 ASN A C 1
ATOM 3145 O O . ASN A 1 394 ? -13.422 -39.938 -26.25 1 97.12 394 ASN A O 1
ATOM 3149 N N . LEU A 1 395 ? -11.734 -40.5 -27.531 1 97.75 395 LEU A N 1
ATOM 3150 C CA . LEU A 1 395 ? -11.156 -41.438 -26.594 1 97.75 395 LEU A CA 1
ATOM 3151 C C . LEU A 1 395 ? -9.906 -40.844 -25.938 1 97.75 395 LEU A C 1
ATOM 3153 O O . LEU A 1 395 ? -9.055 -41.594 -25.438 1 97.75 395 LEU A O 1
ATOM 3157 N N . GLU A 1 396 ? -9.805 -39.531 -25.922 1 97.25 396 GLU A N 1
ATOM 3158 C CA . GLU A 1 396 ? -8.602 -38.875 -25.438 1 97.25 396 GLU A CA 1
ATOM 3159 C C . GLU A 1 396 ? -8.328 -39.219 -23.969 1 97.25 396 GLU A C 1
ATOM 3161 O O . GLU A 1 396 ? -7.168 -39.375 -23.578 1 97.25 396 GLU A O 1
ATOM 3166 N N . PRO A 1 397 ? -9.367 -39.406 -23.125 1 97.81 397 PRO A N 1
ATOM 3167 C CA . PRO A 1 397 ? -9.094 -39.688 -21.719 1 97.81 397 PRO A CA 1
ATOM 3168 C C . PRO A 1 397 ? -8.297 -40.969 -21.516 1 97.81 397 PRO A C 1
ATOM 3170 O O . PRO A 1 397 ? -7.629 -41.125 -20.484 1 97.81 397 PRO A O 1
ATOM 3173 N N . ILE A 1 398 ? -8.312 -41.875 -22.438 1 98 398 ILE A N 1
ATOM 3174 C CA . ILE A 1 398 ? -7.637 -43.156 -22.312 1 98 398 ILE A CA 1
ATOM 3175 C C . ILE A 1 398 ? -6.125 -42.938 -22.297 1 98 398 ILE A C 1
ATOM 3177 O O . ILE A 1 398 ? -5.379 -43.781 -21.781 1 98 398 ILE A O 1
ATOM 3181 N N . ARG A 1 399 ? -5.668 -41.844 -22.859 1 97.25 399 ARG A N 1
ATOM 3182 C CA . ARG A 1 399 ? -4.25 -41.531 -22.906 1 97.25 399 ARG A CA 1
ATOM 3183 C C . ARG A 1 399 ? -3.656 -41.406 -21.516 1 97.25 399 ARG A C 1
ATOM 3185 O O . ARG A 1 399 ? -2.453 -41.625 -21.328 1 97.25 399 ARG A O 1
ATOM 3192 N N . ASP A 1 400 ? -4.551 -41.188 -20.531 1 96.19 400 ASP A N 1
ATOM 3193 C CA . ASP A 1 400 ? -4.094 -40.938 -19.156 1 96.19 400 ASP A CA 1
ATOM 3194 C C . ASP A 1 400 ? -4.379 -42.156 -18.266 1 96.19 400 ASP A C 1
ATOM 3196 O O . ASP A 1 400 ? -4.227 -42.062 -17.047 1 96.19 400 ASP A O 1
ATOM 3200 N N . GLY A 1 401 ? -4.754 -43.188 -18.906 1 96.31 401 GLY A N 1
ATOM 3201 C CA . GLY A 1 401 ? -4.992 -44.406 -18.156 1 96.31 401 GLY A CA 1
ATOM 3202 C C . GLY A 1 401 ? -3.721 -45.188 -17.875 1 96.31 401 GLY A C 1
ATOM 3203 O O . GLY A 1 401 ? -2.758 -45.125 -18.641 1 96.31 401 GLY A O 1
ATOM 3204 N N . ASN A 1 402 ? -3.701 -45.938 -16.844 1 94.06 402 ASN A N 1
ATOM 3205 C CA . ASN A 1 402 ? -2.658 -46.875 -16.453 1 94.06 402 ASN A CA 1
ATOM 3206 C C . ASN A 1 402 ? -3.09 -47.719 -15.266 1 94.06 402 ASN A C 1
ATOM 3208 O O . ASN A 1 402 ? -4.074 -47.406 -14.594 1 94.06 402 ASN A O 1
ATOM 3212 N N . PRO A 1 403 ? -2.426 -48.781 -15.023 1 95.69 403 PRO A N 1
ATOM 3213 C CA . PRO A 1 403 ? -2.824 -49.625 -13.906 1 95.69 403 PRO A CA 1
ATOM 3214 C C . PRO A 1 403 ? -2.086 -49.312 -12.609 1 95.69 403 PRO A C 1
ATOM 3216 O O . PRO A 1 403 ? -2.088 -50.094 -11.672 1 95.69 403 PRO A O 1
ATOM 3219 N N . TRP A 1 404 ? -1.489 -48.219 -12.453 1 94.62 404 TRP A N 1
ATOM 3220 C CA . TRP A 1 404 ? -0.516 -48 -11.391 1 94.62 404 TRP A CA 1
ATOM 3221 C C . TRP A 1 404 ? -1.112 -47.125 -10.273 1 94.62 404 TRP A C 1
ATOM 3223 O O . TRP A 1 404 ? -0.483 -46.938 -9.234 1 94.62 404 TRP A O 1
ATOM 3233 N N . GLY A 1 405 ? -2.271 -46.625 -10.469 1 92.81 405 GLY A N 1
ATOM 3234 C CA . GLY A 1 405 ? -2.873 -45.781 -9.461 1 92.81 405 GLY A CA 1
ATOM 3235 C C . GLY A 1 405 ? -3.266 -46.5 -8.203 1 92.81 405 GLY A C 1
ATOM 3236 O O . GLY A 1 405 ? -3.549 -47.719 -8.242 1 92.81 405 GLY A O 1
ATOM 3237 N N . PRO A 1 406 ? -3.301 -45.812 -7.094 1 94.44 406 PRO A N 1
ATOM 3238 C CA . PRO A 1 406 ? -3.598 -46.469 -5.812 1 94.44 406 PRO A CA 1
ATOM 3239 C C . PRO A 1 406 ? -5.074 -46.844 -5.664 1 94.44 406 PRO A C 1
ATOM 3241 O O . PRO A 1 406 ? -5.43 -47.656 -4.812 1 94.44 406 PRO A O 1
ATOM 3244 N N . SER A 1 407 ? -5.965 -46.312 -6.492 1 94.94 407 SER A N 1
ATOM 3245 C CA . SER A 1 407 ? -7.395 -46.562 -6.332 1 94.94 407 SER A CA 1
ATOM 3246 C C . SER A 1 407 ? -7.801 -47.906 -6.906 1 94.94 407 SER A C 1
ATOM 3248 O O . SER A 1 407 ? -8.898 -48.375 -6.641 1 94.94 407 SER A O 1
ATOM 3250 N N . LYS A 1 408 ? -7.004 -48.469 -7.652 1 93.25 408 LYS A N 1
ATOM 3251 C CA . LYS A 1 408 ? -7.207 -49.781 -8.234 1 93.25 408 LYS A CA 1
ATOM 3252 C C . LYS A 1 408 ? -8.445 -49.812 -9.133 1 93.25 408 LYS A C 1
ATOM 3254 O O . LYS A 1 408 ? -9.242 -50.75 -9.078 1 93.25 408 LYS A O 1
ATOM 3259 N N . GLY A 1 409 ? -8.617 -48.781 -9.859 1 95.44 409 GLY A N 1
ATOM 3260 C CA . GLY A 1 409 ? -9.664 -48.719 -10.867 1 95.44 409 GLY A CA 1
ATOM 3261 C C . GLY A 1 409 ? -9.258 -49.344 -12.188 1 95.44 409 GLY A C 1
ATOM 3262 O O . GLY A 1 409 ? -8.156 -49.906 -12.305 1 95.44 409 GLY A O 1
ATOM 3263 N N . PRO A 1 410 ? -10.203 -49.344 -13.148 1 97.38 410 PRO A N 1
ATOM 3264 C CA . PRO A 1 410 ? -9.844 -49.875 -14.461 1 97.38 410 PRO A CA 1
ATOM 3265 C C . PRO A 1 410 ? -8.672 -49.125 -15.102 1 97.38 410 PRO A C 1
ATOM 3267 O O . PRO A 1 410 ? -8.562 -47.906 -14.953 1 97.38 410 PRO A O 1
ATOM 3270 N N . SER A 1 411 ? -7.828 -49.844 -15.867 1 98.06 411 SER A N 1
ATOM 3271 C CA . SER A 1 411 ? -6.59 -49.281 -16.406 1 98.06 411 SER A CA 1
ATOM 3272 C C . SER A 1 411 ? -6.871 -48.219 -17.453 1 98.06 411 SER A C 1
ATOM 3274 O O . SER A 1 411 ? -6.012 -47.375 -17.734 1 98.06 411 SER A O 1
ATOM 3276 N N . TRP A 1 412 ? -8.062 -48.25 -18.078 1 98.25 412 TRP A N 1
ATOM 3277 C CA . TRP A 1 412 ? -8.375 -47.312 -19.141 1 98.25 412 TRP A CA 1
ATOM 3278 C C . TRP A 1 412 ? -8.773 -45.938 -18.578 1 98.25 412 TRP A C 1
ATOM 3280 O O . TRP A 1 412 ? -8.844 -44.938 -19.312 1 98.25 412 TRP A O 1
ATOM 3290 N N . ALA A 1 413 ? -9.102 -45.906 -17.312 1 97.88 413 ALA A N 1
ATOM 3291 C CA . ALA A 1 413 ? -9.508 -44.688 -16.656 1 97.88 413 ALA A CA 1
ATOM 3292 C C . ALA A 1 413 ? -8.367 -44.094 -15.828 1 97.88 413 ALA A C 1
ATOM 3294 O O . ALA A 1 413 ? -7.676 -44.812 -15.109 1 97.88 413 ALA A O 1
ATOM 3295 N N . ALA A 1 414 ? -8.211 -42.812 -15.938 1 97.31 414 ALA A N 1
ATOM 3296 C CA . ALA A 1 414 ? -7.164 -42.125 -15.172 1 97.31 414 ALA A CA 1
ATOM 3297 C C . ALA A 1 414 ? -7.422 -42.25 -13.672 1 97.31 414 ALA A C 1
ATOM 3299 O O . ALA A 1 414 ? -8.555 -42.062 -13.211 1 97.31 414 ALA A O 1
ATOM 3300 N N . ASP A 1 415 ? -6.438 -42.656 -12.891 1 96.81 415 ASP A N 1
ATOM 3301 C CA . ASP A 1 415 ? -6.465 -42.562 -11.438 1 96.81 415 ASP A CA 1
ATOM 3302 C C . ASP A 1 415 ? -6 -41.188 -10.961 1 96.81 415 ASP A C 1
ATOM 3304 O O . ASP A 1 415 ? -4.812 -40.844 -11.055 1 96.81 415 ASP A O 1
ATOM 3308 N N . TRP A 1 416 ? -6.828 -40.438 -10.383 1 96.44 416 TRP A N 1
ATOM 3309 C CA . TRP A 1 416 ? -6.562 -39.062 -10.047 1 96.44 416 TRP A CA 1
ATOM 3310 C C . TRP A 1 416 ? -5.609 -38.938 -8.859 1 96.44 416 TRP A C 1
ATOM 3312 O O . TRP A 1 416 ? -5.059 -37.875 -8.586 1 96.44 416 TRP A O 1
ATOM 3322 N N . LEU A 1 417 ? -5.324 -40.031 -8.219 1 94.88 417 LEU A N 1
ATOM 3323 C CA . LEU A 1 417 ? -4.41 -40.062 -7.082 1 94.88 417 LEU A CA 1
ATOM 3324 C C . LEU A 1 417 ? -3.012 -40.469 -7.516 1 94.88 417 LEU A C 1
ATOM 3326 O O . LEU A 1 417 ? -2.068 -40.406 -6.723 1 94.88 417 LEU A O 1
ATOM 3330 N N . TRP A 1 418 ? -2.912 -40.938 -8.758 1 93.81 418 TRP A N 1
ATOM 3331 C CA . TRP A 1 418 ? -1.622 -41.406 -9.234 1 93.81 418 TRP A CA 1
ATOM 3332 C C . TRP A 1 418 ? -0.575 -40.312 -9.203 1 93.81 418 TRP A C 1
ATOM 3334 O O . TRP A 1 418 ? -0.787 -39.219 -9.766 1 93.81 418 TRP A O 1
ATOM 3344 N N . LYS A 1 419 ? 0.609 -40.531 -8.727 1 88.81 419 LYS A N 1
ATOM 3345 C CA . LYS A 1 419 ? 1.631 -39.531 -8.492 1 88.81 419 LYS A CA 1
ATOM 3346 C C . LYS A 1 419 ? 2.627 -39.469 -9.641 1 88.81 419 LYS A C 1
ATOM 3348 O O . LYS A 1 419 ? 3.527 -38.625 -9.656 1 88.81 419 LYS A O 1
ATOM 3353 N N . GLY A 1 420 ? 2.445 -40.281 -10.547 1 88.94 420 GLY A N 1
ATOM 3354 C CA . GLY A 1 420 ? 3.434 -40.406 -11.609 1 88.94 420 GLY A CA 1
ATOM 3355 C C . GLY A 1 420 ? 3.23 -39.375 -12.703 1 88.94 420 GLY A C 1
ATOM 3356 O O . GLY A 1 420 ? 4.043 -39.281 -13.625 1 88.94 420 GLY A O 1
ATOM 3357 N N . ARG A 1 421 ? 2.225 -38.5 -12.594 1 89.94 421 ARG A N 1
ATOM 3358 C CA . ARG A 1 421 ? 1.958 -37.5 -13.609 1 89.94 421 ARG A CA 1
ATOM 3359 C C . ARG A 1 421 ? 2.877 -36.281 -13.438 1 89.94 421 ARG A C 1
ATOM 3361 O O . ARG A 1 421 ? 3.254 -35.938 -12.312 1 89.94 421 ARG A O 1
ATOM 3368 N N . VAL A 1 422 ? 3.32 -35.719 -14.586 1 87.56 422 VAL A N 1
ATOM 3369 C CA . VAL A 1 422 ? 4.148 -34.531 -14.609 1 87.56 422 VAL A CA 1
ATOM 3370 C C . VAL A 1 422 ? 3.49 -33.469 -15.469 1 87.56 422 VAL A C 1
ATOM 3372 O O . VAL A 1 422 ? 3.244 -33.688 -16.656 1 87.56 422 VAL A O 1
ATOM 3375 N N . ARG A 1 423 ? 3.23 -32.344 -14.93 1 81.5 423 ARG A N 1
ATOM 3376 C CA . ARG A 1 423 ? 2.428 -31.297 -15.516 1 81.5 423 ARG A CA 1
ATOM 3377 C C . ARG A 1 423 ? 3.055 -30.781 -16.812 1 81.5 423 ARG A C 1
ATOM 3379 O O . ARG A 1 423 ? 2.346 -30.422 -17.75 1 81.5 423 ARG A O 1
ATOM 3386 N N . SER A 1 424 ? 4.297 -30.766 -16.953 1 82.62 424 SER A N 1
ATOM 3387 C CA . SER A 1 424 ? 4.98 -30.094 -18.062 1 82.62 424 SER A CA 1
ATOM 3388 C C . SER A 1 424 ? 5.344 -31.094 -19.156 1 82.62 424 SER A C 1
ATOM 3390 O O . SER A 1 424 ? 6.094 -30.766 -20.078 1 82.62 424 SER A O 1
ATOM 3392 N N . SER A 1 425 ? 4.719 -32.188 -19.156 1 89.69 425 SER A N 1
ATOM 3393 C CA . SER A 1 425 ? 5.164 -33.25 -20.062 1 89.69 425 SER A CA 1
ATOM 3394 C C . SER A 1 425 ? 4.344 -33.25 -21.344 1 89.69 425 SER A C 1
ATOM 3396 O O . SER A 1 425 ? 4.699 -33.906 -22.312 1 89.69 425 SER A O 1
ATOM 3398 N N . ARG A 1 426 ? 3.301 -32.438 -21.438 1 89.31 426 ARG A N 1
ATOM 3399 C CA . ARG A 1 426 ? 2.404 -32.5 -22.594 1 89.31 426 ARG A CA 1
ATOM 3400 C C . ARG A 1 426 ? 2.811 -31.516 -23.672 1 89.31 426 ARG A C 1
ATOM 3402 O O . ARG A 1 426 ? 3.182 -30.375 -23.375 1 89.31 426 ARG A O 1
ATOM 3409 N N . THR A 1 427 ? 2.67 -31.938 -24.875 1 90.19 427 THR A N 1
ATOM 3410 C CA . THR A 1 427 ? 3.027 -31.078 -26 1 90.19 427 THR A CA 1
ATOM 3411 C C . THR A 1 427 ? 2.014 -29.953 -26.156 1 90.19 427 THR A C 1
ATOM 3413 O O . THR A 1 427 ? 2.299 -28.938 -26.812 1 90.19 427 THR A O 1
ATOM 3416 N N . GLU A 1 428 ? 0.881 -30.156 -25.531 1 85.44 428 GLU A N 1
ATOM 3417 C CA . GLU A 1 428 ? -0.182 -29.172 -25.609 1 85.44 428 GLU A CA 1
ATOM 3418 C C . GLU A 1 428 ? 0.128 -27.953 -24.75 1 85.44 428 GLU A C 1
ATOM 3420 O O . GLU A 1 428 ? -0.458 -26.875 -24.938 1 85.44 428 GLU A O 1
ATOM 3425 N N . ASN A 1 429 ? 0.993 -28.172 -23.859 1 82.75 429 ASN A N 1
ATOM 3426 C CA . ASN A 1 429 ? 1.321 -27.094 -22.922 1 82.75 429 ASN A CA 1
ATOM 3427 C C . ASN A 1 429 ? 2.367 -26.156 -23.5 1 82.75 429 ASN A C 1
ATOM 3429 O O . ASN A 1 429 ? 3.096 -26.516 -24.438 1 82.75 429 ASN A O 1
ATOM 3433 N N . GLN A 1 430 ? 2.391 -25.031 -22.953 1 83.56 430 GLN A N 1
ATOM 3434 C CA . GLN A 1 430 ? 3.418 -24.062 -23.328 1 83.56 430 GLN A CA 1
ATOM 3435 C C . GLN A 1 430 ? 4.816 -24.609 -23.062 1 83.56 430 GLN A C 1
ATOM 3437 O O . GLN A 1 430 ? 5.059 -25.219 -22 1 83.56 430 GLN A O 1
ATOM 3442 N N . LEU A 1 431 ? 5.629 -24.391 -24.062 1 89.88 431 LEU A N 1
ATOM 3443 C CA . LEU A 1 431 ? 7.016 -24.828 -23.891 1 89.88 431 LEU A CA 1
ATOM 3444 C C . LEU A 1 431 ? 7.75 -23.906 -22.922 1 89.88 431 LEU A C 1
ATOM 3446 O O . LEU A 1 431 ? 7.672 -22.672 -23.047 1 89.88 431 LEU A O 1
ATOM 3450 N N . TRP A 1 432 ? 8.398 -24.5 -22 1 87.75 432 TRP A N 1
ATOM 3451 C CA . TRP A 1 432 ? 9.188 -23.703 -21.062 1 87.75 432 TRP A CA 1
ATOM 3452 C C . TRP A 1 432 ? 10.453 -23.172 -21.734 1 87.75 432 TRP A C 1
ATOM 3454 O O . TRP A 1 432 ? 11.031 -23.844 -22.594 1 87.75 432 TRP A O 1
ATOM 3464 N N . GLY A 1 433 ? 10.898 -21.969 -21.391 1 88.94 433 GLY A N 1
ATOM 3465 C CA . GLY A 1 433 ? 12.117 -21.391 -21.938 1 88.94 433 GLY A CA 1
ATOM 3466 C C . GLY A 1 433 ? 12.148 -19.875 -21.844 1 88.94 433 GLY A C 1
ATOM 3467 O O . GLY A 1 433 ? 11.32 -19.281 -21.141 1 88.94 433 GLY A O 1
ATOM 3468 N N . PRO A 1 434 ? 13.156 -19.297 -22.562 1 88.12 434 PRO A N 1
ATOM 3469 C CA . PRO A 1 434 ? 13.211 -17.828 -22.531 1 88.12 434 PRO A CA 1
ATOM 3470 C C . PRO A 1 434 ? 11.984 -17.188 -23.156 1 88.12 434 PRO A C 1
ATOM 3472 O O . PRO A 1 434 ? 11.648 -17.484 -24.312 1 88.12 434 PRO A O 1
ATOM 3475 N N . THR A 1 435 ? 11.422 -16.281 -22.5 1 86.19 435 THR A N 1
ATOM 3476 C CA . THR A 1 435 ? 10.164 -15.68 -22.922 1 86.19 435 THR A CA 1
ATOM 3477 C C . THR A 1 435 ? 10.352 -14.898 -24.219 1 86.19 435 THR A C 1
ATOM 3479 O O . THR A 1 435 ? 9.406 -14.75 -25 1 86.19 435 THR A O 1
ATOM 3482 N N . ARG A 1 436 ? 11.594 -14.398 -24.438 1 85.38 436 ARG A N 1
ATOM 3483 C CA . ARG A 1 436 ? 11.844 -13.688 -25.688 1 85.38 436 ARG A CA 1
ATOM 3484 C C . ARG A 1 436 ? 11.617 -14.594 -26.891 1 85.38 436 ARG A C 1
ATOM 3486 O O . ARG A 1 436 ? 11.25 -14.117 -27.969 1 85.38 436 ARG A O 1
ATOM 3493 N N . PHE A 1 437 ? 11.766 -15.898 -26.656 1 89.56 437 PHE A N 1
ATOM 3494 C CA . PHE A 1 437 ? 11.594 -16.859 -27.734 1 89.56 437 PHE A CA 1
ATOM 3495 C C . PHE A 1 437 ? 10.234 -17.547 -27.625 1 89.56 437 PHE A C 1
ATOM 3497 O O . PHE A 1 437 ? 9.594 -17.828 -28.641 1 89.56 437 PHE A O 1
ATOM 3504 N N . PHE A 1 438 ? 9.859 -17.781 -26.359 1 89.62 438 PHE A N 1
ATOM 3505 C CA . PHE A 1 438 ? 8.617 -18.516 -26.109 1 89.62 438 PHE A CA 1
ATOM 3506 C C . PHE A 1 438 ? 7.695 -17.719 -25.203 1 89.62 438 PHE A C 1
ATOM 3508 O O . PHE A 1 438 ? 7.5 -18.078 -24.031 1 89.62 438 PHE A O 1
ATOM 3515 N N . PRO A 1 439 ? 7.09 -16.75 -25.719 1 83.88 439 PRO A N 1
ATOM 3516 C CA . PRO A 1 439 ? 6.227 -15.914 -24.875 1 83.88 439 PRO A CA 1
ATOM 3517 C C . PRO A 1 439 ? 4.984 -16.656 -24.391 1 83.88 439 PRO A C 1
ATOM 3519 O O . PRO A 1 439 ? 4.535 -17.609 -25.031 1 83.88 439 PRO A O 1
ATOM 3522 N N . ARG A 1 440 ? 4.496 -16.141 -23.297 1 81.75 440 ARG A N 1
ATOM 3523 C CA . ARG A 1 440 ? 3.293 -16.734 -22.719 1 81.75 440 ARG A CA 1
ATOM 3524 C C . ARG A 1 440 ? 2.109 -16.609 -23.672 1 81.75 440 ARG A C 1
ATOM 3526 O O . ARG A 1 440 ? 1.881 -15.555 -24.25 1 81.75 440 ARG A O 1
ATOM 3533 N N . LEU A 1 441 ? 1.522 -17.719 -23.734 1 75.69 441 LEU A N 1
ATOM 3534 C CA . LEU A 1 441 ? 0.344 -17.719 -24.594 1 75.69 441 LEU A CA 1
ATOM 3535 C C . LEU A 1 441 ? -0.859 -17.125 -23.859 1 75.69 441 LEU A C 1
ATOM 3537 O O . LEU A 1 441 ? -1.034 -17.328 -22.656 1 75.69 441 LEU A O 1
ATOM 3541 N N . GLY A 1 442 ? -1.556 -16.328 -24.531 1 72.12 442 GLY A N 1
ATOM 3542 C CA . GLY A 1 442 ? -2.777 -15.766 -23.984 1 72.12 442 GLY A CA 1
ATOM 3543 C C . GLY A 1 442 ? -3.879 -16.797 -23.812 1 72.12 442 GLY A C 1
ATOM 3544 O O . GLY A 1 442 ? -3.74 -17.938 -24.25 1 72.12 442 GLY A O 1
ATOM 3545 N N . PRO A 1 443 ? -4.938 -16.422 -23.188 1 67.81 443 PRO A N 1
ATOM 3546 C CA . PRO A 1 443 ? -6.035 -17.344 -22.906 1 67.81 443 PRO A CA 1
ATOM 3547 C C . PRO A 1 443 ? -6.684 -17.906 -24.172 1 67.81 443 PRO A C 1
ATOM 3549 O O . PRO A 1 443 ? -7.246 -19 -24.141 1 67.81 443 PRO A O 1
ATOM 3552 N N . ASP A 1 444 ? -6.492 -17.188 -25.219 1 68.31 444 ASP A N 1
ATOM 3553 C CA . ASP A 1 444 ? -7.18 -17.594 -26.438 1 68.31 444 ASP A CA 1
ATOM 3554 C C . ASP A 1 444 ? -6.211 -18.25 -27.422 1 68.31 444 ASP A C 1
ATOM 3556 O O . ASP A 1 444 ? -6.613 -18.688 -28.5 1 68.31 444 ASP A O 1
ATOM 3560 N N . ASP A 1 445 ? -5.027 -18.203 -27 1 64.56 445 ASP A N 1
ATOM 3561 C CA . ASP A 1 445 ? -4.016 -18.703 -27.938 1 64.56 445 ASP A CA 1
ATOM 3562 C C . ASP A 1 445 ? -3.891 -20.219 -27.844 1 64.56 445 ASP A C 1
ATOM 3564 O O . ASP A 1 445 ? -3.834 -20.781 -26.75 1 64.56 445 ASP A O 1
ATOM 3568 N N . SER A 1 446 ? -4.523 -20.922 -28.938 1 62.31 446 SER A N 1
ATOM 3569 C CA . SER A 1 446 ? -4.238 -22.344 -28.984 1 62.31 446 SER A CA 1
ATOM 3570 C C . SER A 1 446 ? -3.305 -22.688 -30.141 1 62.31 446 SER A C 1
ATOM 3572 O O . SER A 1 446 ? -3.576 -22.344 -31.281 1 62.31 446 SER A O 1
ATOM 3574 N N . PHE A 1 447 ? -2.006 -22.766 -29.969 1 65.25 447 PHE A N 1
ATOM 3575 C CA . PHE A 1 447 ? -1.239 -23.094 -31.156 1 65.25 447 PHE A CA 1
ATOM 3576 C C . PHE A 1 447 ? -0.798 -24.562 -31.125 1 65.25 447 PHE A C 1
ATOM 3578 O O . PHE A 1 447 ? 0.307 -24.891 -31.562 1 65.25 447 PHE A O 1
ATOM 3585 N N . HIS A 1 448 ? -1.714 -25.469 -30.641 1 79.88 448 HIS A N 1
ATOM 3586 C CA . HIS A 1 448 ? -1.298 -26.859 -30.609 1 79.88 448 HIS A CA 1
ATOM 3587 C C . HIS A 1 448 ? -1.888 -27.625 -31.797 1 79.88 448 HIS A C 1
ATOM 3589 O O . HIS A 1 448 ? -3.086 -27.531 -32.062 1 79.88 448 HIS A O 1
ATOM 3595 N N . THR A 1 449 ? -0.957 -28.156 -32.594 1 86.62 449 THR A N 1
ATOM 3596 C CA . THR A 1 449 ? -1.398 -29.109 -33.625 1 86.62 449 THR A CA 1
ATOM 3597 C C . THR A 1 449 ? -1.532 -30.5 -33.031 1 86.62 449 THR A C 1
ATOM 3599 O O . THR A 1 449 ? -0.53 -31.172 -32.781 1 86.62 449 THR A O 1
ATOM 3602 N N . PRO A 1 450 ? -2.742 -30.953 -32.906 1 91.06 450 PRO A N 1
ATOM 3603 C CA . PRO A 1 450 ? -2.936 -32.281 -32.281 1 91.06 450 PRO A CA 1
ATOM 3604 C C . PRO A 1 450 ? -2.418 -33.406 -33.156 1 91.06 450 PRO A C 1
ATOM 3606 O O . PRO A 1 450 ? -2.357 -33.281 -34.406 1 91.06 450 PRO A O 1
ATOM 3609 N N . TYR A 1 451 ? -1.996 -34.5 -32.562 1 96.12 451 TYR A N 1
ATOM 3610 C CA . TYR A 1 451 ? -1.741 -35.75 -33.281 1 96.12 451 TYR A CA 1
ATOM 3611 C C . TYR A 1 451 ? -3.035 -36.312 -33.844 1 96.12 451 TYR A C 1
ATOM 3613 O O . TYR A 1 451 ? -4.129 -35.938 -33.406 1 96.12 451 TYR A O 1
ATOM 3621 N N . LYS A 1 452 ? -2.91 -37.188 -34.875 1 96.25 452 LYS A N 1
ATOM 3622 C CA . LYS A 1 452 ? -4.059 -37.844 -35.5 1 96.25 452 LYS A CA 1
ATOM 3623 C C . LYS A 1 452 ? -3.74 -39.281 -35.875 1 96.25 452 LYS A C 1
ATOM 3625 O O . LYS A 1 452 ? -3.924 -39.688 -37.031 1 96.25 452 LYS A O 1
ATOM 3630 N N . ALA A 1 453 ? -3.381 -40 -34.812 1 97.31 453 ALA A N 1
ATOM 3631 C CA . ALA A 1 453 ? -2.953 -41.375 -35.062 1 97.31 453 ALA A CA 1
ATOM 3632 C C . ALA A 1 453 ? -4.055 -42.188 -35.75 1 97.31 453 ALA A C 1
ATOM 3634 O O . ALA A 1 453 ? -3.783 -43 -36.625 1 97.31 453 ALA A O 1
ATOM 3635 N N . SER A 1 454 ? -5.34 -41.969 -35.375 1 96.88 454 SER A N 1
ATOM 3636 C CA . SER A 1 454 ? -6.457 -42.719 -35.938 1 96.88 454 SER A CA 1
ATOM 3637 C C . SER A 1 454 ? -7.133 -41.938 -37.062 1 96.88 454 SER A C 1
ATOM 3639 O O . SER A 1 454 ? -8.266 -42.219 -37.438 1 96.88 454 SER A O 1
ATOM 3641 N N . GLY A 1 455 ? -6.422 -40.875 -37.5 1 93.94 455 GLY A N 1
ATOM 3642 C CA . GLY A 1 455 ? -7.027 -40 -38.5 1 93.94 455 GLY A CA 1
ATOM 3643 C C . GLY A 1 455 ? -8.312 -39.344 -38.031 1 93.94 455 GLY A C 1
ATOM 3644 O O . GLY A 1 455 ? -8.391 -38.875 -36.906 1 93.94 455 GLY A O 1
ATOM 3645 N N . GLU A 1 456 ? -9.328 -39.344 -38.906 1 93.25 456 GLU A N 1
ATOM 3646 C CA . GLU A 1 456 ? -10.602 -38.719 -38.594 1 93.25 456 GLU A CA 1
ATOM 3647 C C . GLU A 1 456 ? -11.656 -39.75 -38.188 1 93.25 456 GLU A C 1
ATOM 3649 O O . GLU A 1 456 ? -12.844 -39.438 -38.094 1 93.25 456 GLU A O 1
ATOM 3654 N N . THR A 1 457 ? -11.164 -40.875 -37.812 1 95.06 457 THR A N 1
ATOM 3655 C CA . THR A 1 457 ? -12.102 -41.969 -37.5 1 95.06 457 THR A CA 1
ATOM 3656 C C . THR A 1 457 ? -12.742 -41.75 -36.125 1 95.06 457 THR A C 1
ATOM 3658 O O . THR A 1 457 ? -12.055 -41.406 -35.156 1 95.06 457 THR A O 1
ATOM 3661 N N . LYS A 1 458 ? -14.016 -41.969 -36.031 1 96 458 LYS A N 1
ATOM 3662 C CA . LYS A 1 458 ? -14.758 -41.812 -34.781 1 96 458 LYS A CA 1
ATOM 3663 C C . LYS A 1 458 ? -14.656 -43.062 -33.938 1 96 458 LYS A C 1
ATOM 3665 O O . LYS A 1 458 ? -14.477 -44.156 -34.469 1 96 458 LYS A O 1
ATOM 3670 N N . HIS A 1 459 ? -14.773 -42.812 -32.656 1 96.88 459 HIS A N 1
ATOM 3671 C CA . HIS A 1 459 ? -14.719 -44 -31.781 1 96.88 459 HIS A CA 1
ATOM 3672 C C . HIS A 1 459 ? -16.078 -44.688 -31.703 1 96.88 459 HIS A C 1
ATOM 3674 O O . HIS A 1 459 ? -17.094 -44.094 -32.031 1 96.88 459 HIS A O 1
ATOM 3680 N N . ASP A 1 460 ? -16.094 -45.906 -31.281 1 97.56 460 ASP A N 1
ATOM 3681 C CA . ASP A 1 460 ? -17.297 -46.656 -31.016 1 97.56 460 ASP A CA 1
ATOM 3682 C C . ASP A 1 460 ? -17.266 -47.281 -29.609 1 97.56 460 ASP A C 1
ATOM 3684 O O . ASP A 1 460 ? -17.609 -48.438 -29.438 1 97.56 460 ASP A O 1
ATOM 3688 N N . ALA A 1 461 ? -16.75 -46.5 -28.703 1 97.31 461 ALA A N 1
ATOM 3689 C CA . ALA A 1 461 ? -16.531 -46.969 -27.328 1 97.31 461 ALA A CA 1
ATOM 3690 C C . ALA A 1 461 ? -17.844 -47.406 -26.688 1 97.31 461 ALA A C 1
ATOM 3692 O O . ALA A 1 461 ? -18.875 -46.75 -26.875 1 97.31 461 ALA A O 1
ATOM 3693 N N . SER A 1 462 ? -17.844 -48.5 -26.047 1 97.5 462 SER A N 1
ATOM 3694 C CA . SER A 1 462 ? -18.922 -49 -25.219 1 97.5 462 SER A CA 1
ATOM 3695 C C . SER A 1 462 ? -18.422 -49.438 -23.844 1 97.5 462 SER A C 1
ATOM 3697 O O . SER A 1 462 ? -17.25 -49.812 -23.688 1 97.5 462 SER A O 1
ATOM 3699 N N . PHE A 1 463 ? -19.297 -49.406 -22.906 1 97.31 463 PHE A N 1
ATOM 3700 C CA . PHE A 1 463 ? -18.891 -49.656 -21.531 1 97.31 463 PHE A CA 1
ATOM 3701 C C . PHE A 1 463 ? -19.719 -50.781 -20.922 1 97.31 463 PHE A C 1
ATOM 3703 O O . PHE A 1 463 ? -20.891 -50.938 -21.25 1 97.31 463 PHE A O 1
ATOM 3710 N N . SER A 1 464 ? -19.062 -51.531 -20.062 1 95.44 464 SER A N 1
ATOM 3711 C CA . SER A 1 464 ? -19.797 -52.562 -19.328 1 95.44 464 SER A CA 1
ATOM 3712 C C . SER A 1 464 ? -20.812 -51.906 -18.375 1 95.44 464 SER A C 1
ATOM 3714 O O . SER A 1 464 ? -20.688 -50.75 -18.031 1 95.44 464 SER A O 1
ATOM 3716 N N . ASN A 1 465 ? -21.734 -52.719 -17.906 1 91.5 465 ASN A N 1
ATOM 3717 C CA . ASN A 1 465 ? -22.797 -52.219 -17.047 1 91.5 465 ASN A CA 1
ATOM 3718 C C . ASN A 1 465 ? -22.25 -51.625 -15.742 1 91.5 465 ASN A C 1
ATOM 3720 O O . ASN A 1 465 ? -22.766 -50.656 -15.219 1 91.5 465 ASN A O 1
ATOM 3724 N N . ASP A 1 466 ? -21.203 -52.219 -15.32 1 90.56 466 ASP A N 1
ATOM 3725 C CA . ASP A 1 466 ? -20.641 -51.781 -14.047 1 90.56 466 ASP A CA 1
ATOM 3726 C C . ASP A 1 466 ? -19.578 -50.688 -14.273 1 90.56 466 ASP A C 1
ATOM 3728 O O . ASP A 1 466 ? -19 -50.188 -13.312 1 90.56 466 ASP A O 1
ATOM 3732 N N . GLY A 1 467 ? -19.344 -50.406 -15.523 1 90.38 467 GLY A N 1
ATOM 3733 C CA . GLY A 1 467 ? -18.422 -49.312 -15.852 1 90.38 467 GLY A CA 1
ATOM 3734 C C . GLY A 1 467 ? -16.969 -49.688 -15.703 1 90.38 467 GLY A C 1
ATOM 3735 O O . GLY A 1 467 ? -16.078 -48.844 -15.789 1 90.38 467 GLY A O 1
ATOM 3736 N N . SER A 1 468 ? -16.672 -50.938 -15.57 1 92.69 468 SER A N 1
ATOM 3737 C CA . SER A 1 468 ? -15.312 -51.406 -15.273 1 92.69 468 SER A CA 1
ATOM 3738 C C . SER A 1 468 ? -14.539 -51.688 -16.547 1 92.69 468 SER A C 1
ATOM 3740 O O . SER A 1 468 ? -13.305 -51.719 -16.547 1 92.69 468 SER A O 1
ATOM 3742 N N . ALA A 1 469 ? -15.25 -51.938 -17.609 1 96.75 469 ALA A N 1
ATOM 3743 C CA . ALA A 1 469 ? -14.586 -52.281 -18.859 1 96.75 469 ALA A CA 1
ATOM 3744 C C . ALA A 1 469 ? -14.977 -51.344 -19.984 1 96.75 469 ALA A C 1
ATOM 3746 O O . ALA A 1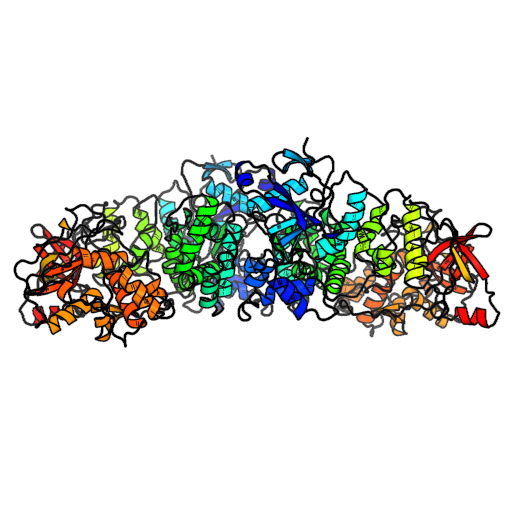 469 ? -16.125 -50.906 -20.062 1 96.75 469 ALA A O 1
ATOM 3747 N N . LEU A 1 470 ? -14.055 -51.031 -20.797 1 98.31 470 LEU A N 1
ATOM 3748 C CA . LEU A 1 470 ? -14.242 -50.25 -22.016 1 98.31 470 LEU A CA 1
ATOM 3749 C C . LEU A 1 470 ? -13.906 -51.094 -23.25 1 98.31 470 LEU A C 1
ATOM 3751 O O . LEU A 1 470 ? -12.859 -51.719 -23.312 1 98.31 470 LEU A O 1
ATOM 3755 N N . GLU A 1 471 ? -14.82 -51.125 -24.188 1 98.25 471 GLU A N 1
ATOM 3756 C CA . GLU A 1 471 ? -14.578 -51.781 -25.453 1 98.25 471 GLU A CA 1
ATOM 3757 C C . GLU A 1 471 ? -14.594 -50.781 -26.609 1 98.25 471 GLU A C 1
ATOM 3759 O O . GLU A 1 471 ? -15.43 -49.875 -26.641 1 98.25 471 GLU A O 1
ATOM 3764 N N . CYS A 1 472 ? -13.648 -50.938 -27.484 1 97.94 472 CYS A N 1
ATOM 3765 C CA . CYS A 1 472 ? -13.617 -50.062 -28.656 1 97.94 472 CYS A CA 1
ATOM 3766 C C . CYS A 1 472 ? -12.859 -50.719 -29.797 1 97.94 472 CYS A C 1
ATOM 3768 O O . CYS A 1 472 ? -12.18 -51.719 -29.594 1 97.94 472 CYS A O 1
ATOM 3770 N N . SER A 1 473 ? -13.031 -50.188 -30.984 1 97.88 473 SER A N 1
ATOM 3771 C CA . SER A 1 473 ? -12.336 -50.688 -32.156 1 97.88 473 SER A CA 1
ATOM 3772 C C . SER A 1 473 ? -10.969 -50.031 -32.312 1 97.88 473 SER A C 1
ATOM 3774 O O . SER A 1 473 ? -10.758 -48.906 -31.891 1 97.88 473 SER A O 1
ATOM 3776 N N . GLY A 1 474 ? -10.055 -50.781 -32.875 1 97.69 474 GLY A N 1
ATOM 3777 C CA . GLY A 1 474 ? -8.695 -50.375 -33.219 1 97.69 474 GLY A CA 1
ATOM 3778 C C . GLY A 1 474 ? -7.867 -51.469 -33.844 1 97.69 474 GLY A C 1
ATOM 3779 O O . GLY A 1 474 ? -8.406 -52.344 -34.5 1 97.69 474 GLY A O 1
ATOM 3780 N N . PHE A 1 475 ? -6.598 -51.312 -33.781 1 97.19 475 PHE A N 1
ATOM 3781 C CA . PHE A 1 475 ? -5.715 -52.344 -34.312 1 97.19 475 PHE A CA 1
ATOM 3782 C C . PHE A 1 475 ? -4.336 -52.25 -33.656 1 97.19 475 PHE A C 1
ATOM 3784 O O . PHE A 1 475 ? -3.912 -51.188 -33.25 1 97.19 475 PHE A O 1
ATOM 3791 N N . ILE A 1 476 ? -3.691 -53.406 -33.531 1 97 476 ILE A N 1
ATOM 3792 C CA . ILE A 1 476 ? -2.34 -53.5 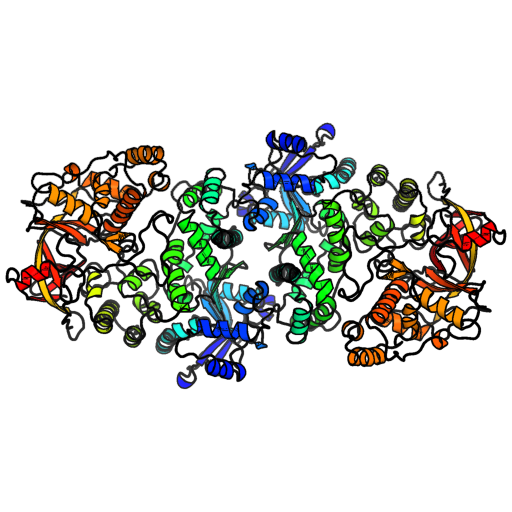-33 1 97 476 ILE A CA 1
ATOM 3793 C C . ILE A 1 476 ? -1.321 -53.25 -34.094 1 97 476 ILE A C 1
ATOM 3795 O O . ILE A 1 476 ? -1.404 -53.844 -35.188 1 97 476 ILE A O 1
ATOM 3799 N N . VAL A 1 477 ? -0.391 -52.438 -33.875 1 96.69 477 VAL A N 1
ATOM 3800 C CA . VAL A 1 477 ? 0.544 -52 -34.906 1 96.69 477 VAL A CA 1
ATOM 3801 C C . VAL A 1 477 ? 1.892 -52.68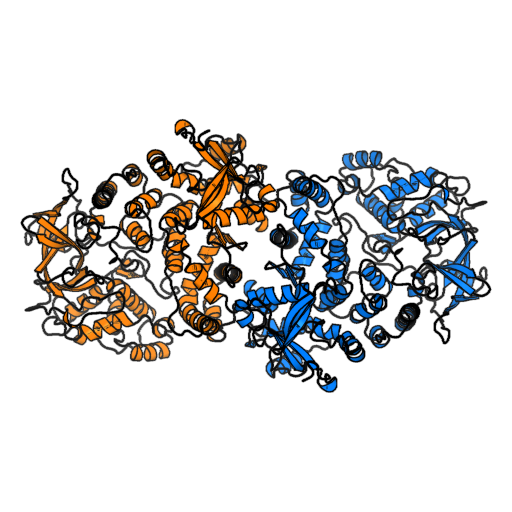8 -34.688 1 96.69 477 VAL A C 1
ATOM 3803 O O . VAL A 1 477 ? 2.584 -53.031 -35.656 1 96.69 477 VAL A O 1
ATOM 3806 N N . ASP A 1 478 ? 2.281 -52.75 -33.5 1 96.56 478 ASP A N 1
ATOM 3807 C CA . ASP A 1 478 ? 3.641 -53.219 -33.25 1 96.56 478 ASP A CA 1
ATOM 3808 C C . ASP A 1 478 ? 3.814 -53.625 -31.781 1 96.56 478 ASP A C 1
ATOM 3810 O O . ASP A 1 478 ? 2.854 -53.625 -31 1 96.56 478 ASP A O 1
ATOM 3814 N N . THR A 1 479 ? 5.062 -54.094 -31.453 1 97.62 479 THR A N 1
ATOM 3815 C CA . THR A 1 479 ? 5.422 -54.5 -30.109 1 97.62 479 THR A CA 1
ATOM 3816 C C . THR A 1 479 ? 6.73 -53.844 -29.656 1 97.62 479 THR A C 1
ATOM 3818 O O . THR A 1 479 ? 7.652 -53.688 -30.469 1 97.62 479 THR A O 1
ATOM 3821 N N . ILE A 1 480 ? 6.809 -53.5 -28.422 1 97.88 480 ILE A N 1
ATOM 3822 C CA . ILE A 1 480 ? 8.008 -52.875 -27.891 1 97.88 480 ILE A CA 1
ATOM 3823 C C . ILE A 1 480 ? 9.117 -53.906 -27.734 1 97.88 480 ILE A C 1
ATOM 3825 O O . ILE A 1 480 ? 8.906 -54.969 -27.188 1 97.88 480 ILE A O 1
ATOM 3829 N N . SER A 1 481 ? 10.289 -53.562 -28.188 1 97.56 481 SER A N 1
ATOM 3830 C CA . SER A 1 481 ? 11.406 -54.5 -28.156 1 97.56 481 SER A CA 1
ATOM 3831 C C . SER A 1 481 ? 12.547 -53.969 -27.297 1 97.56 481 SER A C 1
ATOM 3833 O O . SER A 1 481 ? 13.203 -54.719 -26.578 1 97.56 481 SER A O 1
ATOM 3835 N N . GLY A 1 482 ? 12.867 -52.75 -27.438 1 97.81 482 GLY A N 1
ATOM 3836 C CA . GLY A 1 482 ? 13.914 -52.094 -26.656 1 97.81 482 GLY A CA 1
ATOM 3837 C C . GLY A 1 482 ? 13.414 -50.938 -25.828 1 97.81 482 GLY A C 1
ATOM 3838 O O . GLY A 1 482 ? 12.461 -50.25 -26.203 1 97.81 482 GLY A O 1
ATOM 3839 N N . LEU A 1 483 ? 14.078 -50.75 -24.656 1 98 483 LEU A N 1
ATOM 3840 C CA . LEU A 1 483 ? 13.727 -49.656 -23.75 1 98 483 LEU A CA 1
ATOM 3841 C C . LEU A 1 483 ? 14.984 -49.031 -23.141 1 98 483 LEU A C 1
ATOM 3843 O O . LEU A 1 483 ? 15.898 -49.75 -22.719 1 98 483 LEU A O 1
ATOM 3847 N N . SER A 1 484 ? 15.023 -47.719 -23.203 1 97.44 484 SER A N 1
ATOM 3848 C CA . SER A 1 484 ? 16.125 -47 -22.562 1 97.44 484 SER A CA 1
ATOM 3849 C C . SER A 1 484 ? 16.016 -47.094 -21.047 1 97.44 484 SER A C 1
ATOM 3851 O O . SER A 1 484 ? 15.125 -47.75 -20.516 1 97.44 484 SER A O 1
ATOM 3853 N N . ALA A 1 485 ? 16.891 -46.375 -20.312 1 96.56 485 ALA A N 1
ATOM 3854 C CA . ALA A 1 485 ? 16.906 -46.375 -18.859 1 96.56 485 ALA A CA 1
ATOM 3855 C C . ALA A 1 485 ? 15.633 -45.75 -18.297 1 96.56 485 ALA A C 1
ATOM 3857 O O . ALA A 1 485 ? 15.148 -44.75 -18.812 1 96.56 485 ALA A O 1
ATOM 3858 N N . ARG A 1 486 ? 15.062 -46.438 -17.344 1 94.31 486 ARG A N 1
ATOM 3859 C CA . ARG A 1 486 ? 13.844 -45.906 -16.75 1 94.31 486 ARG A CA 1
ATOM 3860 C C . ARG A 1 486 ? 14.172 -44.812 -15.734 1 94.31 486 ARG A C 1
ATOM 3862 O O . ARG A 1 486 ? 15.234 -44.812 -15.125 1 94.31 486 ARG A O 1
ATOM 3869 N N . GLY A 1 487 ? 13.25 -43.938 -15.547 1 91.25 487 GLY A N 1
ATOM 3870 C CA . GLY A 1 487 ? 13.375 -42.875 -14.531 1 91.25 487 GLY A CA 1
ATOM 3871 C C . GLY A 1 487 ? 13.156 -43.406 -13.125 1 91.25 487 GLY A C 1
ATOM 3872 O O . GLY A 1 487 ? 12.32 -44.281 -12.898 1 91.25 487 GLY A O 1
ATOM 3873 N N . ARG A 1 488 ? 13.914 -42.969 -12.148 1 92.19 488 ARG A N 1
ATOM 3874 C CA . ARG A 1 488 ? 13.711 -43.156 -10.719 1 92.19 488 ARG A CA 1
ATOM 3875 C C . ARG A 1 488 ? 13.555 -41.812 -10.023 1 92.19 488 ARG A C 1
ATOM 3877 O O . ARG A 1 488 ? 14.547 -41.156 -9.641 1 92.19 488 ARG A O 1
ATOM 3884 N N . GLY A 1 489 ? 12.266 -41.531 -9.781 1 88.12 489 GLY A N 1
ATOM 3885 C CA . GLY A 1 489 ? 12.023 -40.156 -9.359 1 88.12 489 GLY A CA 1
ATOM 3886 C C . GLY A 1 489 ? 12.25 -39.156 -10.461 1 88.12 489 GLY A C 1
ATOM 3887 O O . GLY A 1 489 ? 12.547 -39.531 -11.602 1 88.12 489 GLY A O 1
ATOM 3888 N N . TYR A 1 490 ? 12.133 -37.938 -10.07 1 86.12 490 TYR A N 1
ATOM 3889 C CA . TYR A 1 490 ? 12.203 -36.844 -11.047 1 86.12 490 TYR A CA 1
ATOM 3890 C C . TYR A 1 490 ? 13.641 -36.594 -11.492 1 86.12 490 TYR A C 1
ATOM 3892 O O . TYR A 1 490 ? 13.891 -36.188 -12.633 1 86.12 490 TYR A O 1
ATOM 3900 N N . PHE A 1 491 ? 14.703 -37.031 -10.695 1 85.44 491 PHE A N 1
ATOM 3901 C CA . PHE A 1 491 ? 16.047 -36.5 -10.883 1 85.44 491 PHE A CA 1
ATOM 3902 C C . PHE A 1 491 ? 17.016 -37.625 -11.25 1 85.44 491 PHE A C 1
ATOM 3904 O O . PHE A 1 491 ? 18.188 -37.375 -11.539 1 85.44 491 PHE A O 1
ATOM 3911 N N . ASN A 1 492 ? 16.5 -38.875 -11.336 1 88.25 492 ASN A N 1
ATOM 3912 C CA . ASN A 1 492 ? 17.453 -39.969 -11.516 1 88.25 492 ASN A CA 1
ATOM 3913 C C . ASN A 1 492 ? 16.938 -41 -12.516 1 88.25 492 ASN A C 1
ATOM 3915 O O . ASN A 1 492 ? 15.742 -41.031 -12.805 1 88.25 492 ASN A O 1
ATOM 3919 N N . LEU A 1 493 ? 17.906 -41.719 -13.117 1 91.81 493 LEU A N 1
ATOM 3920 C CA . LEU A 1 493 ? 17.641 -42.844 -14 1 91.81 493 LEU A CA 1
ATOM 3921 C C . LEU A 1 493 ? 18.344 -44.094 -13.5 1 91.81 493 LEU A C 1
ATOM 3923 O O . LEU A 1 493 ? 19.312 -44.031 -12.742 1 91.81 493 LEU A O 1
ATOM 3927 N N . VAL A 1 494 ? 17.828 -45.281 -14 1 92.81 494 VAL A N 1
ATOM 3928 C CA . VAL A 1 494 ? 18.375 -46.562 -13.555 1 92.81 494 VAL A CA 1
ATOM 3929 C C . VAL A 1 494 ? 19.078 -47.25 -14.711 1 92.81 494 VAL A C 1
ATOM 3931 O O . VAL A 1 494 ? 18.438 -47.844 -15.578 1 92.81 494 VAL A O 1
ATOM 3934 N N . LYS A 1 495 ? 20.359 -47.344 -14.641 1 92.56 495 LYS A N 1
ATOM 3935 C CA . LYS A 1 495 ? 21.188 -47.875 -15.719 1 92.56 495 LYS A CA 1
ATOM 3936 C C . LYS A 1 495 ? 20.844 -49.344 -15.984 1 92.56 495 LYS A C 1
ATOM 3938 O O . LYS A 1 495 ? 20.781 -49.781 -17.141 1 92.56 495 LYS A O 1
ATOM 3943 N N . THR A 1 496 ? 20.594 -50.125 -15.008 1 93.81 496 THR A N 1
ATOM 3944 C CA . THR A 1 496 ? 20.391 -51.562 -15.125 1 93.81 496 THR A CA 1
ATOM 3945 C C . THR A 1 496 ? 19.031 -51.875 -15.742 1 93.81 496 THR A C 1
ATOM 3947 O O . THR A 1 496 ? 18.75 -53.031 -16.078 1 93.81 496 THR A O 1
ATOM 3950 N N . SER A 1 497 ? 18.25 -50.875 -15.938 1 95.44 497 SER A N 1
ATOM 3951 C CA . SER A 1 497 ? 16.906 -51.094 -16.438 1 95.44 497 SER A CA 1
ATOM 3952 C C . SER A 1 497 ? 16.875 -51.031 -17.969 1 95.44 497 SER A C 1
ATOM 3954 O O . SER A 1 497 ? 15.828 -51.25 -18.578 1 95.44 497 SER A O 1
ATOM 3956 N N . VAL A 1 498 ? 17.969 -50.75 -18.625 1 97.25 498 VAL A N 1
ATOM 3957 C CA . VAL A 1 498 ? 18.031 -50.656 -20.078 1 97.25 498 VAL A CA 1
ATOM 3958 C C . VAL A 1 498 ? 17.781 -52.031 -20.688 1 97.25 498 VAL A C 1
ATOM 3960 O O . VAL A 1 498 ? 18.328 -53.031 -20.203 1 97.25 498 VAL A O 1
ATOM 3963 N N . VAL A 1 499 ? 16.922 -52.094 -21.641 1 97.31 499 VAL A N 1
ATOM 3964 C CA . VAL A 1 499 ? 16.672 -53.312 -22.422 1 97.31 499 VAL A CA 1
ATOM 3965 C C . VAL A 1 499 ? 17.094 -53.094 -23.859 1 97.31 499 VAL A C 1
ATOM 3967 O O . VAL A 1 499 ? 16.453 -52.344 -24.609 1 97.31 499 VAL A O 1
ATOM 3970 N N . GLN A 1 500 ? 18.109 -53.812 -24.281 1 96.75 500 GLN A N 1
ATOM 3971 C CA . GLN A 1 500 ? 18.594 -53.719 -25.656 1 96.75 500 GLN A CA 1
ATOM 3972 C C . GLN A 1 500 ? 17.672 -54.438 -26.625 1 96.75 500 GLN A C 1
ATOM 3974 O O . GLN A 1 500 ? 17.156 -55.5 -26.328 1 96.75 500 GLN A O 1
ATOM 3979 N N . PRO A 1 501 ? 17.438 -53.75 -27.781 1 95.06 501 PRO A N 1
ATOM 3980 C CA . PRO A 1 501 ? 16.641 -54.469 -28.781 1 95.06 501 PRO A CA 1
ATOM 3981 C C . PRO A 1 501 ? 17.406 -55.625 -29.406 1 95.06 501 PRO A C 1
ATOM 3983 O O . PRO A 1 501 ? 18.625 -55.531 -29.609 1 95.06 501 PRO A O 1
ATOM 3986 N N . GLN A 1 502 ? 16.922 -56.812 -29.609 1 84.62 502 GLN A N 1
ATOM 3987 C CA . GLN A 1 502 ? 17.625 -57.969 -30.156 1 84.62 502 GLN A CA 1
ATOM 3988 C C . GLN A 1 502 ? 18.016 -57.75 -31.609 1 84.62 502 GLN A C 1
ATOM 3990 O O . GLN A 1 502 ? 19.172 -57.938 -31.984 1 84.62 502 GLN A O 1
ATOM 3995 N N . ARG A 1 503 ? 17.203 -57.531 -32.531 1 86.81 503 ARG A N 1
ATOM 3996 C CA . ARG A 1 503 ? 17.453 -57.281 -33.938 1 86.81 503 ARG A CA 1
ATOM 3997 C C . ARG A 1 503 ? 16.609 -56.125 -34.438 1 86.81 503 ARG A C 1
ATOM 3999 O O . ARG A 1 503 ? 15.469 -56.312 -34.906 1 86.81 503 ARG A O 1
ATOM 4006 N N . TRP A 1 504 ? 17.188 -54.906 -34.25 1 94.31 504 TRP A N 1
ATOM 4007 C CA . TRP A 1 504 ? 16.406 -53.75 -34.688 1 94.31 504 TRP A CA 1
ATOM 4008 C C . TRP A 1 504 ? 16.859 -53.281 -36.062 1 94.31 504 TRP A C 1
ATOM 4010 O O . TRP A 1 504 ? 18.047 -53 -36.281 1 94.31 504 TRP A O 1
ATOM 4020 N N . GLU A 1 505 ? 15.977 -53.281 -37 1 95.88 505 GLU A N 1
ATOM 4021 C CA . GLU A 1 505 ? 16.188 -52.719 -38.344 1 95.88 505 GLU A CA 1
ATOM 4022 C C . GLU A 1 505 ? 15.32 -51.5 -38.562 1 95.88 505 GLU A C 1
ATOM 4024 O O . GLU A 1 505 ? 14.094 -51.562 -38.438 1 95.88 505 GLU A O 1
ATOM 4029 N N . SER A 1 506 ? 15.914 -50.438 -38.938 1 97.06 506 SER A N 1
ATOM 4030 C CA . SER A 1 506 ? 15.242 -49.156 -39.031 1 97.06 506 SER A CA 1
ATOM 4031 C C . SER A 1 506 ? 14.094 -49.188 -40.062 1 97.06 506 SER A C 1
ATOM 4033 O O . SER A 1 506 ? 14.297 -49.531 -41.219 1 97.06 506 SER A O 1
ATOM 4035 N N . ALA A 1 507 ? 12.977 -48.812 -39.625 1 96.31 507 ALA A N 1
ATOM 4036 C CA . ALA A 1 507 ? 11.82 -48.75 -40.5 1 96.31 507 ALA A CA 1
ATOM 4037 C C . ALA A 1 507 ? 11.875 -47.469 -41.344 1 96.31 507 ALA A C 1
ATOM 4039 O O . ALA A 1 507 ? 11.086 -47.344 -42.281 1 96.31 507 ALA A O 1
ATOM 4040 N N . TYR A 1 508 ? 12.781 -46.625 -41.125 1 97.12 508 TYR A N 1
ATOM 4041 C CA . TYR A 1 508 ? 12.812 -45.312 -41.719 1 97.12 508 TYR A CA 1
ATOM 4042 C C . TYR A 1 508 ? 13.727 -45.281 -42.938 1 97.12 508 TYR A C 1
ATOM 4044 O O . TYR A 1 508 ? 13.641 -44.375 -43.781 1 97.12 508 TYR A O 1
ATOM 4052 N N . GLY A 1 509 ? 14.648 -46.219 -43 1 96.19 509 GLY A N 1
ATOM 4053 C CA . GLY A 1 509 ? 15.555 -46.281 -44.125 1 96.19 509 GLY A CA 1
ATOM 4054 C C . GLY A 1 509 ? 17.016 -46.344 -43.719 1 96.19 509 GLY A C 1
ATOM 4055 O O . GLY A 1 509 ? 17.406 -47.125 -42.844 1 96.19 509 GLY A O 1
ATOM 4056 N N . ASP A 1 510 ? 17.797 -45.469 -44.375 1 95.88 510 ASP A N 1
ATOM 4057 C CA . ASP A 1 510 ? 19.234 -45.531 -44.156 1 95.88 510 ASP A CA 1
ATOM 4058 C C . ASP A 1 510 ? 19.625 -44.688 -42.938 1 95.88 510 ASP A C 1
ATOM 4060 O O . ASP A 1 510 ? 18.766 -44.281 -42.156 1 95.88 510 ASP A O 1
ATOM 4064 N N . ARG A 1 511 ? 20.859 -44.594 -42.75 1 96.19 511 ARG A N 1
ATOM 4065 C CA . ARG A 1 511 ? 21.391 -43.938 -41.562 1 96.19 511 ARG A CA 1
ATOM 4066 C C . ARG A 1 511 ? 20.906 -42.5 -41.469 1 96.19 511 ARG A C 1
ATOM 4068 O O . ARG A 1 511 ? 20.609 -42 -40.375 1 96.19 511 ARG A O 1
ATOM 4075 N N . ARG A 1 512 ? 20.875 -41.812 -42.625 1 96.25 512 ARG A N 1
ATOM 4076 C CA . ARG A 1 512 ? 20.391 -40.438 -42.656 1 96.25 512 ARG A CA 1
ATOM 4077 C C . ARG A 1 512 ? 18.922 -40.344 -42.281 1 96.25 512 ARG A C 1
ATOM 4079 O O . ARG A 1 512 ? 18.531 -39.469 -41.5 1 96.25 512 ARG A O 1
ATOM 4086 N N . ALA A 1 513 ? 18.172 -41.25 -42.812 1 97.12 513 ALA A N 1
ATOM 4087 C CA . ALA A 1 513 ? 16.75 -41.281 -42.5 1 97.12 513 ALA A CA 1
ATOM 4088 C C . ALA A 1 513 ? 16.531 -41.625 -41.031 1 97.12 513 ALA A C 1
ATOM 4090 O O . ALA A 1 513 ? 15.602 -41.156 -40.375 1 97.12 513 ALA A O 1
ATOM 4091 N N . THR A 1 514 ? 17.328 -42.5 -40.562 1 97.94 514 THR A N 1
ATOM 4092 C CA . THR A 1 514 ? 17.266 -42.875 -39.156 1 97.94 514 THR A CA 1
ATOM 4093 C C . THR A 1 514 ? 17.609 -41.688 -38.25 1 97.94 514 THR A C 1
ATOM 4095 O O . THR A 1 514 ? 16.969 -41.469 -37.219 1 97.94 514 THR A O 1
ATOM 4098 N N . ALA A 1 515 ? 18.578 -40.906 -38.656 1 97.94 515 ALA A N 1
ATOM 4099 C CA . ALA A 1 515 ? 18.953 -39.719 -37.906 1 97.94 515 ALA A CA 1
ATOM 4100 C C . ALA A 1 515 ? 17.812 -38.719 -37.875 1 97.94 515 ALA A C 1
ATOM 4102 O O . ALA A 1 515 ? 17.594 -38.031 -36.875 1 97.94 515 ALA A O 1
ATOM 4103 N N . GLU A 1 516 ? 17.203 -38.594 -38.969 1 98.12 516 GLU A N 1
ATOM 4104 C CA . GLU A 1 516 ? 16.062 -37.688 -39.031 1 98.12 516 GLU A CA 1
ATOM 4105 C C . GLU A 1 516 ? 14.93 -38.156 -38.125 1 98.12 516 GLU A C 1
ATOM 4107 O O . GLU A 1 516 ? 14.344 -37.344 -37.406 1 98.12 516 GLU A O 1
ATOM 4112 N N . ALA A 1 517 ? 14.633 -39.438 -38.188 1 98.12 517 ALA A N 1
ATOM 4113 C CA . ALA A 1 517 ? 13.609 -39.969 -37.281 1 98.12 517 ALA A CA 1
ATOM 4114 C C . ALA A 1 517 ? 13.977 -39.781 -35.812 1 98.12 517 ALA A C 1
ATOM 4116 O O . ALA A 1 517 ? 13.102 -39.5 -35 1 98.12 517 ALA A O 1
ATOM 4117 N N . LEU A 1 518 ? 15.227 -39.812 -35.594 1 98.38 518 LEU A N 1
ATOM 4118 C CA . LEU A 1 518 ? 15.703 -39.719 -34.219 1 98.38 518 LEU A CA 1
ATOM 4119 C C . LEU A 1 518 ? 15.461 -38.312 -33.656 1 98.38 518 LEU A C 1
ATOM 4121 O O . LEU A 1 518 ? 14.898 -38.156 -32.594 1 98.38 518 LEU A O 1
ATOM 4125 N N . TYR A 1 519 ? 15.93 -37.25 -34.375 1 98.38 519 TYR A N 1
ATOM 4126 C CA . TYR A 1 519 ? 15.758 -35.906 -33.781 1 98.38 519 TYR A CA 1
ATOM 4127 C C . TYR A 1 519 ? 14.281 -35.531 -33.719 1 98.38 519 TYR A C 1
ATOM 4129 O O . TYR A 1 519 ? 13.867 -34.812 -32.812 1 98.38 519 TYR A O 1
ATOM 4137 N N . ARG A 1 520 ? 13.43 -36.094 -34.625 1 98.38 520 ARG A N 1
ATOM 4138 C CA . ARG A 1 520 ? 11.992 -35.844 -34.531 1 98.38 520 ARG A CA 1
ATOM 4139 C C . ARG A 1 520 ? 11.398 -36.562 -33.312 1 98.38 520 ARG A C 1
ATOM 4141 O O . ARG A 1 520 ? 10.508 -36.031 -32.656 1 98.38 520 ARG A O 1
ATOM 4148 N N . THR A 1 521 ? 11.875 -37.75 -33.062 1 98.44 521 THR A N 1
ATOM 4149 C CA . THR A 1 521 ? 11.43 -38.5 -31.906 1 98.44 521 THR A CA 1
ATOM 4150 C C . THR A 1 521 ? 11.773 -37.781 -30.609 1 98.44 521 THR A C 1
ATOM 4152 O O . THR A 1 521 ? 10.93 -37.656 -29.719 1 98.44 521 THR A O 1
ATOM 4155 N N . LEU A 1 522 ? 12.953 -37.219 -30.562 1 98.38 522 LEU A N 1
ATOM 4156 C CA . LEU A 1 522 ? 13.445 -36.625 -29.344 1 98.38 522 LEU A CA 1
ATOM 4157 C C . LEU A 1 522 ? 12.625 -35.375 -28.984 1 98.38 522 LEU A C 1
ATOM 4159 O O . LEU A 1 522 ? 12.547 -35 -27.812 1 98.38 522 LEU A O 1
ATOM 4163 N N . VAL A 1 523 ? 11.945 -34.75 -29.984 1 97.75 523 VAL A N 1
ATOM 4164 C CA . VAL A 1 523 ? 11.133 -33.594 -29.719 1 97.75 523 VAL A CA 1
ATOM 4165 C C . VAL A 1 523 ? 9.656 -33.906 -29.922 1 97.75 523 VAL A C 1
ATOM 4167 O O . VAL A 1 523 ? 8.82 -33 -30.031 1 97.75 523 VAL A O 1
ATOM 4170 N N . MET A 1 524 ? 9.328 -35.188 -30.094 1 97.19 524 MET A N 1
ATOM 4171 C CA . MET A 1 524 ? 7.988 -35.719 -30.297 1 97.19 524 MET A CA 1
ATOM 4172 C C . MET A 1 524 ? 7.309 -35.031 -31.484 1 97.19 524 MET A C 1
ATOM 4174 O O . MET A 1 524 ? 6.094 -34.812 -31.453 1 97.19 524 MET A O 1
ATOM 4178 N N . ASP A 1 525 ? 8.062 -34.531 -32.344 1 97.06 525 ASP A N 1
ATOM 4179 C CA . ASP A 1 525 ? 7.66 -33.938 -33.594 1 97.06 525 ASP A CA 1
ATOM 4180 C C . ASP A 1 525 ? 6.68 -32.781 -33.375 1 97.06 525 ASP A C 1
ATOM 4182 O O . ASP A 1 525 ? 5.867 -32.469 -34.25 1 97.06 525 ASP A O 1
ATOM 4186 N N . ARG A 1 526 ? 6.578 -32.25 -32.25 1 95.75 526 ARG A N 1
ATOM 4187 C CA . ARG A 1 526 ? 5.852 -31.047 -31.891 1 95.75 526 ARG A CA 1
ATOM 4188 C C . ARG A 1 526 ? 6.746 -30.078 -31.109 1 95.75 526 ARG A C 1
ATOM 4190 O O . ARG A 1 526 ? 7.273 -30.422 -30.062 1 95.75 526 ARG A O 1
ATOM 4197 N N . VAL A 1 527 ? 6.906 -28.875 -31.641 1 94.31 527 VAL A N 1
ATOM 4198 C CA . VAL A 1 527 ? 7.848 -27.922 -31.078 1 94.31 527 VAL A CA 1
ATOM 4199 C C . VAL A 1 527 ? 7.098 -26.656 -30.641 1 94.31 527 VAL A C 1
ATOM 4201 O O . VAL A 1 527 ? 5.906 -26.719 -30.328 1 94.31 527 VAL A O 1
ATOM 4204 N N . ALA A 1 528 ? 7.82 -25.594 -30.422 1 88.62 528 ALA A N 1
ATOM 4205 C CA . ALA A 1 528 ? 7.219 -24.375 -29.891 1 88.62 528 ALA A CA 1
ATOM 4206 C C . ALA A 1 528 ? 6.059 -23.922 -30.781 1 88.62 528 ALA A C 1
ATOM 4208 O O . ALA A 1 528 ? 6.148 -23.953 -32 1 88.62 528 ALA A O 1
ATOM 4209 N N . GLY A 1 529 ? 5.035 -23.578 -30.141 1 81.81 529 GLY A N 1
ATOM 4210 C CA . GLY A 1 529 ? 3.863 -23.109 -30.859 1 81.81 529 GLY A CA 1
ATOM 4211 C C . GLY A 1 529 ? 3.004 -24.25 -31.391 1 81.81 529 GLY A C 1
ATOM 4212 O O . GLY A 1 529 ? 2.004 -24 -32.062 1 81.81 529 GLY A O 1
ATOM 4213 N N . GLY A 1 530 ? 3.438 -25.484 -31.188 1 84.31 530 GLY A N 1
ATOM 4214 C CA . GLY A 1 530 ? 2.645 -26.641 -31.594 1 84.31 530 GLY A CA 1
ATOM 4215 C C . GLY A 1 530 ? 2.92 -27.094 -33 1 84.31 530 GLY A C 1
ATOM 4216 O O . GLY A 1 530 ? 2.234 -27.984 -33.531 1 84.31 530 GLY A O 1
ATOM 4217 N N . ALA A 1 531 ? 3.889 -26.578 -33.594 1 88.81 531 ALA A N 1
ATOM 4218 C CA . ALA A 1 531 ? 4.207 -26.938 -34.969 1 88.81 531 ALA A CA 1
ATOM 4219 C C . ALA A 1 531 ? 4.965 -28.25 -35.031 1 88.81 531 ALA A C 1
ATOM 4221 O O . ALA A 1 531 ? 5.559 -28.688 -34.062 1 88.81 531 ALA A O 1
ATOM 4222 N N . LYS A 1 532 ? 4.91 -28.859 -36.188 1 94.38 532 LYS A N 1
ATOM 4223 C CA . LYS A 1 532 ? 5.734 -30.031 -36.438 1 94.38 532 LYS A CA 1
ATOM 4224 C C . LYS A 1 532 ? 7.207 -29.672 -36.531 1 94.38 532 LYS A C 1
ATOM 4226 O O . LYS A 1 532 ? 7.547 -28.547 -36.938 1 94.38 532 LYS A O 1
ATOM 4231 N N . SER A 1 533 ? 7.996 -30.609 -36.156 1 96.44 533 SER A N 1
ATOM 4232 C CA . SER A 1 533 ? 9.43 -30.359 -36.281 1 96.44 533 SER A CA 1
ATOM 4233 C C . SER A 1 533 ? 9.859 -30.266 -37.75 1 96.44 533 SER A C 1
ATOM 4235 O O . SER A 1 533 ? 9.125 -30.703 -38.625 1 96.44 533 SER A O 1
ATOM 4237 N N . SER A 1 534 ? 10.992 -29.625 -38 1 96.69 534 SER A N 1
ATOM 4238 C CA . SER A 1 534 ? 11.602 -29.469 -39.312 1 96.69 534 SER A CA 1
ATOM 4239 C C . SER A 1 534 ? 13.094 -29.766 -39.281 1 96.69 534 SER A C 1
ATOM 4241 O O . SER A 1 534 ? 13.609 -30.219 -38.25 1 96.69 534 SER A O 1
ATOM 4243 N N . ALA A 1 535 ? 13.766 -29.484 -40.344 1 96.62 535 ALA A N 1
ATOM 4244 C CA . ALA A 1 535 ? 15.188 -29.781 -40.438 1 96.62 535 ALA A CA 1
ATOM 4245 C C . ALA A 1 535 ? 16 -28.984 -39.406 1 96.62 535 ALA A C 1
ATOM 4247 O O . ALA A 1 535 ? 17.047 -29.453 -38.969 1 96.62 535 ALA A O 1
ATOM 4248 N N . ARG A 1 536 ? 15.516 -27.875 -39.062 1 96.5 536 ARG A N 1
ATOM 4249 C CA . ARG A 1 536 ? 16.188 -27.016 -38.094 1 96.5 536 ARG A CA 1
ATOM 4250 C C . ARG A 1 536 ? 16.391 -27.75 -36.781 1 96.5 536 ARG A C 1
ATOM 4252 O O . ARG A 1 536 ? 17.344 -27.469 -36.031 1 96.5 536 ARG A O 1
ATOM 4259 N N . HIS A 1 537 ? 15.578 -28.672 -36.5 1 98.06 537 HIS A N 1
ATOM 4260 C CA . HIS A 1 537 ? 15.562 -29.297 -35.188 1 98.06 537 HIS A CA 1
ATOM 4261 C C . HIS A 1 537 ? 16.594 -30.422 -35.094 1 98.06 537 HIS A C 1
ATOM 4263 O O . HIS A 1 537 ? 16.797 -31.016 -34.031 1 98.06 537 HIS A O 1
ATOM 4269 N N . ALA A 1 538 ? 17.266 -30.641 -36.188 1 97.88 538 ALA A N 1
ATOM 4270 C CA . ALA A 1 538 ? 18.453 -31.5 -36.156 1 97.88 538 ALA A CA 1
ATOM 4271 C C . ALA A 1 538 ? 19.516 -30.922 -35.25 1 97.88 538 ALA A C 1
ATOM 4273 O O . ALA A 1 538 ? 20.453 -31.625 -34.844 1 97.88 538 ALA A O 1
ATOM 4274 N N . ALA A 1 539 ? 19.312 -29.719 -34.844 1 98.12 539 ALA A N 1
ATOM 4275 C CA . ALA A 1 539 ? 20.188 -29.047 -33.906 1 98.12 539 ALA A CA 1
ATOM 4276 C C . ALA A 1 539 ? 20.391 -29.875 -32.656 1 98.12 539 ALA A C 1
ATOM 4278 O O . ALA A 1 539 ? 21.453 -29.828 -32.031 1 98.12 539 ALA A O 1
ATOM 4279 N N . ILE A 1 540 ? 19.406 -30.688 -32.312 1 98.44 540 ILE A N 1
ATOM 4280 C CA . ILE A 1 540 ? 19.453 -31.453 -31.062 1 98.44 540 ILE A CA 1
ATOM 4281 C C . ILE A 1 540 ? 20.594 -32.469 -31.141 1 98.44 540 ILE A C 1
ATOM 4283 O O . ILE A 1 540 ? 21.141 -32.875 -30.109 1 98.44 540 ILE A O 1
ATOM 4287 N N . LEU A 1 541 ? 21 -32.875 -32.312 1 98.38 541 LEU A N 1
ATOM 4288 C CA . LEU A 1 541 ? 22.078 -33.844 -32.531 1 98.38 541 LEU A CA 1
ATOM 4289 C C . LEU A 1 541 ? 23.438 -33.188 -32.25 1 98.38 541 LEU A C 1
ATOM 4291 O O . LEU A 1 541 ? 24.438 -33.906 -32.094 1 98.38 541 LEU A O 1
ATOM 4295 N N . HIS A 1 542 ? 23.359 -31.859 -32.094 1 97.94 542 HIS A N 1
ATOM 4296 C CA . HIS A 1 542 ? 24.594 -31.125 -31.844 1 97.94 542 HIS A CA 1
ATOM 4297 C C . HIS A 1 542 ? 24.547 -30.406 -30.5 1 97.94 542 HIS A C 1
ATOM 4299 O O . HIS A 1 542 ? 25.391 -29.562 -30.219 1 97.94 542 HIS A O 1
ATOM 4305 N N . LEU A 1 543 ? 23.531 -30.609 -29.719 1 97.94 543 LEU A N 1
ATOM 4306 C CA . LEU A 1 543 ? 23.453 -30.094 -28.359 1 97.94 543 LEU A CA 1
ATOM 4307 C C . LEU A 1 543 ? 24.469 -30.781 -27.453 1 97.94 543 LEU A C 1
ATOM 4309 O O . LEU A 1 543 ? 24.469 -32 -27.344 1 97.94 543 LEU A O 1
ATOM 4313 N N . PRO A 1 544 ? 25.312 -30.031 -26.828 1 97.56 544 PRO A N 1
ATOM 4314 C CA . PRO A 1 544 ? 26.344 -30.672 -26 1 97.56 544 PRO A CA 1
ATOM 4315 C C . PRO A 1 544 ? 25.766 -31.625 -24.953 1 97.56 544 PRO A C 1
ATOM 4317 O O . PRO A 1 544 ? 24.828 -31.25 -24.234 1 97.56 544 PRO A O 1
ATOM 4320 N N . ARG A 1 545 ? 26.344 -32.844 -24.797 1 95.5 545 ARG A N 1
ATOM 4321 C CA . ARG A 1 545 ? 25.797 -33.906 -23.969 1 95.5 545 ARG A CA 1
ATOM 4322 C C . ARG A 1 545 ? 26.094 -33.688 -22.484 1 95.5 545 ARG A C 1
ATOM 4324 O O . ARG A 1 545 ? 25.422 -34.219 -21.625 1 95.5 545 ARG A O 1
ATOM 4331 N N . LYS A 1 546 ? 27.094 -32.812 -22.281 1 94.69 546 LYS A N 1
ATOM 4332 C CA . LYS A 1 546 ? 27.469 -32.438 -20.922 1 94.69 546 LYS A CA 1
ATOM 4333 C C . LYS A 1 546 ? 27.375 -30.938 -20.719 1 94.69 546 LYS A C 1
ATOM 4335 O O . LYS A 1 546 ? 27.734 -30.156 -21.609 1 94.69 546 LYS A O 1
ATOM 4340 N N . LEU A 1 547 ? 26.875 -30.594 -19.578 1 90.75 547 LEU A N 1
ATOM 4341 C CA . LEU A 1 547 ? 26.656 -29.188 -19.312 1 90.75 547 LEU A CA 1
ATOM 4342 C C . LEU A 1 547 ? 27.969 -28.422 -19.281 1 90.75 547 LEU A C 1
ATOM 4344 O O . LEU A 1 547 ? 28.047 -27.266 -19.719 1 90.75 547 LEU A O 1
ATOM 4348 N N . ASP A 1 548 ? 29.062 -28.969 -18.688 1 92.88 548 ASP A N 1
ATOM 4349 C CA . ASP A 1 548 ? 30.344 -28.297 -18.594 1 92.88 548 ASP A CA 1
ATOM 4350 C C . ASP A 1 548 ? 30.828 -27.797 -19.953 1 92.88 548 ASP A C 1
ATOM 4352 O O . ASP A 1 548 ? 31.266 -26.656 -20.094 1 92.88 548 ASP A O 1
ATOM 4356 N N . ARG A 1 549 ? 30.719 -28.641 -20.859 1 91.88 549 ARG A N 1
ATOM 4357 C CA . ARG A 1 549 ? 31.078 -28.281 -22.234 1 91.88 549 ARG A CA 1
ATOM 4358 C C . ARG A 1 549 ? 30.078 -27.297 -22.812 1 91.88 549 ARG A C 1
ATOM 4360 O O . ARG A 1 549 ? 30.469 -26.328 -23.484 1 91.88 549 ARG A O 1
ATOM 4367 N N . GLY A 1 550 ? 28.891 -27.578 -22.625 1 93.31 550 GLY A N 1
ATOM 4368 C CA . GLY A 1 550 ? 27.828 -26.688 -23.109 1 93.31 550 GLY A CA 1
ATOM 4369 C C . GLY A 1 550 ? 27.922 -25.281 -22.547 1 93.31 550 GLY A C 1
ATOM 4370 O O . GLY A 1 550 ? 27.828 -24.312 -23.297 1 93.31 550 GLY A O 1
ATOM 4371 N N . LYS A 1 551 ? 28.109 -25.219 -21.266 1 94.25 551 LYS A N 1
ATOM 4372 C CA . LYS A 1 551 ? 28.156 -23.938 -20.578 1 94.25 551 LYS A CA 1
ATOM 4373 C C . LYS A 1 551 ? 29.234 -23.031 -21.156 1 94.25 551 LYS A C 1
ATOM 4375 O O . LYS A 1 551 ? 29.016 -21.844 -21.375 1 94.25 551 LYS A O 1
ATOM 4380 N N . GLN A 1 552 ? 30.391 -23.531 -21.375 1 94.12 552 GLN A N 1
ATOM 4381 C CA . GLN A 1 552 ? 31.5 -22.781 -21.969 1 94.12 552 GLN A CA 1
ATOM 4382 C C . GLN A 1 552 ? 31.141 -22.266 -23.359 1 94.12 552 GLN A C 1
ATOM 4384 O O . GLN A 1 552 ? 31.344 -21.094 -23.672 1 94.12 552 GLN A O 1
ATOM 4389 N N . GLU A 1 553 ? 30.578 -23.156 -24.172 1 95 553 GLU A N 1
ATOM 4390 C CA . GLU A 1 553 ? 30.234 -22.812 -25.547 1 95 553 GLU A CA 1
ATOM 4391 C C . GLU A 1 553 ? 29.094 -21.797 -25.578 1 95 553 GLU A C 1
ATOM 4393 O O . GLU A 1 553 ? 29.125 -20.859 -26.375 1 95 553 GLU A O 1
ATOM 4398 N N . PHE A 1 554 ? 28.125 -22 -24.766 1 96.25 554 PHE A N 1
ATOM 4399 C CA . PHE A 1 554 ? 26.984 -21.094 -24.703 1 96.25 554 PHE A CA 1
ATOM 4400 C C . PHE A 1 554 ? 27.422 -19.703 -24.25 1 96.25 554 PHE A C 1
ATOM 4402 O O . PHE A 1 554 ? 27 -18.703 -24.812 1 96.25 554 PHE A O 1
ATOM 4409 N N . SER A 1 555 ? 28.25 -19.703 -23.203 1 94.62 555 SER A N 1
ATOM 4410 C CA . SER A 1 555 ? 28.75 -18.438 -22.688 1 94.62 555 SER A CA 1
ATOM 4411 C C . SER A 1 555 ? 29.547 -17.672 -23.75 1 94.62 555 SER A C 1
ATOM 4413 O O . SER A 1 555 ? 29.375 -16.469 -23.891 1 94.62 555 SER A O 1
ATOM 4415 N N . LYS A 1 556 ? 30.375 -18.359 -24.406 1 94.75 556 LYS A N 1
ATOM 4416 C CA . LYS A 1 556 ? 31.172 -17.75 -25.469 1 94.75 556 LYS A CA 1
ATOM 4417 C C . LYS A 1 556 ? 30.281 -17.125 -26.531 1 94.75 556 LYS A C 1
ATOM 4419 O O . LYS A 1 556 ? 30.625 -16.109 -27.125 1 94.75 556 LYS A O 1
ATOM 4424 N N . ARG A 1 557 ? 29.141 -17.672 -26.734 1 95.38 557 ARG A N 1
ATOM 4425 C CA . ARG A 1 557 ? 28.219 -17.234 -27.766 1 95.38 557 ARG A CA 1
ATOM 4426 C C . ARG A 1 557 ? 27.219 -16.219 -27.219 1 95.38 557 ARG A C 1
ATOM 4428 O O . ARG A 1 557 ? 26.406 -15.672 -27.969 1 95.38 557 ARG A O 1
ATOM 4435 N N . GLY A 1 558 ? 27.203 -16.062 -25.969 1 91.81 558 GLY A N 1
ATOM 4436 C CA . GLY A 1 558 ? 26.297 -15.109 -25.344 1 91.81 558 GLY A CA 1
ATOM 4437 C C . GLY A 1 558 ? 24.906 -15.68 -25.094 1 91.81 558 GLY A C 1
ATOM 4438 O O . GLY A 1 558 ? 23.938 -14.93 -24.969 1 91.81 558 GLY A O 1
ATOM 4439 N N . TRP A 1 559 ? 24.781 -17.031 -25.156 1 94.31 559 TRP A N 1
ATOM 4440 C CA . TRP A 1 559 ? 23.516 -17.672 -24.891 1 94.31 559 TRP A CA 1
ATOM 4441 C C . TRP A 1 559 ? 23.297 -17.828 -23.375 1 94.31 559 TRP A C 1
ATOM 4443 O O . TRP A 1 559 ? 23.344 -18.938 -22.859 1 94.31 559 TRP A O 1
ATOM 4453 N N . SER A 1 560 ? 22.906 -16.719 -22.719 1 87.5 560 SER A N 1
ATOM 4454 C CA . SER A 1 560 ? 22.922 -16.641 -21.266 1 87.5 560 SER A CA 1
ATOM 4455 C C . SER A 1 560 ? 21.922 -17.609 -20.641 1 87.5 560 SER A C 1
ATOM 4457 O O . SER A 1 560 ? 22.188 -18.203 -19.609 1 87.5 560 SER A O 1
ATOM 4459 N N . TRP A 1 561 ? 20.75 -17.75 -21.312 1 89.44 561 TRP A N 1
ATOM 4460 C CA . TRP A 1 561 ? 19.734 -18.641 -20.734 1 89.44 561 TRP A CA 1
ATOM 4461 C C . TRP A 1 561 ? 20.234 -20.078 -20.734 1 89.44 561 TRP A C 1
ATOM 4463 O O . TRP A 1 561 ? 20.109 -20.781 -19.734 1 89.44 561 TRP A O 1
ATOM 4473 N N . LEU A 1 562 ? 20.812 -20.516 -21.828 1 93.69 562 LEU A N 1
ATOM 4474 C CA . LEU A 1 562 ? 21.328 -21.875 -21.938 1 93.69 562 LEU A CA 1
ATOM 4475 C C . LEU A 1 562 ? 22.516 -22.078 -21 1 93.69 562 LEU A C 1
ATOM 4477 O O . LEU A 1 562 ? 22.641 -23.141 -20.375 1 93.69 562 LEU A O 1
ATOM 4481 N N . ALA A 1 563 ? 23.297 -21.047 -20.922 1 92.25 563 ALA A N 1
ATOM 4482 C CA . ALA A 1 563 ? 24.469 -21.125 -20.062 1 92.25 563 ALA A CA 1
ATOM 4483 C C . ALA A 1 563 ? 24.078 -21.25 -18.594 1 92.25 563 ALA A C 1
ATOM 4485 O O . ALA A 1 563 ? 24.828 -21.812 -17.797 1 92.25 563 ALA A O 1
ATOM 4486 N N . GLY A 1 564 ? 22.906 -20.766 -18.344 1 86.12 564 GLY A N 1
ATOM 4487 C CA . GLY A 1 564 ? 22.469 -20.719 -16.953 1 86.12 564 GLY A CA 1
ATOM 4488 C C . GLY A 1 564 ? 21.672 -21.938 -16.531 1 86.12 564 GLY A C 1
ATOM 4489 O O . GLY A 1 564 ? 21 -21.906 -15.492 1 86.12 564 GLY A O 1
ATOM 4490 N N . GLN A 1 565 ? 21.766 -23.156 -17.203 1 89.19 565 GLN A N 1
ATOM 4491 C CA . GLN A 1 565 ? 20.922 -24.312 -16.922 1 89.19 565 GLN A CA 1
ATOM 4492 C C . GLN A 1 565 ? 21.594 -25.266 -15.93 1 89.19 565 GLN A C 1
ATOM 4494 O O . GLN A 1 565 ? 21.344 -26.469 -15.945 1 89.19 565 GLN A O 1
ATOM 4499 N N . ASP A 1 566 ? 22.562 -24.859 -15.07 1 82.06 566 ASP A N 1
ATOM 4500 C CA . ASP A 1 566 ? 23.297 -25.672 -14.102 1 82.06 566 ASP A CA 1
ATOM 4501 C C . ASP A 1 566 ? 22.328 -26.562 -13.305 1 82.06 566 ASP A C 1
ATOM 4503 O O . ASP A 1 566 ? 22.594 -27.75 -13.117 1 82.06 566 ASP A O 1
ATOM 4507 N N . GLY A 1 567 ? 21.188 -26.203 -13.008 1 77.81 567 GLY A N 1
ATOM 4508 C CA . GLY A 1 567 ? 20.266 -27 -12.219 1 77.81 567 GLY A CA 1
ATOM 4509 C C . GLY A 1 567 ? 19.172 -27.625 -13.062 1 77.81 567 GLY A C 1
ATOM 4510 O O . GLY A 1 567 ? 18.344 -28.391 -12.539 1 77.81 567 GLY A O 1
ATOM 4511 N N . TYR A 1 568 ? 19.422 -27.656 -14.375 1 85.56 568 TYR A N 1
ATOM 4512 C CA . TYR A 1 568 ? 18.281 -28.078 -15.188 1 85.56 568 TYR A CA 1
ATOM 4513 C C . TYR A 1 568 ? 18.734 -28.969 -16.344 1 85.56 568 TYR A C 1
ATOM 4515 O O . TYR A 1 568 ? 17.906 -29.594 -17 1 85.56 568 TYR A O 1
ATOM 4523 N N . TYR A 1 569 ? 20.062 -29.141 -16.516 1 92.62 569 TYR A N 1
ATOM 4524 C CA . TYR A 1 569 ? 20.609 -29.859 -17.656 1 92.62 569 TYR A CA 1
ATOM 4525 C C . TYR A 1 569 ? 20.719 -31.344 -17.375 1 92.62 569 TYR A C 1
ATOM 4527 O O . TYR A 1 569 ? 21.094 -32.125 -18.266 1 92.62 569 TYR A O 1
ATOM 4535 N N . PHE A 1 570 ? 20.281 -31.812 -16.234 1 92.25 570 PHE A N 1
ATOM 4536 C CA . PHE A 1 570 ? 20.547 -33.156 -15.727 1 92.25 570 PHE A CA 1
ATOM 4537 C C . PHE A 1 570 ? 19.844 -34.219 -16.578 1 92.25 570 PHE A C 1
ATOM 4539 O O . PHE A 1 570 ? 20.391 -35.281 -16.797 1 92.25 570 PHE A O 1
ATOM 4546 N N . ARG A 1 571 ? 18.625 -33.969 -17.047 1 93.56 571 ARG A N 1
ATOM 4547 C CA . ARG A 1 571 ? 17.875 -34.938 -17.797 1 93.56 571 ARG A CA 1
ATOM 4548 C C . ARG A 1 571 ? 18.578 -35.281 -19.109 1 93.56 571 ARG A C 1
ATOM 4550 O O . ARG A 1 571 ? 18.609 -36.438 -19.531 1 93.56 571 ARG A O 1
ATOM 4557 N N . TRP A 1 572 ? 19.031 -34.219 -19.766 1 96.25 572 TRP A N 1
ATOM 4558 C CA . TRP A 1 572 ? 19.75 -34.406 -21.016 1 96.25 572 TRP A CA 1
ATOM 4559 C C . TRP A 1 572 ? 21.062 -35.125 -20.781 1 96.25 572 TRP A C 1
ATOM 4561 O O . TRP A 1 572 ? 21.391 -36.094 -21.516 1 96.25 572 TRP A O 1
ATOM 4571 N N . GLU A 1 573 ? 21.781 -34.75 -19.781 1 95.81 573 GLU A N 1
ATOM 4572 C CA . GLU A 1 573 ? 23.078 -35.375 -19.453 1 95.81 573 GLU A CA 1
ATOM 4573 C C . GLU A 1 573 ? 22.906 -36.844 -19.078 1 95.81 573 GLU A C 1
ATOM 4575 O O . GLU A 1 573 ? 23.656 -37.688 -19.547 1 95.81 573 GLU A O 1
ATOM 4580 N N . MET A 1 574 ? 21.984 -37.125 -18.312 1 95.12 574 MET A N 1
ATOM 4581 C CA . MET A 1 574 ? 21.766 -38.5 -17.844 1 95.12 574 MET A CA 1
ATOM 4582 C C . MET A 1 574 ? 21.266 -39.406 -18.969 1 95.12 574 MET A C 1
ATOM 4584 O O . MET A 1 574 ? 21.641 -40.562 -19.062 1 95.12 574 MET A O 1
ATOM 4588 N N . PHE A 1 575 ? 20.391 -38.844 -19.781 1 96.12 575 PHE A N 1
ATOM 4589 C CA . PHE A 1 575 ? 19.906 -39.594 -20.938 1 96.12 575 PHE A CA 1
ATOM 4590 C C . PHE A 1 575 ? 21.078 -40.094 -21.781 1 96.12 575 PHE A C 1
ATOM 4592 O O . PHE A 1 575 ? 21.109 -41.25 -22.172 1 96.12 575 PHE A O 1
ATOM 4599 N N . HIS A 1 576 ? 22.016 -39.219 -22.062 1 96.5 576 HIS A N 1
ATOM 4600 C CA . HIS A 1 576 ? 23.172 -39.594 -22.891 1 96.5 576 HIS A CA 1
ATOM 4601 C C . HIS A 1 576 ? 24.109 -40.531 -22.156 1 96.5 576 HIS A C 1
ATOM 4603 O O . HIS A 1 576 ? 24.594 -41.5 -22.75 1 96.5 576 HIS A O 1
ATOM 4609 N N . LYS A 1 577 ? 24.344 -40.219 -20.938 1 95.69 577 LYS A N 1
ATOM 4610 C CA . LYS A 1 577 ? 25.297 -41.031 -20.172 1 95.69 577 LYS A CA 1
ATOM 4611 C C . LYS A 1 577 ? 24.828 -42.469 -20.062 1 95.69 577 LYS A C 1
ATOM 4613 O O . LYS A 1 577 ? 25.625 -43.406 -20.234 1 95.69 577 LYS A O 1
ATOM 4618 N N . LEU A 1 578 ? 23.562 -42.656 -19.875 1 96.5 578 LEU A N 1
ATOM 4619 C CA . LEU A 1 578 ? 23.078 -44 -19.516 1 96.5 578 LEU A CA 1
ATOM 4620 C C . LEU A 1 578 ? 22.625 -44.75 -20.75 1 96.5 578 LEU A C 1
ATOM 4622 O O . LEU A 1 578 ? 22.562 -46 -20.734 1 96.5 578 LEU A O 1
ATOM 4626 N N . ASN A 1 579 ? 22.328 -44.094 -21.812 1 97.19 579 ASN A N 1
ATOM 4627 C CA . ASN A 1 579 ? 21.797 -44.781 -23 1 97.19 579 ASN A CA 1
ATOM 4628 C C . ASN A 1 579 ? 22.781 -44.719 -24.156 1 97.19 579 ASN A C 1
ATOM 4630 O O . ASN A 1 579 ? 22.422 -44.938 -25.312 1 97.19 579 ASN A O 1
ATOM 4634 N N . ALA A 1 580 ? 24.016 -44.406 -23.891 1 96.38 580 ALA A N 1
ATOM 4635 C CA . ALA A 1 580 ? 25.031 -44.219 -24.922 1 96.38 580 ALA A CA 1
ATOM 4636 C C . ALA A 1 580 ? 25.156 -45.438 -25.797 1 96.38 580 ALA A C 1
ATOM 4638 O O . ALA A 1 580 ? 25.281 -45.344 -27.016 1 96.38 580 ALA A O 1
ATOM 4639 N N . ASP A 1 581 ? 25.047 -46.625 -25.203 1 95.88 581 ASP A N 1
ATOM 4640 C CA . ASP A 1 581 ? 25.312 -47.875 -25.906 1 95.88 581 ASP A CA 1
ATOM 4641 C C . ASP A 1 581 ? 24.016 -48.531 -26.375 1 95.88 581 ASP A C 1
ATOM 4643 O O . ASP A 1 581 ? 24 -49.688 -26.781 1 95.88 581 ASP A O 1
ATOM 4647 N N . PHE A 1 582 ? 22.922 -47.812 -26.297 1 97.38 582 PHE A N 1
ATOM 4648 C CA . PHE A 1 582 ? 21.656 -48.312 -26.781 1 97.38 582 PHE A CA 1
ATOM 4649 C C . PHE A 1 582 ? 21.719 -48.594 -28.281 1 97.38 582 PHE A C 1
ATOM 4651 O O . PHE A 1 582 ? 22.031 -47.688 -29.062 1 97.38 582 PHE A O 1
ATOM 4658 N N . GLN A 1 583 ? 21.344 -49.75 -28.703 1 96.12 583 GLN A N 1
ATOM 4659 C CA . GLN A 1 583 ? 21.562 -50.156 -30.078 1 96.12 583 GLN A CA 1
ATOM 4660 C C . GLN A 1 583 ? 20.469 -49.656 -31 1 96.12 583 GLN A C 1
ATOM 4662 O O . GLN A 1 583 ? 19.281 -49.781 -30.703 1 96.12 583 GLN A O 1
ATOM 4667 N N . LEU A 1 584 ? 20.828 -49.031 -32.094 1 96.19 584 LEU A N 1
ATOM 4668 C CA . LEU A 1 584 ? 19.969 -48.625 -33.188 1 96.19 584 LEU A CA 1
ATOM 4669 C C . LEU A 1 584 ? 20.484 -49.156 -34.531 1 96.19 584 LEU A C 1
ATOM 4671 O O . LEU A 1 584 ? 21.094 -48.438 -35.312 1 96.19 584 LEU A O 1
ATOM 4675 N N . GLY A 1 585 ? 20.156 -50.438 -34.75 1 92.5 585 GLY A N 1
ATOM 4676 C CA . GLY A 1 585 ? 20.75 -51.156 -35.875 1 92.5 585 GLY A CA 1
ATOM 4677 C C . GLY A 1 585 ? 22.25 -51.375 -35.688 1 92.5 585 GLY A C 1
ATOM 4678 O O . GLY A 1 585 ? 22.672 -51.906 -34.656 1 92.5 585 GLY A O 1
ATOM 4679 N N . ASP A 1 586 ? 22.969 -50.906 -36.688 1 91.38 586 ASP A N 1
ATOM 4680 C CA . ASP A 1 586 ? 24.406 -51.125 -36.656 1 91.38 586 ASP A CA 1
ATOM 4681 C C . ASP A 1 586 ? 25.094 -50.031 -35.844 1 91.38 586 ASP A C 1
ATOM 4683 O O . ASP A 1 586 ? 26.281 -50.125 -35.531 1 91.38 586 ASP A O 1
ATOM 4687 N N . ASP A 1 587 ? 24.312 -49.125 -35.469 1 95.31 587 ASP A N 1
ATOM 4688 C CA . ASP A 1 587 ? 24.844 -48 -34.719 1 95.31 587 ASP A CA 1
ATOM 4689 C C . ASP A 1 587 ? 24.359 -48 -33.281 1 95.31 587 ASP A C 1
ATOM 4691 O O . ASP A 1 587 ? 23.438 -48.75 -32.938 1 95.31 587 ASP A O 1
ATOM 4695 N N . ARG A 1 588 ? 25.062 -47.25 -32.469 1 96.5 588 ARG A N 1
ATOM 4696 C CA . ARG A 1 588 ? 24.625 -46.938 -31.109 1 96.5 588 ARG A CA 1
ATOM 4697 C C . ARG A 1 588 ? 24.016 -45.562 -31.031 1 96.5 588 ARG A C 1
ATOM 4699 O O . ARG A 1 588 ? 24.297 -44.688 -31.875 1 96.5 588 ARG A O 1
ATOM 4706 N N . LEU A 1 589 ? 23.141 -45.375 -30.047 1 97.25 589 LEU A N 1
ATOM 4707 C CA . LEU A 1 589 ? 22.484 -44.094 -29.875 1 97.25 589 LEU A CA 1
ATOM 4708 C C . LEU A 1 589 ? 23.5 -42.969 -29.891 1 97.25 589 LEU A C 1
ATOM 4710 O O . LEU A 1 589 ? 23.297 -41.938 -30.547 1 97.25 589 LEU A O 1
ATOM 4714 N N . GLN A 1 590 ? 24.688 -43.031 -29.234 1 96.81 590 GLN A N 1
ATOM 4715 C CA . GLN A 1 590 ? 25.688 -42 -29.078 1 96.81 590 GLN A CA 1
ATOM 4716 C C . GLN A 1 590 ? 26.312 -41.625 -30.422 1 96.81 590 GLN A C 1
ATOM 4718 O O . GLN A 1 590 ? 26.797 -40.5 -30.625 1 96.81 590 GLN A O 1
ATOM 4723 N N . ASP A 1 591 ? 26.266 -42.562 -31.328 1 97.44 591 ASP A N 1
ATOM 4724 C CA . ASP A 1 591 ? 26.938 -42.375 -32.625 1 97.44 591 ASP A CA 1
ATOM 4725 C C . ASP A 1 591 ? 26.234 -41.312 -33.469 1 97.44 591 ASP A C 1
ATOM 4727 O O . ASP A 1 591 ? 26.812 -40.812 -34.438 1 97.44 591 ASP A O 1
ATOM 4731 N N . PHE A 1 592 ? 25.047 -41 -33.094 1 97.94 592 PHE A N 1
ATOM 4732 C CA . PHE A 1 592 ? 24.281 -40.062 -33.906 1 97.94 592 PHE A CA 1
ATOM 4733 C C . PHE A 1 592 ? 24.5 -38.625 -33.406 1 97.94 592 PHE A C 1
ATOM 4735 O O . PHE A 1 592 ? 24.031 -37.656 -34.031 1 97.94 592 PHE A O 1
ATOM 4742 N N . PHE A 1 593 ? 25.25 -38.406 -32.312 1 97.94 593 PHE A N 1
ATOM 4743 C CA . PHE A 1 593 ? 25.375 -37.094 -31.672 1 97.94 593 PHE A CA 1
ATOM 4744 C C . PHE A 1 593 ? 26.812 -36.562 -31.766 1 97.94 593 PHE A C 1
ATOM 4746 O O . PHE A 1 593 ? 27.75 -37.375 -31.797 1 97.94 593 PHE A O 1
ATOM 4753 N N . SER A 1 594 ? 26.875 -35.25 -31.875 1 96.44 594 SER A N 1
ATOM 4754 C CA . SER A 1 594 ? 28.141 -34.531 -31.766 1 96.44 594 SER A CA 1
ATOM 4755 C C . SER A 1 594 ? 28.047 -33.375 -30.781 1 96.44 594 SER A C 1
ATOM 4757 O O . SER A 1 594 ? 27.031 -32.688 -30.734 1 96.44 594 SER A O 1
ATOM 4759 N N . ASP A 1 595 ? 29.125 -33.156 -30 1 95.06 595 ASP A N 1
ATOM 4760 C CA . ASP A 1 595 ? 29.125 -32.094 -29.016 1 95.06 595 ASP A CA 1
ATOM 4761 C C . ASP A 1 595 ? 29.516 -30.75 -29.641 1 95.06 595 ASP A C 1
ATOM 4763 O O . ASP A 1 595 ? 29.516 -29.719 -28.969 1 95.06 595 ASP A O 1
ATOM 4767 N N . GLU A 1 596 ? 29.766 -30.719 -30.938 1 95 596 GLU A N 1
ATOM 4768 C CA . GLU A 1 596 ? 30.203 -29.516 -31.609 1 95 596 GLU A CA 1
ATOM 4769 C C . GLU A 1 596 ? 29 -28.703 -32.125 1 95 596 GLU A C 1
ATOM 4771 O O . GLU A 1 596 ? 28.188 -29.203 -32.906 1 95 596 GLU A O 1
ATOM 4776 N N . ILE A 1 597 ? 28.938 -27.5 -3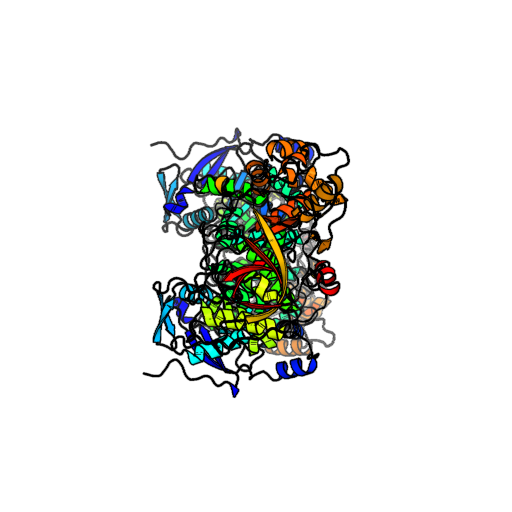1.656 1 96.5 597 ILE A N 1
ATOM 4777 C CA . ILE A 1 597 ? 27.906 -26.594 -32.125 1 96.5 597 ILE A CA 1
ATOM 4778 C C . ILE A 1 597 ? 28.375 -25.859 -33.375 1 96.5 597 ILE A C 1
ATOM 4780 O O . ILE A 1 597 ? 29.391 -25.172 -33.344 1 96.5 597 ILE A O 1
ATOM 4784 N N . PRO A 1 598 ? 27.703 -26.016 -34.406 1 96.19 598 PRO A N 1
ATOM 4785 C CA . PRO A 1 598 ? 28.125 -25.328 -35.625 1 96.19 598 PRO A CA 1
ATOM 4786 C C . PRO A 1 598 ? 28.234 -23.812 -35.438 1 96.19 598 PRO A C 1
ATOM 4788 O O . PRO A 1 598 ? 27.516 -23.234 -34.625 1 96.19 598 PRO A O 1
ATOM 4791 N N . ASP A 1 599 ? 29.016 -23.141 -36.25 1 94.06 599 ASP A N 1
ATOM 4792 C CA . ASP A 1 599 ? 29.266 -21.719 -36.125 1 94.06 599 ASP A CA 1
ATOM 4793 C C . ASP A 1 599 ? 28 -20.906 -36.406 1 94.06 599 ASP A C 1
ATOM 4795 O O . ASP A 1 599 ? 27.781 -19.859 -35.812 1 94.06 599 ASP A O 1
ATOM 4799 N N . ASP A 1 600 ? 27.188 -21.438 -37.281 1 94.44 600 ASP A N 1
ATOM 4800 C CA . ASP A 1 600 ? 26.016 -20.688 -37.656 1 94.44 600 ASP A CA 1
ATOM 4801 C C . ASP A 1 600 ? 24.781 -21.109 -36.844 1 94.44 600 ASP A C 1
ATOM 4803 O O . ASP A 1 600 ? 23.656 -20.859 -37.25 1 94.44 600 ASP A O 1
ATOM 4807 N N . ALA A 1 601 ? 25.031 -21.703 -35.719 1 95.69 601 ALA A N 1
ATOM 4808 C CA . ALA A 1 601 ? 23.938 -22.219 -34.875 1 95.69 601 ALA A CA 1
ATOM 4809 C C . ALA A 1 601 ? 23.094 -21.078 -34.312 1 95.69 601 ALA A C 1
ATOM 4811 O O . ALA A 1 601 ? 23.609 -20.016 -33.969 1 95.69 601 ALA A O 1
ATOM 4812 N N . SER A 1 602 ? 21.828 -21.25 -34.281 1 96 602 SER A N 1
ATOM 4813 C CA . SER A 1 602 ? 20.859 -20.297 -33.75 1 96 602 SER A CA 1
ATOM 4814 C C . SER A 1 602 ? 20.578 -20.578 -32.281 1 96 602 SER A C 1
ATOM 4816 O O . SER A 1 602 ? 20.297 -21.719 -31.891 1 96 602 SER A O 1
ATOM 4818 N N . GLU A 1 603 ? 20.594 -19.531 -31.469 1 96.25 603 GLU A N 1
ATOM 4819 C CA . GLU A 1 603 ? 20.234 -19.688 -30.062 1 96.25 603 GLU A CA 1
ATOM 4820 C C . GLU A 1 603 ? 18.797 -20.188 -29.922 1 96.25 603 GLU A C 1
ATOM 4822 O O . GLU A 1 603 ? 18.5 -21.016 -29.047 1 96.25 603 GLU A O 1
ATOM 4827 N N . PHE A 1 604 ? 17.969 -19.688 -30.797 1 96.25 604 PHE A N 1
ATOM 4828 C CA . PHE A 1 604 ? 16.562 -20.062 -30.781 1 96.25 604 PHE A CA 1
ATOM 4829 C C . PHE A 1 604 ? 16.406 -21.562 -30.969 1 96.25 604 PHE A C 1
ATOM 4831 O O . PHE A 1 604 ? 15.695 -22.219 -30.188 1 96.25 604 PHE A O 1
ATOM 4838 N N . ASP A 1 605 ? 17.047 -22.125 -31.922 1 97.69 605 ASP A N 1
ATOM 4839 C CA . ASP A 1 605 ? 16.906 -23.531 -32.25 1 97.69 605 ASP A CA 1
ATOM 4840 C C . ASP A 1 605 ? 17.406 -24.406 -31.078 1 97.69 605 ASP A C 1
ATOM 4842 O O . ASP A 1 605 ? 16.75 -25.391 -30.719 1 97.69 605 ASP A O 1
ATOM 4846 N N . TYR A 1 606 ? 18.484 -24.031 -30.531 1 97.75 606 TYR A N 1
ATOM 4847 C CA . TYR A 1 606 ? 19.078 -24.828 -29.469 1 97.75 606 TYR A CA 1
ATOM 4848 C C . TYR A 1 606 ? 18.25 -24.719 -28.188 1 97.75 606 TYR A C 1
ATOM 4850 O O . TYR A 1 606 ? 18.094 -25.703 -27.469 1 97.75 606 TYR A O 1
ATOM 4858 N N . SER A 1 607 ? 17.734 -23.531 -27.953 1 97.12 607 SER A N 1
ATOM 4859 C CA . SER A 1 607 ? 16.844 -23.375 -26.812 1 97.12 607 SER A CA 1
ATOM 4860 C C . SER A 1 607 ? 15.562 -24.203 -27 1 97.12 607 SER A C 1
ATOM 4862 O O . SER A 1 607 ? 15.078 -24.812 -26.047 1 97.12 607 SER A O 1
ATOM 4864 N N . GLU A 1 608 ? 15.062 -24.172 -28.172 1 97.19 608 GLU A N 1
ATOM 4865 C CA . GLU A 1 608 ? 13.812 -24.859 -28.469 1 97.19 608 GLU A CA 1
ATOM 4866 C C . GLU A 1 608 ? 13.969 -26.375 -28.344 1 97.19 608 GLU A C 1
ATOM 4868 O O . GLU A 1 608 ? 13.164 -27.031 -27.672 1 97.19 608 GLU A O 1
ATOM 4873 N N . VAL A 1 609 ? 15.023 -26.922 -28.922 1 98 609 VAL A N 1
ATOM 4874 C CA . VAL A 1 609 ? 15.18 -28.375 -28.906 1 98 609 VAL A CA 1
ATOM 4875 C C . VAL A 1 609 ? 15.508 -28.828 -27.484 1 98 609 VAL A C 1
ATOM 4877 O O . VAL A 1 609 ? 15.078 -29.906 -27.062 1 98 609 VAL A O 1
ATOM 4880 N N . TYR A 1 610 ? 16.281 -28.047 -26.781 1 97.69 610 TYR A N 1
ATOM 4881 C CA . TYR A 1 610 ? 16.562 -28.375 -25.391 1 97.69 610 TYR A CA 1
ATOM 4882 C C . TYR A 1 610 ? 15.281 -28.438 -24.578 1 97.69 610 TYR A C 1
ATOM 4884 O O . TYR A 1 610 ? 15.039 -29.422 -23.859 1 97.69 610 TYR A O 1
ATOM 4892 N N . SER A 1 611 ? 14.469 -27.453 -24.719 1 96.5 611 SER A N 1
ATOM 4893 C CA . SER A 1 611 ? 13.219 -27.359 -23.969 1 96.5 611 SER A CA 1
ATOM 4894 C C . SER A 1 611 ? 12.258 -28.469 -24.375 1 96.5 611 SER A C 1
ATOM 4896 O O . SER A 1 611 ? 11.555 -29.031 -23.531 1 96.5 611 SER A O 1
ATOM 4898 N N . CYS A 1 612 ? 12.219 -28.766 -25.594 1 97.06 612 CYS A N 1
ATOM 4899 C CA . CYS A 1 612 ? 11.359 -29.828 -26.094 1 97.06 612 CYS A CA 1
ATOM 4900 C C . CYS A 1 612 ? 11.766 -31.172 -25.5 1 97.06 612 CYS A C 1
ATOM 4902 O O . CYS A 1 612 ? 10.922 -31.953 -25.078 1 97.06 612 CYS A O 1
ATOM 4904 N N . PHE A 1 613 ? 13.055 -31.391 -25.516 1 97.56 613 PHE A N 1
ATOM 4905 C CA . PHE A 1 613 ? 13.531 -32.656 -24.969 1 97.56 613 PHE A CA 1
ATOM 4906 C C . PHE A 1 613 ? 13.195 -32.75 -23.5 1 97.56 613 PHE A C 1
ATOM 4908 O O . PHE A 1 613 ? 12.797 -33.812 -23.016 1 97.56 613 PHE A O 1
ATOM 4915 N N . ASP A 1 614 ? 13.43 -31.719 -22.844 1 95.5 614 ASP A N 1
ATOM 4916 C CA . ASP A 1 614 ? 13.117 -31.719 -21.406 1 95.5 614 ASP A CA 1
ATOM 4917 C C . ASP A 1 614 ? 11.656 -32.094 -21.172 1 95.5 614 ASP A C 1
ATOM 4919 O O . ASP A 1 614 ? 11.359 -32.875 -20.266 1 95.5 614 ASP A O 1
ATOM 4923 N N . ARG A 1 615 ? 10.781 -31.547 -21.906 1 93.81 615 ARG A N 1
ATOM 4924 C CA . ARG A 1 615 ? 9.359 -31.875 -21.844 1 93.81 615 ARG A CA 1
ATOM 4925 C C . ARG A 1 615 ? 9.125 -33.344 -22.203 1 93.81 615 ARG A C 1
ATOM 4927 O O . ARG A 1 615 ? 8.43 -34.062 -21.469 1 93.81 615 ARG A O 1
ATOM 4934 N N . THR A 1 616 ? 9.734 -33.781 -23.25 1 95.06 616 THR A N 1
ATOM 4935 C CA . THR A 1 616 ? 9.5 -35.094 -23.844 1 95.06 616 THR A CA 1
ATOM 4936 C C . THR A 1 616 ? 9.969 -36.188 -22.891 1 95.06 616 THR A C 1
ATOM 4938 O O . THR A 1 616 ? 9.32 -37.25 -22.766 1 95.06 616 THR A O 1
ATOM 4941 N N . SER A 1 617 ? 11.047 -36 -22.281 1 94.19 617 SER A N 1
ATOM 4942 C CA . SER A 1 617 ? 11.711 -37.062 -21.531 1 94.19 617 SER A CA 1
ATOM 4943 C C . SER A 1 617 ? 11.078 -37.25 -20.156 1 94.19 617 SER A C 1
ATOM 4945 O O . SER A 1 617 ? 11.469 -38.125 -19.391 1 94.19 617 SER A O 1
ATOM 4947 N N . GLN A 1 618 ? 10.086 -36.406 -19.938 1 92.5 618 GLN A N 1
ATOM 4948 C CA . GLN A 1 618 ? 9.43 -36.531 -18.625 1 92.5 618 GLN A CA 1
ATOM 4949 C C . GLN A 1 618 ? 8.422 -37.656 -18.609 1 92.5 618 GLN A C 1
ATOM 4951 O O . GLN A 1 618 ? 7.551 -37.75 -19.484 1 92.5 618 GLN A O 1
ATOM 4956 N N . ARG A 1 619 ? 8.516 -38.594 -17.734 1 91.12 619 ARG A N 1
ATOM 4957 C CA . ARG A 1 619 ? 7.621 -39.688 -17.438 1 91.12 619 ARG A CA 1
ATOM 4958 C C . ARG A 1 619 ? 7.562 -40.688 -18.594 1 91.12 619 ARG A C 1
ATOM 4960 O O . ARG A 1 619 ? 6.52 -41.281 -18.859 1 91.12 619 ARG A O 1
ATOM 4967 N N . ARG A 1 620 ? 8.57 -40.625 -19.422 1 95.62 620 ARG A N 1
ATOM 4968 C CA . ARG A 1 620 ? 8.633 -41.5 -20.594 1 95.62 620 ARG A CA 1
ATOM 4969 C C . ARG A 1 620 ? 10.008 -42.156 -20.719 1 95.62 620 ARG A C 1
ATOM 4971 O O . ARG A 1 620 ? 10.969 -41.719 -20.078 1 95.62 620 ARG A O 1
ATOM 4978 N N . ARG A 1 621 ? 9.984 -43.219 -21.562 1 95.81 621 ARG A N 1
ATOM 4979 C CA . ARG A 1 621 ? 11.211 -43.938 -21.906 1 95.81 621 ARG A CA 1
ATOM 4980 C C . ARG A 1 621 ? 11.359 -44.094 -23.406 1 95.81 621 ARG A C 1
ATOM 4982 O O . ARG A 1 621 ? 10.398 -44.438 -24.109 1 95.81 621 ARG A O 1
ATOM 4989 N N . PHE A 1 622 ? 12.594 -43.719 -23.828 1 97.94 622 PHE A N 1
ATOM 4990 C CA . PHE A 1 622 ? 12.883 -43.969 -25.234 1 97.94 622 PHE A CA 1
ATOM 4991 C C . PHE A 1 622 ? 12.734 -45.438 -25.562 1 97.94 622 PHE A C 1
ATOM 4993 O O . PHE A 1 622 ? 13.18 -46.312 -24.812 1 97.94 622 PHE A O 1
ATOM 5000 N N . MET A 1 623 ? 12.07 -45.75 -26.734 1 98.25 623 MET A N 1
ATOM 5001 C CA . MET A 1 623 ? 11.797 -47.156 -27.062 1 98.25 623 MET A CA 1
ATOM 5002 C C . MET A 1 623 ? 12.086 -47.438 -28.531 1 98.25 623 MET A C 1
ATOM 5004 O O . MET A 1 623 ? 12.117 -46.531 -29.359 1 98.25 623 MET A O 1
ATOM 5008 N N . THR A 1 624 ? 12.328 -48.656 -28.828 1 98.31 624 THR A N 1
ATOM 5009 C CA . THR A 1 624 ? 12.32 -49.219 -30.172 1 98.31 624 THR A CA 1
ATOM 5010 C C . THR A 1 624 ? 11.32 -50.375 -30.266 1 98.31 624 THR A C 1
ATOM 5012 O O . THR A 1 624 ? 10.969 -50.969 -29.25 1 98.31 624 THR A O 1
ATOM 5015 N N . THR A 1 625 ? 10.812 -50.594 -31.453 1 97.88 625 THR A N 1
ATOM 5016 C CA . THR A 1 625 ? 9.812 -51.625 -31.641 1 97.88 625 THR A CA 1
ATOM 5017 C C . THR A 1 625 ? 10.359 -52.75 -32.5 1 97.88 625 THR A C 1
ATOM 5019 O O . THR A 1 625 ? 11.414 -52.625 -33.125 1 97.88 625 THR A O 1
ATOM 5022 N N . ALA A 1 626 ? 9.617 -53.781 -32.562 1 96.81 626 ALA A N 1
ATOM 5023 C CA . ALA A 1 626 ? 10.016 -54.969 -33.312 1 96.81 626 ALA A CA 1
ATOM 5024 C C . ALA A 1 626 ? 10.07 -54.719 -34.812 1 96.81 626 ALA A C 1
ATOM 5026 O O . ALA A 1 626 ? 10.906 -55.25 -35.531 1 96.81 626 ALA A O 1
ATOM 5027 N N . ASN A 1 627 ? 9.18 -53.844 -35.312 1 95.12 627 ASN A N 1
ATOM 5028 C CA . ASN A 1 627 ? 9.109 -53.562 -36.75 1 95.12 627 ASN A CA 1
ATOM 5029 C C . ASN A 1 627 ? 10.008 -52.375 -37.125 1 95.12 627 ASN A C 1
ATOM 5031 O O . ASN A 1 627 ? 9.891 -51.844 -38.219 1 95.12 627 ASN A O 1
ATOM 5035 N N . GLY A 1 628 ? 10.805 -51.906 -36.188 1 97.19 628 GLY A N 1
ATOM 5036 C CA . GLY A 1 628 ? 11.875 -50.969 -36.531 1 97.19 628 GLY A CA 1
ATOM 5037 C C . GLY A 1 628 ? 11.539 -49.531 -36.25 1 97.19 628 GLY A C 1
ATOM 5038 O O . GLY A 1 628 ? 12.266 -48.625 -36.656 1 97.19 628 GLY A O 1
ATOM 5039 N N . TYR A 1 629 ? 10.461 -49.281 -35.562 1 97.88 629 TYR A N 1
ATOM 5040 C CA . TYR A 1 629 ? 10.109 -47.938 -35.219 1 97.88 629 TYR A CA 1
ATOM 5041 C C . TYR A 1 629 ? 10.836 -47.469 -33.938 1 97.88 629 TYR A C 1
ATOM 5043 O O . TYR A 1 629 ? 11.344 -48.312 -33.188 1 97.88 629 TYR A O 1
ATOM 5051 N N . MET A 1 630 ? 10.977 -46.156 -33.75 1 97.81 630 MET A N 1
ATOM 5052 C CA . MET A 1 630 ? 11.43 -45.562 -32.5 1 97.81 630 MET A CA 1
ATOM 5053 C C . MET A 1 630 ? 10.352 -44.656 -31.922 1 97.81 630 MET A C 1
ATOM 5055 O O . MET A 1 630 ? 9.484 -44.156 -32.656 1 97.81 630 MET A O 1
ATOM 5059 N N . GLY A 1 631 ? 10.359 -44.438 -30.656 1 98.44 631 GLY A N 1
ATOM 5060 C CA . GLY A 1 631 ? 9.367 -43.594 -30.016 1 98.44 631 GLY A CA 1
ATOM 5061 C C . GLY A 1 631 ? 9.586 -43.469 -28.516 1 98.44 631 GLY A C 1
ATOM 5062 O O . GLY A 1 631 ? 10.711 -43.562 -28.031 1 98.44 631 GLY A O 1
ATOM 5063 N N . TRP A 1 632 ? 8.609 -42.969 -27.828 1 98.38 632 TRP A N 1
ATOM 5064 C CA . TRP A 1 632 ? 8.594 -42.812 -26.375 1 98.38 632 TRP A CA 1
ATOM 5065 C C . TRP A 1 632 ? 7.457 -43.625 -25.75 1 98.38 632 TRP A C 1
ATOM 5067 O O . TRP A 1 632 ? 6.301 -43.5 -26.156 1 98.38 632 TRP A O 1
ATOM 5077 N N . ALA A 1 633 ? 7.781 -44.5 -24.844 1 98.06 633 ALA A N 1
ATOM 5078 C CA . ALA A 1 633 ? 6.805 -45.281 -24.094 1 98.06 633 ALA A CA 1
ATOM 5079 C C . ALA A 1 633 ? 6.488 -44.625 -22.75 1 98.06 633 ALA A C 1
ATOM 5081 O O . ALA A 1 633 ? 7.359 -44.031 -22.125 1 98.06 633 ALA A O 1
ATOM 5082 N N . PRO A 1 634 ? 5.215 -44.781 -22.328 1 96.44 634 PRO A N 1
ATOM 5083 C CA . PRO A 1 634 ? 4.914 -44.281 -20.969 1 96.44 634 PRO A CA 1
ATOM 5084 C C . PRO A 1 634 ? 5.641 -45.094 -19.891 1 96.44 634 PRO A C 1
ATOM 5086 O O . PRO A 1 634 ? 5.914 -46.281 -20.062 1 96.44 634 PRO A O 1
ATOM 5089 N N . ASP A 1 635 ? 5.992 -44.406 -18.844 1 92.25 635 ASP A N 1
ATOM 5090 C CA . ASP A 1 635 ? 6.625 -45.125 -17.75 1 92.25 635 ASP A CA 1
ATOM 5091 C C . ASP A 1 635 ? 6.242 -44.531 -16.406 1 92.25 635 ASP A C 1
ATOM 5093 O O . ASP A 1 635 ? 5.648 -43.438 -16.344 1 92.25 635 ASP A O 1
ATOM 5097 N N . ASN A 1 636 ? 6.406 -45.281 -15.328 1 94.5 636 ASN A N 1
ATOM 5098 C CA . ASN A 1 636 ? 6.078 -44.906 -13.961 1 94.5 636 ASN A CA 1
ATOM 5099 C C . ASN A 1 636 ? 7.336 -44.594 -13.148 1 94.5 636 ASN A C 1
ATOM 5101 O O . ASN A 1 636 ? 7.797 -45.438 -12.375 1 94.5 636 ASN A O 1
ATOM 5105 N N . ILE A 1 637 ? 7.758 -43.375 -13.172 1 91.81 637 ILE A N 1
ATOM 5106 C CA . ILE A 1 637 ? 9.07 -43 -12.656 1 91.81 637 ILE A CA 1
ATOM 5107 C C . ILE A 1 637 ? 9.078 -43.125 -11.133 1 91.81 637 ILE A C 1
ATOM 5109 O O . ILE A 1 637 ? 10.148 -43.156 -10.516 1 91.81 637 ILE A O 1
ATOM 5113 N N . TYR A 1 638 ? 7.977 -43.188 -10.5 1 91.88 638 TYR A N 1
ATOM 5114 C CA . TYR A 1 638 ? 7.926 -43.281 -9.039 1 91.88 638 TYR A CA 1
ATOM 5115 C C . TYR A 1 638 ? 7.516 -44.688 -8.617 1 91.88 638 TYR A C 1
ATOM 5117 O O . TYR A 1 638 ? 7.391 -44.969 -7.418 1 91.88 638 TYR A O 1
ATOM 5125 N N . GLY A 1 639 ? 7.285 -45.531 -9.578 1 92.5 639 GLY A N 1
ATOM 5126 C CA . GLY A 1 639 ? 6.801 -46.875 -9.281 1 92.5 639 GLY A CA 1
ATOM 5127 C C . GLY A 1 639 ? 7.918 -47.906 -9.164 1 92.5 639 GLY A C 1
ATOM 5128 O O . GLY A 1 639 ? 9.086 -47.562 -9.367 1 92.5 639 GLY A O 1
ATOM 5129 N N . LYS A 1 640 ? 7.465 -49.094 -8.82 1 92.56 640 LYS A N 1
ATOM 5130 C CA . LYS A 1 640 ? 8.375 -50.219 -8.695 1 92.56 640 LYS A CA 1
ATOM 5131 C C . LYS A 1 640 ? 8.758 -50.781 -10.07 1 92.56 640 LYS A C 1
ATOM 5133 O O . LYS A 1 640 ? 8.172 -50.375 -11.086 1 92.56 640 LYS A O 1
ATOM 5138 N N . LYS A 1 641 ? 9.695 -51.656 -10.047 1 91.62 641 LYS A N 1
ATOM 5139 C CA . LYS A 1 641 ? 10.172 -52.281 -11.273 1 91.62 641 LYS A CA 1
ATOM 5140 C C . LYS A 1 641 ? 9.031 -53 -11.992 1 91.62 641 LYS A C 1
ATOM 5142 O O . LYS A 1 641 ? 8.992 -53.031 -13.219 1 91.62 641 LYS A O 1
ATOM 5147 N N . SER A 1 642 ? 8.102 -53.5 -11.234 1 92.19 642 SER A N 1
ATOM 5148 C CA . SER A 1 642 ? 6.988 -54.281 -11.805 1 92.19 642 SER A CA 1
ATOM 5149 C C . SER A 1 642 ? 5.914 -53.344 -12.359 1 92.19 642 SER A C 1
ATOM 5151 O O . SER A 1 642 ? 5.031 -53.781 -13.094 1 92.19 642 SER A O 1
ATOM 5153 N N . GLU A 1 643 ? 6.02 -52.125 -12.062 1 94.81 643 GLU A N 1
ATOM 5154 C CA . GLU A 1 643 ? 5.031 -51.125 -12.484 1 94.81 643 GLU A CA 1
ATOM 5155 C C . GLU A 1 643 ? 5.578 -50.25 -13.602 1 94.81 643 GLU A C 1
ATOM 5157 O O . GLU A 1 643 ? 5.484 -49 -13.531 1 94.81 643 GLU A O 1
ATOM 5162 N N . GLN A 1 644 ? 6.238 -50.875 -14.586 1 95.88 644 GLN A N 1
ATOM 5163 C CA . GLN A 1 644 ? 6.848 -50.188 -15.711 1 95.88 644 GLN A CA 1
ATOM 5164 C C . GLN A 1 644 ? 6.379 -50.75 -17.047 1 95.88 644 GLN A C 1
ATOM 5166 O O . GLN A 1 644 ? 5.82 -51.875 -17.078 1 95.88 644 GLN A O 1
ATOM 5171 N N . THR A 1 645 ? 6.535 -49.938 -18.062 1 97.25 645 THR A N 1
ATOM 5172 C CA . THR A 1 645 ? 6.461 -50.531 -19.406 1 97.25 645 THR A CA 1
ATOM 5173 C C . THR A 1 645 ? 7.535 -51.594 -19.578 1 97.25 645 THR A C 1
ATOM 5175 O O . THR A 1 645 ? 8.648 -51.469 -19.062 1 97.25 645 THR A O 1
ATOM 5178 N N . ARG A 1 646 ? 7.238 -52.656 -20.344 1 96.19 646 ARG A N 1
ATOM 5179 C CA . ARG A 1 646 ? 8.195 -53.719 -20.516 1 96.19 646 ARG A CA 1
ATOM 5180 C C . ARG A 1 646 ? 8.203 -54.219 -21.969 1 96.19 646 ARG A C 1
ATOM 5182 O O . ARG A 1 646 ? 7.23 -54.031 -22.703 1 96.19 646 ARG A O 1
ATOM 5189 N N . PRO A 1 647 ? 9.359 -54.844 -22.297 1 96 647 PRO A N 1
ATOM 5190 C CA . PRO A 1 647 ? 9.344 -55.469 -23.609 1 96 647 PRO A CA 1
ATOM 5191 C C . PRO A 1 647 ? 8.195 -56.469 -23.766 1 96 647 PRO A C 1
ATOM 5193 O O . PRO A 1 647 ? 7.875 -57.219 -22.828 1 96 647 PRO A O 1
ATOM 5196 N N . GLY A 1 648 ? 7.566 -56.469 -24.859 1 96.31 648 GLY A N 1
ATOM 5197 C CA . GLY A 1 648 ? 6.426 -57.344 -25.078 1 96.31 648 GLY A CA 1
ATOM 5198 C C . GLY A 1 648 ? 5.094 -56.625 -24.984 1 96.31 648 GLY A C 1
ATOM 5199 O O . GLY A 1 648 ? 4.078 -57.125 -25.484 1 96.31 648 GLY A O 1
ATOM 5200 N N . ASP A 1 649 ? 5.082 -55.5 -24.344 1 98 649 ASP A N 1
ATOM 5201 C CA . ASP A 1 649 ? 3.893 -54.688 -24.438 1 98 649 ASP A CA 1
ATOM 5202 C C . ASP A 1 649 ? 3.617 -54.281 -25.891 1 98 649 ASP A C 1
ATOM 5204 O O . ASP A 1 649 ? 4.547 -54.125 -26.672 1 98 649 ASP A O 1
ATOM 5208 N N . VAL A 1 650 ? 2.363 -54.094 -26.203 1 98 650 VAL A N 1
ATOM 5209 C CA . VAL A 1 650 ? 2.023 -53.875 -27.609 1 98 650 VAL A CA 1
ATOM 5210 C C . VAL A 1 650 ? 1.509 -52.469 -27.812 1 98 650 VAL A C 1
ATOM 5212 O O . VAL A 1 650 ? 1.015 -51.844 -26.859 1 98 650 VAL A O 1
ATOM 5215 N N . ILE A 1 651 ? 1.681 -51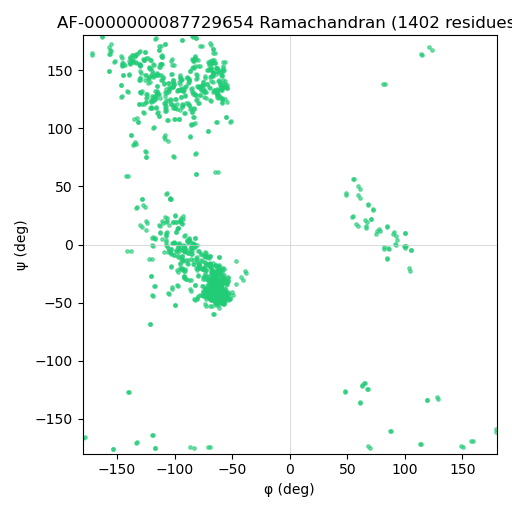.938 -28.984 1 98.31 651 ILE A N 1
ATOM 5216 C CA . ILE A 1 651 ? 1.235 -50.594 -29.375 1 98.31 651 ILE A CA 1
ATOM 5217 C C . ILE A 1 651 ? -0.024 -50.719 -30.219 1 98.31 651 ILE A C 1
ATOM 5219 O O . ILE A 1 651 ? -0.027 -51.375 -31.25 1 98.31 651 ILE A O 1
ATOM 5223 N N . ALA A 1 652 ? -1.077 -50.031 -29.781 1 98.38 652 ALA A N 1
ATOM 5224 C CA . ALA A 1 652 ? -2.346 -50.062 -30.516 1 98.38 652 ALA A CA 1
ATOM 5225 C C . ALA A 1 652 ? -2.779 -48.656 -30.922 1 98.38 652 ALA A C 1
ATOM 5227 O O . ALA A 1 652 ? -2.486 -47.688 -30.219 1 98.38 652 ALA A O 1
ATOM 5228 N N . VAL A 1 653 ? -3.369 -48.531 -32.062 1 98.44 653 VAL A N 1
ATOM 5229 C CA . VAL A 1 653 ? -4.098 -47.344 -32.469 1 98.44 653 VAL A CA 1
ATOM 5230 C C . VAL A 1 653 ? -5.598 -47.562 -32.281 1 98.44 653 VAL A C 1
ATOM 5232 O O . VAL A 1 653 ? -6.16 -48.5 -32.844 1 98.44 653 VAL A O 1
ATOM 5235 N N . LEU A 1 654 ? -6.168 -46.75 -31.406 1 98.31 654 LEU A N 1
ATOM 5236 C CA . LEU A 1 654 ? -7.594 -46.875 -31.125 1 98.31 654 LEU A CA 1
ATOM 5237 C C . LEU A 1 654 ? -8.375 -45.812 -31.891 1 98.31 654 LEU A C 1
ATOM 5239 O O . LEU A 1 654 ? -7.961 -44.656 -31.953 1 98.31 654 LEU A O 1
ATOM 5243 N N . TYR A 1 655 ? -9.523 -46.219 -32.469 1 97.88 655 TYR A N 1
ATOM 5244 C CA . TYR A 1 655 ? -10.359 -45.281 -33.156 1 97.88 655 TYR A CA 1
ATOM 5245 C C . TYR A 1 655 ? -10.828 -44.156 -32.25 1 97.88 655 TYR A C 1
ATOM 5247 O O . TYR A 1 655 ? -11.375 -44.438 -31.172 1 97.88 655 TYR A O 1
ATOM 5255 N N . GLY A 1 656 ? -10.586 -42.938 -32.656 1 97.62 656 GLY A N 1
ATOM 5256 C CA . GLY A 1 656 ? -11.039 -41.781 -31.891 1 97.62 656 GLY A CA 1
ATOM 5257 C C . GLY A 1 656 ? -10.008 -41.281 -30.906 1 97.62 656 GLY A C 1
ATOM 5258 O O . GLY A 1 656 ? -10.273 -40.375 -30.141 1 97.62 656 GLY A O 1
ATOM 5259 N N . CYS A 1 657 ? -8.859 -41.906 -30.828 1 97.94 657 CYS A N 1
ATOM 5260 C CA . CYS A 1 657 ? -7.758 -41.438 -29.984 1 97.94 657 CYS A CA 1
ATOM 5261 C C . CYS A 1 657 ? -6.656 -40.812 -30.812 1 97.94 657 CYS A C 1
ATOM 5263 O O . CYS A 1 657 ? -6.324 -41.281 -31.891 1 97.94 657 CYS A O 1
ATOM 5265 N N . SER A 1 658 ? -6.113 -39.75 -30.344 1 96.94 658 SER A N 1
ATOM 5266 C CA . SER A 1 658 ? -5.195 -38.938 -31.141 1 96.94 658 SER A CA 1
ATOM 5267 C C . SER A 1 658 ? -3.799 -39.562 -31.172 1 96.94 658 SER A C 1
ATOM 5269 O O . SER A 1 658 ? -2.986 -39.219 -32.031 1 96.94 658 SER A O 1
ATOM 5271 N N . THR A 1 659 ? -3.486 -40.438 -30.203 1 97.94 659 THR A N 1
ATOM 5272 C CA . THR A 1 659 ? -2.16 -41.031 -30.125 1 97.94 659 THR A CA 1
ATOM 5273 C C . THR A 1 659 ? -2.262 -42.562 -30.047 1 97.94 659 THR A C 1
ATOM 5275 O O . THR A 1 659 ? -3.309 -43.094 -29.688 1 97.94 659 THR A O 1
ATOM 5278 N N . PRO A 1 660 ? -1.139 -43.25 -30.406 1 98.25 660 PRO A N 1
ATOM 5279 C CA . PRO A 1 660 ? -1.094 -44.688 -30.062 1 98.25 660 PRO A CA 1
ATOM 5280 C C . PRO A 1 660 ? -1.081 -44.938 -28.562 1 98.25 660 PRO A C 1
ATOM 5282 O O . PRO A 1 660 ? -0.689 -44.031 -27.797 1 98.25 660 PRO A O 1
ATOM 5285 N N . ILE A 1 661 ? -1.545 -46.156 -28.188 1 98.62 661 ILE A N 1
ATOM 5286 C CA . ILE A 1 661 ? -1.613 -46.5 -26.781 1 98.62 661 ILE A CA 1
ATOM 5287 C C . ILE A 1 661 ? -0.828 -47.812 -26.547 1 98.62 661 ILE A C 1
ATOM 5289 O O . ILE A 1 661 ? -0.971 -48.781 -27.297 1 98.62 661 ILE A O 1
ATOM 5293 N N . VAL A 1 662 ? 0.039 -47.75 -25.562 1 98.75 662 VAL A N 1
ATOM 5294 C CA . VAL A 1 662 ? 0.679 -49 -25.141 1 98.75 662 VAL A CA 1
ATOM 5295 C C . VAL A 1 662 ? -0.294 -49.812 -24.281 1 98.75 662 VAL A C 1
ATOM 5297 O O . VAL A 1 662 ? -0.867 -49.281 -23.328 1 98.75 662 VAL A O 1
ATOM 5300 N N . ILE A 1 663 ? -0.48 -51.062 -24.625 1 98.56 663 ILE A N 1
ATOM 5301 C CA . ILE A 1 663 ? -1.395 -51.938 -23.891 1 98.56 663 ILE A CA 1
ATOM 5302 C C . ILE A 1 663 ? -0.698 -53.25 -23.547 1 98.56 663 ILE A C 1
ATOM 5304 O O . ILE A 1 663 ? 0.309 -53.625 -24.172 1 98.56 663 ILE A O 1
ATOM 5308 N N . ARG A 1 664 ? -1.152 -53.906 -22.516 1 98.44 664 ARG A N 1
ATOM 5309 C CA . ARG A 1 664 ? -0.606 -55.156 -22.047 1 98.44 664 ARG A CA 1
ATOM 5310 C C . ARG A 1 664 ? -1.674 -56.25 -22.047 1 98.44 664 ARG A C 1
ATOM 5312 O O . ARG A 1 664 ? -2.697 -56.125 -21.375 1 98.44 664 ARG A O 1
ATOM 5319 N N . PRO A 1 665 ? -1.423 -57.25 -22.844 1 96.38 665 PRO A N 1
ATOM 5320 C CA . PRO A 1 665 ? -2.412 -58.344 -22.859 1 96.38 665 PRO A CA 1
ATOM 5321 C C . PRO A 1 665 ? -2.6 -58.969 -21.484 1 96.38 665 PRO A C 1
ATOM 5323 O O . PRO A 1 665 ? -1.621 -59.25 -20.781 1 96.38 665 PRO A O 1
ATOM 5326 N N . ARG A 1 666 ? -3.824 -59.125 -21.156 1 95.44 666 ARG A N 1
ATOM 5327 C CA . ARG A 1 666 ? -4.27 -59.844 -19.969 1 95.44 666 ARG A CA 1
ATOM 5328 C C . ARG A 1 666 ? -5.41 -60.781 -20.281 1 95.44 666 ARG A C 1
ATOM 5330 O O . ARG A 1 666 ? -6.578 -60.469 -20.047 1 95.44 666 ARG A O 1
ATOM 5337 N N . GLY A 1 667 ? -5.086 -62 -20.672 1 92.38 667 GLY A N 1
ATOM 5338 C CA . GLY A 1 667 ? -6.109 -62.906 -21.172 1 92.38 667 GLY A CA 1
ATOM 5339 C C . GLY A 1 667 ? -6.789 -62.406 -22.438 1 92.38 667 GLY A C 1
ATOM 5340 O O . GLY A 1 667 ? -6.121 -62.125 -23.422 1 92.38 667 GLY A O 1
ATOM 5341 N N . CYS A 1 668 ? -8.055 -62.25 -22.359 1 92 668 CYS A N 1
ATOM 5342 C CA . CYS A 1 668 ? -8.812 -61.781 -23.516 1 92 668 CYS A CA 1
ATOM 5343 C C . CYS A 1 668 ? -8.961 -60.25 -23.5 1 92 668 CYS A C 1
ATOM 5345 O O . CYS A 1 668 ? -9.445 -59.656 -24.453 1 92 668 CYS A O 1
ATOM 5347 N N . GLN A 1 669 ? -8.453 -59.75 -22.469 1 96.38 669 GLN A N 1
ATOM 5348 C CA . GLN A 1 669 ? -8.547 -58.312 -22.297 1 96.38 669 GLN A CA 1
ATOM 5349 C C . GLN A 1 669 ? -7.168 -57.656 -22.297 1 96.38 669 GLN A C 1
ATOM 5351 O O . GLN A 1 669 ? -6.156 -58.344 -22.469 1 96.38 669 GLN A O 1
ATOM 5356 N N . TYR A 1 670 ? -7.148 -56.375 -22.203 1 98.06 670 TYR A N 1
ATOM 5357 C CA . TYR A 1 670 ? -5.898 -55.594 -22.188 1 98.06 670 TYR A CA 1
ATOM 5358 C C . TYR A 1 670 ? -5.883 -54.625 -21.031 1 98.06 670 TYR A C 1
ATOM 5360 O O . TYR A 1 670 ? -6.938 -54.156 -20.578 1 98.06 670 TYR A O 1
ATOM 5368 N N . HIS A 1 671 ? -4.715 -54.344 -20.531 1 98 671 HIS A N 1
ATOM 5369 C CA . HIS A 1 671 ? -4.469 -53.188 -19.688 1 98 671 HIS A CA 1
ATOM 5370 C C . HIS A 1 671 ? -3.922 -52.031 -20.5 1 98 671 HIS A C 1
ATOM 5372 O O . HIS A 1 671 ? -3.076 -52.219 -21.375 1 98 671 HIS A O 1
ATOM 5378 N N . VAL A 1 672 ? -4.488 -50.906 -20.266 1 98.38 672 VAL A N 1
ATOM 5379 C CA . VAL A 1 672 ? -3.879 -49.688 -20.797 1 98.38 672 VAL A CA 1
ATOM 5380 C C . VAL A 1 672 ? -2.646 -49.344 -19.969 1 98.38 672 VAL A C 1
ATOM 5382 O O . VAL A 1 672 ? -2.719 -49.25 -18.734 1 98.38 672 VAL A O 1
ATOM 5385 N N . ILE A 1 673 ? -1.512 -49.156 -20.594 1 97.81 673 ILE A N 1
ATOM 5386 C CA . ILE A 1 673 ? -0.284 -48.75 -19.906 1 97.81 673 ILE A CA 1
ATOM 5387 C C . ILE A 1 673 ? -0.098 -47.219 -20.031 1 97.81 673 ILE A C 1
ATOM 5389 O O . ILE A 1 673 ? 0.429 -46.594 -19.125 1 97.81 673 ILE A O 1
ATOM 5393 N N . GLY A 1 674 ? -0.504 -46.688 -21.219 1 97.44 674 GLY A N 1
ATOM 5394 C CA . GLY A 1 674 ? -0.471 -45.25 -21.359 1 97.44 674 GLY A CA 1
ATOM 5395 C C . GLY A 1 674 ? -0.227 -44.781 -22.781 1 97.44 674 GLY A C 1
ATOM 5396 O O . GLY A 1 674 ? -0.188 -45.594 -23.703 1 97.44 674 GLY A O 1
ATOM 5397 N N . GLU A 1 675 ? -0.064 -43.5 -22.953 1 97.12 675 GLU A N 1
ATOM 5398 C CA . GLU A 1 675 ? 0.142 -42.875 -24.25 1 97.12 675 GLU A CA 1
ATOM 5399 C C . GLU A 1 675 ? 1.527 -43.188 -24.797 1 97.12 675 GLU A C 1
ATOM 5401 O O . GLU A 1 675 ? 2.516 -43.188 -24.062 1 97.12 675 GLU A O 1
ATOM 5406 N N . ALA A 1 676 ? 1.557 -43.469 -26.094 1 97.81 676 ALA A N 1
ATOM 5407 C CA . ALA A 1 676 ? 2.826 -43.688 -26.781 1 97.81 676 ALA A CA 1
ATOM 5408 C C . ALA A 1 676 ? 3.043 -42.656 -27.875 1 97.81 676 ALA A C 1
ATOM 5410 O O . ALA A 1 676 ? 2.082 -42.188 -28.484 1 97.81 676 ALA A O 1
ATOM 5411 N N . TYR A 1 677 ? 4.23 -42.312 -28.031 1 98.06 677 TYR A N 1
ATOM 5412 C CA . TYR A 1 677 ? 4.672 -41.625 -29.25 1 98.06 677 TYR A CA 1
ATOM 5413 C C . TYR A 1 677 ? 5.5 -42.531 -30.125 1 98.06 677 TYR A C 1
ATOM 5415 O O . TYR A 1 677 ? 6.508 -43.094 -29.688 1 98.06 677 TYR A O 1
ATOM 5423 N N . VAL A 1 678 ? 5.086 -42.688 -31.344 1 98.56 678 VAL A N 1
ATOM 5424 C CA . VAL A 1 678 ? 5.82 -43.5 -32.312 1 98.56 678 VAL A CA 1
ATOM 5425 C C . VAL A 1 678 ? 6.066 -42.688 -33.562 1 98.56 678 VAL A C 1
ATOM 5427 O O . VAL A 1 678 ? 5.129 -42.375 -34.312 1 98.56 678 VAL A O 1
ATOM 5430 N N . GLN A 1 679 ? 7.344 -42.438 -33.75 1 98.38 679 GLN A N 1
ATOM 5431 C CA . GLN A 1 679 ? 7.668 -41.656 -34.938 1 98.38 679 GLN A CA 1
ATOM 5432 C C . GLN A 1 679 ? 7.188 -42.344 -36.219 1 98.38 679 GLN A C 1
ATOM 5434 O O . GLN A 1 679 ? 7.488 -43.531 -36.438 1 98.38 679 GLN A O 1
ATOM 5439 N N . GLY A 1 680 ? 6.355 -41.656 -36.969 1 96.88 680 GLY A N 1
ATOM 5440 C CA . GLY A 1 680 ? 5.836 -42.188 -38.219 1 96.88 680 GLY A CA 1
ATOM 5441 C C . GLY A 1 680 ? 4.43 -42.75 -38.094 1 96.88 680 GLY A C 1
ATOM 5442 O O . GLY A 1 680 ? 3.852 -43.219 -39.062 1 96.88 680 GLY A O 1
ATOM 5443 N N . LEU A 1 681 ? 3.877 -42.719 -36.906 1 97.19 681 LEU A N 1
ATOM 5444 C CA . LEU A 1 681 ? 2.547 -43.312 -36.75 1 97.19 681 LEU A CA 1
ATOM 5445 C C . LEU A 1 681 ? 1.617 -42.312 -36.031 1 97.19 681 LEU A C 1
ATOM 5447 O O . LEU A 1 681 ? 0.544 -42.688 -35.562 1 97.19 681 LEU A O 1
ATOM 5451 N N . MET A 1 682 ? 1.972 -41.062 -35.969 1 97.44 682 MET A N 1
ATOM 5452 C CA . MET A 1 682 ? 1.253 -40.125 -35.125 1 97.44 682 MET A CA 1
ATOM 5453 C C . MET A 1 682 ? 0.2 -39.375 -35.938 1 97.44 682 MET A C 1
ATOM 5455 O O . MET A 1 682 ? -0.71 -38.75 -35.344 1 97.44 682 MET A O 1
ATOM 5459 N N . ASP A 1 683 ? 0.288 -39.406 -37.281 1 95.88 683 ASP A N 1
ATOM 5460 C CA . ASP A 1 683 ? -0.544 -38.5 -38.062 1 95.88 683 ASP A CA 1
ATOM 5461 C C . ASP A 1 683 ? -1.339 -39.281 -39.125 1 95.88 683 ASP A C 1
ATOM 5463 O O . ASP A 1 683 ? -1.522 -38.781 -40.25 1 95.88 683 ASP A O 1
ATOM 5467 N N . GLY A 1 684 ? -1.707 -40.469 -38.75 1 94.19 684 GLY A N 1
ATOM 5468 C CA . GLY A 1 684 ? -2.617 -41.219 -39.625 1 94.19 684 GLY A CA 1
ATOM 5469 C C . GLY A 1 684 ? -1.913 -42.25 -40.5 1 94.19 684 GLY A C 1
ATOM 5470 O O . GLY A 1 684 ? -2.562 -43 -41.219 1 94.19 684 GLY A O 1
ATOM 5471 N N . GLU A 1 685 ? -0.63 -42.375 -40.438 1 94.5 685 GLU A N 1
ATOM 5472 C CA . GLU A 1 685 ? 0.132 -43.312 -41.25 1 94.5 685 GLU A CA 1
ATOM 5473 C C . GLU A 1 685 ? -0.302 -44.75 -40.969 1 94.5 685 GLU A C 1
ATOM 5475 O O . GLU A 1 685 ? -0.333 -45.562 -41.906 1 94.5 685 GLU A O 1
ATOM 5480 N N . ALA A 1 686 ? -0.619 -45.031 -39.781 1 93.56 686 ALA A N 1
ATOM 5481 C CA . ALA A 1 686 ? -1.024 -46.375 -39.375 1 93.56 686 ALA A CA 1
ATOM 5482 C C . ALA A 1 686 ? -2.344 -46.75 -40.062 1 93.56 686 ALA A C 1
ATOM 5484 O O . ALA A 1 686 ? -2.59 -47.938 -40.344 1 93.56 686 ALA A O 1
ATOM 5485 N N . MET A 1 687 ? -3.184 -45.812 -40.281 1 94.81 687 MET A N 1
ATOM 5486 C CA . MET A 1 687 ? -4.473 -46.062 -40.938 1 94.81 687 MET A CA 1
ATOM 5487 C C . MET A 1 687 ? -4.281 -46.562 -42.344 1 94.81 687 MET A C 1
ATOM 5489 O O . MET A 1 687 ? -5.086 -47.344 -42.844 1 94.81 687 MET A O 1
ATOM 5493 N N . GLU A 1 688 ? -3.236 -46.094 -42.938 1 92.94 688 GLU A N 1
ATOM 5494 C CA . GLU A 1 688 ? -2.936 -46.562 -44.281 1 92.94 688 GLU A CA 1
ATOM 5495 C C . GLU A 1 688 ? -2.613 -48.062 -44.281 1 92.94 688 GLU A C 1
ATOM 5497 O O . GLU A 1 688 ? -2.967 -48.781 -45.219 1 92.94 688 GLU A O 1
ATOM 5502 N N . LEU A 1 689 ? -2.02 -48.5 -43.25 1 91.62 689 LEU A N 1
ATOM 5503 C CA . LEU A 1 689 ? -1.657 -49.906 -43.094 1 91.62 689 LEU A CA 1
ATOM 5504 C C . LEU A 1 689 ? -2.898 -50.781 -42.938 1 91.62 689 LEU A C 1
ATOM 5506 O O . LEU A 1 689 ? -2.98 -51.875 -43.469 1 91.62 689 LEU A O 1
ATOM 5510 N N . VAL A 1 690 ? -3.816 -50.312 -42.219 1 91.38 690 VAL A N 1
ATOM 5511 C CA . VAL A 1 690 ? -5.031 -51.062 -41.938 1 91.38 690 VAL A CA 1
ATOM 5512 C C . VAL A 1 690 ? -5.93 -51.031 -43.188 1 91.38 690 VAL A C 1
ATOM 5514 O O . VAL A 1 690 ? -6.555 -52.031 -43.531 1 91.38 690 VAL A O 1
ATOM 5517 N N . ASN A 1 691 ? -6 -49.938 -43.844 1 91.56 691 ASN A N 1
ATOM 5518 C CA . ASN A 1 691 ? -6.824 -49.781 -45.031 1 91.56 691 ASN A CA 1
ATOM 5519 C C . ASN A 1 691 ? -6.285 -50.625 -46.188 1 91.56 691 ASN A C 1
ATOM 5521 O O . ASN A 1 691 ? -7.047 -51.062 -47.062 1 91.56 691 ASN A O 1
ATOM 5525 N N . SER A 1 692 ? -4.98 -50.812 -46.188 1 92.44 692 SER A N 1
ATOM 5526 C CA . SER A 1 692 ? -4.371 -51.625 -47.25 1 92.44 692 SER A CA 1
ATOM 5527 C C . SER A 1 692 ? -4.418 -53.094 -46.938 1 92.44 692 SER A C 1
ATOM 5529 O O . SER A 1 692 ? -4.016 -53.938 -47.75 1 92.44 692 SER A O 1
ATOM 5531 N N . GLY A 1 693 ? -4.836 -53.438 -45.688 1 90.69 693 GLY A N 1
ATOM 5532 C CA . GLY A 1 693 ? -5.004 -54.844 -45.312 1 90.69 693 GLY A CA 1
ATOM 5533 C C . GLY A 1 693 ? -3.775 -55.438 -44.656 1 90.69 693 GLY A C 1
ATOM 5534 O O . GLY A 1 693 ? -3.74 -56.625 -44.344 1 90.69 693 GLY A O 1
ATOM 5535 N N . LYS A 1 694 ? -2.785 -54.656 -44.438 1 91.56 694 LYS A N 1
ATOM 5536 C CA . LYS A 1 694 ? -1.557 -55.156 -43.812 1 91.56 694 LYS A CA 1
ATOM 5537 C C . LYS A 1 694 ? -1.752 -55.375 -42.312 1 91.56 694 LYS A C 1
ATOM 5539 O O . LYS A 1 694 ? -1.025 -56.156 -41.719 1 91.56 694 LYS A O 1
ATOM 5544 N N . LEU A 1 695 ? -2.629 -54.625 -41.75 1 93.56 695 LEU A N 1
ATOM 5545 C CA . LEU A 1 695 ? -3.02 -54.812 -40.344 1 93.56 695 LEU A CA 1
ATOM 5546 C C . LEU A 1 695 ? -4.512 -55.094 -40.25 1 93.56 695 LEU A C 1
ATOM 5548 O O . LEU A 1 695 ? -5.297 -54.719 -41.094 1 93.56 695 LEU A O 1
ATOM 5552 N N . GLU A 1 696 ? -4.801 -55.781 -39.25 1 93.88 696 GLU A N 1
ATOM 5553 C CA . GLU A 1 696 ? -6.188 -56.188 -39.094 1 93.88 696 GLU A CA 1
ATOM 5554 C C . GLU A 1 696 ? -6.879 -55.406 -37.969 1 93.88 696 GLU A C 1
ATOM 5556 O O . GLU A 1 696 ? -6.328 -55.25 -36.875 1 93.88 696 GLU A O 1
ATOM 5561 N N . ARG A 1 697 ? -8.07 -54.969 -38.344 1 94.94 697 ARG A N 1
ATOM 5562 C CA . ARG A 1 697 ? -8.906 -54.312 -37.344 1 94.94 697 ARG A CA 1
ATOM 5563 C C . ARG A 1 697 ? -9.383 -55.312 -36.281 1 94.94 697 ARG A C 1
ATOM 5565 O O . ARG A 1 697 ? -9.586 -56.5 -36.562 1 94.94 697 ARG A O 1
ATOM 5572 N N . ALA A 1 698 ? -9.469 -54.781 -35.062 1 94.75 698 ALA A N 1
ATOM 5573 C CA . ALA A 1 698 ? -9.93 -55.625 -33.969 1 94.75 698 ALA A CA 1
ATOM 5574 C C . ALA A 1 698 ? -10.758 -54.844 -32.969 1 94.75 698 ALA A C 1
ATOM 5576 O O . ALA A 1 698 ? -10.633 -53.594 -32.875 1 94.75 698 ALA A O 1
ATOM 5577 N N . ARG A 1 699 ? -11.617 -55.531 -32.281 1 96.25 699 ARG A N 1
ATOM 5578 C CA . ARG A 1 699 ? -12.312 -54.969 -31.125 1 96.25 699 ARG A CA 1
ATOM 5579 C C . ARG A 1 699 ? -11.57 -55.281 -29.828 1 96.25 699 ARG A C 1
ATOM 5581 O O . ARG A 1 699 ? -11.344 -56.469 -29.5 1 96.25 699 ARG A O 1
ATOM 5588 N N . LEU A 1 700 ? -11.156 -54.312 -29.156 1 97.5 700 LEU A N 1
ATOM 5589 C CA . LEU A 1 700 ? -10.32 -54.469 -27.969 1 97.5 700 LEU A CA 1
ATOM 5590 C C . LEU A 1 700 ? -11.102 -54.125 -26.703 1 97.5 700 LEU A C 1
ATOM 5592 O O . LEU A 1 700 ? -11.891 -53.188 -26.688 1 97.5 700 LEU A O 1
ATOM 5596 N N . GLU A 1 701 ? -10.898 -54.938 -25.672 1 98 701 GLU A N 1
ATOM 5597 C CA . GLU A 1 701 ? -11.531 -54.719 -24.375 1 98 701 GLU A CA 1
ATOM 5598 C C . GLU A 1 701 ? -10.5 -54.375 -23.312 1 98 701 GLU A C 1
ATOM 5600 O O . GLU A 1 701 ? -9.531 -55.125 -23.125 1 98 701 GLU A O 1
ATOM 5605 N N . PHE A 1 702 ? -10.773 -53.312 -22.609 1 98.31 702 PHE A N 1
ATOM 5606 C CA . PHE A 1 702 ? -9.836 -52.844 -21.594 1 98.31 702 PHE A CA 1
ATOM 5607 C C . PHE A 1 702 ? -10.453 -52.906 -20.203 1 98.31 702 PHE A C 1
ATOM 5609 O O . PHE A 1 702 ? -11.609 -52.531 -20.016 1 98.31 702 PHE A O 1
ATOM 5616 N N . CYS A 1 703 ? -9.664 -53.469 -19.328 1 94.31 703 CYS A N 1
ATOM 5617 C CA . CYS A 1 703 ? -10.133 -53.625 -17.969 1 94.31 703 CYS A CA 1
ATOM 5618 C C . CYS A 1 703 ? -9.164 -52.969 -16.969 1 94.31 703 CYS A C 1
ATOM 5620 O O . CYS A 1 703 ? -8.008 -52.75 -17.312 1 94.31 703 CYS A O 1
ATOM 5622 N N . MET B 1 1 ? 34.188 -0.297 34.344 1 33.03 1 MET B N 1
ATOM 5623 C CA . MET B 1 1 ? 32.844 -0.18 33.781 1 33.03 1 MET B CA 1
ATOM 5624 C C . MET B 1 1 ? 32.875 0.565 32.469 1 33.03 1 MET B C 1
ATOM 5626 O O . MET B 1 1 ? 33.219 1.745 32.406 1 33.03 1 MET B O 1
ATOM 5630 N N . SER B 1 2 ? 33.25 0.016 31.359 1 46.62 2 SER B N 1
ATOM 5631 C CA . SER B 1 2 ? 33.594 0.537 30.047 1 46.62 2 SER B CA 1
ATOM 5632 C C . SER B 1 2 ? 32.531 1.451 29.5 1 46.62 2 SER B C 1
ATOM 5634 O O . SER B 1 2 ? 31.344 1.074 29.453 1 46.62 2 SER B O 1
ATOM 5636 N N . THR B 1 3 ? 32.625 2.818 29.438 1 71.38 3 THR B N 1
ATOM 5637 C CA . THR B 1 3 ? 31.719 3.955 29.25 1 71.38 3 THR B CA 1
ATOM 5638 C C . THR B 1 3 ? 31.062 3.902 27.875 1 71.38 3 THR B C 1
ATOM 5640 O O . THR B 1 3 ? 31.75 3.717 26.859 1 71.38 3 THR B O 1
ATOM 5643 N N . LEU B 1 4 ? 29.859 3.553 27.781 1 82.62 4 LEU B N 1
ATOM 5644 C CA . LEU B 1 4 ? 29.047 3.502 26.578 1 82.62 4 LEU B CA 1
ATOM 5645 C C . LEU B 1 4 ? 29.328 4.711 25.688 1 82.62 4 LEU B C 1
ATOM 5647 O O . LEU B 1 4 ? 29.406 4.578 24.469 1 82.62 4 LEU B O 1
ATOM 5651 N N . TYR B 1 5 ? 29.703 5.855 26.359 1 92.25 5 TYR B N 1
ATOM 5652 C CA . TYR B 1 5 ? 29.828 7.098 25.594 1 92.25 5 TYR B CA 1
ATOM 5653 C C . TYR B 1 5 ? 31.25 7.641 25.672 1 92.25 5 TYR B C 1
ATOM 5655 O O . TYR B 1 5 ? 31.766 7.883 26.766 1 92.25 5 TYR B O 1
ATOM 5663 N N . HIS B 1 6 ? 31.859 7.699 24.578 1 92.25 6 HIS B N 1
ATOM 5664 C CA . HIS B 1 6 ? 33.125 8.406 24.406 1 92.25 6 HIS B CA 1
ATOM 5665 C C . HIS B 1 6 ? 32.906 9.758 23.734 1 92.25 6 HIS B C 1
ATOM 5667 O O . HIS B 1 6 ? 32.031 9.906 22.891 1 92.25 6 HIS B O 1
ATOM 5673 N N . PRO B 1 7 ? 33.75 10.711 24.141 1 93 7 PRO B N 1
ATOM 5674 C CA . PRO B 1 7 ? 33.562 12.039 23.547 1 93 7 PRO B CA 1
ATOM 5675 C C . PRO B 1 7 ? 33.656 12.016 22.031 1 93 7 PRO B C 1
ATOM 5677 O O . PRO B 1 7 ? 34.5 11.297 21.469 1 93 7 PRO B O 1
ATOM 5680 N N . LEU B 1 8 ? 32.844 12.781 21.375 1 95 8 LEU B N 1
ATOM 5681 C CA . LEU B 1 8 ? 32.812 12.875 19.922 1 95 8 LEU B CA 1
ATOM 5682 C C . LEU B 1 8 ? 33.781 13.922 19.422 1 95 8 LEU B C 1
ATOM 5684 O O . LEU B 1 8 ? 33.906 14.992 20.016 1 95 8 LEU B O 1
ATOM 5688 N N . SER B 1 9 ? 34.438 13.617 18.391 1 94.06 9 SER B N 1
ATOM 5689 C CA . SER B 1 9 ? 35.344 14.555 17.781 1 94.06 9 SER B CA 1
ATOM 5690 C C . SER B 1 9 ? 34.625 15.516 16.844 1 94.06 9 SER B C 1
ATOM 5692 O O . SER B 1 9 ? 34.062 15.094 15.836 1 94.06 9 SER B O 1
ATOM 5694 N N . GLU B 1 10 ? 34.656 16.781 17.125 1 90.62 10 GLU B N 1
ATOM 5695 C CA . GLU B 1 10 ? 34.062 17.797 16.25 1 90.62 10 GLU B CA 1
ATOM 5696 C C . GLU B 1 10 ? 34.875 17.938 14.969 1 90.62 10 GLU B C 1
ATOM 5698 O O . GLU B 1 10 ? 34.312 18.172 13.898 1 90.62 10 GLU B O 1
ATOM 5703 N N . ALA B 1 11 ? 36.125 17.781 15.086 1 92.81 11 ALA B N 1
ATOM 5704 C CA . ALA B 1 11 ? 37.031 17.906 13.938 1 92.81 11 ALA B CA 1
ATOM 5705 C C . ALA B 1 11 ? 36.719 16.859 12.875 1 92.81 11 ALA B C 1
ATOM 5707 O O . ALA B 1 11 ? 36.812 17.125 11.68 1 92.81 11 ALA B O 1
ATOM 5708 N N . ASP B 1 12 ? 36.281 15.75 13.328 1 95 12 ASP B N 1
ATOM 5709 C CA . ASP B 1 12 ? 36 14.656 12.414 1 95 12 ASP B CA 1
ATOM 5710 C C . ASP B 1 12 ? 34.5 14.562 12.125 1 95 12 ASP B C 1
ATOM 5712 O O . ASP B 1 12 ? 34.062 13.641 11.43 1 95 12 ASP B O 1
ATOM 5716 N N . ASP B 1 13 ? 33.781 15.445 12.695 1 95.88 13 ASP B N 1
ATOM 5717 C CA . ASP B 1 13 ? 32.312 15.484 12.5 1 95.88 13 ASP B CA 1
ATOM 5718 C C . ASP B 1 13 ? 31.688 14.148 12.859 1 95.88 13 ASP B C 1
ATOM 5720 O O . ASP B 1 13 ? 30.969 13.562 12.055 1 95.88 13 ASP B O 1
ATOM 5724 N N . GLU B 1 14 ? 31.922 13.703 14.055 1 96.56 14 GLU B N 1
ATOM 5725 C CA . GLU B 1 14 ? 31.547 12.367 14.492 1 96.56 14 GLU B CA 1
ATOM 5726 C C . GLU B 1 14 ? 30.125 12.359 15.07 1 96.56 14 GLU B C 1
ATOM 5728 O O . GLU B 1 14 ? 29.703 13.328 15.711 1 96.56 14 GLU B O 1
ATOM 5733 N N . ILE B 1 15 ? 29.391 11.273 14.82 1 96.62 15 ILE B N 1
ATOM 5734 C CA . ILE B 1 15 ? 28.109 10.953 15.453 1 96.62 15 ILE B CA 1
ATOM 5735 C C . ILE B 1 15 ? 28.078 9.477 15.836 1 96.62 15 ILE B C 1
ATOM 5737 O O . ILE B 1 15 ? 28.969 8.711 15.438 1 96.62 15 ILE B O 1
ATOM 5741 N N . ARG B 1 16 ? 27.172 9.125 16.688 1 97.81 16 ARG B N 1
ATOM 5742 C CA . ARG B 1 16 ? 26.969 7.723 17.031 1 97.81 16 ARG B CA 1
ATOM 5743 C C . ARG B 1 16 ? 25.75 7.16 16.297 1 97.81 16 ARG B C 1
ATOM 5745 O O . ARG B 1 16 ? 24.766 7.867 16.094 1 97.81 16 ARG B O 1
ATOM 5752 N N . LEU B 1 17 ? 25.859 5.926 15.812 1 98.19 17 LEU B N 1
ATOM 5753 C CA . LEU B 1 17 ? 24.781 5.27 15.102 1 98.19 17 LEU B CA 1
ATOM 5754 C C . LEU B 1 17 ? 24.531 3.873 15.664 1 98.19 17 LEU B C 1
ATOM 5756 O O . LEU B 1 17 ? 25.422 3.262 16.234 1 98.19 17 LEU B O 1
ATOM 5760 N N . LEU B 1 18 ? 23.312 3.422 15.484 1 98.19 18 LEU B N 1
ATOM 5761 C CA . LEU B 1 18 ? 22.875 2.109 15.961 1 98.19 18 LEU B CA 1
ATOM 5762 C C . LEU B 1 18 ? 22.844 1.107 14.805 1 98.19 18 LEU B C 1
ATOM 5764 O O . LEU B 1 18 ? 22.438 1.453 13.695 1 98.19 18 LEU B O 1
ATOM 5768 N N . THR B 1 19 ? 23.234 -0.089 15.078 1 98.12 19 THR B N 1
ATOM 5769 C CA . THR B 1 19 ? 22.984 -1.264 14.25 1 98.12 19 THR B CA 1
ATOM 5770 C C . THR B 1 19 ? 22.125 -2.275 15 1 98.12 19 THR B C 1
ATOM 5772 O O . THR B 1 19 ? 22.438 -2.641 16.141 1 98.12 19 THR B O 1
ATOM 5775 N N . LEU B 1 20 ? 21.031 -2.674 14.445 1 97 20 LEU B N 1
ATOM 5776 C CA . LEU B 1 20 ? 20.109 -3.607 15.086 1 97 20 LEU B CA 1
ATOM 5777 C C . LEU B 1 20 ? 20.5 -5.051 14.773 1 97 20 LEU B C 1
ATOM 5779 O O . LEU B 1 20 ? 20.891 -5.363 13.648 1 97 20 LEU B O 1
ATOM 5783 N N . LEU B 1 21 ? 20.359 -5.902 15.711 1 94.75 21 LEU B N 1
ATOM 5784 C CA . LEU B 1 21 ? 20.844 -7.27 15.555 1 94.75 21 LEU B CA 1
ATOM 5785 C C . LEU B 1 21 ? 19.672 -8.227 15.305 1 94.75 21 LEU B C 1
ATOM 5787 O O . LEU B 1 21 ? 18.703 -8.242 16.062 1 94.75 21 LEU B O 1
ATOM 5791 N N . PRO B 1 22 ? 19.766 -9.117 14.289 1 88.31 22 PRO B N 1
ATOM 5792 C CA . PRO B 1 22 ? 18.688 -10.039 13.922 1 88.31 22 PRO B CA 1
ATOM 5793 C C . PRO B 1 22 ? 18.328 -11.008 15.055 1 88.31 22 PRO B C 1
ATOM 5795 O O . PRO B 1 22 ? 17.203 -11.477 15.125 1 88.31 22 PRO B O 1
ATOM 5798 N N . LYS B 1 23 ? 19.234 -11.383 15.914 1 84.56 23 LYS B N 1
ATOM 5799 C CA . LYS B 1 23 ? 18.984 -12.336 17 1 84.56 23 LYS B CA 1
ATOM 5800 C C . LYS B 1 23 ? 17.859 -11.859 17.906 1 84.56 23 LYS B C 1
ATOM 5802 O O . LYS B 1 23 ? 17.297 -12.648 18.656 1 84.56 23 LYS B O 1
ATOM 5807 N N . SER B 1 24 ? 17.656 -10.555 17.797 1 87.81 24 SER B N 1
ATOM 5808 C CA . SER B 1 24 ? 16.578 -9.945 18.594 1 87.81 24 SER B CA 1
ATOM 5809 C C . SER B 1 24 ? 15.234 -10.602 18.297 1 87.81 24 SER B C 1
ATOM 5811 O O . SER B 1 24 ? 14.352 -10.633 19.156 1 87.81 24 SER B O 1
ATOM 5813 N N . ARG B 1 25 ? 15.008 -11.102 17.156 1 84.88 25 ARG B N 1
ATOM 5814 C CA . ARG B 1 25 ? 13.734 -11.688 16.734 1 84.88 25 ARG B CA 1
ATOM 5815 C C . ARG B 1 25 ? 13.414 -12.93 17.562 1 84.88 25 ARG B C 1
ATOM 5817 O O . ARG B 1 25 ? 12.25 -13.188 17.875 1 84.88 25 ARG B O 1
ATOM 5824 N N . SER B 1 26 ? 14.375 -13.586 17.969 1 85.06 26 SER B N 1
ATOM 5825 C CA . SER B 1 26 ? 14.172 -14.805 18.75 1 85.06 26 SER B CA 1
ATOM 5826 C C . SER B 1 26 ? 14.008 -14.5 20.234 1 85.06 26 SER B C 1
ATOM 5828 O O . SER B 1 26 ? 13.219 -15.148 20.922 1 85.06 26 SER B O 1
ATOM 5830 N N . THR B 1 27 ? 14.648 -13.43 20.719 1 88.06 27 THR B N 1
ATOM 5831 C CA . THR B 1 27 ? 14.633 -13.117 22.141 1 88.06 27 THR B CA 1
ATOM 5832 C C . THR B 1 27 ? 13.453 -12.219 22.5 1 88.06 27 THR B C 1
ATOM 5834 O O . THR B 1 27 ? 13.008 -12.188 23.641 1 88.06 27 THR B O 1
ATOM 5837 N N . GLY B 1 28 ? 13.062 -11.461 21.625 1 89.56 28 GLY B N 1
ATOM 5838 C CA . GLY B 1 28 ? 11.977 -10.523 21.859 1 89.56 28 GLY B CA 1
ATOM 5839 C C . GLY B 1 28 ? 12.445 -9.211 22.469 1 89.56 28 GLY B C 1
ATOM 5840 O O . GLY B 1 28 ? 11.648 -8.297 22.672 1 89.56 28 GLY B O 1
ATOM 5841 N N . ILE B 1 29 ? 13.703 -9.094 22.781 1 95.44 29 ILE B N 1
ATOM 5842 C CA . ILE B 1 29 ? 14.312 -7.887 23.328 1 95.44 29 ILE B CA 1
ATOM 5843 C C . ILE B 1 29 ? 15.203 -7.238 22.266 1 95.44 29 ILE B C 1
ATOM 5845 O O . ILE B 1 29 ? 16.141 -7.867 21.766 1 95.44 29 ILE B O 1
ATOM 5849 N N . PRO B 1 30 ? 14.891 -5.98 21.953 1 96.88 30 PRO B N 1
ATOM 5850 C CA . PRO B 1 30 ? 15.75 -5.336 20.953 1 96.88 30 PRO B CA 1
ATOM 5851 C C . PRO B 1 30 ? 17.219 -5.293 21.375 1 96.88 30 PRO B C 1
ATOM 5853 O O . PRO B 1 30 ? 17.531 -4.816 22.469 1 96.88 30 PRO B O 1
ATOM 5856 N N . GLU B 1 31 ? 18.047 -5.781 20.578 1 97.12 31 GLU B N 1
ATOM 5857 C CA . GLU B 1 31 ? 19.484 -5.742 20.781 1 97.12 31 GLU B CA 1
ATOM 5858 C C . GLU B 1 31 ? 20.172 -4.902 19.703 1 97.12 31 GLU B C 1
ATOM 5860 O O . GLU B 1 31 ? 19.906 -5.074 18.5 1 97.12 31 GLU B O 1
ATOM 5865 N N . CYS B 1 32 ? 21.031 -3.982 20.109 1 96.75 32 CYS B N 1
ATOM 5866 C CA . CYS B 1 32 ? 21.672 -3.033 19.188 1 96.75 32 CYS B CA 1
ATOM 5867 C C . CYS B 1 32 ? 23.141 -2.85 19.531 1 96.75 32 CYS B C 1
ATOM 5869 O O . CYS B 1 32 ? 23.578 -3.203 20.625 1 96.75 32 CYS B O 1
ATOM 5871 N N . VAL B 1 33 ? 23.859 -2.369 18.641 1 97.38 33 VAL B N 1
ATOM 5872 C CA . VAL B 1 33 ? 25.25 -1.961 18.812 1 97.38 33 VAL B CA 1
ATOM 5873 C C . VAL B 1 33 ? 25.391 -0.47 18.516 1 97.38 33 VAL B C 1
ATOM 5875 O O . VAL B 1 33 ? 24.906 0.014 17.484 1 97.38 33 VAL B O 1
ATOM 5878 N N . LEU B 1 34 ? 25.984 0.245 19.438 1 97.44 34 LEU B N 1
ATOM 5879 C CA . LEU B 1 34 ? 26.25 1.672 19.297 1 97.44 34 LEU B CA 1
ATOM 5880 C C . LEU B 1 34 ? 27.719 1.923 18.969 1 97.44 34 LEU B C 1
ATOM 5882 O O . LEU B 1 34 ? 28.594 1.505 19.719 1 97.44 34 LEU B O 1
ATOM 5886 N N . GLU B 1 35 ? 27.969 2.572 17.828 1 97.31 35 GLU B N 1
ATOM 5887 C CA . GLU B 1 35 ? 29.328 2.861 17.422 1 97.31 35 GLU B CA 1
ATOM 5888 C C . GLU B 1 35 ? 29.469 4.281 16.875 1 97.31 35 GLU B C 1
ATOM 5890 O O . GLU B 1 35 ? 28.453 4.914 16.547 1 97.31 35 GLU B O 1
ATOM 5895 N N . THR B 1 36 ? 30.656 4.801 16.875 1 97.56 36 THR B N 1
ATOM 5896 C CA . THR B 1 36 ? 30.953 6.156 16.422 1 97.56 36 THR B CA 1
ATOM 5897 C C . THR B 1 36 ? 31.438 6.156 14.984 1 97.56 36 THR B C 1
ATOM 5899 O O . THR B 1 36 ? 32.281 5.336 14.602 1 97.56 36 THR B O 1
ATOM 5902 N N . TYR B 1 37 ? 30.891 7.027 14.211 1 97.62 37 TYR B N 1
ATOM 5903 C CA . TYR B 1 37 ? 31.25 7.152 12.805 1 97.62 37 TYR B CA 1
ATOM 5904 C C . TYR B 1 37 ? 31.469 8.609 12.422 1 97.62 37 TYR B C 1
ATOM 5906 O O . TYR B 1 37 ? 30.969 9.516 13.086 1 97.62 37 TYR B O 1
ATOM 5914 N N . SER B 1 38 ? 32.219 8.82 11.391 1 97.81 38 SER B N 1
ATOM 5915 C CA . SER B 1 38 ? 32.5 10.172 10.906 1 97.81 38 SER B CA 1
ATOM 5916 C C . SER B 1 38 ? 31.641 10.5 9.688 1 97.81 38 SER B C 1
ATOM 5918 O O . SER B 1 38 ? 31.531 9.703 8.758 1 97.81 38 SER B O 1
ATOM 5920 N N . LEU B 1 39 ? 31.047 11.711 9.641 1 96.44 39 LEU B N 1
ATOM 5921 C CA . LEU B 1 39 ? 30.25 12.172 8.508 1 96.44 39 LEU B CA 1
ATOM 5922 C C . LEU B 1 39 ? 31.141 12.727 7.406 1 96.44 39 LEU B C 1
ATOM 5924 O O . LEU B 1 39 ? 30.641 13.148 6.355 1 96.44 39 LEU B O 1
ATOM 5928 N N . LYS B 1 40 ? 32.438 12.594 7.605 1 96.06 40 LYS B N 1
ATOM 5929 C CA . LYS B 1 40 ? 33.375 13.023 6.594 1 96.06 40 LYS B CA 1
ATOM 5930 C C . LYS B 1 40 ? 33.938 11.828 5.809 1 96.06 40 LYS B C 1
ATOM 5932 O O . LYS B 1 40 ? 34.562 12 4.77 1 96.06 40 LYS B O 1
ATOM 5937 N N . ALA B 1 41 ? 33.594 10.68 6.293 1 97.56 41 ALA B N 1
ATOM 5938 C CA . ALA B 1 41 ? 34.156 9.469 5.703 1 97.56 41 ALA B CA 1
ATOM 5939 C C . ALA B 1 41 ? 33.406 9.07 4.438 1 97.56 41 ALA B C 1
ATOM 5941 O O . ALA B 1 41 ? 32.969 7.922 4.305 1 97.56 41 ALA B O 1
ATOM 5942 N N . PHE B 1 42 ? 33.406 9.945 3.451 1 97.06 42 PHE B N 1
ATOM 5943 C CA . PHE B 1 42 ? 32.688 9.695 2.195 1 97.06 42 PHE B CA 1
ATOM 5944 C C . PHE B 1 42 ? 33.406 8.633 1.377 1 97.06 42 PHE B C 1
ATOM 5946 O O . PHE B 1 42 ? 34.625 8.469 1.483 1 97.06 42 PHE B O 1
ATOM 5953 N N . THR B 1 43 ? 32.625 7.922 0.621 1 97.31 43 THR B N 1
ATOM 5954 C CA . THR B 1 43 ? 33.25 7.066 -0.394 1 97.31 43 THR B CA 1
ATOM 5955 C C . THR B 1 43 ? 33.875 7.902 -1.502 1 97.31 43 THR B C 1
ATOM 5957 O O . THR B 1 43 ? 33.469 9.047 -1.729 1 97.31 43 THR B O 1
ATOM 5960 N N . PRO B 1 44 ? 34.812 7.355 -2.221 1 96.31 44 PRO B N 1
ATOM 5961 C CA . PRO B 1 44 ? 35.438 8.086 -3.34 1 96.31 44 PRO B CA 1
ATOM 5962 C C . PRO B 1 44 ? 34.406 8.445 -4.422 1 96.31 44 PRO B C 1
ATOM 5964 O O . PRO B 1 44 ? 34.469 9.539 -4.992 1 96.31 44 PRO B O 1
ATOM 5967 N N . GLN B 1 45 ? 33.531 7.574 -4.691 1 95 45 GLN B N 1
ATOM 5968 C CA . GLN B 1 45 ? 32.5 7.812 -5.711 1 95 45 GLN B CA 1
ATOM 5969 C C . GLN B 1 45 ? 31.625 9 -5.344 1 95 45 GLN B C 1
ATOM 5971 O O . GLN B 1 45 ? 31.312 9.836 -6.191 1 95 45 GLN B O 1
ATOM 5976 N N . TYR B 1 46 ? 31.25 9.07 -4.09 1 95.81 46 TYR B N 1
ATOM 5977 C CA . TYR B 1 46 ? 30.375 10.156 -3.654 1 95.81 46 TYR B CA 1
ATOM 5978 C C . TYR B 1 46 ? 31.125 11.477 -3.625 1 95.81 46 TYR B C 1
ATOM 5980 O O . TYR B 1 46 ? 30.578 12.523 -3.984 1 95.81 46 TYR B O 1
ATOM 5988 N N . ARG B 1 47 ? 32.344 11.477 -3.203 1 94.38 47 ARG B N 1
ATOM 5989 C CA . ARG B 1 47 ? 33.188 12.672 -3.209 1 94.38 47 ARG B CA 1
ATOM 5990 C C . ARG B 1 47 ? 33.312 13.25 -4.617 1 94.38 47 ARG B C 1
ATOM 5992 O O . ARG B 1 47 ? 33.25 14.461 -4.809 1 94.38 47 ARG B O 1
ATOM 5999 N N . ASP B 1 48 ? 33.469 12.305 -5.535 1 94.5 48 ASP B N 1
ATOM 6000 C CA . ASP B 1 48 ? 33.562 12.719 -6.93 1 94.5 48 ASP B CA 1
ATOM 6001 C C . ASP B 1 48 ? 32.281 13.336 -7.418 1 94.5 48 ASP B C 1
ATOM 6003 O O . ASP B 1 48 ? 32.281 14.336 -8.141 1 94.5 48 ASP B O 1
ATOM 6007 N N . PHE B 1 49 ? 31.266 12.766 -7.008 1 94.25 49 PHE B N 1
ATOM 6008 C CA . PHE B 1 49 ? 29.953 13.25 -7.41 1 94.25 49 PHE B CA 1
ATOM 6009 C C . PHE B 1 49 ? 29.703 14.656 -6.871 1 94.25 49 PHE B C 1
ATOM 6011 O O . PHE B 1 49 ? 29.25 15.531 -7.605 1 94.25 49 PHE B O 1
ATOM 6018 N N . VAL B 1 50 ? 29.906 14.875 -5.602 1 91.69 50 VAL B N 1
ATOM 6019 C CA . VAL B 1 50 ? 29.672 16.156 -4.953 1 91.69 50 VAL B CA 1
ATOM 6020 C C . VAL B 1 50 ? 30.562 17.234 -5.57 1 91.69 50 VAL B C 1
ATOM 6022 O O . VAL B 1 50 ? 30.125 18.375 -5.762 1 91.69 50 VAL B O 1
ATOM 6025 N N . SER B 1 51 ? 31.719 16.875 -5.91 1 88.69 51 SER B N 1
ATOM 6026 C CA . SER B 1 51 ? 32.656 17.828 -6.512 1 88.69 51 SER B CA 1
ATOM 6027 C C . SER B 1 51 ? 32.188 18.25 -7.906 1 88.69 51 SER B C 1
ATOM 6029 O O . SER B 1 51 ? 32.406 19.391 -8.32 1 88.69 51 SER B O 1
ATOM 6031 N N . ALA B 1 52 ? 31.562 17.297 -8.57 1 85.12 52 ALA B N 1
ATOM 6032 C CA . ALA B 1 52 ? 31.109 17.562 -9.93 1 85.12 52 ALA B CA 1
ATOM 6033 C C . ALA B 1 52 ? 29.797 18.328 -9.93 1 85.12 52 ALA B C 1
ATOM 6035 O O . ALA B 1 52 ? 29.5 19.078 -10.859 1 85.12 52 ALA B O 1
ATOM 6036 N N . SER B 1 53 ? 28.875 17.953 -9.172 1 71.25 53 SER B N 1
ATOM 6037 C CA . SER B 1 53 ? 27.5 18.453 -9.148 1 71.25 53 SER B CA 1
ATOM 6038 C C . SER B 1 53 ? 27.438 19.844 -8.531 1 71.25 53 SER B C 1
ATOM 6040 O O . SER B 1 53 ? 26.406 20.516 -8.594 1 71.25 53 SER B O 1
ATOM 6042 N N . ILE B 1 54 ? 28.375 20.141 -7.742 1 57.44 54 ILE B N 1
ATOM 6043 C CA . ILE B 1 54 ? 28.234 21.219 -6.77 1 57.44 54 ILE B CA 1
ATOM 6044 C C . ILE B 1 54 ? 28.078 22.547 -7.492 1 57.44 54 ILE B C 1
ATOM 6046 O O . ILE B 1 54 ? 29.047 23.078 -8.047 1 57.44 54 ILE B O 1
ATOM 6050 N N . GLY B 1 55 ? 27.031 22.547 -8.195 1 52.91 55 GLY B N 1
ATOM 6051 C CA . GLY B 1 55 ? 26.719 23.969 -8.242 1 52.91 55 GLY B CA 1
ATOM 6052 C C . GLY B 1 55 ? 26.469 24.562 -6.875 1 52.91 55 GLY B C 1
ATOM 6053 O O . GLY B 1 55 ? 26.078 23.859 -5.945 1 52.91 55 GLY B O 1
ATOM 6054 N N . ALA B 1 56 ? 27 25.812 -6.516 1 52.34 56 ALA B N 1
ATOM 6055 C CA . ALA B 1 56 ? 27.172 26.688 -5.355 1 52.34 56 ALA B CA 1
ATOM 6056 C C . ALA B 1 56 ? 25.938 26.641 -4.453 1 52.34 56 ALA B C 1
ATOM 6058 O O . ALA B 1 56 ? 26.062 26.828 -3.236 1 52.34 56 ALA B O 1
ATOM 6059 N N . ASN B 1 57 ? 24.688 26.234 -4.988 1 56.31 57 ASN B N 1
ATOM 6060 C CA . ASN B 1 57 ? 23.547 26.609 -4.16 1 56.31 57 ASN B CA 1
ATOM 6061 C C . ASN B 1 57 ? 22.578 25.453 -3.973 1 56.31 57 ASN B C 1
ATOM 6063 O O . ASN B 1 57 ? 21.406 25.656 -3.67 1 56.31 57 ASN B O 1
ATOM 6067 N N . ALA B 1 58 ? 23.188 24.078 -3.959 1 67.12 58 ALA B N 1
ATOM 6068 C CA . ALA B 1 58 ? 22.172 23.031 -3.85 1 67.12 58 ALA B CA 1
ATOM 6069 C C . ALA B 1 58 ? 22.016 22.562 -2.404 1 67.12 58 ALA B C 1
ATOM 6071 O O . ALA B 1 58 ? 23 22.5 -1.658 1 67.12 58 ALA B O 1
ATOM 6072 N N . SER B 1 59 ? 20.75 22.469 -1.919 1 77.12 59 SER B N 1
ATOM 6073 C CA . SER B 1 59 ? 20.453 21.922 -0.601 1 77.12 59 SER B CA 1
ATOM 6074 C C . SER B 1 59 ? 20.984 20.5 -0.468 1 77.12 59 SER B C 1
ATOM 6076 O O . SER B 1 59 ? 21.188 19.797 -1.471 1 77.12 59 SER B O 1
ATOM 6078 N N . THR B 1 60 ? 21.359 20.062 0.701 1 82.62 60 THR B N 1
ATOM 6079 C CA . THR B 1 60 ? 21.828 18.719 0.988 1 82.62 60 THR B CA 1
ATOM 6080 C C . THR B 1 60 ? 20.812 17.672 0.518 1 82.62 60 THR B C 1
ATOM 6082 O O . THR B 1 60 ? 21.188 16.625 -0.01 1 82.62 60 THR B O 1
ATOM 6085 N N . ARG B 1 61 ? 19.547 18.031 0.614 1 85.25 61 ARG B N 1
ATOM 6086 C CA . ARG B 1 61 ? 18.469 17.125 0.218 1 85.25 61 ARG B CA 1
ATOM 6087 C C . ARG B 1 61 ? 18.453 16.906 -1.292 1 85.25 61 ARG B C 1
ATOM 6089 O O . ARG B 1 61 ? 18.297 15.781 -1.766 1 85.25 61 ARG B O 1
ATOM 6096 N N . ARG B 1 62 ? 18.609 17.922 -1.994 1 83.88 62 ARG B N 1
ATOM 6097 C CA . ARG B 1 62 ? 18.641 17.828 -3.451 1 83.88 62 ARG B CA 1
ATOM 6098 C C . ARG B 1 62 ? 19.859 17.047 -3.924 1 83.88 62 ARG B C 1
ATOM 6100 O O . ARG B 1 62 ? 19.797 16.312 -4.91 1 83.88 62 ARG B O 1
ATOM 6107 N N . THR B 1 63 ? 20.984 17.297 -3.236 1 89.12 63 THR B N 1
ATOM 6108 C CA . THR B 1 63 ? 22.203 16.594 -3.586 1 89.12 63 THR B CA 1
ATOM 6109 C C . THR B 1 63 ? 22.047 15.094 -3.391 1 89.12 63 THR B C 1
ATOM 6111 O O . THR B 1 63 ? 22.484 14.305 -4.234 1 89.12 63 THR B O 1
ATOM 6114 N N . THR B 1 64 ? 21.453 14.703 -2.277 1 90.19 64 THR B N 1
ATOM 6115 C CA . THR B 1 64 ? 21.234 13.289 -2.002 1 90.19 64 THR B CA 1
ATOM 6116 C C . THR B 1 64 ? 20.281 12.672 -3.029 1 90.19 64 THR B C 1
ATOM 6118 O O . THR B 1 64 ? 20.516 11.555 -3.498 1 90.19 64 THR B O 1
ATOM 6121 N N . SER B 1 65 ? 19.234 13.367 -3.387 1 88 65 SER B N 1
ATOM 6122 C CA . SER B 1 65 ? 18.297 12.891 -4.391 1 88 65 SER B CA 1
ATOM 6123 C C . SER B 1 65 ? 18.969 12.695 -5.742 1 88 65 SER B C 1
ATOM 6125 O O . SER B 1 65 ? 18.703 11.719 -6.441 1 88 65 SER B O 1
ATOM 6127 N N . GLN B 1 66 ? 19.812 13.617 -6.082 1 89.75 66 GLN B N 1
ATOM 6128 C CA . GLN B 1 66 ? 20.531 13.516 -7.344 1 89.75 66 GLN B CA 1
ATOM 6129 C C . GLN B 1 66 ? 21.531 12.359 -7.312 1 89.75 66 GLN B C 1
ATOM 6131 O O . GLN B 1 66 ? 21.75 11.695 -8.328 1 89.75 66 GLN B O 1
ATOM 6136 N N . TRP B 1 67 ? 22.141 12.203 -6.168 1 94 67 TRP B N 1
ATOM 6137 C CA . TRP B 1 67 ? 23.047 11.062 -6 1 94 67 TRP B CA 1
ATOM 6138 C C . TRP B 1 67 ? 22.297 9.75 -6.238 1 94 67 TRP B C 1
ATOM 6140 O O . TRP B 1 67 ? 22.781 8.891 -6.992 1 94 67 TRP B O 1
ATOM 6150 N N . ILE B 1 68 ? 21.141 9.555 -5.676 1 92.25 68 ILE B N 1
ATOM 6151 C CA . ILE B 1 68 ? 20.328 8.344 -5.816 1 92.25 68 ILE B CA 1
ATOM 6152 C C . ILE B 1 68 ? 20.031 8.094 -7.293 1 92.25 68 ILE B C 1
ATOM 6154 O O . ILE B 1 68 ? 20.234 6.988 -7.797 1 92.25 68 ILE B O 1
ATOM 6158 N N . ARG B 1 69 ? 19.641 9.078 -7.973 1 89.5 69 ARG B N 1
ATOM 6159 C CA . ARG B 1 69 ? 19.266 8.969 -9.383 1 89.5 69 ARG B CA 1
ATOM 6160 C C . ARG B 1 69 ? 20.484 8.617 -10.242 1 89.5 69 ARG B C 1
ATOM 6162 O O . ARG B 1 69 ? 20.375 7.863 -11.203 1 89.5 69 ARG B O 1
ATOM 6169 N N . SER B 1 70 ? 21.594 9.203 -9.859 1 92.12 70 SER B N 1
ATOM 6170 C CA . SER B 1 70 ? 22.812 9.016 -10.641 1 92.12 70 SER B CA 1
ATOM 6171 C C . SER B 1 70 ? 23.312 7.574 -10.547 1 92.12 70 SER B C 1
ATOM 6173 O O . SER B 1 70 ? 24.062 7.117 -11.406 1 92.12 70 SER B O 1
ATOM 6175 N N . ARG B 1 71 ? 22.875 6.855 -9.516 1 92.38 71 ARG B N 1
ATOM 6176 C CA . ARG B 1 71 ? 23.375 5.504 -9.281 1 92.38 71 ARG B CA 1
ATOM 6177 C C . ARG B 1 71 ? 22.438 4.465 -9.906 1 92.38 71 ARG B C 1
ATOM 6179 O O . ARG B 1 71 ? 22.688 3.262 -9.797 1 92.38 71 ARG B O 1
ATOM 6186 N N . ILE B 1 72 ? 21.359 4.918 -10.445 1 91.25 72 ILE B N 1
ATOM 6187 C CA . ILE B 1 72 ? 20.406 4.047 -11.117 1 91.25 72 ILE B CA 1
ATOM 6188 C C . ILE B 1 72 ? 20.438 4.316 -12.625 1 91.25 72 ILE B C 1
ATOM 6190 O O . ILE B 1 72 ? 20.594 5.465 -13.055 1 91.25 72 ILE B O 1
ATOM 6194 N N . ASP B 1 73 ? 20.266 3.254 -13.414 1 91.5 73 ASP B N 1
ATOM 6195 C CA . ASP B 1 73 ? 20.172 3.441 -14.859 1 91.5 73 ASP B CA 1
ATOM 6196 C C . ASP B 1 73 ? 19.047 4.402 -15.219 1 91.5 73 ASP B C 1
ATOM 6198 O O . ASP B 1 73 ? 17.953 4.312 -14.664 1 91.5 73 ASP B O 1
ATOM 6202 N N . PRO B 1 74 ? 19.312 5.297 -16.109 1 89.94 74 PRO B N 1
ATOM 6203 C CA . PRO B 1 74 ? 18.328 6.324 -16.453 1 89.94 74 PRO B CA 1
ATOM 6204 C C . PRO B 1 74 ? 16.969 5.738 -16.844 1 89.94 74 PRO B C 1
ATOM 6206 O O . PRO B 1 74 ? 15.93 6.332 -16.562 1 89.94 74 PRO B O 1
ATOM 6209 N N . GLU B 1 75 ? 17.031 4.555 -17.438 1 89.5 75 GLU B N 1
ATOM 6210 C CA . GLU B 1 75 ? 15.789 3.934 -17.906 1 89.5 75 GLU B CA 1
ATOM 6211 C C . GLU B 1 75 ? 14.953 3.424 -16.734 1 89.5 75 GLU B C 1
ATOM 6213 O O . GLU B 1 75 ? 13.734 3.281 -16.844 1 89.5 75 GLU B O 1
ATOM 6218 N N . LEU B 1 76 ? 15.68 3.217 -15.609 1 93.12 76 LEU B N 1
ATOM 6219 C CA . LEU B 1 76 ? 15.023 2.631 -14.445 1 93.12 76 LEU B CA 1
ATOM 6220 C C . LEU B 1 76 ? 14.727 3.695 -13.398 1 93.12 76 LEU B C 1
ATOM 6222 O O . LEU B 1 76 ? 13.883 3.492 -12.523 1 93.12 76 LEU B O 1
ATOM 6226 N N . ALA B 1 77 ? 15.398 4.824 -13.477 1 89.81 77 ALA B N 1
ATOM 6227 C CA . ALA B 1 77 ? 15.414 5.824 -12.414 1 89.81 77 ALA B CA 1
ATOM 6228 C C . ALA B 1 77 ? 14.023 6.422 -12.195 1 89.81 77 ALA B C 1
ATOM 6230 O O . ALA B 1 77 ? 13.695 6.863 -11.094 1 89.81 77 ALA B O 1
ATOM 6231 N N . GLY B 1 78 ? 13.211 6.375 -13.227 1 88.88 78 GLY B N 1
ATOM 6232 C CA . GLY B 1 78 ? 11.891 6.98 -13.133 1 88.88 78 GLY B CA 1
ATOM 6233 C C . GLY B 1 78 ? 10.82 6.008 -12.68 1 88.88 78 GLY B C 1
ATOM 6234 O O . GLY B 1 78 ? 9.68 6.402 -12.438 1 88.88 78 GLY B O 1
ATOM 6235 N N . LEU B 1 79 ? 11.148 4.762 -12.445 1 92.75 79 LEU B N 1
ATOM 6236 C CA . LEU B 1 79 ? 10.164 3.746 -12.078 1 92.75 79 LEU B CA 1
ATOM 6237 C C . LEU B 1 79 ? 9.758 3.889 -10.609 1 92.75 79 LEU B C 1
ATOM 6239 O O . LEU B 1 79 ? 10.617 3.98 -9.734 1 92.75 79 LEU B O 1
ATOM 6243 N N . VAL B 1 80 ? 8.5 3.842 -10.32 1 91.19 80 VAL B N 1
ATOM 6244 C CA . VAL B 1 80 ? 7.895 4.148 -9.023 1 91.19 80 VAL B CA 1
ATOM 6245 C C . VAL B 1 80 ? 8.422 3.18 -7.965 1 91.19 80 VAL B C 1
ATOM 6247 O O . VAL B 1 80 ? 8.797 3.596 -6.867 1 91.19 80 VAL B O 1
ATOM 6250 N N . PRO B 1 81 ? 8.523 1.848 -8.266 1 93.38 81 PRO B N 1
ATOM 6251 C CA . PRO B 1 81 ? 9.008 0.932 -7.234 1 93.38 81 PRO B CA 1
ATOM 6252 C C . PRO B 1 81 ? 10.438 1.245 -6.793 1 93.38 81 PRO B C 1
ATOM 6254 O O . PRO B 1 81 ? 10.75 1.172 -5.602 1 93.38 81 PRO B O 1
ATOM 6257 N N . LEU B 1 82 ? 11.266 1.629 -7.75 1 94.88 82 LEU B N 1
ATOM 6258 C CA . LEU B 1 82 ? 12.672 1.882 -7.43 1 94.88 82 LEU B CA 1
ATOM 6259 C C . LEU B 1 82 ? 12.82 3.189 -6.66 1 94.88 82 LEU B C 1
ATOM 6261 O O . LEU B 1 82 ? 13.656 3.287 -5.754 1 94.88 82 LEU B O 1
ATOM 6265 N N . GLN B 1 83 ? 12.023 4.188 -7.066 1 92.75 83 GLN B N 1
ATOM 6266 C CA . GLN B 1 83 ? 12.039 5.441 -6.32 1 92.75 83 GLN B CA 1
ATOM 6267 C C . GLN B 1 83 ? 11.648 5.215 -4.863 1 92.75 83 GLN B C 1
ATOM 6269 O O . GLN B 1 83 ? 12.281 5.758 -3.955 1 92.75 83 GLN B O 1
ATOM 6274 N N . ARG B 1 84 ? 10.617 4.441 -4.66 1 93.31 84 ARG B N 1
ATOM 6275 C CA . ARG B 1 84 ? 10.164 4.125 -3.309 1 93.31 84 ARG B CA 1
ATOM 6276 C C . ARG B 1 84 ? 11.227 3.357 -2.537 1 93.31 84 ARG B C 1
ATOM 6278 O O . ARG B 1 84 ? 11.609 3.75 -1.431 1 93.31 84 ARG B O 1
ATOM 6285 N N . LEU B 1 85 ? 11.773 2.348 -3.115 1 94.06 85 LEU B N 1
ATOM 6286 C CA . LEU B 1 85 ? 12.703 1.448 -2.447 1 94.06 85 LEU B CA 1
ATOM 6287 C C . LEU B 1 85 ? 14 2.174 -2.09 1 94.06 85 LEU B C 1
ATOM 6289 O O . LEU B 1 85 ? 14.453 2.109 -0.947 1 94.06 85 LEU B O 1
ATOM 6293 N N . HIS B 1 86 ? 14.531 2.922 -3.02 1 93.62 86 HIS B N 1
ATOM 6294 C CA . HIS B 1 86 ? 15.859 3.494 -2.848 1 93.62 86 HIS B CA 1
ATOM 6295 C C . HIS B 1 86 ? 15.805 4.781 -2.035 1 93.62 86 HIS B C 1
ATOM 6297 O O . HIS B 1 86 ? 16.828 5.234 -1.513 1 93.62 86 HIS B O 1
ATOM 6303 N N . SER B 1 87 ? 14.609 5.348 -1.911 1 92.88 87 SER B N 1
ATOM 6304 C CA . SER B 1 87 ? 14.469 6.5 -1.023 1 92.88 87 SER B CA 1
ATOM 6305 C C . SER B 1 87 ? 14.375 6.062 0.434 1 92.88 87 SER B C 1
ATOM 6307 O O . SER B 1 87 ? 14.773 6.805 1.337 1 92.88 87 SER B O 1
ATOM 6309 N N . LYS B 1 88 ? 13.875 4.828 0.659 1 92.25 88 LYS B N 1
ATOM 6310 C CA . LYS B 1 88 ? 13.719 4.305 2.014 1 92.25 88 LYS B CA 1
ATOM 6311 C C . LYS B 1 88 ? 15.031 3.725 2.535 1 92.25 88 LYS B C 1
ATOM 6313 O O . LYS B 1 88 ? 15.43 4 3.668 1 92.25 88 LYS B O 1
ATOM 6318 N N . GLN B 1 89 ? 15.656 2.947 1.758 1 93.5 89 GLN B N 1
ATOM 6319 C CA . GLN B 1 89 ? 16.906 2.27 2.115 1 93.5 89 GLN B CA 1
ATOM 6320 C C . GLN B 1 89 ? 17.812 2.125 0.903 1 93.5 89 GLN B C 1
ATOM 6322 O O . GLN B 1 89 ? 17.406 1.614 -0.139 1 93.5 89 GLN B O 1
ATOM 6327 N N . PRO B 1 90 ? 19.016 2.549 1.03 1 94.88 90 PRO B N 1
ATOM 6328 C CA . PRO B 1 90 ? 19.969 2.412 -0.081 1 94.88 90 PRO B CA 1
ATOM 6329 C C . PRO B 1 90 ? 20.547 1.004 -0.19 1 94.88 90 PRO B C 1
ATOM 6331 O O . PRO B 1 90 ? 20.859 0.381 0.828 1 94.88 90 PRO B O 1
ATOM 6334 N N . PRO B 1 91 ? 20.625 0.477 -1.408 1 92.81 91 PRO B N 1
ATOM 6335 C CA . PRO B 1 91 ? 21.5 -0.676 -1.586 1 92.81 91 PRO B CA 1
ATOM 6336 C C . PRO B 1 91 ? 22.984 -0.324 -1.393 1 92.81 91 PRO B C 1
ATOM 6338 O O . PRO B 1 91 ? 23.344 0.856 -1.367 1 92.81 91 PRO B O 1
ATOM 6341 N N . PRO B 1 92 ? 23.797 -1.231 -1.296 1 92.44 92 PRO B N 1
ATOM 6342 C CA . PRO B 1 92 ? 25.203 -0.983 -0.982 1 92.44 92 PRO B CA 1
ATOM 6343 C C . PRO B 1 92 ? 25.891 -0.082 -2.008 1 92.44 92 PRO B C 1
ATOM 6345 O O . PRO B 1 92 ? 26.734 0.746 -1.646 1 92.44 92 PRO B O 1
ATOM 6348 N N . SER B 1 93 ? 25.5 -0.136 -3.242 1 92.69 93 SER B N 1
ATOM 6349 C CA . SER B 1 93 ? 26.141 0.652 -4.289 1 92.69 93 SER B CA 1
ATOM 6350 C C . SER B 1 93 ? 25.828 2.135 -4.141 1 92.69 93 SER B C 1
ATOM 6352 O O . SER B 1 93 ? 26.469 2.98 -4.758 1 92.69 93 SER B O 1
ATOM 6354 N N . GLN B 1 94 ? 24.875 2.455 -3.295 1 95.44 94 GLN B N 1
ATOM 6355 C CA . GLN B 1 94 ? 24.438 3.84 -3.16 1 95.44 94 GLN B CA 1
ATOM 6356 C C . GLN B 1 94 ? 24.906 4.441 -1.842 1 95.44 94 GLN B C 1
ATOM 6358 O O . GLN B 1 94 ? 24.625 5.602 -1.542 1 95.44 94 GLN B O 1
ATOM 6363 N N . TYR B 1 95 ? 25.688 3.689 -1.066 1 97.06 95 TYR B N 1
ATOM 6364 C CA . TYR B 1 95 ? 26.188 4.223 0.195 1 97.06 95 TYR B CA 1
ATOM 6365 C C . TYR B 1 95 ? 27.031 5.461 -0.038 1 97.06 95 TYR B C 1
ATOM 6367 O O . TYR B 1 95 ? 27.875 5.488 -0.947 1 97.06 95 TYR B O 1
ATOM 6375 N N . ARG B 1 96 ? 26.891 6.445 0.794 1 96.88 96 ARG B N 1
ATOM 6376 C CA . ARG B 1 96 ? 27.641 7.688 0.651 1 96.88 96 ARG B CA 1
ATOM 6377 C C . ARG B 1 96 ? 28.953 7.637 1.448 1 96.88 96 ARG B C 1
ATOM 6379 O O . ARG B 1 96 ? 29.922 8.32 1.111 1 96.88 96 ARG B O 1
ATOM 6386 N N . PHE B 1 97 ? 28.922 6.832 2.559 1 98.19 97 PHE B N 1
ATOM 6387 C CA . PHE B 1 97 ? 30.078 6.77 3.447 1 98.19 97 PHE B CA 1
ATOM 6388 C C . PHE B 1 97 ? 30.766 5.406 3.352 1 98.19 97 PHE B C 1
ATOM 6390 O O . PHE B 1 97 ? 30.141 4.422 2.955 1 98.19 97 PHE B O 1
ATOM 6397 N N . MET B 1 98 ? 32.031 5.328 3.803 1 97.81 98 MET B N 1
ATOM 6398 C CA . MET B 1 98 ? 32.781 4.09 3.793 1 97.81 98 MET B CA 1
ATOM 6399 C C . MET B 1 98 ? 32.188 3.057 4.734 1 97.81 98 MET B C 1
ATOM 6401 O O . MET B 1 98 ? 32.281 1.854 4.492 1 97.81 98 MET B O 1
ATOM 6405 N N . TRP B 1 99 ? 31.516 3.602 5.68 1 97.81 99 TRP B N 1
ATOM 6406 C CA . TRP B 1 99 ? 30.953 2.719 6.691 1 97.81 99 TRP B CA 1
ATOM 6407 C C . TRP B 1 99 ? 29.484 2.393 6.371 1 97.81 99 TRP B C 1
ATOM 6409 O O . TRP B 1 99 ? 28.812 1.719 7.152 1 97.81 99 TRP B O 1
ATOM 6419 N N . GLY B 1 100 ? 28.922 2.893 5.281 1 97.75 100 GLY B N 1
ATOM 6420 C CA . GLY B 1 100 ? 27.531 2.699 4.91 1 97.75 100 GLY B CA 1
ATOM 6421 C C . GLY B 1 100 ? 26.75 3.998 4.816 1 97.75 100 GLY B C 1
ATOM 6422 O O . GLY B 1 100 ? 27.188 4.938 4.141 1 97.75 100 GLY B O 1
ATOM 6423 N N . ASP B 1 101 ? 25.625 4.059 5.352 1 98.31 101 ASP B N 1
ATOM 6424 C CA . ASP B 1 101 ? 24.766 5.238 5.434 1 98.31 101 ASP B CA 1
ATOM 6425 C C . ASP B 1 101 ? 23.844 5.16 6.641 1 98.31 101 ASP B C 1
ATOM 6427 O O . ASP B 1 101 ? 23.953 4.246 7.465 1 98.31 101 ASP B O 1
ATOM 6431 N N . TYR B 1 102 ? 22.922 6.168 6.801 1 98.25 102 TYR B N 1
ATOM 6432 C CA . TYR B 1 102 ? 22.109 6.125 8.008 1 98.25 102 TYR B CA 1
ATOM 6433 C C . TYR B 1 102 ? 20.766 6.797 7.777 1 98.25 102 TYR B C 1
ATOM 6435 O O . TYR B 1 102 ? 20.594 7.57 6.828 1 98.25 102 TYR B O 1
ATOM 6443 N N . ALA B 1 103 ? 19.828 6.434 8.555 1 98.44 103 ALA B N 1
ATOM 6444 C CA . ALA B 1 103 ? 18.547 7.113 8.719 1 98.44 103 ALA B CA 1
ATOM 6445 C C . ALA B 1 103 ? 18.422 7.75 10.102 1 98.44 103 ALA B C 1
ATOM 6447 O O . ALA B 1 103 ? 19.141 7.363 11.031 1 98.44 103 ALA B O 1
ATOM 6448 N N . ALA B 1 104 ? 17.625 8.742 10.211 1 98.38 104 ALA B N 1
ATOM 6449 C CA . ALA B 1 104 ? 17.359 9.375 11.5 1 98.38 104 ALA B CA 1
ATOM 6450 C C . ALA B 1 104 ? 15.922 9.109 11.945 1 98.38 104 ALA B C 1
ATOM 6452 O O . ALA B 1 104 ? 15 9.117 11.125 1 98.38 104 ALA B O 1
ATOM 6453 N N . LEU B 1 105 ? 15.766 8.891 13.242 1 98.25 105 LEU B N 1
ATOM 6454 C CA . LEU B 1 105 ? 14.445 8.578 13.789 1 98.25 105 LEU B CA 1
ATOM 6455 C C . LEU B 1 105 ? 13.805 9.812 14.406 1 98.25 105 LEU B C 1
ATOM 6457 O O . LEU B 1 105 ? 14.445 10.523 15.188 1 98.25 105 LEU B O 1
ATOM 6461 N N . SER B 1 106 ? 12.633 10.148 13.992 1 97.75 106 SER B N 1
ATOM 6462 C CA . SER B 1 106 ? 11.773 11.141 14.617 1 97.75 106 SER B CA 1
ATOM 6463 C C . SER B 1 106 ? 10.594 10.484 15.328 1 97.75 106 SER B C 1
ATOM 6465 O O . SER B 1 106 ? 9.797 9.781 14.703 1 97.75 106 SER B O 1
ATOM 6467 N N . TYR B 1 107 ? 10.516 10.625 16.656 1 96.31 107 TYR B N 1
ATOM 6468 C CA . TYR B 1 107 ? 9.5 9.953 17.453 1 96.31 107 TYR B CA 1
ATOM 6469 C C . TYR B 1 107 ? 9.242 10.695 18.75 1 96.31 107 TYR B C 1
ATOM 6471 O O . TYR B 1 107 ? 9.969 11.633 19.094 1 96.31 107 TYR B O 1
ATOM 6479 N N . VAL B 1 108 ? 8.172 10.344 19.422 1 93.5 108 VAL B N 1
ATOM 6480 C CA . VAL B 1 108 ? 7.883 10.883 20.75 1 93.5 108 VAL B CA 1
ATOM 6481 C C . VAL B 1 108 ? 8.5 9.977 21.812 1 93.5 108 VAL B C 1
ATOM 6483 O O . VAL B 1 108 ? 8.328 8.758 21.781 1 93.5 108 VAL B O 1
ATOM 6486 N N . TRP B 1 109 ? 9.219 10.594 22.656 1 89 109 TRP B N 1
ATOM 6487 C CA . TRP B 1 109 ? 9.844 9.797 23.703 1 89 109 TRP B CA 1
ATOM 6488 C C . TRP B 1 109 ? 8.789 9.109 24.562 1 89 109 TRP B C 1
ATOM 6490 O O . TRP B 1 109 ? 8.953 7.953 24.953 1 89 109 TRP B O 1
ATOM 6500 N N . GLY B 1 110 ? 7.609 9.883 24.828 1 85.5 110 GLY B N 1
ATOM 6501 C CA . GLY B 1 110 ? 6.59 9.359 25.719 1 85.5 110 GLY B CA 1
ATOM 6502 C C . GLY B 1 110 ? 6.84 9.711 27.172 1 85.5 110 GLY B C 1
ATOM 6503 O O . GLY B 1 110 ? 7.59 10.641 27.469 1 85.5 110 GLY B O 1
ATOM 6504 N N . LYS B 1 111 ? 6.234 8.977 28.031 1 87 111 LYS B N 1
ATOM 6505 C CA . LYS B 1 111 ? 6.367 9.211 29.469 1 87 111 LYS B CA 1
ATOM 6506 C C . LYS B 1 111 ? 7.723 8.734 29.984 1 87 111 LYS B C 1
ATOM 6508 O O . LYS B 1 111 ? 8.148 7.617 29.672 1 87 111 LYS B O 1
ATOM 6513 N N . GLU B 1 112 ? 8.352 9.562 30.719 1 86.12 112 GLU B N 1
ATOM 6514 C CA . GLU B 1 112 ? 9.695 9.273 31.219 1 86.12 112 GLU B CA 1
ATOM 6515 C C . GLU B 1 112 ? 9.703 8.016 32.062 1 86.12 112 GLU B C 1
ATOM 6517 O O . GLU B 1 112 ? 10.688 7.27 32.094 1 86.12 112 GLU B O 1
ATOM 6522 N N . LYS B 1 113 ? 8.602 7.789 32.688 1 91.12 113 LYS B N 1
ATOM 6523 C CA . LYS B 1 113 ? 8.555 6.672 33.656 1 91.12 113 LYS B CA 1
ATOM 6524 C C . LYS B 1 113 ? 8.156 5.379 32.938 1 91.12 113 LYS B C 1
ATOM 6526 O O . LYS B 1 113 ? 8.344 4.289 33.469 1 91.12 113 LYS B O 1
ATOM 6531 N N . ASP B 1 114 ? 7.629 5.484 31.797 1 94.94 114 ASP B N 1
ATOM 6532 C CA . ASP B 1 114 ? 7.27 4.301 31.031 1 94.94 114 ASP B CA 1
ATOM 6533 C C . ASP B 1 114 ? 8.453 3.809 30.203 1 94.94 114 ASP B C 1
ATOM 6535 O O . ASP B 1 114 ? 8.641 4.227 29.062 1 94.94 114 ASP B O 1
ATOM 6539 N N . THR B 1 115 ? 9.203 2.877 30.781 1 96.25 115 THR B N 1
ATOM 6540 C CA . THR B 1 115 ? 10.453 2.459 30.156 1 96.25 115 THR B CA 1
ATOM 6541 C C . THR B 1 115 ? 10.43 0.962 29.859 1 96.25 115 THR B C 1
ATOM 6543 O O . THR B 1 115 ? 9.602 0.227 30.391 1 96.25 115 THR B O 1
ATOM 6546 N N . SER B 1 116 ? 11.219 0.519 28.984 1 96.5 116 SER B N 1
ATOM 6547 C CA . SER B 1 116 ? 11.461 -0.865 28.594 1 96.5 116 SER B CA 1
ATOM 6548 C C . SER B 1 116 ? 12.945 -1.157 28.469 1 96.5 116 SER B C 1
ATOM 6550 O O . SER B 1 116 ? 13.758 -0.236 28.328 1 96.5 116 SER B O 1
ATOM 6552 N N . ILE B 1 117 ? 13.273 -2.43 28.484 1 96.75 117 ILE B N 1
ATOM 6553 C CA . ILE B 1 117 ? 14.672 -2.838 28.453 1 96.75 117 ILE B CA 1
ATOM 6554 C C . ILE B 1 117 ? 15.094 -3.143 27.031 1 96.75 117 ILE B C 1
ATOM 6556 O O . ILE B 1 117 ? 14.359 -3.805 26.281 1 96.75 117 ILE B O 1
ATOM 6560 N N . ILE B 1 118 ? 16.234 -2.641 26.641 1 97.06 118 ILE B N 1
ATOM 6561 C CA . ILE B 1 118 ? 16.922 -3.055 25.406 1 97.06 118 ILE B CA 1
ATOM 6562 C C . ILE B 1 118 ? 18.344 -3.486 25.734 1 97.06 118 ILE B C 1
ATOM 6564 O O . ILE B 1 118 ? 18.812 -3.309 26.875 1 97.06 118 ILE B O 1
ATOM 6568 N N . VAL B 1 119 ? 18.984 -4.133 24.828 1 96.94 119 VAL B N 1
ATOM 6569 C CA . VAL B 1 119 ? 20.375 -4.508 25 1 96.94 119 VAL B CA 1
ATOM 6570 C C . VAL B 1 119 ? 21.266 -3.658 24.094 1 96.94 119 VAL B C 1
ATOM 6572 O O . VAL B 1 119 ? 21.109 -3.691 22.859 1 96.94 119 VAL B O 1
ATOM 6575 N N . LEU B 1 120 ? 22.094 -2.869 24.688 1 96.19 120 LEU B N 1
ATOM 6576 C CA . LEU B 1 120 ? 23.016 -1.986 23.984 1 96.19 120 LEU B CA 1
ATOM 6577 C C . LEU B 1 120 ? 24.453 -2.371 24.266 1 96.19 120 LEU B C 1
ATOM 6579 O O . LEU B 1 120 ? 24.922 -2.283 25.406 1 96.19 120 LEU B O 1
ATOM 6583 N N . ASN B 1 121 ? 25.188 -2.748 23.203 1 95.88 121 ASN B N 1
ATOM 6584 C CA . ASN B 1 121 ? 26.562 -3.203 23.375 1 95.88 121 ASN B CA 1
ATOM 6585 C C . ASN B 1 121 ? 26.688 -4.254 24.469 1 95.88 121 ASN B C 1
ATOM 6587 O O . ASN B 1 121 ? 27.5 -4.125 25.375 1 95.88 121 ASN B O 1
ATOM 6591 N N . ARG B 1 122 ? 25.703 -5.203 24.469 1 93.38 122 ARG B N 1
ATOM 6592 C CA . ARG B 1 122 ? 25.672 -6.398 25.297 1 93.38 122 ARG B CA 1
ATOM 6593 C C . ARG B 1 122 ? 25.297 -6.055 26.734 1 93.38 122 ARG B C 1
ATOM 6595 O O . ARG B 1 122 ? 25.422 -6.891 27.641 1 93.38 122 ARG B O 1
ATOM 6602 N N . LYS B 1 123 ? 24.859 -4.871 26.953 1 95.06 123 LYS B N 1
ATOM 6603 C CA . LYS B 1 123 ? 24.422 -4.465 28.281 1 95.06 123 LYS B CA 1
ATOM 6604 C C . LYS B 1 123 ? 22.953 -4.023 28.25 1 95.06 123 LYS B C 1
ATOM 6606 O O . LYS B 1 123 ? 22.516 -3.354 27.312 1 95.06 123 LYS B O 1
ATOM 6611 N N . GLN B 1 124 ? 22.328 -4.297 29.281 1 95.38 124 GLN B N 1
ATOM 6612 C CA . GLN B 1 124 ? 20.922 -3.895 29.391 1 95.38 124 GLN B CA 1
ATOM 6613 C C . GLN B 1 124 ? 20.797 -2.41 29.719 1 95.38 124 GLN B C 1
ATOM 6615 O O . GLN B 1 124 ? 21.578 -1.884 30.516 1 95.38 124 GLN B O 1
ATOM 6620 N N . ARG B 1 125 ? 19.953 -1.8 29.062 1 94.88 125 ARG B N 1
ATOM 6621 C CA . ARG B 1 125 ? 19.672 -0.383 29.266 1 94.88 125 ARG B CA 1
ATOM 6622 C C . ARG B 1 125 ? 18.188 -0.101 29.188 1 94.88 125 ARG B C 1
ATOM 6624 O O . ARG B 1 125 ? 17.469 -0.75 28.422 1 94.88 125 ARG B O 1
ATOM 6631 N N . ARG B 1 126 ? 17.75 0.851 29.969 1 95 126 ARG B N 1
ATOM 6632 C CA . ARG B 1 126 ? 16.359 1.269 29.906 1 95 126 ARG B CA 1
ATOM 6633 C C . ARG B 1 126 ? 16.172 2.441 28.953 1 95 126 ARG B C 1
ATOM 6635 O O . ARG B 1 126 ? 16.969 3.377 28.953 1 95 126 ARG B O 1
ATOM 6642 N N . VAL B 1 127 ? 15.227 2.35 28.125 1 95.81 127 VAL B N 1
ATOM 6643 C CA . VAL B 1 127 ? 14.789 3.42 27.234 1 95.81 127 VAL B CA 1
ATOM 6644 C C . VAL B 1 127 ? 13.273 3.58 27.312 1 95.81 127 VAL B C 1
ATOM 6646 O O . VAL B 1 127 ? 12.586 2.752 27.922 1 95.81 127 VAL B O 1
ATOM 6649 N N . THR B 1 128 ? 12.75 4.637 26.812 1 95.56 128 THR B N 1
ATOM 6650 C CA . THR B 1 128 ? 11.305 4.793 26.828 1 95.56 128 THR B CA 1
ATOM 6651 C C . THR B 1 128 ? 10.633 3.695 26 1 95.56 128 THR B C 1
ATOM 6653 O O . THR B 1 128 ? 11.188 3.246 24.984 1 95.56 128 THR B O 1
ATOM 6656 N N . THR B 1 129 ? 9.508 3.33 26.391 1 96.5 129 THR B N 1
ATOM 6657 C CA . THR B 1 129 ? 8.812 2.197 25.781 1 96.5 129 THR B CA 1
ATOM 6658 C C . THR B 1 129 ? 8.539 2.451 24.312 1 96.5 129 THR B C 1
ATOM 6660 O O . THR B 1 129 ? 8.609 1.531 23.484 1 96.5 129 THR B O 1
ATOM 6663 N N . ASN B 1 130 ? 8.219 3.65 23.984 1 95.5 130 ASN B N 1
ATOM 6664 C CA . ASN B 1 130 ? 7.938 3.967 22.578 1 95.5 130 ASN B CA 1
ATOM 6665 C C . ASN B 1 130 ? 9.156 3.727 21.688 1 95.5 130 ASN B C 1
ATOM 6667 O O . ASN B 1 130 ? 9.016 3.293 20.547 1 95.5 130 ASN B O 1
ATOM 6671 N N . LEU B 1 131 ? 10.352 4.043 22.156 1 96.88 131 LEU B N 1
ATOM 6672 C CA . LEU B 1 131 ? 11.57 3.762 21.406 1 96.88 131 LEU B CA 1
ATOM 6673 C C . LEU B 1 131 ? 11.773 2.26 21.25 1 96.88 131 LEU B C 1
ATOM 6675 O O . LEU B 1 131 ? 12.117 1.787 20.156 1 96.88 131 LEU B O 1
ATOM 6679 N N . ALA B 1 132 ? 11.555 1.556 22.359 1 97.19 132 ALA B N 1
ATOM 6680 C CA . ALA B 1 132 ? 11.703 0.103 22.297 1 97.19 132 ALA B CA 1
ATOM 6681 C C . ALA B 1 132 ? 10.766 -0.504 21.266 1 97.19 132 ALA B C 1
ATOM 6683 O O . ALA B 1 132 ? 11.141 -1.422 20.531 1 97.19 132 ALA B O 1
ATOM 6684 N N . LYS B 1 133 ? 9.602 -0.005 21.234 1 96.06 133 LYS B N 1
ATOM 6685 C CA . LYS B 1 133 ? 8.609 -0.495 20.281 1 96.06 133 LYS B CA 1
ATOM 6686 C C . LYS B 1 133 ? 9.023 -0.177 18.859 1 96.06 133 LYS B C 1
ATOM 6688 O O . LYS B 1 133 ? 8.828 -0.994 17.953 1 96.06 133 LYS B O 1
ATOM 6693 N N . ALA B 1 134 ? 9.547 1.008 18.609 1 96.62 134 ALA B N 1
ATOM 6694 C CA . ALA B 1 134 ? 10.031 1.372 17.281 1 96.62 134 ALA B CA 1
ATOM 6695 C C . ALA B 1 134 ? 11.156 0.438 16.828 1 96.62 134 ALA B C 1
ATOM 6697 O O . ALA B 1 134 ? 11.125 -0.079 15.711 1 96.62 134 ALA B O 1
ATOM 6698 N N . LEU B 1 135 ? 12.109 0.234 17.75 1 97.31 135 LEU B N 1
ATOM 6699 C CA . LEU B 1 135 ? 13.234 -0.646 17.438 1 97.31 135 LEU B CA 1
ATOM 6700 C C . LEU B 1 135 ? 12.75 -2.062 17.141 1 97.31 135 LEU B C 1
ATOM 6702 O O . LEU B 1 135 ? 13.242 -2.711 16.219 1 97.31 135 LEU B O 1
ATOM 6706 N N . SER B 1 136 ? 11.82 -2.49 17.953 1 95.12 136 SER B N 1
ATOM 6707 C CA . SER B 1 136 ? 11.258 -3.82 17.75 1 95.12 136 SER B CA 1
ATOM 6708 C C . SER B 1 136 ? 10.594 -3.934 16.375 1 95.12 136 SER B C 1
ATOM 6710 O O . SER B 1 136 ? 10.727 -4.957 15.703 1 95.12 136 SER B O 1
ATOM 6712 N N . ALA B 1 137 ? 9.867 -2.969 15.992 1 92.94 137 ALA B N 1
ATOM 6713 C CA . ALA B 1 137 ? 9.219 -2.967 14.68 1 92.94 137 ALA B CA 1
ATOM 6714 C C . ALA B 1 137 ? 10.258 -3.031 13.555 1 92.94 137 ALA B C 1
ATOM 6716 O O . ALA B 1 137 ? 10.07 -3.75 12.57 1 92.94 137 ALA B O 1
ATOM 6717 N N . PHE B 1 138 ? 11.359 -2.248 13.68 1 94.75 138 PHE B N 1
ATOM 6718 C CA . PHE B 1 138 ? 12.406 -2.238 12.672 1 94.75 138 PHE B CA 1
ATOM 6719 C C . PHE B 1 138 ? 13.078 -3.605 12.578 1 94.75 138 PHE B C 1
ATOM 6721 O O . PHE B 1 138 ? 13.375 -4.078 11.477 1 94.75 138 PHE B O 1
ATOM 6728 N N . ILE B 1 139 ? 13.273 -4.203 13.734 1 93 139 ILE B N 1
ATOM 6729 C CA . ILE B 1 139 ? 13.914 -5.516 13.789 1 93 139 ILE B CA 1
ATOM 6730 C C . ILE B 1 139 ? 13.023 -6.547 13.086 1 93 139 ILE B C 1
ATOM 6732 O O . ILE B 1 139 ? 13.516 -7.371 12.312 1 93 139 ILE B O 1
ATOM 6736 N N . GLN B 1 140 ? 11.758 -6.461 13.344 1 87.81 140 GLN B N 1
ATOM 6737 C CA . GLN B 1 140 ? 10.812 -7.398 12.742 1 87.81 140 GLN B CA 1
ATOM 6738 C C . GLN B 1 140 ? 10.789 -7.246 11.219 1 87.81 140 GLN B C 1
ATOM 6740 O O . GLN B 1 140 ? 10.547 -8.219 10.5 1 87.81 140 GLN B O 1
ATOM 6745 N N . ASP B 1 141 ? 11.109 -6.074 10.758 1 88.19 141 ASP B N 1
ATOM 6746 C CA . ASP B 1 141 ? 11.086 -5.816 9.328 1 88.19 141 ASP B CA 1
ATOM 6747 C C . ASP B 1 141 ? 12.469 -5.98 8.711 1 88.19 141 ASP B C 1
ATOM 6749 O O . ASP B 1 141 ? 12.656 -5.75 7.516 1 88.19 141 ASP B O 1
ATOM 6753 N N . GLY B 1 142 ? 13.477 -6.309 9.516 1 88.25 142 GLY B N 1
ATOM 6754 C CA . GLY B 1 142 ? 14.836 -6.523 9.039 1 88.25 142 GLY B CA 1
ATOM 6755 C C . GLY B 1 142 ? 15.539 -5.238 8.641 1 88.25 142 GLY B C 1
ATOM 6756 O O . GLY B 1 142 ? 16.359 -5.234 7.723 1 88.25 142 GLY B O 1
ATOM 6757 N N . GLU B 1 143 ? 15.203 -4.18 9.25 1 92.69 143 GLU B N 1
ATOM 6758 C CA . GLU B 1 143 ? 15.766 -2.875 8.93 1 92.69 143 GLU B CA 1
ATOM 6759 C C . GLU B 1 143 ? 16.953 -2.551 9.828 1 92.69 143 GLU B C 1
ATOM 6761 O O . GLU B 1 143 ? 16.984 -2.922 11 1 92.69 143 GLU B O 1
ATOM 6766 N N . PHE B 1 144 ? 17.984 -1.935 9.297 1 96.56 144 PHE B N 1
ATOM 6767 C CA . PHE B 1 144 ? 19.156 -1.388 9.984 1 96.56 144 PHE B CA 1
ATOM 6768 C C . PHE B 1 144 ? 20.016 -2.504 10.562 1 96.56 144 PHE B C 1
ATOM 6770 O O . PHE B 1 144 ? 20.547 -2.371 11.664 1 96.56 144 PHE B O 1
ATOM 6777 N N . GLU B 1 145 ? 20.078 -3.598 9.922 1 91.31 145 GLU B N 1
ATOM 6778 C CA . GLU B 1 145 ? 20.812 -4.766 10.406 1 91.31 145 GLU B CA 1
ATOM 6779 C C . GLU B 1 145 ? 22.25 -4.758 9.906 1 91.31 145 GLU B C 1
ATOM 6781 O O . GLU B 1 145 ? 23.078 -5.566 10.344 1 91.31 145 GLU B O 1
ATOM 6786 N N . ASN B 1 146 ? 22.609 -3.818 9.039 1 87.88 146 ASN B N 1
ATOM 6787 C CA . ASN B 1 146 ? 23.938 -3.826 8.414 1 87.88 146 ASN B CA 1
ATOM 6788 C C . ASN B 1 146 ? 24.516 -2.418 8.312 1 87.88 146 ASN B C 1
ATOM 6790 O O . ASN B 1 146 ? 24.562 -1.691 9.305 1 87.88 146 ASN B O 1
ATOM 6794 N N . ASP B 1 147 ? 24.906 -2.115 7.043 1 94.44 147 ASP B N 1
ATOM 6795 C CA . ASP B 1 147 ? 25.641 -0.875 6.863 1 94.44 147 ASP B CA 1
ATOM 6796 C C . ASP B 1 147 ? 24.703 0.308 6.648 1 94.44 147 ASP B C 1
ATOM 6798 O O . ASP B 1 147 ? 25.156 1.422 6.367 1 94.44 147 ASP B O 1
ATOM 6802 N N . PHE B 1 148 ? 23.422 0.065 6.734 1 97.06 148 PHE B N 1
ATOM 6803 C CA . PHE B 1 148 ? 22.453 1.146 6.875 1 97.06 148 PHE B CA 1
ATOM 6804 C C . PHE B 1 148 ? 22.016 1.291 8.32 1 97.06 148 PHE B C 1
ATOM 6806 O O . PHE B 1 148 ? 21.219 0.483 8.82 1 97.06 148 PHE B O 1
ATOM 6813 N N . LYS B 1 149 ? 22.469 2.338 8.945 1 98.5 149 LYS B N 1
ATOM 6814 C CA . LYS B 1 149 ? 22.406 2.451 10.398 1 98.5 149 LYS B CA 1
ATOM 6815 C C . LYS B 1 149 ? 21.359 3.477 10.82 1 98.5 149 LYS B C 1
ATOM 6817 O O . LYS B 1 149 ? 20.734 4.113 9.977 1 98.5 149 LYS B O 1
ATOM 6822 N N . LEU B 1 150 ? 21.094 3.559 12.141 1 98.56 150 LEU B N 1
ATOM 6823 C CA . LEU B 1 150 ? 20 4.387 12.648 1 98.56 150 LEU B CA 1
ATOM 6824 C C . LEU B 1 150 ? 20.516 5.387 13.688 1 98.56 150 LEU B C 1
ATOM 6826 O O . LEU B 1 150 ? 21.234 5.012 14.609 1 98.56 150 LEU B O 1
ATOM 6830 N N . TRP B 1 151 ? 20.234 6.617 13.469 1 98.44 151 TRP B N 1
ATOM 6831 C CA . TRP B 1 151 ? 20.5 7.648 14.469 1 98.44 151 TRP B CA 1
ATOM 6832 C C . TRP B 1 151 ? 19.266 7.902 15.328 1 98.44 151 TRP B C 1
ATOM 6834 O O . TRP B 1 151 ? 18.172 8.164 14.805 1 98.44 151 TRP B O 1
ATOM 6844 N N . VAL B 1 152 ? 19.375 7.84 16.641 1 97.5 152 VAL B N 1
ATOM 6845 C CA . VAL B 1 152 ? 18.328 8.062 17.625 1 97.5 152 VAL B CA 1
ATOM 6846 C C . VAL B 1 152 ? 18.828 9.039 18.688 1 97.5 152 VAL B C 1
ATOM 6848 O O . VAL B 1 152 ? 19.766 8.727 19.438 1 97.5 152 VAL B O 1
ATOM 6851 N N . ASP B 1 153 ? 18.188 10.125 18.859 1 94 153 ASP B N 1
ATOM 6852 C CA . ASP B 1 153 ? 18.688 11.18 19.734 1 94 153 ASP B CA 1
ATOM 6853 C C . ASP B 1 153 ? 18.828 10.68 21.172 1 94 153 ASP B C 1
ATOM 6855 O O . ASP B 1 153 ? 19.812 10.984 21.844 1 94 153 ASP B O 1
ATOM 6859 N N . ALA B 1 154 ? 17.875 9.836 21.641 1 93.12 154 ALA B N 1
ATOM 6860 C CA . ALA B 1 154 ? 17.844 9.391 23.031 1 93.12 154 ALA B CA 1
ATOM 6861 C C . ALA B 1 154 ? 19.031 8.508 23.359 1 93.12 154 ALA B C 1
ATOM 6863 O O . ALA B 1 154 ? 19.453 8.422 24.516 1 93.12 154 ALA B O 1
ATOM 6864 N N . VAL B 1 155 ? 19.594 7.914 22.312 1 95.81 155 VAL B N 1
ATOM 6865 C CA . VAL B 1 155 ? 20.641 6.926 22.562 1 95.81 155 VAL B CA 1
ATOM 6866 C C . VAL B 1 155 ? 21.953 7.398 21.953 1 95.81 155 VAL B C 1
ATOM 6868 O O . VAL B 1 155 ? 23.031 7.199 22.547 1 95.81 155 VAL B O 1
ATOM 6871 N N . CYS B 1 156 ? 21.891 8.031 20.859 1 97 156 CYS B N 1
ATOM 6872 C CA . CYS B 1 156 ? 23.094 8.43 20.125 1 97 156 CYS B CA 1
ATOM 6873 C C . CYS B 1 156 ? 23.734 9.664 20.75 1 97 156 CYS B C 1
ATOM 6875 O O . CYS B 1 156 ? 24.891 9.977 20.484 1 97 156 CYS B O 1
ATOM 6877 N N . ILE B 1 157 ? 22.984 10.375 21.5 1 94.94 157 ILE B N 1
ATOM 6878 C CA . ILE B 1 157 ? 23.484 11.5 22.281 1 94.94 157 ILE B CA 1
ATOM 6879 C C . ILE B 1 157 ? 23.594 11.109 23.75 1 94.94 157 ILE B C 1
ATOM 6881 O O . ILE B 1 157 ? 22.672 10.492 24.297 1 94.94 157 ILE B O 1
ATOM 6885 N N . ASN B 1 158 ? 24.688 11.43 24.422 1 94.25 158 ASN B N 1
ATOM 6886 C CA . ASN B 1 158 ? 24.766 11.258 25.875 1 94.25 158 ASN B CA 1
ATOM 6887 C C . ASN B 1 158 ? 23.891 12.266 26.609 1 94.25 158 ASN B C 1
ATOM 6889 O O . ASN B 1 158 ? 24.344 13.375 26.906 1 94.25 158 ASN B O 1
ATOM 6893 N N . GLN B 1 159 ? 22.75 11.836 26.969 1 88.69 159 GLN B N 1
ATOM 6894 C CA . GLN B 1 159 ? 21.734 12.719 27.531 1 88.69 159 GLN B CA 1
ATOM 6895 C C . GLN B 1 159 ? 22.156 13.234 28.906 1 88.69 159 GLN B C 1
ATOM 6897 O O . GLN B 1 159 ? 21.609 14.219 29.406 1 88.69 159 GLN B O 1
ATOM 6902 N N . ASP B 1 160 ? 23.125 12.562 29.531 1 89.19 160 ASP B N 1
ATOM 6903 C CA . ASP B 1 160 ? 23.562 12.961 30.875 1 89.19 160 ASP B CA 1
ATOM 6904 C C . ASP B 1 160 ? 24.672 14.008 30.797 1 89.19 160 ASP B C 1
ATOM 6906 O O . ASP B 1 160 ? 25.078 14.562 31.812 1 89.19 160 ASP B O 1
ATOM 6910 N N . ASP B 1 161 ? 25.141 14.266 29.594 1 91.25 161 ASP B N 1
ATOM 6911 C CA . ASP B 1 161 ? 26.172 15.266 29.359 1 91.25 161 ASP B CA 1
ATOM 6912 C C . ASP B 1 161 ? 25.578 16.516 28.703 1 91.25 161 ASP B C 1
ATOM 6914 O O . ASP B 1 161 ? 25.406 16.562 27.5 1 91.25 161 ASP B O 1
ATOM 6918 N N . LEU B 1 162 ? 25.469 17.578 29.438 1 87.12 162 LEU B N 1
ATOM 6919 C CA . LEU B 1 162 ? 24.781 18.797 28.984 1 87.12 162 LEU B CA 1
ATOM 6920 C C . LEU B 1 162 ? 25.578 19.469 27.859 1 87.12 162 LEU B C 1
ATOM 6922 O O . LEU B 1 162 ? 25 20.078 26.969 1 87.12 162 LEU B O 1
ATOM 6926 N N . ASP B 1 163 ? 26.875 19.328 27.953 1 87.62 163 ASP B N 1
ATOM 6927 C CA . ASP B 1 163 ? 27.703 19.938 26.906 1 87.62 163 ASP B CA 1
ATOM 6928 C C . ASP B 1 163 ? 27.531 19.203 25.578 1 87.62 163 ASP B C 1
ATOM 6930 O O . ASP B 1 163 ? 27.422 19.828 24.531 1 87.62 163 ASP B O 1
ATOM 6934 N N . GLU B 1 164 ? 27.547 17.938 25.641 1 90.75 164 GLU B N 1
ATOM 6935 C CA . GLU B 1 164 ? 27.328 17.172 24.422 1 90.75 164 GLU B CA 1
ATOM 6936 C C . GLU B 1 164 ? 25.938 17.422 23.859 1 90.75 164 GLU B C 1
ATOM 6938 O O . GLU B 1 164 ? 25.766 17.531 22.641 1 90.75 164 GLU B O 1
ATOM 6943 N N . ARG B 1 165 ? 24.969 17.5 24.75 1 88.88 165 ARG B N 1
ATOM 6944 C CA . ARG B 1 165 ? 23.609 17.797 24.312 1 88.88 165 ARG B CA 1
ATOM 6945 C C . ARG B 1 165 ? 23.547 19.109 23.547 1 88.88 165 ARG B C 1
ATOM 6947 O O . ARG B 1 165 ? 22.938 19.172 22.469 1 88.88 165 ARG B O 1
ATOM 6954 N N . ALA B 1 166 ? 24.156 20.078 24.062 1 86.06 166 ALA B N 1
ATOM 6955 C CA . ALA B 1 166 ? 24.141 21.391 23.438 1 86.06 166 ALA B CA 1
ATOM 6956 C C . ALA B 1 166 ? 24.844 21.359 22.078 1 86.06 166 ALA B C 1
ATOM 6958 O O . ALA B 1 166 ? 24.359 21.938 21.109 1 86.06 166 ALA B O 1
ATOM 6959 N N . ARG B 1 167 ? 25.938 20.688 22.016 1 87.25 167 ARG B N 1
ATOM 6960 C CA . ARG B 1 167 ? 26.688 20.594 20.781 1 87.25 167 ARG B CA 1
ATOM 6961 C C . ARG B 1 167 ? 25.922 19.812 19.719 1 87.25 167 ARG B C 1
ATOM 6963 O O . ARG B 1 167 ? 25.906 20.188 18.547 1 87.25 167 ARG B O 1
ATOM 6970 N N . GLN B 1 168 ? 25.328 18.75 20.156 1 89 168 GLN B N 1
ATOM 6971 C CA . GLN B 1 168 ? 24.594 17.891 19.219 1 89 168 GLN B CA 1
ATOM 6972 C C . GLN B 1 168 ? 23.312 18.578 18.75 1 89 168 GLN B C 1
ATOM 6974 O O . GLN B 1 168 ? 22.891 18.375 17.609 1 89 168 GLN B O 1
ATOM 6979 N N . LEU B 1 169 ? 22.766 19.375 19.594 1 85.5 169 LEU B N 1
ATOM 6980 C CA . LEU B 1 169 ? 21.578 20.141 19.188 1 85.5 169 LEU B CA 1
ATOM 6981 C C . LEU B 1 169 ? 21.906 21.094 18.062 1 85.5 169 LEU B C 1
ATOM 6983 O O . LEU B 1 169 ? 21.078 21.312 17.172 1 85.5 169 LEU B O 1
ATOM 6987 N N . ARG B 1 170 ? 23.078 21.594 18.078 1 84.38 170 ARG B N 1
ATOM 6988 C CA . ARG B 1 170 ? 23.516 22.5 17.016 1 84.38 170 ARG B CA 1
ATOM 6989 C C . ARG B 1 170 ? 23.688 21.75 15.703 1 84.38 170 ARG B C 1
ATOM 6991 O O . ARG B 1 170 ? 23.625 22.359 14.633 1 84.38 170 ARG B O 1
ATOM 6998 N N . LYS B 1 171 ? 23.797 20.453 15.844 1 89.81 171 LYS B N 1
ATOM 6999 C CA . LYS B 1 171 ? 24.047 19.641 14.664 1 89.81 171 LYS B CA 1
ATOM 7000 C C . LYS B 1 171 ? 22.766 18.984 14.156 1 89.81 171 LYS B C 1
ATOM 7002 O O . LYS B 1 171 ? 22.766 18.297 13.133 1 89.81 171 LYS B O 1
ATOM 7007 N N . MET B 1 172 ? 21.703 19.266 14.797 1 90.5 172 MET B N 1
ATOM 7008 C CA . MET B 1 172 ? 20.453 18.594 14.469 1 90.5 172 MET B CA 1
ATOM 7009 C C . MET B 1 172 ? 20.047 18.875 13.031 1 90.5 172 MET B C 1
ATOM 7011 O O . MET B 1 172 ? 19.562 17.984 12.328 1 90.5 172 MET B O 1
ATOM 7015 N N . ARG B 1 173 ? 20.203 20.094 12.609 1 89.19 173 ARG B N 1
ATOM 7016 C CA . ARG B 1 173 ? 19.875 20.438 11.227 1 89.19 173 ARG B CA 1
ATOM 7017 C C . ARG B 1 173 ? 20.672 19.578 10.25 1 89.19 173 ARG B C 1
ATOM 7019 O O . ARG B 1 173 ? 20.125 19.062 9.281 1 89.19 173 ARG B O 1
ATOM 7026 N N . GLN B 1 174 ? 21.938 19.438 10.57 1 91.44 174 GLN B N 1
ATOM 7027 C CA . GLN B 1 174 ? 22.797 18.625 9.711 1 91.44 174 GLN B CA 1
ATOM 7028 C C . GLN B 1 174 ? 22.422 17.156 9.773 1 91.44 174 GLN B C 1
ATOM 7030 O O . GLN B 1 174 ? 22.359 16.469 8.75 1 91.44 174 GLN B O 1
ATOM 7035 N N . ILE B 1 175 ? 22.172 16.625 10.938 1 95.19 175 ILE B N 1
ATOM 7036 C CA . ILE B 1 175 ? 21.906 15.211 11.148 1 95.19 175 ILE B CA 1
ATOM 7037 C C . ILE B 1 175 ? 20.625 14.812 10.414 1 95.19 175 ILE B C 1
ATOM 7039 O O . ILE B 1 175 ? 20.625 13.844 9.648 1 95.19 175 ILE B O 1
ATOM 7043 N N . TYR B 1 176 ? 19.594 15.516 10.594 1 95.25 176 TYR B N 1
ATOM 7044 C CA . TYR B 1 176 ? 18.328 15.195 9.945 1 95.25 176 TYR B CA 1
ATOM 7045 C C . TYR B 1 176 ? 18.344 15.594 8.477 1 95.25 176 TYR B C 1
ATOM 7047 O O . TYR B 1 176 ? 17.812 14.891 7.621 1 95.25 176 TYR B O 1
ATOM 7055 N N . GLY B 1 177 ? 19 16.688 8.156 1 92.44 177 GLY B N 1
ATOM 7056 C CA . GLY B 1 177 ? 19.047 17.172 6.789 1 92.44 177 GLY B CA 1
ATOM 7057 C C . GLY B 1 177 ? 19.891 16.297 5.879 1 92.44 177 GLY B C 1
ATOM 7058 O O . GLY B 1 177 ? 19.641 16.219 4.676 1 92.44 177 GLY B O 1
ATOM 7059 N N . SER B 1 178 ? 20.828 15.641 6.496 1 93.06 178 SER B N 1
ATOM 7060 C CA . SER B 1 178 ? 21.734 14.836 5.688 1 93.06 178 SER B CA 1
ATOM 7061 C C . SER B 1 178 ? 21.391 13.352 5.785 1 93.06 178 SER B C 1
ATOM 7063 O O . SER B 1 178 ? 22.031 12.516 5.129 1 93.06 178 SER B O 1
ATOM 7065 N N . ALA B 1 179 ? 20.453 12.977 6.586 1 97 179 ALA B N 1
ATOM 7066 C CA . ALA B 1 179 ? 20.062 11.57 6.684 1 97 179 ALA B CA 1
ATOM 7067 C C . ALA B 1 179 ? 19.531 11.055 5.348 1 97 179 ALA B C 1
ATOM 7069 O O . ALA B 1 179 ? 18.875 11.789 4.613 1 97 179 ALA B O 1
ATOM 7070 N N . TRP B 1 180 ? 19.859 9.82 5.008 1 97.38 180 TRP B N 1
ATOM 7071 C CA . TRP B 1 180 ? 19.297 9.203 3.812 1 97.38 180 TRP B CA 1
ATOM 7072 C C . TRP B 1 180 ? 17.766 9.219 3.861 1 97.38 180 TRP B C 1
ATOM 7074 O O . TRP B 1 180 ? 17.109 9.492 2.855 1 97.38 180 TRP B O 1
ATOM 7084 N N . ALA B 1 181 ? 17.297 8.891 5.012 1 97.12 181 ALA B N 1
ATOM 7085 C CA . ALA B 1 181 ? 15.867 8.906 5.285 1 97.12 181 ALA B CA 1
ATOM 7086 C C . ALA B 1 181 ? 15.586 9.336 6.723 1 97.12 181 ALA B C 1
ATOM 7088 O O . ALA B 1 181 ? 16.406 9.117 7.613 1 97.12 181 ALA B O 1
ATOM 7089 N N . VAL B 1 182 ? 14.508 10.031 6.906 1 97.94 182 VAL B N 1
ATOM 7090 C CA . VAL B 1 182 ? 13.984 10.32 8.234 1 97.94 182 VAL B CA 1
ATOM 7091 C C . VAL B 1 182 ? 12.719 9.5 8.484 1 97.94 182 VAL B C 1
ATOM 7093 O O . VAL B 1 182 ? 11.75 9.609 7.73 1 97.94 182 VAL B O 1
ATOM 7096 N N . VAL B 1 183 ? 12.766 8.664 9.5 1 98.12 183 VAL B N 1
ATOM 7097 C CA . VAL B 1 183 ? 11.602 7.848 9.836 1 98.12 183 VAL B CA 1
ATOM 7098 C C . VAL B 1 183 ? 10.797 8.531 10.945 1 98.12 183 VAL B C 1
ATOM 7100 O O . VAL B 1 183 ? 11.242 8.602 12.094 1 98.12 183 VAL B O 1
ATOM 7103 N N . ALA B 1 184 ? 9.688 9.039 10.57 1 98.12 184 ALA B N 1
ATOM 7104 C CA . ALA B 1 184 ? 8.75 9.586 11.547 1 98.12 184 ALA B CA 1
ATOM 7105 C C . ALA B 1 184 ? 7.844 8.492 12.109 1 98.12 184 ALA B C 1
ATOM 7107 O O . ALA B 1 184 ? 6.867 8.094 11.461 1 98.12 184 ALA B O 1
ATOM 7108 N N . TRP B 1 185 ? 8.141 8.07 13.32 1 97.69 185 TRP B N 1
ATOM 7109 C CA . TRP B 1 185 ? 7.434 6.969 13.969 1 97.69 185 TRP B CA 1
ATOM 7110 C C . TRP B 1 185 ? 6.258 7.484 14.789 1 97.69 185 TRP B C 1
ATOM 7112 O O . TRP B 1 185 ? 6.445 8.133 15.82 1 97.69 185 TRP B O 1
ATOM 7122 N N . LEU B 1 186 ? 5.02 7.137 14.344 1 96.5 186 LEU B N 1
ATOM 7123 C CA . LEU B 1 186 ? 3.816 7.617 15.008 1 96.5 186 LEU B CA 1
ATOM 7124 C C . LEU B 1 186 ? 3.361 6.633 16.078 1 96.5 186 LEU B C 1
ATOM 7126 O O . LEU B 1 186 ? 2.406 6.906 16.812 1 96.5 186 LEU B O 1
ATOM 7130 N N . GLY B 1 187 ? 4.031 5.473 16.172 1 94.44 187 GLY B N 1
ATOM 7131 C CA . GLY B 1 187 ? 3.684 4.484 17.172 1 94.44 187 GLY B CA 1
ATOM 7132 C C . GLY B 1 187 ? 3.121 3.203 16.594 1 94.44 187 GLY B C 1
ATOM 7133 O O . GLY B 1 187 ? 3.168 2.996 15.375 1 94.44 187 GLY B O 1
ATOM 7134 N N . GLU B 1 188 ? 2.631 2.35 17.422 1 92.88 188 GLU B N 1
ATOM 7135 C CA . GLU B 1 188 ? 2.018 1.082 17.047 1 92.88 188 GLU B CA 1
ATOM 7136 C C . GLU B 1 188 ? 0.667 1.305 16.359 1 92.88 188 GLU B C 1
ATOM 7138 O O . GLU B 1 188 ? 0.034 2.346 16.562 1 92.88 188 GLU B O 1
ATOM 7143 N N . PRO B 1 189 ? 0.315 0.323 15.594 1 88.88 189 PRO B N 1
ATOM 7144 C CA . PRO B 1 189 ? -0.985 0.485 14.945 1 88.88 189 PRO B CA 1
ATOM 7145 C C . PRO B 1 189 ? -2.15 0.462 15.93 1 88.88 189 PRO B C 1
ATOM 7147 O O . PRO B 1 189 ? -2.047 -0.147 17 1 88.88 189 PRO B O 1
ATOM 7150 N N . SER B 1 190 ? -3.117 1.2 15.664 1 86.12 190 SER B N 1
ATOM 7151 C CA . SER B 1 190 ? -4.398 1.186 16.359 1 86.12 190 SER B CA 1
ATOM 7152 C C . SER B 1 190 ? -5.535 0.793 15.422 1 86.12 190 SER B C 1
ATOM 7154 O O . SER B 1 190 ? -5.297 0.444 14.266 1 86.12 190 SER B O 1
ATOM 7156 N N . PHE B 1 191 ? -6.75 0.854 15.938 1 81 191 PHE B N 1
ATOM 7157 C CA . PHE B 1 191 ? -7.906 0.451 15.141 1 81 191 PHE B CA 1
ATOM 7158 C C . PHE B 1 191 ? -7.965 1.23 13.836 1 81 191 PHE B C 1
ATOM 7160 O O . PHE B 1 191 ? -8.102 2.455 13.844 1 81 191 PHE B O 1
ATOM 7167 N N . GLN B 1 192 ? -7.703 0.557 12.672 1 84 192 GLN B N 1
ATOM 7168 C CA . GLN B 1 192 ? -7.844 0.983 11.289 1 84 192 GLN B CA 1
ATOM 7169 C C . GLN B 1 192 ? -6.789 2.027 10.922 1 84 192 GLN B C 1
ATOM 7171 O O . GLN B 1 192 ? -7.008 2.85 10.031 1 84 192 GLN B O 1
ATOM 7176 N N . SER B 1 193 ? -5.676 2.076 11.672 1 89.81 193 SER B N 1
ATOM 7177 C CA . SER B 1 193 ? -4.621 3.027 11.336 1 89.81 193 SER B CA 1
ATOM 7178 C C . SER B 1 193 ? -4.102 2.793 9.922 1 89.81 193 SER B C 1
ATOM 7180 O O . SER B 1 193 ? -3.744 3.742 9.219 1 89.81 193 SER B O 1
ATOM 7182 N N . ASP B 1 194 ? -4.121 1.529 9.484 1 90.31 194 ASP B N 1
ATOM 7183 C CA . ASP B 1 194 ? -3.705 1.236 8.117 1 90.31 194 ASP B CA 1
ATOM 7184 C C . ASP B 1 194 ? -4.66 1.871 7.105 1 90.31 194 ASP B C 1
ATOM 7186 O O . ASP B 1 194 ? -4.223 2.395 6.078 1 90.31 194 ASP B O 1
ATOM 7190 N N . SER B 1 195 ? -5.941 1.832 7.461 1 92.06 195 SER B N 1
ATOM 7191 C CA . SER B 1 195 ? -6.945 2.41 6.574 1 92.06 195 SER B CA 1
ATOM 7192 C C . SER B 1 195 ? -6.828 3.93 6.523 1 92.06 195 SER B C 1
ATOM 7194 O O . SER B 1 195 ? -7.117 4.543 5.492 1 92.06 195 SER B O 1
ATOM 7196 N N . ALA B 1 196 ? -6.406 4.496 7.637 1 94.94 196 ALA B N 1
ATOM 7197 C CA . ALA B 1 196 ? -6.188 5.941 7.664 1 94.94 196 ALA B CA 1
ATOM 7198 C C . ALA B 1 196 ? -5.051 6.34 6.727 1 94.94 196 ALA B C 1
ATOM 7200 O O . ALA B 1 196 ? -5.18 7.297 5.961 1 94.94 196 ALA B O 1
ATOM 7201 N N . ILE B 1 197 ? -3.941 5.609 6.777 1 96.12 197 ILE B N 1
ATOM 7202 C CA . ILE B 1 197 ? -2.791 5.883 5.922 1 96.12 197 ILE B CA 1
ATOM 7203 C C . ILE B 1 197 ? -3.172 5.664 4.457 1 96.12 197 ILE B C 1
ATOM 7205 O O . ILE B 1 197 ? -2.795 6.453 3.588 1 96.12 197 ILE B O 1
ATOM 7209 N N . GLN B 1 198 ? -3.947 4.625 4.219 1 94.81 198 GLN B N 1
ATOM 7210 C CA . GLN B 1 198 ? -4.414 4.363 2.861 1 94.81 198 GLN B CA 1
ATOM 7211 C C . GLN B 1 198 ? -5.312 5.488 2.363 1 94.81 198 GLN B C 1
ATOM 7213 O O . GLN B 1 198 ? -5.258 5.863 1.19 1 94.81 198 GLN B O 1
ATOM 7218 N N . LEU B 1 199 ? -6.18 5.969 3.221 1 96.62 199 LEU B N 1
ATOM 7219 C CA . LEU B 1 199 ? -7.051 7.074 2.854 1 96.62 199 LEU B CA 1
ATOM 7220 C C . LEU B 1 199 ? -6.238 8.297 2.434 1 96.62 199 LEU B C 1
ATOM 7222 O O . LEU B 1 199 ? -6.566 8.953 1.446 1 96.62 199 LEU B O 1
ATOM 7226 N N . ILE B 1 200 ? -5.168 8.586 3.178 1 97.62 200 ILE B N 1
ATOM 7227 C CA . ILE B 1 200 ? -4.305 9.711 2.844 1 97.62 200 ILE B CA 1
ATOM 7228 C C . ILE B 1 200 ? -3.625 9.461 1.499 1 97.62 200 ILE B C 1
ATOM 7230 O O . ILE B 1 200 ? -3.479 10.383 0.689 1 97.62 200 ILE B O 1
ATOM 7234 N N . HIS B 1 201 ? -3.207 8.234 1.285 1 96.62 201 HIS B N 1
ATOM 7235 C CA . HIS B 1 201 ? -2.652 7.875 -0.016 1 96.62 201 HIS B CA 1
ATOM 7236 C C . HIS B 1 201 ? -3.668 8.109 -1.13 1 96.62 201 HIS B C 1
ATOM 7238 O O . HIS B 1 201 ? -3.316 8.602 -2.203 1 96.62 201 HIS B O 1
ATOM 7244 N N . ASP B 1 202 ? -4.898 7.754 -0.902 1 97.12 202 ASP B N 1
ATOM 7245 C CA . ASP B 1 202 ? -5.965 7.957 -1.875 1 97.12 202 ASP B CA 1
ATOM 7246 C C . ASP B 1 202 ? -6.18 9.445 -2.154 1 97.12 202 ASP B C 1
ATOM 7248 O O . ASP B 1 202 ? -6.344 9.844 -3.307 1 97.12 202 ASP B O 1
ATOM 7252 N N . PHE B 1 203 ? -6.172 10.188 -1.044 1 97.44 203 PHE B N 1
ATOM 7253 C CA . PHE B 1 203 ? -6.297 11.633 -1.193 1 97.44 203 PHE B CA 1
ATOM 7254 C C . PHE B 1 203 ? -5.172 12.188 -2.059 1 97.44 203 PHE B C 1
ATOM 7256 O O . PHE B 1 203 ? -5.402 13.062 -2.9 1 97.44 203 PHE B O 1
ATOM 7263 N N . SER B 1 204 ? -3.955 11.75 -1.782 1 97.5 204 SER B N 1
ATOM 7264 C CA . SER B 1 204 ? -2.803 12.195 -2.559 1 97.5 204 SER B CA 1
ATOM 7265 C C . SER B 1 204 ? -2.988 11.898 -4.043 1 97.5 204 SER B C 1
ATOM 7267 O O . SER B 1 204 ? -2.68 12.734 -4.891 1 97.5 204 SER B O 1
ATOM 7269 N N . THR B 1 205 ? -3.525 10.75 -4.355 1 95.75 205 THR B N 1
ATOM 7270 C CA . THR B 1 205 ? -3.783 10.367 -5.742 1 95.75 205 THR B CA 1
ATOM 7271 C C . THR B 1 205 ? -4.883 11.242 -6.344 1 95.75 205 THR B C 1
ATOM 7273 O O . THR B 1 205 ? -4.766 11.695 -7.484 1 95.75 205 THR B O 1
ATOM 7276 N N . LEU B 1 206 ? -5.922 11.445 -5.59 1 95.94 206 LEU B N 1
ATOM 7277 C CA . LEU B 1 206 ? -7.055 12.242 -6.047 1 95.94 206 LEU B CA 1
ATOM 7278 C C . LEU B 1 206 ? -6.641 13.695 -6.262 1 95.94 206 LEU B C 1
ATOM 7280 O O . LEU B 1 206 ? -7.219 14.391 -7.094 1 95.94 206 LEU B O 1
ATOM 7284 N N . SER B 1 207 ? -5.629 14.156 -5.461 1 94.19 207 SER B N 1
ATOM 7285 C CA . SER B 1 207 ? -5.16 15.531 -5.551 1 94.19 207 SER B CA 1
ATOM 7286 C C . SER B 1 207 ? -4.602 15.836 -6.938 1 94.19 207 SER B C 1
ATOM 7288 O O . SER B 1 207 ? -4.543 17 -7.348 1 94.19 207 SER B O 1
ATOM 7290 N N . LYS B 1 208 ? -4.211 14.82 -7.641 1 92.38 208 LYS B N 1
ATOM 7291 C CA . LYS B 1 208 ? -3.648 14.992 -8.977 1 92.38 208 LYS B CA 1
ATOM 7292 C C . LYS B 1 208 ? -4.75 15.125 -10.023 1 92.38 208 LYS B C 1
ATOM 7294 O O . LYS B 1 208 ? -4.469 15.375 -11.203 1 92.38 208 LYS B O 1
ATOM 7299 N N . THR B 1 209 ? -5.934 14.992 -9.43 1 91.12 209 THR B N 1
ATOM 7300 C CA . THR B 1 209 ? -7.086 15.094 -10.32 1 91.12 209 THR B CA 1
ATOM 7301 C C . THR B 1 209 ? -7.906 16.344 -10 1 91.12 209 THR B C 1
ATOM 7303 O O . THR B 1 209 ? -7.637 17.031 -9.016 1 91.12 209 THR B O 1
ATOM 7306 N N . ASN B 1 210 ? -8.812 16.797 -10.758 1 86.81 210 ASN B N 1
ATOM 7307 C CA . ASN B 1 210 ? -9.688 17.938 -10.523 1 86.81 210 ASN B CA 1
ATOM 7308 C C . ASN B 1 210 ? -11.094 17.5 -10.125 1 86.81 210 ASN B C 1
ATOM 7310 O O . ASN B 1 210 ? -12.078 18.094 -10.562 1 86.81 210 ASN B O 1
ATOM 7314 N N . CYS B 1 211 ? -11.078 16.406 -9.25 1 91.56 211 CYS B N 1
ATOM 7315 C CA . CYS B 1 211 ? -12.391 15.844 -8.961 1 91.56 211 CYS B CA 1
ATOM 7316 C C . CYS B 1 211 ? -12.797 16.109 -7.52 1 91.56 211 CYS B C 1
ATOM 7318 O O . CYS B 1 211 ? -13.672 15.438 -6.977 1 91.56 211 CYS B O 1
ATOM 7320 N N . GLY B 1 212 ? -12.203 17.078 -6.863 1 91.12 212 GLY B N 1
ATOM 7321 C CA . GLY B 1 212 ? -12.461 17.344 -5.457 1 91.12 212 GLY B CA 1
ATOM 7322 C C . GLY B 1 212 ? -13.914 17.656 -5.172 1 91.12 212 GLY B C 1
ATOM 7323 O O . GLY B 1 212 ? -14.5 17.125 -4.227 1 91.12 212 GLY B O 1
ATOM 7324 N N . SER B 1 213 ? -14.508 18.469 -5.973 1 89.19 213 SER B N 1
ATOM 7325 C CA . SER B 1 213 ? -15.891 18.891 -5.773 1 89.19 213 SER B CA 1
ATOM 7326 C C . SER B 1 213 ? -16.859 17.719 -5.961 1 89.19 213 SER B C 1
ATOM 7328 O O . SER B 1 213 ? -17.844 17.594 -5.246 1 89.19 213 SER B O 1
ATOM 7330 N N . GLN B 1 214 ? -16.531 16.875 -6.961 1 92.25 214 GLN B N 1
ATOM 7331 C CA . GLN B 1 214 ? -17.375 15.703 -7.215 1 92.25 214 GLN B CA 1
ATOM 7332 C C . GLN B 1 214 ? -17.312 14.719 -6.051 1 92.25 214 GLN B C 1
ATOM 7334 O O . GLN B 1 214 ? -18.344 14.164 -5.648 1 92.25 214 GLN B O 1
ATOM 7339 N N . ILE B 1 215 ? -16.156 14.547 -5.535 1 94.5 215 ILE B N 1
ATOM 7340 C CA . ILE B 1 215 ? -15.969 13.648 -4.402 1 94.5 215 ILE B CA 1
ATOM 7341 C C . ILE B 1 215 ? -16.719 14.18 -3.186 1 94.5 215 ILE B C 1
ATOM 7343 O O . ILE B 1 215 ? -17.375 13.422 -2.467 1 94.5 215 ILE B O 1
ATOM 7347 N N . GLU B 1 216 ? -16.609 15.469 -2.945 1 93.31 216 GLU B N 1
ATOM 7348 C CA . GLU B 1 216 ? -17.328 16.094 -1.839 1 93.31 216 GLU B CA 1
ATOM 7349 C C . GLU B 1 216 ? -18.828 15.867 -1.948 1 93.31 216 GLU B C 1
ATOM 7351 O O . GLU B 1 216 ? -19.469 15.484 -0.969 1 93.31 216 GLU B O 1
ATOM 7356 N N . ALA B 1 217 ? -19.359 16.125 -3.092 1 91.44 217 ALA B N 1
ATOM 7357 C CA . ALA B 1 217 ? -20.781 15.938 -3.324 1 91.44 217 ALA B CA 1
ATOM 7358 C C . ALA B 1 217 ? -21.219 14.5 -3.047 1 91.44 217 ALA B C 1
ATOM 7360 O O . ALA B 1 217 ? -22.266 14.266 -2.449 1 91.44 217 ALA B O 1
ATOM 7361 N N . ARG B 1 218 ? -20.406 13.57 -3.508 1 93.38 218 ARG B N 1
ATOM 7362 C CA . ARG B 1 218 ? -20.719 12.156 -3.309 1 93.38 218 ARG B CA 1
ATOM 7363 C C . ARG B 1 218 ? -20.688 11.797 -1.827 1 93.38 218 ARG B C 1
ATOM 7365 O O . ARG B 1 218 ? -21.469 10.969 -1.366 1 93.38 218 ARG B O 1
ATOM 7372 N N . LEU B 1 219 ? -19.75 12.336 -1.143 1 94.56 219 LEU B N 1
ATOM 7373 C CA . LEU B 1 219 ? -19.609 12.039 0.28 1 94.56 219 LEU B CA 1
ATOM 7374 C C . LEU B 1 219 ? -20.812 12.555 1.062 1 94.56 219 LEU B C 1
ATOM 7376 O O . LEU B 1 219 ? -21.219 11.945 2.053 1 94.56 219 LEU B O 1
ATOM 7380 N N . TYR B 1 220 ? -21.391 13.672 0.656 1 91.88 220 TYR B N 1
ATOM 7381 C CA . TYR B 1 220 ? -22.594 14.164 1.304 1 91.88 220 TYR B CA 1
ATOM 7382 C C . TYR B 1 220 ? -23.75 13.188 1.115 1 91.88 220 TYR B C 1
ATOM 7384 O O . TYR B 1 220 ? -24.547 12.961 2.039 1 91.88 220 TYR B O 1
ATOM 7392 N N . SER B 1 221 ? -23.797 12.617 -0.089 1 92.75 221 SER B N 1
ATOM 7393 C CA . SER B 1 221 ? -24.891 11.711 -0.406 1 92.75 221 SER B CA 1
ATOM 7394 C C . SER B 1 221 ? -24.625 10.312 0.136 1 92.75 221 SER B C 1
ATOM 7396 O O . SER B 1 221 ? -25.562 9.594 0.493 1 92.75 221 SER B O 1
ATOM 7398 N N . GLU B 1 222 ? -23.359 9.945 0.117 1 94.19 222 GLU B N 1
ATOM 7399 C CA . GLU B 1 222 ? -22.938 8.617 0.562 1 94.19 222 GLU B CA 1
ATOM 7400 C C . GLU B 1 222 ? -21.672 8.703 1.409 1 94.19 222 GLU B C 1
ATOM 7402 O O . GLU B 1 222 ? -20.578 8.461 0.914 1 94.19 222 GLU B O 1
ATOM 7407 N N . PRO B 1 223 ? -21.828 8.766 2.66 1 92.88 223 PRO B N 1
ATOM 7408 C CA . PRO B 1 223 ? -20.703 8.992 3.568 1 92.88 223 PRO B CA 1
ATOM 7409 C C . PRO B 1 223 ? -19.656 7.887 3.5 1 92.88 223 PRO B C 1
ATOM 7411 O O . PRO B 1 223 ? -18.484 8.125 3.809 1 92.88 223 PRO B O 1
ATOM 7414 N N . GLN B 1 224 ? -20.062 6.656 3.018 1 91.94 224 GLN B N 1
ATOM 7415 C CA . GLN B 1 224 ? -19.141 5.531 3.004 1 91.94 224 GLN B CA 1
ATOM 7416 C C . GLN B 1 224 ? -18.484 5.371 1.633 1 91.94 224 GLN B C 1
ATOM 7418 O O . GLN B 1 224 ? -17.812 4.371 1.369 1 91.94 224 GLN B O 1
ATOM 7423 N N . PHE B 1 225 ? -18.594 6.418 0.762 1 93.88 225 PHE B N 1
ATOM 7424 C CA . PHE B 1 225 ? -18.141 6.379 -0.624 1 93.88 225 PHE B CA 1
ATOM 7425 C C . PHE B 1 225 ? -16.656 6.098 -0.701 1 93.88 225 PHE B C 1
ATOM 7427 O O . PHE B 1 225 ? -16.188 5.43 -1.627 1 93.88 225 PHE B O 1
ATOM 7434 N N . LEU B 1 226 ? -15.844 6.629 0.307 1 94.5 226 LEU B N 1
ATOM 7435 C CA . LEU B 1 226 ? -14.398 6.426 0.315 1 94.5 226 LEU B CA 1
ATOM 7436 C C . LEU B 1 226 ? -14 5.438 1.405 1 94.5 226 LEU B C 1
ATOM 7438 O O . LEU B 1 226 ? -12.844 5.422 1.843 1 94.5 226 LEU B O 1
ATOM 7442 N N . GLY B 1 227 ? -14.914 4.695 1.831 1 90.75 227 GLY B N 1
ATOM 7443 C CA . GLY B 1 227 ? -14.625 3.688 2.836 1 90.75 227 GLY B CA 1
ATOM 7444 C C . GLY B 1 227 ? -15.32 3.943 4.16 1 90.75 227 GLY B C 1
ATOM 7445 O O . GLY B 1 227 ? -15.742 5.07 4.438 1 90.75 227 GLY B O 1
ATOM 7446 N N . LYS B 1 228 ? -15.375 2.918 4.965 1 89.19 228 LYS B N 1
ATOM 7447 C CA . LYS B 1 228 ? -16.031 2.982 6.266 1 89.19 228 LYS B CA 1
ATOM 7448 C C . LYS B 1 228 ? -15.016 2.98 7.402 1 89.19 228 LYS B C 1
ATOM 7450 O O . LYS B 1 228 ? -14.102 2.158 7.422 1 89.19 228 LYS B O 1
ATOM 7455 N N . GLY B 1 229 ? -15.18 3.922 8.32 1 89.31 229 GLY B N 1
ATOM 7456 C CA . GLY B 1 229 ? -14.391 3.93 9.547 1 89.31 229 GLY B CA 1
ATOM 7457 C C . GLY B 1 229 ? -13.039 4.602 9.375 1 89.31 229 GLY B C 1
ATOM 7458 O O . GLY B 1 229 ? -12.367 4.914 10.367 1 89.31 229 GLY B O 1
ATOM 7459 N N . CYS B 1 230 ? -12.656 4.855 8.172 1 92.06 230 CYS B N 1
ATOM 7460 C CA . CYS B 1 230 ? -11.32 5.359 7.898 1 92.06 230 CYS B CA 1
ATOM 7461 C C . CYS B 1 230 ? -11.195 6.824 8.289 1 92.06 230 CYS B C 1
ATOM 7463 O O . CYS B 1 230 ? -10.102 7.305 8.586 1 92.06 230 CYS B O 1
ATOM 7465 N N . TRP B 1 231 ? -12.273 7.586 8.406 1 92.81 231 TRP B N 1
ATOM 7466 C CA . TRP B 1 231 ? -12.227 8.992 8.789 1 92.81 231 TRP B CA 1
ATOM 7467 C C . TRP B 1 231 ? -11.953 9.141 10.281 1 92.81 231 TRP B C 1
ATOM 7469 O O . TRP B 1 231 ? -11.188 10.016 10.695 1 92.81 231 TRP B O 1
ATOM 7479 N N . LEU B 1 232 ? -12.641 8.32 11.07 1 91.62 232 LEU B N 1
ATOM 7480 C CA . LEU B 1 232 ? -12.336 8.297 12.492 1 91.62 232 LEU B CA 1
ATOM 7481 C C . LEU B 1 232 ? -10.898 7.855 12.742 1 91.62 232 LEU B C 1
ATOM 7483 O O . LEU B 1 232 ? -10.219 8.398 13.617 1 91.62 232 LEU B O 1
ATOM 7487 N N . ALA B 1 233 ? -10.5 6.91 11.953 1 93.06 233 ALA B N 1
ATOM 7488 C CA . ALA B 1 233 ? -9.125 6.441 12.07 1 93.06 233 ALA B CA 1
ATOM 7489 C C . ALA B 1 233 ? -8.141 7.551 11.719 1 93.06 233 ALA B C 1
ATOM 7491 O O . ALA B 1 233 ? -7.078 7.668 12.336 1 93.06 233 ALA B O 1
ATOM 7492 N N . LEU B 1 234 ? -8.43 8.297 10.664 1 94.12 234 LEU B N 1
ATOM 7493 C CA . LEU B 1 234 ? -7.594 9.43 10.281 1 94.12 234 LEU B CA 1
ATOM 7494 C C . LEU B 1 234 ? -7.547 10.469 11.398 1 94.12 234 LEU B C 1
ATOM 7496 O O . LEU B 1 234 ? -6.484 11.016 11.703 1 94.12 234 LEU B O 1
ATOM 7500 N N . HIS B 1 235 ? -8.695 10.727 12.008 1 93.5 235 HIS B N 1
ATOM 7501 C CA . HIS B 1 235 ? -8.758 11.641 13.148 1 93.5 235 HIS B CA 1
ATOM 7502 C C . HIS B 1 235 ? -7.844 11.172 14.273 1 93.5 235 HIS B C 1
ATOM 7504 O O . HIS B 1 235 ? -7.07 11.961 14.82 1 93.5 235 HIS B O 1
ATOM 7510 N N . ASP B 1 236 ? -7.922 9.938 14.57 1 92.75 236 ASP B N 1
ATOM 7511 C CA . ASP B 1 236 ? -7.105 9.375 15.641 1 92.75 236 ASP B CA 1
ATOM 7512 C C . ASP B 1 236 ? -5.621 9.461 15.305 1 92.75 236 ASP B C 1
ATOM 7514 O O . ASP B 1 236 ? -4.793 9.719 16.172 1 92.75 236 ASP B O 1
ATOM 7518 N N . LEU B 1 237 ? -5.309 9.203 14.07 1 94.56 237 LEU B N 1
ATOM 7519 C CA . LEU B 1 237 ? -3.928 9.273 13.609 1 94.56 237 LEU B CA 1
ATOM 7520 C C . LEU B 1 237 ? -3.359 10.672 13.812 1 94.56 237 LEU B C 1
ATOM 7522 O O . LEU B 1 237 ? -2.217 10.828 14.25 1 94.56 237 LEU B O 1
ATOM 7526 N N . MET B 1 238 ? -4.184 11.695 13.539 1 94.12 238 MET B N 1
ATOM 7527 C CA . MET B 1 238 ? -3.721 13.078 13.578 1 94.12 238 MET B CA 1
ATOM 7528 C C . MET B 1 238 ? -3.811 13.641 14.992 1 94.12 238 MET B C 1
ATOM 7530 O O . MET B 1 238 ? -3.371 14.758 15.25 1 94.12 238 MET B O 1
ATOM 7534 N N . GLU B 1 239 ? -4.309 12.867 15.93 1 92.31 239 GLU B N 1
ATOM 7535 C CA . GLU B 1 239 ? -4.395 13.289 17.328 1 92.31 239 GLU B CA 1
ATOM 7536 C C . GLU B 1 239 ? -3.285 12.664 18.156 1 92.31 239 GLU B C 1
ATOM 7538 O O . GLU B 1 239 ? -3.191 12.914 19.359 1 92.31 239 GLU B O 1
ATOM 7543 N N . ARG B 1 240 ? -2.496 11.945 17.531 1 92.94 240 ARG B N 1
ATOM 7544 C CA . ARG B 1 240 ? -1.402 11.312 18.266 1 92.94 240 ARG B CA 1
ATOM 7545 C C . ARG B 1 240 ? -0.452 12.352 18.844 1 92.94 240 ARG B C 1
ATOM 7547 O O . ARG B 1 240 ? -0.266 13.422 18.266 1 92.94 240 ARG B O 1
ATOM 7554 N N . PRO B 1 241 ? 0.206 11.969 19.969 1 92.44 241 PRO B N 1
ATOM 7555 C CA . PRO B 1 241 ? 1.08 12.93 20.656 1 92.44 241 PRO B CA 1
ATOM 7556 C C . PRO B 1 241 ? 2.242 13.391 19.781 1 92.44 241 PRO B C 1
ATOM 7558 O O . PRO B 1 241 ? 2.83 14.445 20.031 1 92.44 241 PRO B O 1
ATOM 7561 N N . TYR B 1 242 ? 2.523 12.688 18.797 1 94.81 242 TYR B N 1
ATOM 7562 C CA . TYR B 1 242 ? 3.609 13.031 17.875 1 94.81 242 TYR B CA 1
ATOM 7563 C C . TYR B 1 242 ? 3.459 14.453 17.359 1 94.81 242 TYR B C 1
ATOM 7565 O O . TYR B 1 242 ? 4.426 15.211 17.328 1 94.81 242 TYR B O 1
ATOM 7573 N N . TRP B 1 243 ? 2.27 14.82 17.031 1 93.94 243 TRP B N 1
ATOM 7574 C CA . TRP B 1 243 ? 2.006 16.078 16.344 1 93.94 243 TRP B CA 1
ATOM 7575 C C . TRP B 1 243 ? 2.068 17.25 17.312 1 93.94 243 TRP B C 1
ATOM 7577 O O . TRP B 1 243 ? 2.096 18.406 16.891 1 93.94 243 TRP B O 1
ATOM 7587 N N . ALA B 1 244 ? 2.178 17 18.562 1 92 244 ALA B N 1
ATOM 7588 C CA . ALA B 1 244 ? 2.209 18.062 19.578 1 92 244 ALA B CA 1
ATOM 7589 C C . ALA B 1 244 ? 3.641 18.375 20 1 92 244 ALA B C 1
ATOM 7591 O O . ALA B 1 244 ? 3.891 19.375 20.672 1 92 244 ALA B O 1
ATOM 7592 N N . ARG B 1 245 ? 4.535 17.609 19.5 1 92.19 245 ARG B N 1
ATOM 7593 C CA . ARG B 1 245 ? 5.926 17.766 19.938 1 92.19 245 ARG B CA 1
ATOM 7594 C C . ARG B 1 245 ? 6.625 18.844 19.125 1 92.19 245 ARG B C 1
ATOM 7596 O O . ARG B 1 245 ? 6.625 18.812 17.891 1 92.19 245 ARG B O 1
ATOM 7603 N N . LEU B 1 246 ? 7.324 19.703 19.828 1 93.06 246 LEU B N 1
ATOM 7604 C CA . LEU B 1 246 ? 7.984 20.844 19.188 1 93.06 246 LEU B CA 1
ATOM 7605 C C . LEU B 1 246 ? 9.102 20.375 18.266 1 93.06 246 LEU B C 1
ATOM 7607 O O . LEU B 1 246 ? 9.258 20.891 17.156 1 93.06 246 LEU B O 1
ATOM 7611 N N . TRP B 1 247 ? 9.852 19.359 18.672 1 92 247 TRP B N 1
ATOM 7612 C CA . TRP B 1 247 ? 11.07 18.953 17.969 1 92 247 TRP B CA 1
ATOM 7613 C C . TRP B 1 247 ? 10.75 18.391 16.594 1 92 247 TRP B C 1
ATOM 7615 O O . TRP B 1 247 ? 11.594 18.406 15.695 1 92 247 TRP B O 1
ATOM 7625 N N . ILE B 1 248 ? 9.609 17.906 16.438 1 92.88 248 ILE B N 1
ATOM 7626 C CA . ILE B 1 248 ? 9.289 17.266 15.164 1 92.88 248 ILE B CA 1
ATOM 7627 C C . ILE B 1 248 ? 9.266 18.297 14.047 1 92.88 248 ILE B C 1
ATOM 7629 O O . ILE B 1 248 ? 9.461 17.969 12.875 1 92.88 248 ILE B O 1
ATOM 7633 N N . ILE B 1 249 ? 9.055 19.547 14.414 1 93.31 249 ILE B N 1
ATOM 7634 C CA . ILE B 1 249 ? 8.969 20.594 13.406 1 93.31 249 ILE B CA 1
ATOM 7635 C C . ILE B 1 249 ? 10.289 20.703 12.648 1 93.31 249 ILE B C 1
ATOM 7637 O O . ILE B 1 249 ? 10.32 20.609 11.422 1 93.31 249 ILE B O 1
ATOM 7641 N N . GLN B 1 250 ? 11.305 20.828 13.375 1 92.69 250 GLN B N 1
ATOM 7642 C CA . GLN B 1 250 ? 12.617 20.906 12.75 1 92.69 250 GLN B CA 1
ATOM 7643 C C . GLN B 1 250 ? 12.992 19.594 12.07 1 92.69 250 GLN B C 1
ATOM 7645 O O . GLN B 1 250 ? 13.555 19.594 10.977 1 92.69 250 GLN B O 1
ATOM 7650 N N . GLU B 1 251 ? 12.695 18.5 12.719 1 95.5 251 GLU B N 1
ATOM 7651 C CA . GLU B 1 251 ? 13.078 17.188 12.211 1 95.5 251 GLU B CA 1
ATOM 7652 C C . GLU B 1 251 ? 12.398 16.891 10.875 1 95.5 251 GLU B C 1
ATOM 7654 O O . GLU B 1 251 ? 13.047 16.438 9.93 1 95.5 251 GLU B O 1
ATOM 7659 N N . MET B 1 252 ? 11.164 17.219 10.828 1 95.62 252 MET B N 1
ATOM 7660 C CA . MET B 1 252 ? 10.383 16.938 9.625 1 95.62 252 MET B CA 1
ATOM 7661 C C . MET B 1 252 ? 10.758 17.906 8.5 1 95.62 252 MET B C 1
ATOM 7663 O O . MET B 1 252 ? 10.859 17.5 7.34 1 95.62 252 MET B O 1
ATOM 7667 N N . VAL B 1 253 ? 10.93 19.156 8.852 1 93.75 253 VAL B N 1
ATOM 7668 C CA . VAL B 1 253 ? 11.273 20.156 7.844 1 93.75 253 VAL B CA 1
ATOM 7669 C C . VAL B 1 253 ? 12.648 19.844 7.25 1 93.75 253 VAL B C 1
ATOM 7671 O O . VAL B 1 253 ? 12.828 19.875 6.031 1 93.75 253 VAL B O 1
ATOM 7674 N N . MET B 1 254 ? 13.594 19.453 8.062 1 92.25 254 MET B N 1
ATOM 7675 C CA . MET B 1 254 ? 14.938 19.125 7.586 1 92.25 254 MET B CA 1
ATOM 7676 C C . MET B 1 254 ? 14.93 17.844 6.762 1 92.25 254 MET B C 1
ATOM 7678 O O . MET B 1 254 ? 15.656 17.734 5.777 1 92.25 254 MET B O 1
ATOM 7682 N N . GLY B 1 255 ? 14.133 16.906 7.18 1 94.19 255 GLY B N 1
ATOM 7683 C CA . GLY B 1 255 ? 14.023 15.672 6.438 1 94.19 255 GLY B CA 1
ATOM 7684 C C . GLY B 1 255 ? 13.398 15.844 5.066 1 94.19 255 GLY B C 1
ATOM 7685 O O . GLY B 1 255 ? 13.766 15.141 4.117 1 94.19 255 GLY B O 1
ATOM 7686 N N . ALA B 1 256 ? 12.383 16.75 5.062 1 93.19 256 ALA B N 1
ATOM 7687 C CA . ALA B 1 256 ? 11.688 17.109 3.828 1 93.19 256 ALA B CA 1
ATOM 7688 C C . ALA B 1 256 ? 11.297 15.859 3.049 1 93.19 256 ALA B C 1
ATOM 7690 O O . ALA B 1 256 ? 10.672 14.945 3.598 1 93.19 256 ALA B O 1
ATOM 7691 N N . SER B 1 257 ? 11.68 15.766 1.732 1 93.12 257 SER B N 1
ATOM 7692 C CA . SER B 1 257 ? 11.211 14.695 0.85 1 93.12 257 SER B CA 1
ATOM 7693 C C . SER B 1 257 ? 11.812 13.352 1.244 1 93.12 257 SER B C 1
ATOM 7695 O O . SER B 1 257 ? 11.359 12.305 0.784 1 93.12 257 SER B O 1
ATOM 7697 N N . ALA B 1 258 ? 12.797 13.312 2.15 1 95.62 258 ALA B N 1
ATOM 7698 C CA . ALA B 1 258 ? 13.422 12.062 2.584 1 95.62 258 ALA B CA 1
ATOM 7699 C C . ALA B 1 258 ? 12.688 11.469 3.779 1 95.62 258 ALA B C 1
ATOM 7701 O O . ALA B 1 258 ? 13.055 10.398 4.273 1 95.62 258 ALA B O 1
ATOM 7702 N N . THR B 1 259 ? 11.602 12.094 4.184 1 97.38 259 THR B N 1
ATOM 7703 C CA . THR B 1 259 ? 10.875 11.672 5.375 1 97.38 259 THR B CA 1
ATOM 7704 C C . THR B 1 259 ? 9.797 10.656 5.02 1 97.38 259 THR B C 1
ATOM 7706 O O . THR B 1 259 ? 9.102 10.805 4.008 1 97.38 259 THR B O 1
ATOM 7709 N N . TRP B 1 260 ? 9.719 9.625 5.824 1 97.69 260 TRP B N 1
ATOM 7710 C CA . TRP B 1 260 ? 8.672 8.617 5.73 1 97.69 260 TRP B CA 1
ATOM 7711 C C . TRP B 1 260 ? 7.875 8.539 7.027 1 97.69 260 TRP B C 1
ATOM 7713 O O . TRP B 1 260 ? 8.438 8.305 8.102 1 97.69 260 TRP B O 1
ATOM 7723 N N . ILE B 1 261 ? 6.574 8.719 6.895 1 97.69 261 ILE B N 1
ATOM 7724 C CA . ILE B 1 261 ? 5.676 8.562 8.031 1 97.69 261 ILE B CA 1
ATOM 7725 C C . ILE B 1 261 ? 5.359 7.078 8.242 1 97.69 261 ILE B C 1
ATOM 7727 O O . ILE B 1 261 ? 4.941 6.391 7.305 1 97.69 261 ILE B O 1
ATOM 7731 N N . ARG B 1 262 ? 5.551 6.648 9.469 1 96.62 262 ARG B N 1
ATOM 7732 C CA . ARG B 1 262 ? 5.348 5.23 9.75 1 96.62 262 ARG B CA 1
ATOM 7733 C C . ARG B 1 262 ? 4.449 5.031 10.961 1 96.62 262 ARG B C 1
ATOM 7735 O O . ARG B 1 262 ? 4.621 5.699 11.984 1 96.62 262 ARG B O 1
ATOM 7742 N N . CYS B 1 263 ? 3.459 4.199 10.844 1 95.06 263 CYS B N 1
ATOM 7743 C CA . CYS B 1 263 ? 2.588 3.727 11.914 1 95.06 263 CYS B CA 1
ATOM 7744 C C . CYS B 1 263 ? 2.434 2.211 11.867 1 95.06 263 CYS B C 1
ATOM 7746 O O . CYS B 1 263 ? 1.733 1.685 11 1 95.06 263 CYS B O 1
ATOM 7748 N N . GLY B 1 264 ? 3.066 1.55 12.766 1 89.06 264 GLY B N 1
ATOM 7749 C CA . GLY B 1 264 ? 3.133 0.103 12.641 1 89.06 264 GLY B CA 1
ATOM 7750 C C . GLY B 1 264 ? 3.902 -0.352 11.414 1 89.06 264 GLY B C 1
ATOM 7751 O O . GLY B 1 264 ? 5.059 0.026 11.227 1 89.06 264 GLY B O 1
ATOM 7752 N N . SER B 1 265 ? 3.223 -1.055 10.57 1 83.62 265 SER B N 1
ATOM 7753 C CA . SER B 1 265 ? 3.887 -1.552 9.367 1 83.62 265 SER B CA 1
ATOM 7754 C C . SER B 1 265 ? 3.555 -0.688 8.156 1 83.62 265 SER B C 1
ATOM 7756 O O . SER B 1 265 ? 4.211 -0.79 7.117 1 83.62 265 SER B O 1
ATOM 7758 N N . SER B 1 266 ? 2.635 0.184 8.344 1 90.5 266 SER B N 1
ATOM 7759 C CA . SER B 1 266 ? 2.227 1.048 7.242 1 90.5 266 SER B CA 1
ATOM 7760 C C . SER B 1 266 ? 3.094 2.301 7.176 1 90.5 266 SER B C 1
ATOM 7762 O O . SER B 1 266 ? 3.545 2.807 8.203 1 90.5 266 SER B O 1
ATOM 7764 N N . SER B 1 267 ? 3.391 2.709 6.027 1 94.25 267 SER B N 1
ATOM 7765 C CA . SER B 1 267 ? 4.203 3.91 5.855 1 94.25 267 SER B CA 1
ATOM 7766 C C . SER B 1 267 ? 3.783 4.688 4.613 1 94.25 267 SER B C 1
ATOM 7768 O O . SER B 1 267 ? 3.143 4.137 3.717 1 94.25 267 SER B O 1
ATOM 7770 N N . ILE B 1 268 ? 4.027 5.914 4.539 1 96.81 268 ILE B N 1
ATOM 7771 C CA . ILE B 1 268 ? 3.766 6.812 3.42 1 96.81 268 ILE B CA 1
ATOM 7772 C C . ILE B 1 268 ? 4.848 7.887 3.357 1 96.81 268 ILE B C 1
ATOM 7774 O O . ILE B 1 268 ? 5.32 8.367 4.395 1 96.81 268 ILE B O 1
ATOM 7778 N N . ASP B 1 269 ? 5.336 8.203 2.168 1 97.25 269 ASP B N 1
ATOM 7779 C CA . ASP B 1 269 ? 6.332 9.266 2.043 1 97.25 269 ASP B CA 1
ATOM 7780 C C . ASP B 1 269 ? 5.734 10.625 2.393 1 97.25 269 ASP B C 1
ATOM 7782 O O . ASP B 1 269 ? 4.551 10.867 2.145 1 97.25 269 ASP B O 1
ATOM 7786 N N . TRP B 1 270 ? 6.492 11.461 2.902 1 97.56 270 TRP B N 1
ATOM 7787 C CA . TRP B 1 270 ? 6.074 12.758 3.439 1 97.56 270 TRP B CA 1
ATOM 7788 C C . TRP B 1 270 ? 5.406 13.602 2.361 1 97.56 270 TRP B C 1
ATOM 7790 O O . TRP B 1 270 ? 4.402 14.273 2.621 1 97.56 270 TRP B O 1
ATOM 7800 N N . THR B 1 271 ? 5.895 13.625 1.156 1 95.81 271 THR B N 1
ATOM 7801 C CA . THR B 1 271 ? 5.336 14.43 0.077 1 95.81 271 THR B CA 1
ATOM 7802 C C . THR B 1 271 ? 3.902 14.016 -0.228 1 95.81 271 THR B C 1
ATOM 7804 O O . THR B 1 271 ? 3.023 14.867 -0.387 1 95.81 271 THR B O 1
ATOM 7807 N N . SER B 1 272 ? 3.689 12.703 -0.256 1 97.12 272 SER B N 1
ATOM 7808 C CA . SER B 1 272 ? 2.342 12.188 -0.482 1 97.12 272 SER B CA 1
ATOM 7809 C C . SER B 1 272 ? 1.43 12.492 0.702 1 97.12 272 SER B C 1
ATOM 7811 O O . SER B 1 272 ? 0.248 12.797 0.521 1 97.12 272 SER B O 1
ATOM 7813 N N . PHE B 1 273 ? 1.969 12.336 1.855 1 97.94 273 PHE B N 1
ATOM 7814 C CA . PHE B 1 273 ? 1.2 12.648 3.055 1 97.94 273 PHE B CA 1
ATOM 7815 C C . PHE B 1 273 ? 0.706 14.086 3.02 1 97.94 273 PHE B C 1
ATOM 7817 O O . PHE B 1 273 ? -0.477 14.352 3.248 1 97.94 273 PHE B O 1
ATOM 7824 N N . CYS B 1 274 ? 1.604 15.008 2.703 1 97 274 CYS B N 1
ATOM 7825 C CA . CYS B 1 274 ? 1.28 16.422 2.631 1 97 274 CYS B CA 1
ATOM 7826 C C . CYS B 1 274 ? 0.239 16.703 1.552 1 97 274 CYS B C 1
ATOM 7828 O O . CYS B 1 274 ? -0.719 17.438 1.778 1 97 274 CYS B O 1
ATOM 7830 N N . SER B 1 275 ? 0.406 16.078 0.448 1 96.69 275 SER B N 1
ATOM 7831 C CA . SER B 1 275 ? -0.537 16.25 -0.651 1 96.69 275 SER B CA 1
ATOM 7832 C C . SER B 1 275 ? -1.923 15.734 -0.279 1 96.69 275 SER B C 1
ATOM 7834 O O . SER B 1 275 ? -2.936 16.328 -0.656 1 96.69 275 SER B O 1
ATOM 7836 N N . GLY B 1 276 ? -1.927 14.617 0.412 1 97.31 276 GLY B N 1
ATOM 7837 C CA . GLY B 1 276 ? -3.197 14.078 0.865 1 97.31 276 GLY B CA 1
ATOM 7838 C C . GLY B 1 276 ? -3.916 14.977 1.85 1 97.31 276 GLY B C 1
ATOM 7839 O O . GLY B 1 276 ? -5.117 15.227 1.712 1 97.31 276 GLY B O 1
ATOM 7840 N N . ILE B 1 277 ? -3.186 15.469 2.795 1 96.56 277 ILE B N 1
ATOM 7841 C CA . ILE B 1 277 ? -3.754 16.375 3.791 1 96.56 277 ILE B CA 1
ATOM 7842 C C . ILE B 1 277 ? -4.234 17.656 3.115 1 96.56 277 ILE B C 1
ATOM 7844 O O . ILE B 1 277 ? -5.266 18.219 3.492 1 96.56 277 ILE B O 1
ATOM 7848 N N . ALA B 1 278 ? -3.5 18.156 2.139 1 94.62 278 ALA B N 1
ATOM 7849 C CA . ALA B 1 278 ? -3.91 19.344 1.388 1 94.62 278 ALA B CA 1
ATOM 7850 C C . ALA B 1 278 ? -5.238 19.109 0.674 1 94.62 278 ALA B C 1
ATOM 7852 O O . ALA B 1 278 ? -6.105 19.984 0.658 1 94.62 278 ALA B O 1
ATOM 7853 N N . PHE B 1 279 ? -5.375 17.953 0.069 1 95.81 279 PHE B N 1
ATOM 7854 C CA . PHE B 1 279 ? -6.621 17.609 -0.606 1 95.81 279 PHE B CA 1
ATOM 7855 C C . PHE B 1 279 ? -7.793 17.641 0.368 1 95.81 279 PHE B C 1
ATOM 7857 O O . PHE B 1 279 ? -8.867 18.156 0.039 1 95.81 279 PHE B O 1
ATOM 7864 N N . LEU B 1 280 ? -7.594 17.078 1.563 1 94.94 280 LEU B N 1
ATOM 7865 C CA . LEU B 1 280 ? -8.609 17.078 2.611 1 94.94 280 LEU B CA 1
ATOM 7866 C C . LEU B 1 280 ? -9.008 18.5 2.988 1 94.94 280 LEU B C 1
ATOM 7868 O O . LEU B 1 280 ? -10.195 18.828 3.01 1 94.94 280 LEU B O 1
ATOM 7872 N N . GLU B 1 281 ? -8.023 19.344 3.264 1 91.69 281 GLU B N 1
ATOM 7873 C CA . GLU B 1 281 ? -8.242 20.719 3.713 1 91.69 281 GLU B CA 1
ATOM 7874 C C . GLU B 1 281 ? -8.906 21.562 2.627 1 91.69 281 GLU B C 1
ATOM 7876 O O . GLU B 1 281 ? -9.727 22.422 2.924 1 91.69 281 GLU B O 1
ATOM 7881 N N . GLU B 1 282 ? -8.594 21.297 1.445 1 91.69 282 GLU B N 1
ATOM 7882 C CA . GLU B 1 282 ? -8.992 22.188 0.358 1 91.69 282 GLU B CA 1
ATOM 7883 C C . GLU B 1 282 ? -10.328 21.781 -0.24 1 91.69 282 GLU B C 1
ATOM 7885 O O . GLU B 1 282 ? -11.055 22.609 -0.793 1 91.69 282 GLU B O 1
ATOM 7890 N N . ASN B 1 283 ? -10.609 20.469 -0.127 1 91.75 283 ASN B N 1
ATOM 7891 C CA . ASN B 1 283 ? -11.781 20 -0.854 1 91.75 283 ASN B CA 1
ATOM 7892 C C . ASN B 1 283 ? -12.82 19.391 0.086 1 91.75 283 ASN B C 1
ATOM 7894 O O . ASN B 1 283 ? -14.016 19.406 -0.21 1 91.75 283 ASN B O 1
ATOM 7898 N N . LEU B 1 284 ? -12.367 18.875 1.195 1 92.75 284 LEU B N 1
ATOM 7899 C CA . LEU B 1 284 ? -13.273 18.031 1.953 1 92.75 284 LEU B CA 1
ATOM 7900 C C . LEU B 1 284 ? -13.43 18.531 3.385 1 92.75 284 LEU B C 1
ATOM 7902 O O . LEU B 1 284 ? -13.883 17.797 4.262 1 92.75 284 LEU B O 1
ATOM 7906 N N . TRP B 1 285 ? -13.117 19.688 3.66 1 87.12 285 TRP B N 1
ATOM 7907 C CA . TRP B 1 285 ? -13.016 20.203 5.02 1 87.12 285 TRP B CA 1
ATOM 7908 C C . TRP B 1 285 ? -14.375 20.156 5.723 1 87.12 285 TRP B C 1
ATOM 7910 O O . TRP B 1 285 ? -14.469 19.719 6.867 1 87.12 285 TRP B O 1
ATOM 7920 N N . LEU B 1 286 ? -15.406 20.562 5.133 1 85.44 286 LEU B N 1
ATOM 7921 C CA . LEU B 1 286 ? -16.719 20.656 5.766 1 85.44 286 LEU B CA 1
ATOM 7922 C C . LEU B 1 286 ? -17.375 19.281 5.855 1 85.44 286 LEU B C 1
ATOM 7924 O O . LEU B 1 286 ? -17.953 18.938 6.887 1 85.44 286 LEU B O 1
ATOM 7928 N N . VAL B 1 287 ? -17.281 18.5 4.762 1 90.69 287 VAL B N 1
ATOM 7929 C CA . VAL B 1 287 ? -17.953 17.203 4.742 1 90.69 287 VAL B CA 1
ATOM 7930 C C . VAL B 1 287 ? -17.25 16.25 5.707 1 90.69 287 VAL B C 1
ATOM 7932 O O . VAL B 1 287 ? -17.875 15.375 6.297 1 90.69 287 VAL B O 1
ATOM 7935 N N . LYS B 1 288 ? -15.93 16.469 5.863 1 91.19 288 LYS B N 1
ATOM 7936 C CA . LYS B 1 288 ? -15.148 15.664 6.801 1 91.19 288 LYS B CA 1
ATOM 7937 C C . LYS B 1 288 ? -15.773 15.688 8.195 1 91.19 288 LYS B C 1
ATOM 7939 O O . LYS B 1 288 ? -15.797 14.664 8.883 1 91.19 288 LYS B O 1
ATOM 7944 N N . ASP B 1 289 ? -16.234 16.812 8.633 1 87.62 289 ASP B N 1
ATOM 7945 C CA . ASP B 1 289 ? -16.828 16.953 9.961 1 87.62 289 ASP B CA 1
ATOM 7946 C C . ASP B 1 289 ? -18.094 16.125 10.094 1 87.62 289 ASP B C 1
ATOM 7948 O O . ASP B 1 289 ? -18.328 15.5 11.133 1 87.62 289 ASP B O 1
ATOM 7952 N N . GLU B 1 290 ? -18.844 16.172 9.062 1 87.38 290 GLU B N 1
ATOM 7953 C CA . GLU B 1 290 ? -20.078 15.406 9.07 1 87.38 290 GLU B CA 1
ATOM 7954 C C . GLU B 1 290 ? -19.797 13.906 9.117 1 87.38 290 GLU B C 1
ATOM 7956 O O . GLU B 1 290 ? -20.406 13.18 9.898 1 87.38 290 GLU B O 1
ATOM 7961 N N . ILE B 1 291 ? -18.922 13.461 8.32 1 92.06 291 ILE B N 1
ATOM 7962 C CA . ILE B 1 291 ? -18.609 12.039 8.242 1 92.06 291 ILE B CA 1
ATOM 7963 C C . ILE B 1 291 ? -18 11.57 9.562 1 92.06 291 ILE B C 1
ATOM 7965 O O . ILE B 1 291 ? -18.328 10.484 10.047 1 92.06 291 ILE B O 1
ATOM 7969 N N . LEU B 1 292 ? -17.125 12.359 10.094 1 91 292 LEU B N 1
ATOM 7970 C CA . LEU B 1 292 ? -16.484 12.016 11.367 1 91 292 LEU B CA 1
ATOM 7971 C C . LEU B 1 292 ? -17.531 11.875 12.469 1 91 292 LEU B C 1
ATOM 7973 O O . LEU B 1 292 ? -17.438 10.977 13.312 1 91 292 LEU B O 1
ATOM 7977 N N . SER B 1 293 ? -18.453 12.789 12.492 1 89.31 293 SER B N 1
ATOM 7978 C CA . SER B 1 293 ? -19.516 12.719 13.484 1 89.31 293 SER B CA 1
ATOM 7979 C C . SER B 1 293 ? -20.281 11.406 13.359 1 89.31 293 SER B C 1
ATOM 7981 O O . SER B 1 293 ? -20.625 10.781 14.367 1 89.31 293 SER B O 1
ATOM 7983 N N . ILE B 1 294 ? -20.516 11.031 12.164 1 89.44 294 ILE B N 1
ATOM 7984 C CA . ILE B 1 294 ? -21.25 9.805 11.891 1 89.44 294 ILE B CA 1
ATOM 7985 C C . ILE B 1 294 ? -20.438 8.602 12.375 1 89.44 294 ILE B C 1
ATOM 7987 O O . ILE B 1 294 ? -20.953 7.738 13.078 1 89.44 294 ILE B O 1
ATOM 7991 N N . GLU B 1 295 ? -19.188 8.516 12.023 1 89.62 295 GLU B N 1
ATOM 7992 C CA . GLU B 1 295 ? -18.344 7.379 12.375 1 89.62 295 GLU B CA 1
ATOM 7993 C C . GLU B 1 295 ? -18.078 7.324 13.875 1 89.62 295 GLU B C 1
ATOM 7995 O O . GLU B 1 295 ? -18.031 6.242 14.461 1 89.62 295 GLU B O 1
ATOM 8000 N N . ARG B 1 296 ? -17.891 8.43 14.469 1 88.62 296 ARG B N 1
ATOM 8001 C CA . ARG B 1 296 ? -17.656 8.477 15.906 1 88.62 296 ARG B CA 1
ATOM 8002 C C . ARG B 1 296 ? -18.875 7.984 16.672 1 88.62 296 ARG B C 1
ATOM 8004 O O . ARG B 1 296 ? -18.734 7.234 17.641 1 88.62 296 ARG B O 1
ATOM 8011 N N . TYR B 1 297 ? -20.031 8.453 16.234 1 87.06 297 TYR B N 1
ATOM 8012 C CA . TYR B 1 297 ? -21.25 7.996 16.875 1 87.06 297 TYR B CA 1
ATOM 8013 C C . TYR B 1 297 ? -21.406 6.484 16.75 1 87.06 297 TYR B C 1
ATOM 8015 O O . TYR B 1 297 ? -21.781 5.809 17.719 1 87.06 297 TYR B O 1
ATOM 8023 N N . ALA B 1 298 ? -21.156 6.031 15.617 1 81.88 298 ALA B N 1
ATOM 8024 C CA . ALA B 1 298 ? -21.266 4.598 15.367 1 81.88 298 ALA B CA 1
ATOM 8025 C C . ALA B 1 298 ? -20.312 3.807 16.266 1 81.88 298 ALA B C 1
ATOM 8027 O O . ALA B 1 298 ? -20.641 2.709 16.719 1 81.88 298 ALA B O 1
ATOM 8028 N N . ALA B 1 299 ? -19.172 4.355 16.5 1 79.38 299 ALA B N 1
ATOM 8029 C CA . ALA B 1 299 ? -18.125 3.639 17.234 1 79.38 299 ALA B CA 1
ATOM 8030 C C . ALA B 1 299 ? -18.297 3.82 18.75 1 79.38 299 ALA B C 1
ATOM 8032 O O . ALA B 1 299 ? -18 2.912 19.531 1 79.38 299 ALA B O 1
ATOM 8033 N N . THR B 1 300 ? -18.672 5.07 19.203 1 80.88 300 THR B N 1
ATOM 8034 C CA . THR B 1 300 ? -18.594 5.379 20.625 1 80.88 300 THR B CA 1
ATOM 8035 C C . THR B 1 300 ? -19.969 5.746 21.188 1 80.88 300 THR B C 1
ATOM 8037 O O . THR B 1 300 ? -20.141 5.863 22.391 1 80.88 300 THR B O 1
ATOM 8040 N N . SER B 1 301 ? -20.922 5.98 20.344 1 80.06 301 SER B N 1
ATOM 8041 C CA . SER B 1 301 ? -22.266 6.43 20.703 1 80.06 301 SER B CA 1
ATOM 8042 C C . SER B 1 301 ? -22.234 7.832 21.297 1 80.06 301 SER B C 1
ATOM 8044 O O . SER B 1 301 ? -23.109 8.203 22.078 1 80.06 301 SER B O 1
ATOM 8046 N N . LYS B 1 302 ? -21.125 8.539 21.109 1 80.38 302 LYS B N 1
ATOM 8047 C CA . LYS B 1 302 ? -21 9.914 21.578 1 80.38 302 LYS B CA 1
ATOM 8048 C C . LYS B 1 302 ? -21.312 10.906 20.453 1 80.38 302 LYS B C 1
ATOM 8050 O O . LYS B 1 302 ? -20.938 10.672 19.297 1 80.38 302 LYS B O 1
ATOM 8055 N N . THR B 1 303 ? -22.031 11.953 20.891 1 75.94 303 THR B N 1
ATOM 8056 C CA . THR B 1 303 ? -22.391 12.992 19.938 1 75.94 303 THR B CA 1
ATOM 8057 C C . THR B 1 303 ? -21.5 14.227 20.125 1 75.94 303 THR B C 1
ATOM 8059 O O . THR B 1 303 ? -20.844 14.359 21.141 1 75.94 303 THR B O 1
ATOM 8062 N N . GLY B 1 304 ? -21.297 15.109 19.234 1 65.38 304 GLY B N 1
ATOM 8063 C CA . GLY B 1 304 ? -20.578 16.359 19.328 1 65.38 304 GLY B CA 1
ATOM 8064 C C . GLY B 1 304 ? -19.453 16.469 18.312 1 65.38 304 GLY B C 1
ATOM 8065 O O . GLY B 1 304 ? -19.188 15.539 17.547 1 65.38 304 GLY B O 1
ATOM 8066 N N . PRO B 1 305 ? -19.047 17.75 18.312 1 62.31 305 PRO B N 1
ATOM 8067 C CA . PRO B 1 305 ? -17.953 17.984 17.375 1 62.31 305 PRO B CA 1
ATOM 8068 C C . PRO B 1 305 ? -16.688 17.188 17.734 1 62.31 305 PRO B C 1
ATOM 8070 O O . PRO B 1 305 ? -16.391 17 18.922 1 62.31 305 PRO B O 1
ATOM 8073 N N . ALA B 1 306 ? -16.094 16.438 16.719 1 64.44 306 ALA B N 1
ATOM 8074 C CA . ALA B 1 306 ? -15.016 15.508 17.062 1 64.44 306 ALA B CA 1
ATOM 8075 C C . ALA B 1 306 ? -13.68 15.992 16.5 1 64.44 306 ALA B C 1
ATOM 8077 O O . ALA B 1 306 ? -12.625 15.445 16.844 1 64.44 306 ALA B O 1
ATOM 8078 N N . TRP B 1 307 ? -13.586 17.172 15.883 1 64.62 307 TRP B N 1
ATOM 8079 C CA . TRP B 1 307 ? -12.305 17.234 15.18 1 64.62 307 TRP B CA 1
ATOM 8080 C C . TRP B 1 307 ? -11.289 18.031 15.992 1 64.62 307 TRP B C 1
ATOM 8082 O O . TRP B 1 307 ? -11.586 19.109 16.5 1 64.62 307 TRP B O 1
ATOM 8092 N N . SER B 1 308 ? -10.273 17.266 16.328 1 72.25 308 SER B N 1
ATOM 8093 C CA . SER B 1 308 ? -9.031 17.969 16.641 1 72.25 308 SER B CA 1
ATOM 8094 C C . SER B 1 308 ? -8.219 18.219 15.375 1 72.25 308 SER B C 1
ATOM 8096 O O . SER B 1 308 ? -7.867 17.281 14.656 1 72.25 308 SER B O 1
ATOM 8098 N N . ILE B 1 309 ? -8.062 19.5 15.094 1 77.25 309 ILE B N 1
ATOM 8099 C CA . ILE B 1 309 ? -7.543 19.844 13.773 1 77.25 309 ILE B CA 1
ATOM 8100 C C . ILE B 1 309 ? -6.102 20.328 13.898 1 77.25 309 ILE B C 1
ATOM 8102 O O . ILE B 1 309 ? -5.48 20.703 12.906 1 77.25 309 ILE B O 1
ATOM 8106 N N . MET B 1 310 ? -5.547 20.203 15.023 1 79.88 310 MET B N 1
ATOM 8107 C CA . MET B 1 310 ? -4.234 20.797 15.242 1 79.88 310 MET B CA 1
ATOM 8108 C C . MET B 1 310 ? -3.174 20.125 14.375 1 79.88 310 MET B C 1
ATOM 8110 O O . MET B 1 310 ? -2.383 20.797 13.719 1 79.88 310 MET B O 1
ATOM 8114 N N . GLY B 1 311 ? -3.266 18.859 14.359 1 87.12 311 GLY B N 1
ATOM 8115 C CA . GLY B 1 311 ? -2.293 18.125 13.555 1 87.12 311 GLY B CA 1
ATOM 8116 C C . GLY B 1 311 ? -2.434 18.391 12.07 1 87.12 311 GLY B C 1
ATOM 8117 O O . GLY B 1 311 ? -1.435 18.531 11.359 1 87.12 311 GLY B O 1
ATOM 8118 N N . ILE B 1 312 ? -3.613 18.5 11.648 1 91.12 312 ILE B N 1
ATOM 8119 C CA . ILE B 1 312 ? -3.887 18.719 10.234 1 91.12 312 ILE B CA 1
ATOM 8120 C C . ILE B 1 312 ? -3.418 20.125 9.828 1 91.12 312 ILE B C 1
ATOM 8122 O O . ILE B 1 312 ? -2.781 20.297 8.789 1 91.12 312 ILE B O 1
ATOM 8126 N N . HIS B 1 313 ? -3.689 21.094 10.664 1 89.06 313 HIS B N 1
ATOM 8127 C CA . HIS B 1 313 ? -3.279 22.469 10.383 1 89.06 313 HIS B CA 1
ATOM 8128 C C . HIS B 1 313 ? -1.761 22.609 10.406 1 89.06 313 HIS B C 1
ATOM 8130 O O . HIS B 1 313 ? -1.181 23.312 9.578 1 89.06 313 HIS B O 1
ATOM 8136 N N . LEU B 1 314 ? -1.191 21.938 11.352 1 91.12 314 LEU B N 1
ATOM 8137 C CA . LEU B 1 314 ? 0.265 21.953 11.43 1 91.12 314 LEU B CA 1
ATOM 8138 C C . LEU B 1 314 ? 0.892 21.453 10.141 1 91.12 314 LEU B C 1
ATOM 8140 O O . LEU B 1 314 ? 1.813 22.078 9.602 1 91.12 314 LEU B O 1
ATOM 8144 N N . VAL B 1 315 ? 0.365 20.359 9.656 1 93.81 315 VAL B N 1
ATOM 8145 C CA . VAL B 1 315 ? 0.917 19.75 8.445 1 93.81 315 VAL B CA 1
ATOM 8146 C C . VAL B 1 315 ? 0.624 20.641 7.242 1 93.81 315 VAL B C 1
ATOM 8148 O O . VAL B 1 315 ? 1.526 20.969 6.465 1 93.81 315 VAL B O 1
ATOM 8151 N N . TYR B 1 316 ? -0.578 21.109 7.098 1 92.44 316 TYR B N 1
ATOM 8152 C CA . TYR B 1 316 ? -1.037 21.812 5.91 1 92.44 316 TYR B CA 1
ATOM 8153 C C . TYR B 1 316 ? -0.451 23.219 5.852 1 92.44 316 TYR B C 1
ATOM 8155 O O . TYR B 1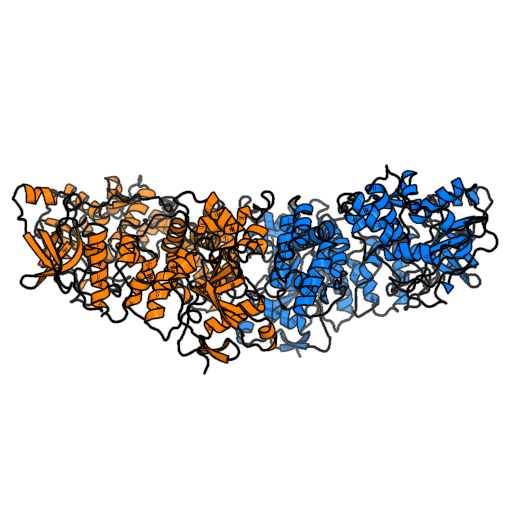 316 ? 0.048 23.656 4.809 1 92.44 316 TYR B O 1
ATOM 8163 N N . GLN B 1 317 ? -0.449 23.922 6.953 1 88.25 317 GLN B N 1
ATOM 8164 C CA . GLN B 1 317 ? -0.116 25.344 6.945 1 88.25 317 GLN B CA 1
ATOM 8165 C C . GLN B 1 317 ? 1.373 25.562 7.199 1 88.25 317 GLN B C 1
ATOM 8167 O O . GLN B 1 317 ? 1.932 26.594 6.809 1 88.25 317 GLN B O 1
ATOM 8172 N N . ASP B 1 318 ? 1.966 24.547 7.84 1 90.62 318 ASP B N 1
ATOM 8173 C CA . ASP B 1 318 ? 3.324 24.828 8.297 1 90.62 318 ASP B CA 1
ATOM 8174 C C . ASP B 1 318 ? 4.32 23.844 7.699 1 90.62 318 ASP B C 1
ATOM 8176 O O . ASP B 1 318 ? 5.016 24.156 6.734 1 90.62 318 ASP B O 1
ATOM 8180 N N . LEU B 1 319 ? 4.242 22.625 8.086 1 93.69 319 LEU B N 1
ATOM 8181 C CA . LEU B 1 319 ? 5.289 21.656 7.785 1 93.69 319 LEU B CA 1
ATOM 8182 C C . LEU B 1 319 ? 5.414 21.438 6.281 1 93.69 319 LEU B C 1
ATOM 8184 O O . LEU B 1 319 ? 6.523 21.312 5.758 1 93.69 319 LEU B O 1
ATOM 8188 N N . SER B 1 320 ? 4.281 21.328 5.633 1 93.56 320 SER B N 1
ATOM 8189 C CA . SER B 1 320 ? 4.312 21.109 4.191 1 93.56 320 SER B CA 1
ATOM 8190 C C . SER B 1 320 ? 5.043 22.234 3.469 1 93.56 320 SER B C 1
ATOM 8192 O O . SER B 1 320 ? 5.922 21.984 2.641 1 93.56 320 SER B O 1
ATOM 8194 N N . ILE B 1 321 ? 4.777 23.453 3.818 1 89.69 321 ILE B N 1
ATOM 8195 C CA . ILE B 1 321 ? 5.34 24.625 3.162 1 89.69 321 ILE B CA 1
ATOM 8196 C C . ILE B 1 321 ? 6.816 24.766 3.527 1 89.69 321 ILE B C 1
ATOM 8198 O O . ILE B 1 321 ? 7.656 25.016 2.66 1 89.69 321 ILE B O 1
ATOM 8202 N N . LEU B 1 322 ? 7.078 24.609 4.762 1 91.25 322 LEU B N 1
ATOM 8203 C CA . LEU B 1 322 ? 8.453 24.75 5.23 1 91.25 322 LEU B CA 1
ATOM 8204 C C . LEU B 1 322 ? 9.344 23.672 4.645 1 91.25 322 LEU B C 1
ATOM 8206 O O . LEU B 1 322 ? 10.508 23.922 4.332 1 91.25 322 LEU B O 1
ATOM 8210 N N . SER B 1 323 ? 8.82 22.453 4.535 1 92.56 323 SER B N 1
ATOM 8211 C CA . SER B 1 323 ? 9.578 21.359 3.93 1 92.56 323 SER B CA 1
ATOM 8212 C C . SER B 1 323 ? 9.906 21.656 2.469 1 92.56 323 SER B C 1
ATOM 8214 O O . SER B 1 323 ? 11.008 21.375 2.004 1 92.56 323 SER B O 1
ATOM 8216 N N . GLU B 1 324 ? 8.953 22.203 1.777 1 89.69 324 GLU B N 1
ATOM 8217 C CA . GLU B 1 324 ? 9.156 22.562 0.377 1 89.69 324 GLU B CA 1
ATOM 8218 C C . GLU B 1 324 ? 10.219 23.641 0.236 1 89.69 324 GLU B C 1
ATOM 8220 O O . GLU B 1 324 ? 11.031 23.609 -0.69 1 89.69 324 GLU B O 1
ATOM 8225 N N . ARG B 1 325 ? 10.148 24.578 1.14 1 87 325 ARG B N 1
ATOM 8226 C CA . ARG B 1 325 ? 11.133 25.656 1.127 1 87 325 ARG B CA 1
ATOM 8227 C C . ARG B 1 325 ? 12.531 25.125 1.398 1 87 325 ARG B C 1
ATOM 8229 O O . ARG B 1 325 ? 13.5 25.547 0.773 1 87 325 ARG B O 1
ATOM 8236 N N . GLU B 1 326 ? 12.555 24.234 2.369 1 84.94 326 GLU B N 1
ATOM 8237 C CA . GLU B 1 326 ? 13.836 23.625 2.699 1 84.94 326 GLU B CA 1
ATOM 8238 C C . GLU B 1 326 ? 14.414 22.875 1.501 1 84.94 326 GLU B C 1
ATOM 8240 O O . GLU B 1 326 ? 15.625 22.891 1.279 1 84.94 326 GLU B O 1
ATOM 8245 N N . GLU B 1 327 ? 13.617 22.281 0.795 1 83.81 327 GLU B N 1
ATOM 8246 C CA . GLU B 1 327 ? 14.039 21.531 -0.385 1 83.81 327 GLU B CA 1
ATOM 8247 C C . GLU B 1 327 ? 14.617 22.469 -1.448 1 83.81 327 GLU B C 1
ATOM 8249 O O . GLU B 1 327 ? 15.555 22.094 -2.16 1 83.81 327 GLU B O 1
ATOM 8254 N N . LYS B 1 328 ? 14.008 23.562 -1.561 1 78.44 328 LYS B N 1
ATOM 8255 C CA . LYS B 1 328 ? 14.438 24.516 -2.572 1 78.44 328 LYS B CA 1
ATOM 8256 C C . LYS B 1 328 ? 15.641 25.328 -2.09 1 78.44 328 LYS B C 1
ATOM 8258 O O . LYS B 1 328 ? 16.406 25.875 -2.898 1 78.44 328 LYS B O 1
ATOM 8263 N N . GLY B 1 329 ? 15.852 25.391 -0.845 1 75.25 329 GLY B N 1
ATOM 8264 C CA . GLY B 1 329 ? 16.969 26.125 -0.261 1 75.25 329 GLY B CA 1
ATOM 8265 C C . GLY B 1 329 ? 16.719 27.609 -0.141 1 75.25 329 GLY B C 1
ATOM 8266 O O . GLY B 1 329 ? 15.969 28.188 -0.935 1 75.25 329 GLY B O 1
ATOM 8267 N N . GLY B 1 330 ? 17.078 28.219 0.893 1 66.5 330 GLY B N 1
ATOM 8268 C CA . GLY B 1 330 ? 17.328 29.656 0.932 1 66.5 330 GLY B CA 1
ATOM 8269 C C . GLY B 1 330 ? 16.219 30.438 1.621 1 66.5 330 GLY B C 1
ATOM 8270 O O . GLY B 1 330 ? 16.312 31.656 1.773 1 66.5 330 GLY B O 1
ATOM 8271 N N . GLN B 1 331 ? 15.141 29.938 2.049 1 79.19 331 GLN B N 1
ATOM 8272 C CA . GLN B 1 331 ? 14.133 30.766 2.697 1 79.19 331 GLN B CA 1
ATOM 8273 C C . GLN B 1 331 ? 13.883 30.312 4.133 1 79.19 331 GLN B C 1
ATOM 8275 O O . GLN B 1 331 ? 13.734 29.125 4.398 1 79.19 331 GLN B O 1
ATOM 8280 N N . TYR B 1 332 ? 14.031 31.344 5.051 1 88.81 332 TYR B N 1
ATOM 8281 C CA . TYR B 1 332 ? 13.82 31.062 6.469 1 88.81 332 TYR B CA 1
ATOM 8282 C C . TYR B 1 332 ? 12.586 31.797 6.984 1 88.81 332 TYR B C 1
ATOM 8284 O O . TYR B 1 332 ? 12.273 32.906 6.535 1 88.81 332 TYR B O 1
ATOM 8292 N N . PRO B 1 333 ? 11.93 31.188 7.867 1 90.5 333 PRO B N 1
ATOM 8293 C CA . PRO B 1 333 ? 10.797 31.891 8.469 1 90.5 333 PRO B CA 1
ATOM 8294 C C . PRO B 1 333 ? 11.219 33.094 9.305 1 90.5 333 PRO B C 1
ATOM 8296 O O . PRO B 1 333 ? 12.297 33.094 9.906 1 90.5 333 PRO B O 1
ATOM 8299 N N . ASN B 1 334 ? 10.359 34.062 9.281 1 91.38 334 ASN B N 1
ATOM 8300 C CA . ASN B 1 334 ? 10.633 35.25 10.117 1 91.38 334 ASN B CA 1
ATOM 8301 C C . ASN B 1 334 ? 10.219 35 11.57 1 91.38 334 ASN B C 1
ATOM 8303 O O . ASN B 1 334 ? 9.719 33.906 11.898 1 91.38 334 ASN B O 1
ATOM 8307 N N . PHE B 1 335 ? 10.445 35.938 12.422 1 95 335 PHE B N 1
ATOM 8308 C CA . PHE B 1 335 ? 10.219 35.812 13.859 1 95 335 PHE B CA 1
ATOM 8309 C C . PHE B 1 335 ? 8.766 35.469 14.156 1 95 335 PHE B C 1
ATOM 8311 O O . PHE B 1 335 ? 8.492 34.531 14.922 1 95 335 PHE B O 1
ATOM 8318 N N . ALA B 1 336 ? 7.828 36.188 13.539 1 93.25 336 ALA B N 1
ATOM 8319 C CA . ALA B 1 336 ? 6.398 36 13.773 1 93.25 336 ALA B CA 1
ATOM 8320 C C . ALA B 1 336 ? 5.965 34.594 13.383 1 93.25 336 ALA B C 1
ATOM 8322 O O . ALA B 1 336 ? 5.172 33.969 14.086 1 93.25 336 ALA B O 1
ATOM 8323 N N . ARG B 1 337 ? 6.457 34.188 12.305 1 90.88 337 ARG B N 1
ATOM 8324 C CA . ARG B 1 337 ? 6.117 32.844 11.812 1 90.88 337 ARG B CA 1
ATOM 8325 C C . ARG B 1 337 ? 6.617 31.766 12.758 1 90.88 337 ARG B C 1
ATOM 8327 O O . ARG B 1 337 ? 5.938 30.75 12.984 1 90.88 337 ARG B O 1
ATOM 8334 N N . LEU B 1 338 ? 7.789 31.875 13.273 1 93.56 338 LEU B N 1
ATOM 8335 C CA . LEU B 1 338 ? 8.344 30.922 14.219 1 93.56 338 LEU B CA 1
ATOM 8336 C C . LEU B 1 338 ? 7.484 30.844 15.477 1 93.56 338 LEU B C 1
ATOM 8338 O O . LEU B 1 338 ? 7.258 29.75 16.016 1 93.56 338 LEU B O 1
ATOM 8342 N N . LEU B 1 339 ? 7.012 31.984 15.914 1 93.69 339 LEU B N 1
ATOM 8343 C CA . LEU B 1 339 ? 6.129 32.031 17.078 1 93.69 339 LEU B CA 1
ATOM 8344 C C . LEU B 1 339 ? 4.832 31.266 16.812 1 93.69 339 LEU B C 1
ATOM 8346 O O . LEU B 1 339 ? 4.352 30.531 17.656 1 93.69 339 LEU B O 1
ATOM 8350 N N . ASP B 1 340 ? 4.316 31.438 15.594 1 90.12 340 ASP B N 1
ATOM 8351 C CA . ASP B 1 340 ? 3.057 30.812 15.219 1 90.12 340 ASP B CA 1
ATOM 8352 C C . ASP B 1 340 ? 3.189 29.281 15.211 1 90.12 340 ASP B C 1
ATOM 8354 O O . ASP B 1 340 ? 2.266 28.578 15.609 1 90.12 340 ASP B O 1
ATOM 8358 N N . ILE B 1 341 ? 4.25 28.828 14.781 1 89.19 341 ILE B N 1
ATOM 8359 C CA . ILE B 1 341 ? 4.449 27.391 14.648 1 89.19 341 ILE B CA 1
ATOM 8360 C C . ILE B 1 341 ? 4.652 26.766 16.031 1 89.19 341 ILE B C 1
ATOM 8362 O O . ILE B 1 341 ? 4.254 25.625 16.266 1 89.19 341 ILE B O 1
ATOM 8366 N N . ALA B 1 342 ? 5.176 27.484 16.922 1 89 342 ALA B N 1
ATOM 8367 C CA . ALA B 1 342 ? 5.547 26.969 18.234 1 89 342 ALA B CA 1
ATOM 8368 C C . ALA B 1 342 ? 4.355 26.969 19.188 1 89 342 ALA B C 1
ATOM 8370 O O . ALA B 1 342 ? 4.379 26.312 20.234 1 89 342 ALA B O 1
ATOM 8371 N N . ILE B 1 343 ? 3.312 27.625 18.859 1 84.06 343 ILE B N 1
ATOM 8372 C CA . ILE B 1 343 ? 2.217 27.922 19.766 1 84.06 343 ILE B CA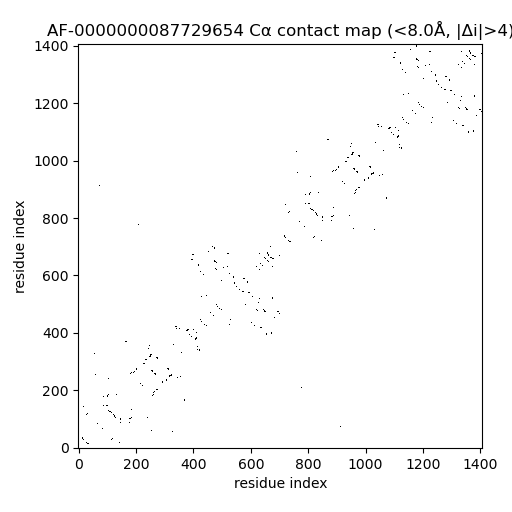 1
ATOM 8373 C C . ILE B 1 343 ? 1.621 26.609 20.297 1 84.06 343 ILE B C 1
ATOM 8375 O O . ILE B 1 343 ? 1.454 26.438 21.5 1 84.06 343 ILE B O 1
ATOM 8379 N N . ASP B 1 344 ? 1.305 25.672 19.406 1 78.75 344 ASP B N 1
ATOM 8380 C CA . ASP B 1 344 ? 0.552 24.484 19.812 1 78.75 344 ASP B CA 1
ATOM 8381 C C . ASP B 1 344 ? 1.479 23.281 20.016 1 78.75 344 ASP B C 1
ATOM 8383 O O . ASP B 1 344 ? 1.024 22.141 20.031 1 78.75 344 ASP B O 1
ATOM 8387 N N . THR B 1 345 ? 2.676 23.578 20.281 1 89 345 THR B N 1
ATOM 8388 C CA . THR B 1 345 ? 3.615 22.484 20.469 1 89 345 THR B CA 1
ATOM 8389 C C . THR B 1 345 ? 4.07 22.391 21.922 1 89 345 THR B C 1
ATOM 8391 O O . THR B 1 345 ? 3.99 23.375 22.672 1 89 345 THR B O 1
ATOM 8394 N N . GLU B 1 346 ? 4.453 21.266 22.234 1 89.62 346 GLU B N 1
ATOM 8395 C CA . GLU B 1 346 ? 4.883 21 23.609 1 89.62 346 GLU B CA 1
ATOM 8396 C C . GLU B 1 346 ? 6.363 20.625 23.672 1 89.62 346 GLU B C 1
ATOM 8398 O O . GLU B 1 346 ? 6.906 20.094 22.703 1 89.62 346 GLU B O 1
ATOM 8403 N N . CYS B 1 347 ? 6.996 21.047 24.75 1 90.56 347 CYS B N 1
ATOM 8404 C CA . CYS B 1 347 ? 8.375 20.672 25.047 1 90.56 347 CYS B CA 1
ATOM 8405 C C . CYS B 1 347 ? 8.602 20.516 26.547 1 90.56 347 CYS B C 1
ATOM 8407 O O . CYS B 1 347 ? 7.859 21.078 27.344 1 90.56 347 CYS B O 1
ATOM 8409 N N . LYS B 1 348 ? 9.516 19.75 26.906 1 87.81 348 LYS B N 1
ATOM 8410 C CA . LYS B 1 348 ? 9.828 19.516 28.312 1 87.81 348 LYS B CA 1
ATOM 8411 C C . LYS B 1 348 ? 10.516 20.734 28.938 1 87.81 348 LYS B C 1
ATOM 8413 O O . LYS B 1 348 ? 10.125 21.188 30 1 87.81 348 LYS B O 1
ATOM 8418 N N . ASP B 1 349 ? 11.57 21.203 28.344 1 91.44 349 ASP B N 1
ATOM 8419 C CA . ASP B 1 349 ? 12.266 22.422 28.75 1 91.44 349 ASP B CA 1
ATOM 8420 C C . ASP B 1 349 ? 11.75 23.641 28 1 91.44 349 ASP B C 1
ATOM 8422 O O . ASP B 1 349 ? 11.859 23.703 26.766 1 91.44 349 ASP B O 1
ATOM 8426 N N . PRO B 1 350 ? 11.227 24.625 28.703 1 94.75 350 PRO B N 1
ATOM 8427 C CA . PRO B 1 350 ? 10.633 25.797 28.047 1 94.75 350 PRO B CA 1
ATOM 8428 C C . PRO B 1 350 ? 11.609 26.516 27.125 1 94.75 350 PRO B C 1
ATOM 8430 O O . PRO B 1 350 ? 11.195 27.203 26.188 1 94.75 350 PRO B O 1
ATOM 8433 N N . ARG B 1 351 ? 12.93 26.406 27.375 1 95.5 351 ARG B N 1
ATOM 8434 C CA . ARG B 1 351 ? 13.922 27.047 26.516 1 95.5 351 ARG B CA 1
ATOM 8435 C C . ARG B 1 351 ? 13.898 26.438 25.109 1 95.5 351 ARG B C 1
ATOM 8437 O O . ARG B 1 351 ? 14.32 27.078 24.141 1 95.5 351 ARG B O 1
ATOM 8444 N N . ASP B 1 352 ? 13.328 25.297 25.047 1 93.25 352 ASP B N 1
ATOM 8445 C CA . ASP B 1 352 ? 13.305 24.562 23.781 1 93.25 352 ASP B CA 1
ATOM 8446 C C . ASP B 1 352 ? 12.281 25.156 22.812 1 93.25 352 ASP B C 1
ATOM 8448 O O . ASP B 1 352 ? 12.305 24.875 21.625 1 93.25 352 ASP B O 1
ATOM 8452 N N . LYS B 1 353 ? 11.453 25.969 23.328 1 95.19 353 LYS B N 1
ATOM 8453 C CA . LYS B 1 353 ? 10.578 26.703 22.406 1 95.19 353 LYS B CA 1
ATOM 8454 C C . LYS B 1 353 ? 11.391 27.5 21.391 1 95.19 353 LYS B C 1
ATOM 8456 O O . LYS B 1 353 ? 10.953 27.688 20.25 1 95.19 353 LYS B O 1
ATOM 8461 N N . VAL B 1 354 ? 12.547 27.875 21.844 1 94.88 354 VAL B N 1
ATOM 8462 C CA . VAL B 1 354 ? 13.453 28.609 20.969 1 94.88 354 VAL B CA 1
ATOM 8463 C C . VAL B 1 354 ? 14.5 27.656 20.406 1 94.88 354 VAL B C 1
ATOM 8465 O O . VAL B 1 354 ? 14.648 27.531 19.188 1 94.88 354 VAL B O 1
ATOM 8468 N N . TYR B 1 355 ? 15.164 26.922 21.281 1 92.94 355 TYR B N 1
ATOM 8469 C CA . TYR B 1 355 ? 16.297 26.109 20.875 1 92.94 355 TYR B CA 1
ATOM 8470 C C . TYR B 1 355 ? 15.867 25.016 19.906 1 92.94 355 TYR B C 1
ATOM 8472 O O . TYR B 1 355 ? 16.641 24.625 19.016 1 92.94 355 TYR B O 1
ATOM 8480 N N . GLY B 1 356 ? 14.672 24.547 20.047 1 92.12 356 GLY B N 1
ATOM 8481 C CA . GLY B 1 356 ? 14.172 23.5 19.172 1 92.12 356 GLY B CA 1
ATOM 8482 C C . GLY B 1 356 ? 13.891 23.984 17.75 1 92.12 356 GLY B C 1
ATOM 8483 O O . GLY B 1 356 ? 13.727 23.188 16.844 1 92.12 356 GLY B O 1
ATOM 8484 N N . LEU B 1 357 ? 13.93 25.312 17.547 1 93.56 357 LEU B N 1
ATOM 8485 C CA . LEU B 1 357 ? 13.602 25.859 16.25 1 93.56 357 LEU B CA 1
ATOM 8486 C C . LEU B 1 357 ? 14.805 26.578 15.641 1 93.56 357 LEU B C 1
ATOM 8488 O O . LEU B 1 357 ? 14.703 27.172 14.562 1 93.56 357 LEU B O 1
ATOM 8492 N N . VAL B 1 358 ? 15.906 26.5 16.281 1 92.19 358 VAL B N 1
ATOM 8493 C CA . VAL B 1 358 ? 17.094 27.203 15.836 1 92.19 358 VAL B CA 1
ATOM 8494 C C . VAL B 1 358 ? 17.5 26.719 14.438 1 92.19 358 VAL B C 1
ATOM 8496 O O . VAL B 1 358 ? 17.953 27.516 13.609 1 92.19 358 VAL B O 1
ATOM 8499 N N . GLY B 1 359 ? 17.266 25.484 14.203 1 88.25 359 GLY B N 1
ATOM 8500 C CA . GLY B 1 359 ? 17.625 24.922 12.914 1 88.25 359 GLY B CA 1
ATOM 8501 C C . GLY B 1 359 ? 16.812 25.484 11.766 1 88.25 359 GLY B C 1
ATOM 8502 O O . GLY B 1 359 ? 17.219 25.375 10.602 1 88.25 359 GLY B O 1
ATOM 8503 N N . LEU B 1 360 ? 15.719 26.125 12.047 1 91.56 360 LEU B N 1
ATOM 8504 C CA . LEU B 1 360 ? 14.859 26.719 11.023 1 91.56 360 LEU B CA 1
ATOM 8505 C C . LEU B 1 360 ? 15.227 28.172 10.781 1 91.56 360 LEU B C 1
ATOM 8507 O O . LEU B 1 360 ? 14.805 28.766 9.789 1 91.56 360 LEU B O 1
ATOM 8511 N N . MET B 1 361 ? 15.992 28.703 11.664 1 92.44 361 MET B N 1
ATOM 8512 C CA . MET B 1 361 ? 16.297 30.125 11.617 1 92.44 361 MET B CA 1
ATOM 8513 C C . MET B 1 361 ? 17.438 30.406 10.641 1 92.44 361 MET B C 1
ATOM 8515 O O . MET B 1 361 ? 18.156 29.5 10.25 1 92.44 361 MET B O 1
ATOM 8519 N N . SER B 1 362 ? 17.547 31.672 10.172 1 91.06 362 SER B N 1
ATOM 8520 C CA . SER B 1 362 ? 18.641 32.094 9.289 1 91.06 362 SER B CA 1
ATOM 8521 C C . SER B 1 362 ? 20 31.859 9.953 1 91.06 362 SER B C 1
ATOM 8523 O O . SER B 1 362 ? 20.109 31.906 11.18 1 91.06 362 SER B O 1
ATOM 8525 N N . PRO B 1 363 ? 21.016 31.641 9.164 1 87.88 363 PRO B N 1
ATOM 8526 C CA . PRO B 1 363 ? 22.344 31.391 9.719 1 87.88 363 PRO B CA 1
ATOM 8527 C C . PRO B 1 363 ? 22.812 32.5 10.648 1 87.88 363 PRO B C 1
ATOM 8529 O O . PRO B 1 363 ? 23.484 32.219 11.648 1 87.88 363 PRO B O 1
ATOM 8532 N N . VAL B 1 364 ? 22.453 33.625 10.344 1 91.88 364 VAL B N 1
ATOM 8533 C CA . VAL B 1 364 ? 22.875 34.781 11.148 1 91.88 364 VAL B CA 1
ATOM 8534 C C . VAL B 1 364 ? 22.219 34.688 12.523 1 91.88 364 VAL B C 1
ATOM 8536 O O . VAL B 1 364 ? 22.875 34.875 13.547 1 91.88 364 VAL B O 1
ATOM 8539 N N . VAL B 1 365 ? 20.969 34.438 12.555 1 93.56 365 VAL B N 1
ATOM 8540 C CA . VAL B 1 365 ? 20.219 34.344 13.812 1 93.56 365 VAL B CA 1
ATOM 8541 C C . VAL B 1 365 ? 20.656 33.094 14.578 1 93.56 365 VAL B C 1
ATOM 8543 O O . VAL B 1 365 ? 20.953 33.156 15.773 1 93.56 365 VAL B O 1
ATOM 8546 N N . ALA B 1 366 ? 20.75 32 13.891 1 90.19 366 ALA B N 1
ATOM 8547 C CA . ALA B 1 366 ? 21.109 30.719 14.5 1 90.19 366 ALA B CA 1
ATOM 8548 C C . ALA B 1 366 ? 22.5 30.797 15.133 1 90.19 366 ALA B C 1
ATOM 8550 O O . ALA B 1 366 ? 22.734 30.203 16.188 1 90.19 366 ALA B O 1
ATOM 8551 N N . GLY B 1 367 ? 23.391 31.422 14.453 1 88.5 367 GLY B N 1
ATOM 8552 C CA . GLY B 1 367 ? 24.75 31.562 14.961 1 88.5 367 GLY B CA 1
ATOM 8553 C C . GLY B 1 367 ? 24.828 32.375 16.25 1 88.5 367 GLY B C 1
ATOM 8554 O O . GLY B 1 367 ? 25.719 32.156 17.062 1 88.5 367 GLY B O 1
ATOM 8555 N N . SER B 1 368 ? 23.859 33.156 16.422 1 89.88 368 SER B N 1
ATOM 8556 C CA . SER B 1 368 ? 23.859 34.062 17.578 1 89.88 368 SER B CA 1
ATOM 8557 C C . SER B 1 368 ? 23.109 33.438 18.75 1 89.88 368 SER B C 1
ATOM 8559 O O . SER B 1 368 ? 23.266 33.875 19.891 1 89.88 368 SER B O 1
ATOM 8561 N N . LEU B 1 369 ? 22.281 32.5 18.469 1 89.31 369 LEU B N 1
ATOM 8562 C CA . LEU B 1 369 ? 21.484 31.859 19.5 1 89.31 369 LEU B CA 1
ATOM 8563 C C . LEU B 1 369 ? 22.062 30.516 19.906 1 89.31 369 LEU B C 1
ATOM 8565 O O . LEU B 1 369 ? 21.578 29.469 19.484 1 89.31 369 LEU B O 1
ATOM 8569 N N . GLN B 1 370 ? 23.109 30.484 20.656 1 86.38 370 GLN B N 1
ATOM 8570 C CA . GLN B 1 370 ? 23.688 29.234 21.125 1 86.38 370 GLN B CA 1
ATOM 8571 C C . GLN B 1 370 ? 22.922 28.672 22.312 1 86.38 370 GLN B C 1
ATOM 8573 O O . GLN B 1 370 ? 22.75 29.359 23.328 1 86.38 370 GLN B O 1
ATOM 8578 N N . PRO B 1 371 ? 22.453 27.5 22.125 1 88.94 371 PRO B N 1
ATOM 8579 C CA . PRO B 1 371 ? 21.688 26.906 23.234 1 88.94 371 PRO B CA 1
ATOM 8580 C C . PRO B 1 371 ? 22.453 26.875 24.547 1 88.94 371 PRO B C 1
ATOM 8582 O O . PRO B 1 371 ? 23.625 26.469 24.562 1 88.94 371 PRO B O 1
ATOM 8585 N N . ASP B 1 372 ? 21.875 27.5 25.578 1 89.62 372 ASP B N 1
ATOM 8586 C CA . ASP B 1 372 ? 22.391 27.531 26.953 1 89.62 372 ASP B CA 1
ATOM 8587 C C . ASP B 1 372 ? 21.297 27.219 27.969 1 89.62 372 ASP B C 1
ATOM 8589 O O . ASP B 1 372 ? 20.469 28.094 28.266 1 89.62 372 ASP B O 1
ATOM 8593 N N . TYR B 1 373 ? 21.359 26.078 28.578 1 88.88 373 TYR B N 1
ATOM 8594 C CA . TYR B 1 373 ? 20.281 25.609 29.438 1 88.88 373 TYR B CA 1
ATOM 8595 C C . TYR B 1 373 ? 20.469 26.109 30.875 1 88.88 373 TYR B C 1
ATOM 8597 O O . TYR B 1 373 ? 19.703 25.75 31.766 1 88.88 373 TYR B O 1
ATOM 8605 N N . THR B 1 374 ? 21.438 26.891 31.062 1 89.69 374 THR B N 1
ATOM 8606 C CA . THR B 1 374 ? 21.672 27.453 32.375 1 89.69 374 THR B CA 1
ATOM 8607 C C . THR B 1 374 ? 21 28.812 32.531 1 89.69 374 THR B C 1
ATOM 8609 O O . THR B 1 374 ? 20.828 29.328 33.625 1 89.69 374 THR B O 1
ATOM 8612 N N . LEU B 1 375 ? 20.562 29.375 31.484 1 92.25 375 LEU B N 1
ATOM 8613 C CA . LEU B 1 375 ? 19.938 30.703 31.469 1 92.25 375 LEU B CA 1
ATOM 8614 C C . LEU B 1 375 ? 18.469 30.609 31.906 1 92.25 375 LEU B C 1
ATOM 8616 O O . LEU B 1 375 ? 17.797 29.625 31.609 1 92.25 375 LEU B O 1
ATOM 8620 N N . PRO B 1 376 ? 18.062 31.672 32.594 1 94.94 376 PRO B N 1
ATOM 8621 C CA . PRO B 1 376 ? 16.609 31.719 32.812 1 94.94 376 PRO B CA 1
ATOM 8622 C C . PRO B 1 376 ? 15.805 31.828 31.531 1 94.94 376 PRO B C 1
ATOM 8624 O O . PRO B 1 376 ? 16.234 32.5 30.594 1 94.94 376 PRO B O 1
ATOM 8627 N N . VAL B 1 377 ? 14.625 31.344 31.531 1 96.25 377 VAL B N 1
ATOM 8628 C CA . VAL B 1 377 ? 13.758 31.266 30.359 1 96.25 377 VAL B CA 1
ATOM 8629 C C . VAL B 1 377 ? 13.508 32.656 29.812 1 96.25 377 VAL B C 1
ATOM 8631 O O . VAL B 1 377 ? 13.594 32.875 28.594 1 96.25 377 VAL B O 1
ATOM 8634 N N . ARG B 1 378 ? 13.195 33.625 30.719 1 95.69 378 ARG B N 1
ATOM 8635 C CA . ARG B 1 378 ? 12.867 35 30.297 1 95.69 378 ARG B CA 1
ATOM 8636 C C . ARG B 1 378 ? 14.039 35.656 29.578 1 95.69 378 ARG B C 1
ATOM 8638 O O . ARG B 1 378 ? 13.844 36.438 28.656 1 95.69 378 ARG B O 1
ATOM 8645 N N . GLN B 1 379 ? 15.242 35.312 29.938 1 95.5 379 GLN B N 1
ATOM 8646 C CA . GLN B 1 379 ? 16.422 35.875 29.297 1 95.5 379 GLN B CA 1
ATOM 8647 C C . GLN B 1 379 ? 16.609 35.281 27.891 1 95.5 379 GLN B C 1
ATOM 8649 O O . GLN B 1 379 ? 17.047 36 26.984 1 95.5 379 GLN B O 1
ATOM 8654 N N . VAL B 1 380 ? 16.328 34 27.75 1 95.69 380 VAL B N 1
ATOM 8655 C CA . VAL B 1 380 ? 16.422 33.344 26.438 1 95.69 380 VAL B CA 1
ATOM 8656 C C . VAL B 1 380 ? 15.461 34 25.469 1 95.69 380 VAL B C 1
ATOM 8658 O O . VAL B 1 380 ? 15.82 34.312 24.328 1 95.69 380 VAL B O 1
ATOM 8661 N N . TYR B 1 381 ? 14.281 34.312 25.938 1 97.12 381 TYR B N 1
ATOM 8662 C CA . TYR B 1 381 ? 13.25 34.875 25.078 1 97.12 381 TYR B CA 1
ATOM 8663 C C . TYR B 1 381 ? 13.586 36.312 24.703 1 97.12 381 TYR B C 1
ATOM 8665 O O . TYR B 1 381 ? 13.438 36.719 23.547 1 97.12 381 TYR B O 1
ATOM 8673 N N . ALA B 1 382 ? 14.047 37.031 25.641 1 97.25 382 ALA B N 1
ATOM 8674 C CA . ALA B 1 382 ? 14.445 38.438 25.359 1 97.25 382 ALA B CA 1
ATOM 8675 C C . ALA B 1 382 ? 15.633 38.469 24.406 1 97.25 382 ALA B C 1
ATOM 8677 O O . ALA B 1 382 ? 15.664 39.312 23.5 1 97.25 382 ALA B O 1
ATOM 8678 N N . ALA B 1 383 ? 16.547 37.594 24.656 1 96.12 383 ALA B N 1
ATOM 8679 C CA . ALA B 1 383 ? 17.734 37.531 23.797 1 96.12 383 ALA B CA 1
ATOM 8680 C C . ALA B 1 383 ? 17.344 37.156 22.359 1 96.12 383 ALA B C 1
ATOM 8682 O O . ALA B 1 383 ? 17.969 37.625 21.406 1 96.12 383 ALA B O 1
ATOM 8683 N N . THR B 1 384 ? 16.406 36.312 22.25 1 97 384 THR B N 1
ATOM 8684 C CA . THR B 1 384 ? 15.945 35.906 20.938 1 97 384 THR B CA 1
ATOM 8685 C C . THR B 1 384 ? 15.328 37.062 20.188 1 97 384 THR B C 1
ATOM 8687 O O . THR B 1 384 ? 15.656 37.312 19.016 1 97 384 THR B O 1
ATOM 8690 N N . ALA B 1 385 ? 14.422 37.781 20.812 1 97.81 385 ALA B N 1
ATOM 8691 C CA . ALA B 1 385 ? 13.812 38.938 20.188 1 97.81 385 ALA B CA 1
ATOM 8692 C C . ALA B 1 385 ? 14.883 39.969 19.781 1 97.81 385 ALA B C 1
ATOM 8694 O O . ALA B 1 385 ? 14.836 40.5 18.672 1 97.81 385 ALA B O 1
ATOM 8695 N N . ARG B 1 386 ? 15.805 40.188 20.688 1 97.38 386 ARG B N 1
ATOM 8696 C CA . ARG B 1 386 ? 16.891 41.094 20.406 1 97.38 386 ARG B CA 1
ATOM 8697 C C . ARG B 1 386 ? 17.688 40.656 19.188 1 97.38 386 ARG B C 1
ATOM 8699 O O . ARG B 1 386 ? 18 41.469 18.312 1 97.38 386 ARG B O 1
ATOM 8706 N N . THR B 1 387 ? 18.016 39.406 19.156 1 97 387 THR B N 1
ATOM 8707 C CA . THR B 1 387 ? 18.797 38.875 18.047 1 97 387 THR B CA 1
ATOM 8708 C C . THR B 1 387 ? 18.078 39.094 16.719 1 97 387 THR B C 1
ATOM 8710 O O . THR B 1 387 ? 18.688 39.5 15.727 1 97 387 THR B O 1
ATOM 8713 N N . PHE B 1 388 ? 16.812 38.906 16.656 1 97.81 388 PHE B N 1
ATOM 8714 C CA . PHE B 1 388 ? 16.047 39.094 15.43 1 97.81 388 PHE B CA 1
ATOM 8715 C C . PHE B 1 388 ? 15.992 40.594 15.07 1 97.81 388 PHE B C 1
ATOM 8717 O O . PHE B 1 388 ? 16.047 40.938 13.898 1 97.81 388 PHE B O 1
ATOM 8724 N N . ILE B 1 389 ? 15.805 41.469 16.047 1 97.69 389 ILE B N 1
ATOM 8725 C CA . ILE B 1 389 ? 15.789 42.906 15.805 1 97.69 389 ILE B CA 1
ATOM 8726 C C . ILE B 1 389 ? 17.109 43.344 15.164 1 97.69 389 ILE B C 1
ATOM 8728 O O . ILE B 1 389 ? 17.109 44.094 14.188 1 97.69 389 ILE B O 1
ATOM 8732 N N . GLU B 1 390 ? 18.141 42.812 15.664 1 96.5 390 GLU B N 1
ATOM 8733 C CA . GLU B 1 390 ? 19.469 43.188 15.188 1 96.5 390 GLU B CA 1
ATOM 8734 C C . GLU B 1 390 ? 19.766 42.562 13.82 1 96.5 390 GLU B C 1
ATOM 8736 O O . GLU B 1 390 ? 20.281 43.219 12.93 1 96.5 390 GLU B O 1
ATOM 8741 N N . ALA B 1 391 ? 19.422 41.312 13.688 1 95.69 391 ALA B N 1
ATOM 8742 C CA . ALA B 1 391 ? 19.719 40.594 12.453 1 95.69 391 ALA B CA 1
ATOM 8743 C C . ALA B 1 391 ? 18.875 41.125 11.289 1 95.69 391 ALA B C 1
ATOM 8745 O O . ALA B 1 391 ? 19.375 41.281 10.172 1 95.69 391 ALA B O 1
ATOM 8746 N N . ASP B 1 392 ? 17.609 41.375 11.508 1 95.19 392 ASP B N 1
ATOM 8747 C CA . ASP B 1 392 ? 16.703 41.812 10.445 1 95.19 392 ASP B CA 1
ATOM 8748 C C . ASP B 1 392 ? 16.703 43.344 10.312 1 95.19 392 ASP B C 1
ATOM 8750 O O . ASP B 1 392 ? 16.172 43.875 9.336 1 95.19 392 ASP B O 1
ATOM 8754 N N . ASP B 1 393 ? 17.219 43.969 11.227 1 96.38 393 ASP B N 1
ATOM 8755 C CA . ASP B 1 393 ? 17.359 45.406 11.242 1 96.38 393 ASP B CA 1
ATOM 8756 C C . ASP B 1 393 ? 15.992 46.094 11.18 1 96.38 393 ASP B C 1
ATOM 8758 O O . ASP B 1 393 ? 15.758 46.969 10.32 1 96.38 393 ASP B O 1
ATOM 8762 N N . ASN B 1 394 ? 15.109 45.656 11.977 1 97.12 394 ASN B N 1
ATOM 8763 C CA . ASN B 1 394 ? 13.781 46.25 12.141 1 97.12 394 ASN B CA 1
ATOM 8764 C C . ASN B 1 394 ? 13.195 45.938 13.523 1 97.12 394 ASN B C 1
ATOM 8766 O O . ASN B 1 394 ? 13.781 45.156 14.281 1 97.12 394 ASN B O 1
ATOM 8770 N N . LEU B 1 395 ? 12.078 46.5 13.922 1 97.75 395 LEU B N 1
ATOM 8771 C CA . LEU B 1 395 ? 11.508 46.344 15.258 1 97.75 395 LEU B CA 1
ATOM 8772 C C . LEU B 1 395 ? 10.266 45.469 15.227 1 97.75 395 LEU B C 1
ATOM 8774 O O . LEU B 1 395 ? 9.422 45.562 16.125 1 97.75 395 LEU B O 1
ATOM 8778 N N . GLU B 1 396 ? 10.164 44.625 14.211 1 97.19 396 GLU B N 1
ATOM 8779 C CA . GLU B 1 396 ? 8.961 43.812 14.008 1 97.19 396 GLU B CA 1
ATOM 8780 C C . GLU B 1 396 ? 8.695 42.906 15.203 1 97.19 396 GLU B C 1
ATOM 8782 O O . GLU B 1 396 ? 7.543 42.688 15.57 1 97.19 396 GLU B O 1
ATOM 8787 N N . PRO B 1 397 ? 9.75 42.375 15.867 1 97.75 397 PRO B N 1
ATOM 8788 C CA . PRO B 1 397 ? 9.492 41.438 16.969 1 97.75 397 PRO B CA 1
ATOM 8789 C C . PRO B 1 397 ? 8.703 42.094 18.109 1 97.75 397 PRO B C 1
ATOM 8791 O O . PRO B 1 397 ? 8.039 41.406 18.875 1 97.75 397 PRO B O 1
ATOM 8794 N N . ILE B 1 398 ? 8.703 43.375 18.219 1 98 398 ILE B N 1
ATOM 8795 C CA . ILE B 1 398 ? 8.031 44.094 19.312 1 98 398 ILE B CA 1
ATOM 8796 C C . ILE B 1 398 ? 6.523 43.938 19.172 1 98 398 ILE B C 1
ATOM 8798 O O . ILE B 1 398 ? 5.785 44.062 20.141 1 98 398 ILE B O 1
ATOM 8802 N N . ARG B 1 399 ? 6.051 43.688 17.969 1 97.25 399 ARG B N 1
ATOM 8803 C CA . ARG B 1 399 ? 4.629 43.5 17.688 1 97.25 399 ARG B CA 1
ATOM 8804 C C . ARG B 1 399 ? 4.047 42.344 18.484 1 97.25 399 ARG B C 1
ATOM 8806 O O . ARG B 1 399 ? 2.846 42.344 18.766 1 97.25 399 ARG B O 1
ATOM 8813 N N . ASP B 1 400 ? 4.953 41.438 18.922 1 96.19 400 ASP B N 1
ATOM 8814 C CA . ASP B 1 400 ? 4.508 40.25 19.594 1 96.19 400 ASP B CA 1
ATOM 8815 C C . ASP B 1 400 ? 4.801 40.312 21.094 1 96.19 400 ASP B C 1
ATOM 8817 O O . ASP B 1 400 ? 4.652 39.312 21.797 1 96.19 400 ASP B O 1
ATOM 8821 N N . GLY B 1 401 ? 5.172 41.438 21.5 1 96.31 401 GLY B N 1
ATOM 8822 C CA . GLY B 1 401 ? 5.418 41.625 22.922 1 96.31 401 GLY B CA 1
ATOM 8823 C C . GLY B 1 401 ? 4.156 41.906 23.719 1 96.31 401 GLY B C 1
ATOM 8824 O O . GLY B 1 401 ? 3.18 42.438 23.188 1 96.31 401 GLY B O 1
ATOM 8825 N N . ASN B 1 402 ? 4.148 41.562 24.922 1 94.12 402 ASN B N 1
ATOM 8826 C CA . ASN B 1 402 ? 3.113 41.844 25.922 1 94.12 402 ASN B CA 1
ATOM 8827 C C . ASN B 1 402 ? 3.561 41.438 27.312 1 94.12 402 ASN B C 1
ATOM 8829 O O . ASN B 1 402 ? 4.547 40.719 27.484 1 94.12 402 ASN B O 1
ATOM 8833 N N . PRO B 1 403 ? 2.889 41.906 28.297 1 95.69 403 PRO B N 1
ATOM 8834 C CA . PRO B 1 403 ? 3.301 41.562 29.672 1 95.69 403 PRO B CA 1
ATOM 8835 C C . PRO B 1 403 ? 2.57 40.344 30.219 1 95.69 403 PRO B C 1
ATOM 8837 O O . PRO B 1 403 ? 2.578 40.125 31.438 1 95.69 403 PRO B O 1
ATOM 8840 N N . TRP B 1 404 ? 1.983 39.562 29.469 1 94.69 404 TRP B N 1
ATOM 8841 C CA . TRP B 1 404 ? 1.018 38.594 29.969 1 94.69 404 TRP B CA 1
ATOM 8842 C C . TRP B 1 404 ? 1.623 37.188 30 1 94.69 404 TRP B C 1
ATOM 8844 O O . TRP B 1 404 ? 1.003 36.25 30.5 1 94.69 404 TRP B O 1
ATOM 8854 N N . GLY B 1 405 ? 2.779 37.031 29.484 1 92.94 405 GLY B N 1
ATOM 8855 C CA . GLY B 1 405 ? 3.387 35.688 29.438 1 92.94 405 GLY B CA 1
ATOM 8856 C C . GLY B 1 405 ? 3.793 35.188 30.812 1 92.94 405 GLY B C 1
ATOM 8857 O O . GLY B 1 405 ? 4.086 35.969 31.719 1 92.94 405 GLY B O 1
ATOM 8858 N N . PRO B 1 406 ? 3.848 33.906 30.984 1 94.5 406 PRO B N 1
ATOM 8859 C CA . PRO B 1 406 ? 4.16 33.312 32.281 1 94.5 406 PRO B CA 1
ATOM 8860 C C . PRO B 1 406 ? 5.641 33.438 32.656 1 94.5 406 PRO B C 1
ATOM 8862 O O . PRO B 1 406 ? 6.008 33.281 33.812 1 94.5 406 PRO B O 1
ATOM 8865 N N . SER B 1 407 ? 6.52 33.75 31.703 1 95 407 SER B N 1
ATOM 8866 C CA . SER B 1 407 ? 7.953 33.781 31.984 1 95 407 SER B CA 1
ATOM 8867 C C . SER B 1 407 ? 8.359 35.062 32.656 1 95 407 SER B C 1
ATOM 8869 O O . SER B 1 407 ? 9.461 35.188 33.219 1 95 407 SER B O 1
ATOM 8871 N N . LYS B 1 408 ? 7.551 36 32.656 1 93.12 408 LYS B N 1
ATOM 8872 C CA . LYS B 1 408 ? 7.754 37.312 33.312 1 93.12 408 LYS B CA 1
ATOM 8873 C C . LYS B 1 408 ? 8.984 38 32.75 1 93.12 408 LYS B C 1
ATOM 8875 O O . LYS B 1 408 ? 9.789 38.562 33.531 1 93.12 408 LYS B O 1
ATOM 8880 N N . GLY B 1 409 ? 9.141 37.938 31.5 1 95.5 409 GLY B N 1
ATOM 8881 C CA . GLY B 1 409 ? 10.18 38.688 30.812 1 95.5 409 GLY B CA 1
ATOM 8882 C C . GLY B 1 409 ? 9.766 40.094 30.484 1 95.5 409 GLY B C 1
ATOM 8883 O O . GLY B 1 409 ? 8.672 40.531 30.844 1 95.5 409 GLY B O 1
ATOM 8884 N N . PRO B 1 410 ? 10.703 40.844 29.859 1 97.44 410 PRO B N 1
ATOM 8885 C CA . PRO B 1 410 ? 10.328 42.219 29.469 1 97.44 410 PRO B CA 1
ATOM 8886 C C . PRO B 1 410 ? 9.156 42.219 28.484 1 97.44 410 PRO B C 1
ATOM 8888 O O . PRO B 1 410 ? 9.047 41.344 27.625 1 97.44 410 PRO B O 1
ATOM 8891 N N . SER B 1 411 ? 8.312 43.281 28.562 1 98.06 411 SER B N 1
ATOM 8892 C CA . SER B 1 411 ? 7.066 43.344 27.797 1 98.06 411 SER B CA 1
ATOM 8893 C C . SER B 1 411 ? 7.336 43.469 26.312 1 98.06 411 SER B C 1
ATOM 8895 O O . SER B 1 411 ? 6.477 43.156 25.484 1 98.06 411 SER B O 1
ATOM 8897 N N . TRP B 1 412 ? 8.523 44 25.938 1 98.25 412 TRP B N 1
ATOM 8898 C CA . TRP B 1 412 ? 8.828 44.25 24.531 1 98.25 412 TRP B CA 1
ATOM 8899 C C . TRP B 1 412 ? 9.227 42.938 23.828 1 98.25 412 TRP B C 1
ATOM 8901 O O . TRP B 1 412 ? 9.289 42.906 22.594 1 98.25 412 TRP B O 1
ATOM 8911 N N . ALA B 1 413 ? 9.555 41.938 24.594 1 97.94 413 ALA B N 1
ATOM 8912 C CA . ALA B 1 413 ? 9.969 40.656 24.047 1 97.94 413 ALA B CA 1
ATOM 8913 C C . ALA B 1 413 ? 8.836 39.625 24.109 1 97.94 413 ALA B C 1
ATOM 8915 O O . ALA B 1 413 ? 8.148 39.531 25.125 1 97.94 413 ALA B O 1
ATOM 8916 N N . ALA B 1 414 ? 8.68 38.906 23.047 1 97.31 414 ALA B N 1
ATOM 8917 C CA . ALA B 1 414 ? 7.641 37.906 23 1 97.31 414 ALA B CA 1
ATOM 8918 C C . ALA B 1 414 ? 7.91 36.812 24.031 1 97.31 414 ALA B C 1
ATOM 8920 O O . ALA B 1 414 ? 9.047 36.344 24.172 1 97.31 414 ALA B O 1
ATOM 8921 N N . ASP B 1 415 ? 6.926 36.438 24.844 1 96.88 415 ASP B N 1
ATOM 8922 C CA . ASP B 1 415 ? 6.961 35.25 25.672 1 96.88 415 ASP B CA 1
ATOM 8923 C C . ASP B 1 415 ? 6.496 34 24.906 1 96.88 415 ASP B C 1
ATOM 8925 O O . ASP B 1 415 ? 5.309 33.875 24.594 1 96.88 415 ASP B O 1
ATOM 8929 N N . TRP B 1 416 ? 7.328 33.094 24.688 1 96.5 416 TRP B N 1
ATOM 8930 C CA . TRP B 1 416 ? 7.059 31.953 23.812 1 96.5 416 TRP B CA 1
ATOM 8931 C C . TRP B 1 416 ? 6.117 30.969 24.5 1 96.5 416 TRP B C 1
ATOM 8933 O O . TRP B 1 416 ? 5.566 30.078 23.844 1 96.5 416 TRP B O 1
ATOM 8943 N N . LEU B 1 417 ? 5.848 31.141 25.75 1 95 417 LEU B N 1
ATOM 8944 C CA . LEU B 1 417 ? 4.945 30.266 26.484 1 95 417 LEU B CA 1
ATOM 8945 C C . LEU B 1 417 ? 3.543 30.859 26.547 1 95 417 LEU B C 1
ATOM 8947 O O . LEU B 1 417 ? 2.602 30.188 27 1 95 417 LEU B O 1
ATOM 8951 N N . TRP B 1 418 ? 3.432 32.094 26.125 1 93.94 418 TRP B N 1
ATOM 8952 C CA . TRP B 1 418 ? 2.139 32.781 26.219 1 93.94 418 TRP B CA 1
ATOM 8953 C C . TRP B 1 418 ? 1.087 32.062 25.375 1 93.94 418 TRP B C 1
ATOM 8955 O O . TRP B 1 418 ? 1.292 31.812 24.188 1 93.94 418 TRP B O 1
ATOM 8965 N N . LYS B 1 419 ? -0.089 31.812 25.875 1 88.94 419 LYS B N 1
ATOM 8966 C CA . LYS B 1 419 ? -1.11 30.984 25.234 1 88.94 419 LYS B CA 1
ATOM 8967 C C . LYS B 1 419 ? -2.125 31.844 24.484 1 88.94 419 LYS B C 1
ATOM 8969 O O . LYS B 1 419 ? -3.033 31.312 23.844 1 88.94 419 LYS B O 1
ATOM 8974 N N . GLY B 1 420 ? -1.951 33.062 24.562 1 89.06 420 GLY B N 1
ATOM 8975 C CA . GLY B 1 420 ? -2.953 33.969 23.984 1 89.06 420 GLY B CA 1
ATOM 8976 C C . GLY B 1 420 ? -2.771 34.156 22.5 1 89.06 420 GLY B C 1
ATOM 8977 O O . GLY B 1 420 ? -3.598 34.812 21.859 1 89.06 420 GLY B O 1
ATOM 8978 N N . ARG B 1 421 ? -1.772 33.531 21.875 1 90.19 421 ARG B N 1
ATOM 8979 C CA . ARG B 1 421 ? -1.524 33.688 20.453 1 90.19 421 ARG B CA 1
ATOM 8980 C C . ARG B 1 421 ? -2.447 32.812 19.641 1 90.19 421 ARG B C 1
ATOM 8982 O O . ARG B 1 421 ? -2.83 31.719 20.078 1 90.19 421 ARG B O 1
ATOM 8989 N N . VAL B 1 422 ? -2.885 33.344 18.484 1 87.56 422 VAL B N 1
ATOM 8990 C CA . VAL B 1 422 ? -3.713 32.594 17.547 1 87.56 422 VAL B CA 1
ATOM 8991 C C . VAL B 1 422 ? -3.055 32.594 16.156 1 87.56 422 VAL B C 1
ATOM 8993 O O . VAL B 1 422 ? -2.801 33.656 15.586 1 87.56 422 VAL B O 1
ATOM 8996 N N . ARG B 1 423 ? -2.805 31.469 15.633 1 81.44 423 ARG B N 1
ATOM 8997 C CA . ARG B 1 423 ? -2.002 31.266 14.438 1 81.44 423 ARG B CA 1
ATOM 8998 C C . ARG B 1 423 ? -2.627 31.953 13.227 1 81.44 423 ARG B C 1
ATOM 9000 O O . ARG B 1 423 ? -1.916 32.438 12.352 1 81.44 423 ARG B O 1
ATOM 9007 N N . SER B 1 424 ? -3.869 32.062 13.117 1 82.81 424 SER B N 1
ATOM 9008 C CA . SER B 1 424 ? -4.551 32.5 11.906 1 82.81 424 SER B CA 1
ATOM 9009 C C . SER B 1 424 ? -4.926 33.969 11.992 1 82.81 424 SER B C 1
ATOM 9011 O O . SER B 1 424 ? -5.699 34.469 11.172 1 82.81 424 SER B O 1
ATOM 9013 N N . SER B 1 425 ? -4.297 34.688 12.852 1 89.94 425 SER B N 1
ATOM 9014 C CA . SER B 1 425 ? -4.754 36.062 13.102 1 89.94 425 SER B CA 1
ATOM 9015 C C . SER B 1 425 ? -3.945 37.062 12.297 1 89.94 425 SER B C 1
ATOM 9017 O O . SER B 1 425 ? -4.316 38.25 12.219 1 89.94 425 SER B O 1
ATOM 9019 N N . ARG B 1 426 ? -2.908 36.625 11.578 1 89.56 426 ARG B N 1
ATOM 9020 C CA . ARG B 1 426 ? -2.023 37.594 10.922 1 89.56 426 ARG B CA 1
ATOM 9021 C C . ARG B 1 426 ? -2.439 37.812 9.469 1 89.56 426 ARG B C 1
ATOM 9023 O O . ARG B 1 426 ? -2.816 36.875 8.773 1 89.56 426 ARG B O 1
ATOM 9030 N N . THR B 1 427 ? -2.312 39 9.047 1 90.31 427 THR B N 1
ATOM 9031 C CA . THR B 1 427 ? -2.682 39.344 7.672 1 90.31 427 THR B CA 1
ATOM 9032 C C . THR B 1 427 ? -1.673 38.781 6.688 1 90.31 427 THR B C 1
ATOM 9034 O O . THR B 1 427 ? -1.968 38.625 5.496 1 90.31 427 THR B O 1
ATOM 9037 N N . GLU B 1 428 ? -0.523 38.438 7.242 1 85.62 428 GLU B N 1
ATOM 9038 C CA . GLU B 1 428 ? 0.536 37.875 6.402 1 85.62 428 GLU B CA 1
ATOM 9039 C C . GLU B 1 428 ? 0.23 36.438 6.008 1 85.62 428 GLU B C 1
ATOM 9041 O O . GLU B 1 428 ? 0.805 35.906 5.051 1 85.62 428 GLU B O 1
ATOM 9046 N N . ASN B 1 429 ? -0.629 35.875 6.742 1 82.81 429 ASN B N 1
ATOM 9047 C CA . ASN B 1 429 ? -0.953 34.469 6.496 1 82.81 429 ASN B CA 1
ATOM 9048 C C . ASN B 1 429 ? -1.999 34.312 5.395 1 82.81 429 ASN B C 1
ATOM 9050 O O . ASN B 1 429 ? -2.73 35.281 5.094 1 82.81 429 ASN B O 1
ATOM 9054 N N . GLN B 1 430 ? -2.014 33.188 4.863 1 83.75 430 GLN B N 1
ATOM 9055 C CA . GLN B 1 430 ? -3.043 32.875 3.879 1 83.75 430 GLN B CA 1
ATOM 9056 C C . GLN B 1 430 ? -4.438 33 4.488 1 83.75 430 GLN B C 1
ATOM 9058 O O . GLN B 1 430 ? -4.668 32.531 5.613 1 83.75 430 GLN B O 1
ATOM 9063 N N . LEU B 1 431 ? -5.262 33.625 3.688 1 89.94 431 LEU B N 1
ATOM 9064 C CA . LEU B 1 431 ? -6.645 33.75 4.137 1 89.94 431 LEU B CA 1
ATOM 9065 C C . LEU B 1 431 ? -7.371 32.406 4.039 1 89.94 431 LEU B C 1
ATOM 9067 O O . LEU B 1 431 ? -7.293 31.734 3.012 1 89.94 431 LEU B O 1
ATOM 9071 N N . TRP B 1 432 ? -8.023 32.062 5.074 1 88 432 TRP B N 1
ATOM 9072 C CA . TRP B 1 432 ? -8.812 30.844 5.059 1 88 432 TRP B CA 1
ATOM 9073 C C . TRP B 1 432 ? -10.078 31.031 4.234 1 88 432 TRP B C 1
ATOM 9075 O O . TRP B 1 432 ? -10.664 32.125 4.215 1 88 432 TRP B O 1
ATOM 9085 N N . GLY B 1 433 ? -10.516 30.031 3.508 1 89.12 433 GLY B N 1
ATOM 9086 C CA . GLY B 1 433 ? -11.734 30.078 2.717 1 89.12 433 GLY B CA 1
ATOM 9087 C C . GLY B 1 433 ? -11.773 29.047 1.611 1 89.12 433 GLY B C 1
ATOM 9088 O O . GLY B 1 433 ? -10.945 28.125 1.577 1 89.12 433 GLY B O 1
ATOM 9089 N N . PRO B 1 434 ? -12.797 29.234 0.713 1 88.31 434 PRO B N 1
ATOM 9090 C CA . PRO B 1 434 ? -12.859 28.281 -0.404 1 88.31 434 PRO B CA 1
ATOM 9091 C C . PRO B 1 434 ? -11.641 28.359 -1.318 1 88.31 434 PRO B C 1
ATOM 9093 O O . PRO B 1 434 ? -11.305 29.453 -1.812 1 88.31 434 PRO B O 1
ATOM 9096 N N . THR B 1 435 ? -11.086 27.281 -1.603 1 86.31 435 THR B N 1
ATOM 9097 C CA . THR B 1 435 ? -9.836 27.234 -2.352 1 86.31 435 THR B CA 1
ATOM 9098 C C . THR B 1 435 ? -10.031 27.75 -3.77 1 86.31 435 THR B C 1
ATOM 9100 O O . THR B 1 435 ? -9.094 28.281 -4.379 1 86.31 435 THR B O 1
ATOM 9103 N N . ARG B 1 436 ? -11.266 27.609 -4.289 1 85.38 436 ARG B N 1
ATOM 9104 C CA . ARG B 1 436 ? -11.531 28.125 -5.625 1 85.38 436 ARG B CA 1
ATOM 9105 C C . ARG B 1 436 ? -11.305 29.641 -5.68 1 85.38 436 ARG B C 1
ATOM 9107 O O . ARG B 1 436 ? -10.938 30.172 -6.727 1 85.38 436 ARG B O 1
ATOM 9114 N N . PHE B 1 437 ? -11.453 30.266 -4.52 1 89.56 437 PHE B N 1
ATOM 9115 C CA . PHE B 1 437 ? -11.281 31.719 -4.441 1 89.56 437 PHE B CA 1
ATOM 9116 C C . PHE B 1 437 ? -9.922 32.062 -3.854 1 89.56 437 PHE B C 1
ATOM 9118 O O . PHE B 1 437 ? -9.289 33.031 -4.277 1 89.56 437 PHE B O 1
ATOM 9125 N N . PHE B 1 438 ? -9.539 31.25 -2.883 1 89.69 438 PHE B N 1
ATOM 9126 C CA . PHE B 1 438 ? -8.297 31.516 -2.162 1 89.69 438 PHE B CA 1
ATOM 9127 C C . PHE B 1 438 ? -7.375 30.312 -2.211 1 89.69 438 PHE B C 1
ATOM 9129 O O . PHE B 1 438 ? -7.172 29.625 -1.201 1 89.69 438 PHE B O 1
ATOM 9136 N N . PRO B 1 439 ? -6.766 30.094 -3.285 1 83.81 439 PRO B N 1
ATOM 9137 C CA . PRO B 1 439 ? -5.898 28.922 -3.42 1 83.81 439 PRO B CA 1
ATOM 9138 C C . PRO B 1 439 ? -4.652 29.016 -2.541 1 83.81 439 PRO B C 1
ATOM 9140 O O . PRO B 1 439 ? -4.203 30.109 -2.199 1 83.81 439 PRO B O 1
ATOM 9143 N N . ARG B 1 440 ? -4.152 27.828 -2.266 1 81.38 440 ARG B N 1
ATOM 9144 C CA . ARG B 1 440 ? -2.947 27.75 -1.448 1 81.38 440 ARG B CA 1
ATOM 9145 C C . ARG B 1 440 ? -1.77 28.422 -2.141 1 81.38 440 ARG B C 1
ATOM 9147 O O . ARG B 1 440 ? -1.544 28.219 -3.336 1 81.38 440 ARG B O 1
ATOM 9154 N N . LEU B 1 441 ? -1.186 29.188 -1.315 1 75.38 441 LEU B N 1
ATOM 9155 C CA . LEU B 1 441 ? -0.014 29.859 -1.854 1 75.38 441 LEU B CA 1
ATOM 9156 C C . LEU B 1 441 ? 1.195 28.938 -1.876 1 75.38 441 LEU B C 1
ATOM 9158 O O . LEU B 1 441 ? 1.384 28.125 -0.959 1 75.38 441 LEU B O 1
ATOM 9162 N N . GLY B 1 442 ? 1.878 28.953 -2.932 1 72 442 GLY B N 1
ATOM 9163 C CA . GLY B 1 442 ? 3.104 28.172 -3.025 1 72 442 GLY B CA 1
ATOM 9164 C C . GLY B 1 442 ? 4.215 28.703 -2.137 1 72 442 GLY B C 1
ATOM 9165 O O . GLY B 1 442 ? 4.074 29.766 -1.521 1 72 442 GLY B O 1
ATOM 9166 N N . PRO B 1 443 ? 5.273 28 -2.061 1 67.5 443 PRO B N 1
ATOM 9167 C CA . PRO B 1 443 ? 6.383 28.375 -1.177 1 67.5 443 PRO B CA 1
ATOM 9168 C C . PRO B 1 443 ? 7.016 29.703 -1.553 1 67.5 443 PRO B C 1
ATOM 9170 O O . PRO B 1 443 ? 7.582 30.391 -0.695 1 67.5 443 PRO B O 1
ATOM 9173 N N . ASP B 1 444 ? 6.793 30.062 -2.773 1 68.19 444 ASP B N 1
ATOM 9174 C CA . ASP B 1 444 ? 7.469 31.281 -3.23 1 68.19 444 ASP B CA 1
ATOM 9175 C C . ASP B 1 444 ? 6.492 32.438 -3.322 1 68.19 444 ASP B C 1
ATOM 9177 O O . ASP B 1 444 ? 6.887 33.562 -3.66 1 68.19 444 ASP B O 1
ATOM 9181 N N . ASP B 1 445 ? 5.32 32.094 -3.051 1 64.69 445 ASP B N 1
ATOM 9182 C CA . ASP B 1 445 ? 4.305 33.125 -3.23 1 64.69 445 ASP B CA 1
ATOM 9183 C C . ASP B 1 445 ? 4.23 34.062 -2.012 1 64.69 445 ASP B C 1
ATOM 9185 O O . ASP B 1 445 ? 4.215 33.562 -0.874 1 64.69 445 ASP B O 1
ATOM 9189 N N . SER B 1 446 ? 4.82 35.344 -2.219 1 62.31 446 SER B N 1
ATOM 9190 C CA . SER B 1 446 ? 4.594 36.281 -1.14 1 62.31 446 SER B CA 1
ATOM 9191 C C . SER B 1 446 ? 3.621 37.375 -1.568 1 62.31 446 SER B C 1
ATOM 9193 O O . SER B 1 446 ? 3.857 38.062 -2.559 1 62.31 446 SER B O 1
ATOM 9195 N N . PHE B 1 447 ? 2.33 37.25 -1.355 1 65.5 447 PHE B N 1
ATOM 9196 C CA . PHE B 1 447 ? 1.519 38.375 -1.834 1 65.5 447 PHE B CA 1
ATOM 9197 C C . PHE B 1 447 ? 1.081 39.25 -0.675 1 65.5 447 PHE B C 1
ATOM 9199 O O . PHE B 1 447 ? -0.002 39.844 -0.712 1 65.5 447 PHE B O 1
ATOM 9206 N N . HIS B 1 448 ? 1.993 39.469 0.338 1 80.12 448 HIS B N 1
ATOM 9207 C CA . HIS B 1 448 ? 1.573 40.312 1.438 1 80.12 448 HIS B CA 1
ATOM 9208 C C . HIS B 1 448 ? 2.154 41.719 1.295 1 80.12 448 HIS B C 1
ATOM 9210 O O . HIS B 1 448 ? 3.35 41.875 1.04 1 80.12 448 HIS B O 1
ATOM 9216 N N . THR B 1 449 ? 1.212 42.688 1.195 1 86.94 449 THR B N 1
ATOM 9217 C CA . THR B 1 449 ? 1.646 44.062 1.288 1 86.94 449 THR B CA 1
ATOM 9218 C C . THR B 1 449 ? 1.797 44.5 2.746 1 86.94 449 THR B C 1
ATOM 9220 O O . THR B 1 449 ? 0.801 44.719 3.439 1 86.94 449 THR B O 1
ATOM 9223 N N . PRO B 1 450 ? 2.998 44.688 3.162 1 91.25 450 PRO B N 1
ATOM 9224 C CA . PRO B 1 450 ? 3.209 45.031 4.57 1 91.25 450 PRO B CA 1
ATOM 9225 C C . PRO B 1 450 ? 2.686 46.406 4.926 1 91.25 450 PRO B C 1
ATOM 9227 O O . PRO B 1 450 ? 2.607 47.281 4.059 1 91.25 450 PRO B O 1
ATOM 9230 N N . TYR B 1 451 ? 2.283 46.625 6.141 1 96.19 451 TYR B N 1
ATOM 9231 C CA . TYR B 1 451 ? 2.027 47.969 6.684 1 96.19 451 TYR B CA 1
ATOM 9232 C C . TYR B 1 451 ? 3.318 48.75 6.793 1 96.19 451 TYR B C 1
ATOM 9234 O O . TYR B 1 451 ? 4.414 48.188 6.762 1 96.19 451 TYR B O 1
ATOM 9242 N N . LYS B 1 452 ? 3.184 50.094 6.801 1 96.25 452 LYS B N 1
ATOM 9243 C CA . LYS B 1 452 ? 4.332 51 6.91 1 96.25 452 LYS B CA 1
ATOM 9244 C C . LYS B 1 452 ? 4.012 52.188 7.797 1 96.25 452 LYS B C 1
ATOM 9246 O O . LYS B 1 452 ? 4.188 53.344 7.387 1 96.25 452 LYS B O 1
ATOM 9251 N N . ALA B 1 453 ? 3.66 51.844 9.023 1 97.31 453 ALA B N 1
ATOM 9252 C CA . ALA B 1 453 ? 3.234 52.875 9.938 1 97.31 453 ALA B CA 1
ATOM 9253 C C . ALA B 1 453 ? 4.336 53.906 10.133 1 97.31 453 ALA B C 1
ATOM 9255 O O . ALA B 1 453 ? 4.062 55.125 10.219 1 97.31 453 ALA B O 1
ATOM 9256 N N . SER B 1 454 ? 5.625 53.5 10.211 1 96.75 454 SER B N 1
ATOM 9257 C CA . SER B 1 454 ? 6.738 54.438 10.422 1 96.75 454 SER B CA 1
ATOM 9258 C C . SER B 1 454 ? 7.41 54.812 9.109 1 96.75 454 SER B C 1
ATOM 9260 O O . SER B 1 454 ? 8.539 55.281 9.094 1 96.75 454 SER B O 1
ATOM 9262 N N . GLY B 1 455 ? 6.691 54.469 8 1 93.88 455 GLY B N 1
ATOM 9263 C CA . GLY B 1 455 ? 7.289 54.719 6.703 1 93.88 455 GLY B CA 1
ATOM 9264 C C . GLY B 1 455 ? 8.578 53.969 6.477 1 93.88 455 GLY B C 1
ATOM 9265 O O . GLY B 1 455 ? 8.664 52.781 6.805 1 93.88 455 GLY B O 1
ATOM 9266 N N . GLU B 1 456 ? 9.586 54.625 5.918 1 93.12 456 GLU B N 1
ATOM 9267 C CA . GLU B 1 456 ? 10.859 53.969 5.613 1 93.12 456 GLU B CA 1
ATOM 9268 C C . GLU B 1 456 ? 11.914 54.312 6.664 1 93.12 456 GLU B C 1
ATOM 9270 O O . GLU B 1 456 ? 13.102 54.062 6.461 1 93.12 456 GLU B O 1
ATOM 9275 N N . THR B 1 457 ? 11.438 54.75 7.793 1 95 457 THR B N 1
ATOM 9276 C CA . THR B 1 457 ? 12.375 55.188 8.82 1 95 457 THR B CA 1
ATOM 9277 C C . THR B 1 457 ? 13.023 53.969 9.508 1 95 457 THR B C 1
ATOM 9279 O O . THR B 1 457 ? 12.344 53.031 9.859 1 95 457 THR B O 1
ATOM 9282 N N . LYS B 1 458 ? 14.297 54.062 9.727 1 96 458 LYS B N 1
ATOM 9283 C CA . LYS B 1 458 ? 15.047 53 10.383 1 96 458 LYS B CA 1
ATOM 9284 C C . LYS B 1 458 ? 14.961 53.125 11.906 1 96 458 LYS B C 1
ATOM 9286 O O . LYS B 1 458 ? 14.789 54.219 12.43 1 96 458 LYS B O 1
ATOM 9291 N N . HIS B 1 459 ? 15.078 51.969 12.508 1 96.81 459 HIS B N 1
ATOM 9292 C CA . HIS B 1 459 ? 15.031 52.031 13.969 1 96.81 459 HIS B CA 1
ATOM 9293 C C . HIS B 1 459 ? 16.391 52.406 14.547 1 96.81 459 HIS B C 1
ATOM 9295 O O . HIS B 1 459 ? 17.422 52.281 13.859 1 96.81 459 HIS B O 1
ATOM 9301 N N . ASP B 1 460 ? 16.422 52.844 15.75 1 97.56 460 ASP B N 1
ATOM 9302 C CA . ASP B 1 460 ? 17.641 53.125 16.516 1 97.56 460 ASP B CA 1
ATOM 9303 C C . ASP B 1 460 ? 17.609 52.438 17.859 1 97.56 460 ASP B C 1
ATOM 9305 O O . ASP B 1 460 ? 17.953 53.031 18.891 1 97.56 460 ASP B O 1
ATOM 9309 N N . ALA B 1 461 ? 17.094 51.219 17.844 1 97.25 461 ALA B N 1
ATOM 9310 C CA . ALA B 1 461 ? 16.891 50.438 19.062 1 97.25 461 ALA B CA 1
ATOM 9311 C C . ALA B 1 461 ? 18.219 50.219 19.797 1 97.25 461 ALA B C 1
ATOM 9313 O O . ALA B 1 461 ? 19.25 49.969 19.172 1 97.25 461 ALA B O 1
ATOM 9314 N N . SER B 1 462 ? 18.219 50.406 21.062 1 97.5 462 SER B N 1
ATOM 9315 C CA . SER B 1 462 ? 19.312 50.094 21.969 1 97.5 462 SER B CA 1
ATOM 9316 C C . SER B 1 462 ? 18.812 49.281 23.172 1 97.5 462 SER B C 1
ATOM 9318 O O . SER B 1 462 ? 17.641 49.375 23.547 1 97.5 462 SER B O 1
ATOM 9320 N N . PHE B 1 463 ? 19.703 48.531 23.719 1 97.31 463 PHE B N 1
ATOM 9321 C CA . PHE B 1 463 ? 19.312 47.625 24.781 1 97.31 463 PHE B CA 1
ATOM 9322 C C . PHE B 1 463 ? 20.156 47.844 26.031 1 97.31 463 PHE B C 1
ATOM 9324 O O . PHE B 1 463 ? 21.328 48.219 25.938 1 97.31 463 PHE B O 1
ATOM 9331 N N . SER B 1 464 ? 19.516 47.656 27.156 1 95.5 464 SER B N 1
ATOM 9332 C CA . SER B 1 464 ? 20.266 47.719 28.406 1 95.5 464 SER B CA 1
ATOM 9333 C C . SER B 1 464 ? 21.281 46.594 28.5 1 95.5 464 SER B C 1
ATOM 9335 O O . SER B 1 464 ? 21.156 45.594 27.797 1 95.5 464 SER B O 1
ATOM 9337 N N . ASN B 1 465 ? 22.188 46.719 29.406 1 91.44 465 ASN B N 1
ATOM 9338 C CA . ASN B 1 465 ? 23.266 45.719 29.531 1 91.44 465 ASN B CA 1
ATOM 9339 C C . ASN B 1 465 ? 22.719 44.344 29.922 1 91.44 465 ASN B C 1
ATOM 9341 O O . ASN B 1 465 ? 23.234 43.344 29.469 1 91.44 465 ASN B O 1
ATOM 9345 N N . ASP B 1 466 ? 21.688 44.406 30.656 1 90.75 466 ASP B N 1
ATOM 9346 C CA . ASP B 1 466 ? 21.141 43.125 31.094 1 90.75 466 ASP B CA 1
ATOM 9347 C C . ASP B 1 466 ? 20.078 42.625 30.125 1 90.75 466 ASP B C 1
ATOM 9349 O O . ASP B 1 466 ? 19.5 41.562 30.344 1 90.75 466 ASP B O 1
ATOM 9353 N N . GLY B 1 467 ? 19.828 43.406 29.125 1 90.44 467 GLY B N 1
ATOM 9354 C CA . GLY B 1 467 ? 18.906 42.969 28.078 1 90.44 467 GLY B CA 1
ATOM 9355 C C . GLY B 1 467 ? 17.438 43.094 28.484 1 90.44 467 GLY B C 1
ATOM 9356 O O . GLY B 1 467 ? 16.547 42.625 27.781 1 90.44 467 GLY B O 1
ATOM 9357 N N . SER B 1 468 ? 17.141 43.75 29.547 1 92.69 468 SER B N 1
ATOM 9358 C CA . SER B 1 468 ? 15.781 43.812 30.094 1 92.69 468 SER B CA 1
ATOM 9359 C C . SER B 1 468 ? 15 45 29.531 1 92.69 468 SER B C 1
ATOM 9361 O O . SER B 1 468 ? 13.773 45 29.547 1 92.69 468 SER B O 1
ATOM 9363 N N . ALA B 1 469 ? 15.711 45.969 29.031 1 96.75 469 ALA B N 1
ATOM 9364 C CA . ALA B 1 469 ? 15.039 47.156 28.547 1 96.75 469 ALA B CA 1
ATOM 9365 C C . ALA B 1 469 ? 15.414 47.469 27.094 1 96.75 469 ALA B C 1
ATOM 9367 O O . ALA B 1 469 ? 16.562 47.25 26.688 1 96.75 469 ALA B O 1
ATOM 9368 N N . LEU B 1 470 ? 14.484 47.906 26.344 1 98.25 470 LEU B N 1
ATOM 9369 C CA . LEU B 1 470 ? 14.664 48.344 24.969 1 98.25 470 LEU B CA 1
ATOM 9370 C C . LEU B 1 470 ? 14.32 49.812 24.844 1 98.25 470 LEU B C 1
ATOM 9372 O O . LEU B 1 470 ? 13.273 50.281 25.328 1 98.25 470 LEU B O 1
ATOM 9376 N N . GLU B 1 471 ? 15.227 50.562 24.281 1 98.19 471 GLU B N 1
ATOM 9377 C CA . GLU B 1 471 ? 14.977 52 24.016 1 98.19 471 GLU B CA 1
ATOM 9378 C C . GLU B 1 471 ? 14.977 52.25 22.5 1 98.19 471 GLU B C 1
ATOM 9380 O O . GLU B 1 471 ? 15.805 51.719 21.781 1 98.19 471 GLU B O 1
ATOM 9385 N N . CYS B 1 472 ? 14.016 53.031 22.078 1 97.94 472 CYS B N 1
ATOM 9386 C CA . CYS B 1 472 ? 13.969 53.375 20.656 1 97.94 472 CYS B CA 1
ATOM 9387 C C . CYS B 1 472 ? 13.195 54.688 20.469 1 97.94 472 CYS B C 1
ATOM 9389 O O . CYS B 1 472 ? 12.516 55.156 21.375 1 97.94 472 CYS B O 1
ATOM 9391 N N . SER B 1 473 ? 13.359 55.281 19.297 1 97.81 473 SER B N 1
ATOM 9392 C CA . SER B 1 473 ? 12.656 56.5 18.953 1 97.81 473 SER B CA 1
ATOM 9393 C C . SER B 1 473 ? 11.281 56.219 18.359 1 97.81 473 SER B C 1
ATOM 9395 O O . SER B 1 473 ? 11.07 55.156 17.75 1 97.81 473 SER B O 1
ATOM 9397 N N . GLY B 1 474 ? 10.359 57.125 18.594 1 97.69 474 GLY B N 1
ATOM 9398 C CA . GLY B 1 474 ? 9 57.094 18.078 1 97.69 474 GLY B CA 1
ATOM 9399 C C . GLY B 1 474 ? 8.164 58.281 18.547 1 97.69 474 GLY B C 1
ATOM 9400 O O . GLY B 1 474 ? 8.703 59.344 18.828 1 97.69 474 GLY B O 1
ATOM 9401 N N . PHE B 1 475 ? 6.902 58.125 18.453 1 97.12 475 PHE B N 1
ATOM 9402 C CA . PHE B 1 475 ? 6.02 59.188 18.953 1 97.12 475 PHE B CA 1
ATOM 9403 C C . PHE B 1 475 ? 4.645 58.625 19.281 1 97.12 475 PHE B C 1
ATOM 9405 O O . PHE B 1 475 ? 4.219 57.625 18.719 1 97.12 475 PHE B O 1
ATOM 9412 N N . ILE B 1 476 ? 4.004 59.25 20.281 1 97 476 ILE B N 1
ATOM 9413 C CA . ILE B 1 476 ? 2.658 58.875 20.719 1 97 476 ILE B CA 1
ATOM 9414 C C . ILE B 1 476 ? 1.628 59.562 19.828 1 97 476 ILE B C 1
ATOM 9416 O O . ILE B 1 476 ? 1.698 60.781 19.625 1 97 476 ILE B O 1
ATOM 9420 N N . VAL B 1 477 ? 0.7 58.875 19.344 1 96.69 477 VAL B N 1
ATOM 9421 C CA . VAL B 1 477 ? -0.245 59.406 18.359 1 96.69 477 VAL B CA 1
ATOM 9422 C C . VAL B 1 477 ? -1.59 59.656 19.047 1 96.69 477 VAL B C 1
ATOM 9424 O O . VAL B 1 477 ? -2.295 60.594 18.688 1 96.69 477 VAL B O 1
ATOM 9427 N N . ASP B 1 478 ? -1.964 58.781 19.844 1 96.56 478 ASP B N 1
ATOM 9428 C CA . ASP B 1 478 ? -3.32 58.844 20.375 1 96.56 478 ASP B CA 1
ATOM 9429 C C . ASP B 1 478 ? -3.479 57.969 21.609 1 96.56 478 ASP B C 1
ATOM 9431 O O . ASP B 1 478 ? -2.514 57.344 22.078 1 96.56 478 ASP B O 1
ATOM 9435 N N . THR B 1 479 ? -4.719 58 22.188 1 97.62 479 THR B N 1
ATOM 9436 C CA . THR B 1 479 ? -5.066 57.219 23.359 1 97.62 479 THR B CA 1
ATOM 9437 C C . THR B 1 479 ? -6.371 56.438 23.141 1 97.62 479 THR B C 1
ATOM 9439 O O . THR B 1 479 ? -7.305 56.969 22.531 1 97.62 479 THR B O 1
ATOM 9442 N N . ILE B 1 480 ? -6.453 55.281 23.641 1 97.94 480 ILE B N 1
ATOM 9443 C CA . ILE B 1 480 ? -7.645 54.438 23.484 1 97.94 480 ILE B CA 1
ATOM 9444 C C . ILE B 1 480 ? -8.758 54.969 24.391 1 97.94 480 ILE B C 1
ATOM 9446 O O . ILE B 1 480 ? -8.539 55.219 25.578 1 97.94 480 ILE B O 1
ATOM 9450 N N . SER B 1 481 ? -9.93 55.094 23.844 1 97.56 481 SER B N 1
ATOM 9451 C CA . SER B 1 481 ? -11.047 55.656 24.609 1 97.56 481 SER B CA 1
ATOM 9452 C C . SER B 1 481 ? -12.188 54.656 24.734 1 97.56 481 SER B C 1
ATOM 9454 O O . SER B 1 481 ? -12.844 54.562 25.766 1 97.56 481 SER B O 1
ATOM 9456 N N . GLY B 1 482 ? -12.5 54 23.703 1 97.81 482 GLY B N 1
ATOM 9457 C CA . GLY B 1 482 ? -13.547 52.969 23.703 1 97.81 482 GLY B CA 1
ATOM 9458 C C . GLY B 1 482 ? -13.039 51.594 23.312 1 97.81 482 GLY B C 1
ATOM 9459 O O . GLY B 1 482 ? -12.086 51.469 22.531 1 97.81 482 GLY B O 1
ATOM 9460 N N . LEU B 1 483 ? -13.703 50.562 23.891 1 98 483 LEU B N 1
ATOM 9461 C CA . LEU B 1 483 ? -13.352 49.156 23.609 1 98 483 LEU B CA 1
ATOM 9462 C C . LEU B 1 483 ? -14.602 48.312 23.516 1 98 483 LEU B C 1
ATOM 9464 O O . LEU B 1 483 ? -15.508 48.406 24.328 1 98 483 LEU B O 1
ATOM 9468 N N . SER B 1 484 ? -14.633 47.531 22.453 1 97.5 484 SER B N 1
ATOM 9469 C CA . SER B 1 484 ? -15.727 46.594 22.297 1 97.5 484 SER B CA 1
ATOM 9470 C C . SER B 1 484 ? -15.609 45.438 23.312 1 97.5 484 SER B C 1
ATOM 9472 O O . SER B 1 484 ? -14.711 45.438 24.156 1 97.5 484 SER B O 1
ATOM 9474 N N . ALA B 1 485 ? -16.484 44.438 23.203 1 96.56 485 ALA B N 1
ATOM 9475 C CA . ALA B 1 485 ? -16.484 43.281 24.125 1 96.56 485 ALA B CA 1
ATOM 9476 C C . ALA B 1 485 ? -15.219 42.469 23.984 1 96.56 485 ALA B C 1
ATOM 9478 O O . ALA B 1 485 ? -14.734 42.25 22.875 1 96.56 485 ALA B O 1
ATOM 9479 N N . ARG B 1 486 ? -14.633 42.156 25.125 1 94.38 486 ARG B N 1
ATOM 9480 C CA . ARG B 1 486 ? -13.414 41.344 25.078 1 94.38 486 ARG B CA 1
ATOM 9481 C C . ARG B 1 486 ? -13.734 39.875 24.844 1 94.38 486 ARG B C 1
ATOM 9483 O O . ARG B 1 486 ? -14.805 39.406 25.25 1 94.38 486 ARG B O 1
ATOM 9490 N N . GLY B 1 487 ? -12.805 39.188 24.266 1 91.38 487 GLY B N 1
ATOM 9491 C CA . GLY B 1 487 ? -12.93 37.75 24.094 1 91.38 487 GLY B CA 1
ATOM 9492 C C . GLY B 1 487 ? -12.703 36.969 25.375 1 91.38 487 GLY B C 1
ATOM 9493 O O . GLY B 1 487 ? -11.867 37.344 26.203 1 91.38 487 GLY B O 1
ATOM 9494 N N . ARG B 1 488 ? -13.461 35.938 25.656 1 92.31 488 ARG B N 1
ATOM 9495 C CA . ARG B 1 488 ? -13.242 34.938 26.688 1 92.31 488 ARG B CA 1
ATOM 9496 C C . ARG B 1 488 ? -13.078 33.562 26.078 1 92.31 488 ARG B C 1
ATOM 9498 O O . ARG B 1 488 ? -14.062 32.844 25.844 1 92.31 488 ARG B O 1
ATOM 9505 N N . GLY B 1 489 ? -11.789 33.188 26.016 1 88.25 489 GLY B N 1
ATOM 9506 C CA . GLY B 1 489 ? -11.531 32 25.219 1 88.25 489 GLY B CA 1
ATOM 9507 C C . GLY B 1 489 ? -11.766 32.219 23.734 1 88.25 489 GLY B C 1
ATOM 9508 O O . GLY B 1 489 ? -12.07 33.344 23.312 1 88.25 489 GLY B O 1
ATOM 9509 N N . TYR B 1 490 ? -11.664 31.141 23.031 1 86.12 490 TYR B N 1
ATOM 9510 C CA . TYR B 1 490 ? -11.742 31.219 21.578 1 86.12 490 TYR B CA 1
ATOM 9511 C C . TYR B 1 490 ? -13.188 31.406 21.125 1 86.12 490 TYR B C 1
ATOM 9513 O O . TYR B 1 490 ? -13.438 32.031 20.078 1 86.12 490 TYR B O 1
ATOM 9521 N N . PHE B 1 491 ? -14.234 31.062 21.953 1 85.62 491 PHE B N 1
ATOM 9522 C CA . PHE B 1 491 ? -15.578 30.875 21.438 1 85.62 491 PHE B CA 1
ATOM 9523 C C . PHE B 1 491 ? -16.547 31.859 22.062 1 85.62 491 PHE B C 1
ATOM 9525 O O . PHE B 1 491 ? -17.719 31.906 21.688 1 85.62 491 PHE B O 1
ATOM 9532 N N . ASN B 1 492 ? -16.016 32.719 23 1 88.5 492 ASN B N 1
ATOM 9533 C CA . ASN B 1 492 ? -16.969 33.531 23.734 1 88.5 492 ASN B CA 1
ATOM 9534 C C . ASN B 1 492 ? -16.469 34.969 23.906 1 88.5 492 ASN B C 1
ATOM 9536 O O . ASN B 1 492 ? -15.273 35.219 23.766 1 88.5 492 ASN B O 1
ATOM 9540 N N . LEU B 1 493 ? -17.438 35.875 24.109 1 92 493 LEU B N 1
ATOM 9541 C CA . LEU B 1 493 ? -17.172 37.281 24.438 1 92 493 LEU B CA 1
ATOM 9542 C C . LEU B 1 493 ? -17.875 37.688 25.734 1 92 493 LEU B C 1
ATOM 9544 O O . LEU B 1 493 ? -18.844 37.031 26.141 1 92 493 LEU B O 1
ATOM 9548 N N . VAL B 1 494 ? -17.359 38.812 26.328 1 92.88 494 VAL B N 1
ATOM 9549 C CA . VAL B 1 494 ? -17.891 39.25 27.609 1 92.88 494 VAL B CA 1
ATOM 9550 C C . VAL B 1 494 ? -18.609 40.594 27.422 1 92.88 494 VAL B C 1
ATOM 9552 O O . VAL B 1 494 ? -17.969 41.625 27.312 1 92.88 494 VAL B O 1
ATOM 9555 N N . LYS B 1 495 ? -19.906 40.594 27.547 1 92.44 495 LYS B N 1
ATOM 9556 C CA . LYS B 1 495 ? -20.734 41.75 27.312 1 92.44 495 LYS B CA 1
ATOM 9557 C C . LYS B 1 495 ? -20.391 42.875 28.281 1 92.44 495 LYS B C 1
ATOM 9559 O O . LYS B 1 495 ? -20.328 44.062 27.891 1 92.44 495 LYS B O 1
ATOM 9564 N N . THR B 1 496 ? -20.141 42.625 29.484 1 93.81 496 THR B N 1
ATOM 9565 C CA . THR B 1 496 ? -19.938 43.594 30.547 1 93.81 496 THR B CA 1
ATOM 9566 C C . THR B 1 496 ? -18.578 44.281 30.391 1 93.81 496 THR B C 1
ATOM 9568 O O . THR B 1 496 ? -18.281 45.25 31.078 1 93.81 496 THR B O 1
ATOM 9571 N N . SER B 1 497 ? -17.797 43.812 29.469 1 95.5 497 SER B N 1
ATOM 9572 C CA . SER B 1 497 ? -16.453 44.344 29.312 1 95.5 497 SER B CA 1
ATOM 9573 C C . SER B 1 497 ? -16.438 45.5 28.328 1 95.5 497 SER B C 1
ATOM 9575 O O . SER B 1 497 ? -15.391 46.125 28.125 1 95.5 497 SER B O 1
ATOM 9577 N N . VAL B 1 498 ? -17.531 45.844 27.688 1 97.25 498 VAL B N 1
ATOM 9578 C CA . VAL B 1 498 ? -17.609 46.906 26.719 1 97.25 498 VAL B CA 1
ATOM 9579 C C . VAL B 1 498 ? -17.359 48.25 27.422 1 97.25 498 VAL B C 1
ATOM 9581 O O . VAL B 1 498 ? -17.891 48.5 28.5 1 97.25 498 VAL B O 1
ATOM 9584 N N . VAL B 1 499 ? -16.516 49.062 26.859 1 97.38 499 VAL B N 1
ATOM 9585 C CA . VAL B 1 499 ? -16.266 50.406 27.312 1 97.38 499 VAL B CA 1
ATOM 9586 C C . VAL B 1 499 ? -16.703 51.406 26.25 1 97.38 499 VAL B C 1
ATOM 9588 O O . VAL B 1 499 ? -16.062 51.5 25.203 1 97.38 499 VAL B O 1
ATOM 9591 N N . GLN B 1 500 ? -17.734 52.188 26.547 1 96.69 500 GLN B N 1
ATOM 9592 C CA . GLN B 1 500 ? -18.234 53.188 25.609 1 96.69 500 GLN B CA 1
ATOM 9593 C C . GLN B 1 500 ? -17.312 54.406 25.547 1 96.69 500 GLN B C 1
ATOM 9595 O O . GLN B 1 500 ? -16.781 54.812 26.578 1 96.69 500 GLN B O 1
ATOM 9600 N N . PRO B 1 501 ? -17.094 54.844 24.297 1 95.06 501 PRO B N 1
ATOM 9601 C CA . PRO B 1 501 ? -16.297 56.094 24.219 1 95.06 501 PRO B CA 1
ATOM 9602 C C . PRO B 1 501 ? -17.062 57.312 24.734 1 95.06 501 PRO B C 1
ATOM 9604 O O . PRO B 1 501 ? -18.281 57.406 24.547 1 95.06 501 PRO B O 1
ATOM 9607 N N . GLN B 1 502 ? -16.609 58.219 25.516 1 84.25 502 GLN B N 1
ATOM 9608 C CA . GLN B 1 502 ? -17.297 59.375 26.094 1 84.25 502 GLN B CA 1
ATOM 9609 C C . GLN B 1 502 ? -17.688 60.375 25 1 84.25 502 GLN B C 1
ATOM 9611 O O . GLN B 1 502 ? -18.844 60.781 24.922 1 84.25 502 GLN B O 1
ATOM 9616 N N . ARG B 1 503 ? -16.891 60.938 24.25 1 86.75 503 ARG B N 1
ATOM 9617 C CA . ARG B 1 503 ? -17.141 61.875 23.188 1 86.75 503 ARG B CA 1
ATOM 9618 C C . ARG B 1 503 ? -16.312 61.562 21.953 1 86.75 503 ARG B C 1
ATOM 9620 O O . ARG B 1 503 ? -15.195 62.094 21.781 1 86.75 503 ARG B O 1
ATOM 9627 N N . TRP B 1 504 ? -16.875 60.656 21.141 1 94.31 504 TRP B N 1
ATOM 9628 C CA . TRP B 1 504 ? -16.109 60.25 19.969 1 94.31 504 TRP B CA 1
ATOM 9629 C C . TRP B 1 504 ? -16.562 61 18.734 1 94.31 504 TRP B C 1
ATOM 9631 O O . TRP B 1 504 ? -17.75 61 18.406 1 94.31 504 TRP B O 1
ATOM 9641 N N . GLU B 1 505 ? -15.695 61.781 18.156 1 95.81 505 GLU B N 1
ATOM 9642 C CA . GLU B 1 505 ? -15.914 62.469 16.875 1 95.81 505 GLU B CA 1
ATOM 9643 C C . GLU B 1 505 ? -15.055 61.844 15.773 1 95.81 505 GLU B C 1
ATOM 9645 O O . GLU B 1 505 ? -13.828 61.781 15.898 1 95.81 505 GLU B O 1
ATOM 9650 N N . SER B 1 506 ? -15.656 61.5 14.703 1 97.06 506 SER B N 1
ATOM 9651 C CA . SER B 1 506 ? -14.984 60.75 13.633 1 97.06 506 SER B CA 1
ATOM 9652 C C . SER B 1 506 ? -13.844 61.594 13.039 1 97.06 506 SER B C 1
ATOM 9654 O O . SER B 1 506 ? -14.047 62.719 12.586 1 97.06 506 SER B O 1
ATOM 9656 N N . ALA B 1 507 ? -12.711 61 13.016 1 96.31 507 ALA B N 1
ATOM 9657 C CA . ALA B 1 507 ? -11.555 61.656 12.398 1 96.31 507 ALA B CA 1
ATOM 9658 C C . ALA B 1 507 ? -11.617 61.531 10.875 1 96.31 507 ALA B C 1
ATOM 9660 O O . ALA B 1 507 ? -10.844 62.188 10.164 1 96.31 507 ALA B O 1
ATOM 9661 N N . TYR B 1 508 ? -12.547 60.812 10.359 1 97.19 508 TYR B N 1
ATOM 9662 C CA . TYR B 1 508 ? -12.586 60.469 8.945 1 97.19 508 TYR B CA 1
ATOM 9663 C C . TYR B 1 508 ? -13.508 61.406 8.18 1 97.19 508 TYR B C 1
ATOM 9665 O O . TYR B 1 508 ? -13.43 61.5 6.949 1 97.19 508 TYR B O 1
ATOM 9673 N N . GLY B 1 509 ? -14.43 62 8.859 1 96.25 509 GLY B N 1
ATOM 9674 C CA . GLY B 1 509 ? -15.344 62.938 8.211 1 96.25 509 GLY B CA 1
ATOM 9675 C C . GLY B 1 509 ? -16.797 62.625 8.516 1 96.25 509 GLY B C 1
ATOM 9676 O O . GLY B 1 509 ? -17.172 62.438 9.672 1 96.25 509 GLY B O 1
ATOM 9677 N N . ASP B 1 510 ? -17.578 62.625 7.434 1 95.88 510 ASP B N 1
ATOM 9678 C CA . ASP B 1 510 ? -19.016 62.469 7.609 1 95.88 510 ASP B CA 1
ATOM 9679 C C . ASP B 1 510 ? -19.406 61 7.742 1 95.88 510 ASP B C 1
ATOM 9681 O O . ASP B 1 510 ? -18.531 60.125 7.91 1 95.88 510 ASP B O 1
ATOM 9685 N N . ARG B 1 511 ? -20.641 60.75 7.805 1 96.19 511 ARG B N 1
ATOM 9686 C CA . ARG B 1 511 ? -21.156 59.406 8.039 1 96.19 511 ARG B CA 1
ATOM 9687 C C . ARG B 1 511 ? -20.672 58.438 6.961 1 96.19 511 ARG B C 1
ATOM 9689 O O . ARG B 1 511 ? -20.375 57.281 7.246 1 96.19 511 ARG B O 1
ATOM 9696 N N . ARG B 1 512 ? -20.641 58.906 5.707 1 96.31 512 ARG B N 1
ATOM 9697 C CA . ARG B 1 512 ? -20.172 58.094 4.602 1 96.31 512 ARG B CA 1
ATOM 9698 C C . ARG B 1 512 ? -18.703 57.75 4.773 1 96.31 512 ARG B C 1
ATOM 9700 O O . ARG B 1 512 ? -18.297 56.594 4.57 1 96.31 512 ARG B O 1
ATOM 9707 N N . ALA B 1 513 ? -17.938 58.719 5.109 1 97.12 513 ALA B N 1
ATOM 9708 C CA . ALA B 1 513 ? -16.516 58.5 5.344 1 97.12 513 ALA B CA 1
ATOM 9709 C C . ALA B 1 513 ? -16.281 57.594 6.543 1 97.12 513 ALA B C 1
ATOM 9711 O O . ALA B 1 513 ? -15.344 56.781 6.555 1 97.12 513 ALA B O 1
ATOM 9712 N N . THR B 1 514 ? -17.078 57.781 7.508 1 97.94 514 THR B N 1
ATOM 9713 C CA . THR B 1 514 ? -17 56.906 8.688 1 97.94 514 THR B CA 1
ATOM 9714 C C . THR B 1 514 ? -17.344 55.469 8.328 1 97.94 514 THR B C 1
ATOM 9716 O O . THR B 1 514 ? -16.703 54.531 8.805 1 97.94 514 THR B O 1
ATOM 9719 N N . ALA B 1 515 ? -18.312 55.281 7.488 1 98 515 ALA B N 1
ATOM 9720 C CA . ALA B 1 515 ? -18.688 53.938 7.023 1 98 515 ALA B CA 1
ATOM 9721 C C . ALA B 1 515 ? -17.562 53.312 6.242 1 98 515 ALA B C 1
ATOM 9723 O O . ALA B 1 515 ? -17.328 52.094 6.359 1 98 515 ALA B O 1
ATOM 9724 N N . GLU B 1 516 ? -16.953 54.094 5.477 1 98.12 516 GLU B N 1
ATOM 9725 C CA . GLU B 1 516 ? -15.812 53.594 4.719 1 98.12 516 GLU B CA 1
ATOM 9726 C C . GLU B 1 516 ? -14.672 53.156 5.648 1 98.12 516 GLU B C 1
ATOM 9728 O O . GLU B 1 516 ? -14.086 52.094 5.469 1 98.12 516 GLU B O 1
ATOM 9733 N N . ALA B 1 517 ? -14.367 54 6.598 1 98.19 517 ALA B N 1
ATOM 9734 C CA . ALA B 1 517 ? -13.336 53.656 7.574 1 98.19 517 ALA B CA 1
ATOM 9735 C C . ALA B 1 517 ? -13.695 52.375 8.328 1 98.19 517 ALA B C 1
ATOM 9737 O O . ALA B 1 517 ? -12.812 51.594 8.656 1 98.19 517 ALA B O 1
ATOM 9738 N N . LEU B 1 518 ? -14.945 52.219 8.531 1 98.38 518 LEU B N 1
ATOM 9739 C CA . LEU B 1 518 ? -15.414 51.062 9.312 1 98.38 518 LEU B CA 1
ATOM 9740 C C . LEU B 1 518 ? -15.172 49.781 8.562 1 98.38 518 LEU B C 1
ATOM 9742 O O . LEU B 1 518 ? -14.602 48.812 9.117 1 98.38 518 LEU B O 1
ATOM 9746 N N . TYR B 1 519 ? -15.633 49.656 7.297 1 98.38 519 TYR B N 1
ATOM 9747 C CA . TYR B 1 519 ? -15.461 48.375 6.617 1 98.38 519 TYR B CA 1
ATOM 9748 C C . TYR B 1 519 ? -13.984 48.094 6.363 1 98.38 519 TYR B C 1
ATOM 9750 O O . TYR B 1 519 ? -13.555 46.938 6.367 1 98.38 519 TYR B O 1
ATOM 9758 N N . ARG B 1 520 ? -13.141 49.125 6.207 1 98.38 520 ARG B N 1
ATOM 9759 C CA . ARG B 1 520 ? -11.703 48.938 6.078 1 98.38 520 ARG B CA 1
ATOM 9760 C C . ARG B 1 520 ? -11.102 48.438 7.387 1 98.38 520 ARG B C 1
ATOM 9762 O O . ARG B 1 520 ? -10.203 47.594 7.375 1 98.38 520 ARG B O 1
ATOM 9769 N N . THR B 1 521 ? -11.57 48.969 8.461 1 98.44 521 THR B N 1
ATOM 9770 C CA . THR B 1 521 ? -11.125 48.562 9.781 1 98.44 521 THR B CA 1
ATOM 9771 C C . THR B 1 521 ? -11.461 47.094 10.023 1 98.44 521 THR B C 1
ATOM 9773 O O . THR B 1 521 ? -10.609 46.312 10.484 1 98.44 521 THR B O 1
ATOM 9776 N N . LEU B 1 522 ? -12.633 46.688 9.633 1 98.38 522 LEU B N 1
ATOM 9777 C CA . LEU B 1 522 ? -13.117 45.344 9.93 1 98.38 522 LEU B CA 1
ATOM 9778 C C . LEU B 1 522 ? -12.297 44.312 9.18 1 98.38 522 LEU B C 1
ATOM 9780 O O . LEU B 1 522 ? -12.219 43.156 9.609 1 98.38 522 LEU B O 1
ATOM 9784 N N . VAL B 1 523 ? -11.633 44.719 8.07 1 97.81 523 VAL B N 1
ATOM 9785 C CA . VAL B 1 523 ? -10.82 43.781 7.312 1 97.81 523 VAL B CA 1
ATOM 9786 C C . VAL B 1 523 ? -9.344 44.156 7.434 1 97.81 523 VAL B C 1
ATOM 9788 O O . VAL B 1 523 ? -8.508 43.656 6.668 1 97.81 523 VAL B O 1
ATOM 9791 N N . MET B 1 524 ? -9.016 45.062 8.312 1 97.25 524 MET B N 1
ATOM 9792 C CA . MET B 1 524 ? -7.676 45.562 8.602 1 97.25 524 MET B CA 1
ATOM 9793 C C . MET B 1 524 ? -7 46.062 7.324 1 97.25 524 MET B C 1
ATOM 9795 O O . MET B 1 524 ? -5.789 45.906 7.156 1 97.25 524 MET B O 1
ATOM 9799 N N . ASP B 1 525 ? -7.77 46.406 6.391 1 97.12 525 ASP B N 1
ATOM 9800 C CA . ASP B 1 525 ? -7.371 47.031 5.129 1 97.12 525 ASP B CA 1
ATOM 9801 C C . ASP B 1 525 ? -6.391 46.125 4.367 1 97.12 525 ASP B C 1
ATOM 9803 O O . ASP B 1 525 ? -5.582 46.625 3.58 1 97.12 525 ASP B O 1
ATOM 9807 N N . ARG B 1 526 ? -6.27 44.906 4.691 1 95.94 526 ARG B N 1
ATOM 9808 C CA . ARG B 1 526 ? -5.543 43.875 3.957 1 95.94 526 ARG B CA 1
ATOM 9809 C C . ARG B 1 526 ? -6.434 42.656 3.691 1 95.94 526 ARG B C 1
ATOM 9811 O O . ARG B 1 526 ? -6.957 42.062 4.629 1 95.94 526 ARG B O 1
ATOM 9818 N N . VAL B 1 527 ? -6.605 42.344 2.422 1 94.44 527 VAL B N 1
ATOM 9819 C CA . VAL B 1 527 ? -7.547 41.281 2.033 1 94.44 527 VAL B CA 1
ATOM 9820 C C . VAL B 1 527 ? -6.805 40.156 1.32 1 94.44 527 VAL B C 1
ATOM 9822 O O . VAL B 1 527 ? -5.605 39.969 1.536 1 94.44 527 VAL B O 1
ATOM 9825 N N . ALA B 1 528 ? -7.527 39.312 0.63 1 88.62 528 ALA B N 1
ATOM 9826 C CA . ALA B 1 528 ? -6.93 38.156 -0.002 1 88.62 528 ALA B CA 1
ATOM 9827 C C . ALA B 1 528 ? -5.777 38.562 -0.921 1 88.62 528 ALA B C 1
ATOM 9829 O O . ALA B 1 528 ? -5.879 39.531 -1.666 1 88.62 528 ALA B O 1
ATOM 9830 N N . GLY B 1 529 ? -4.754 37.844 -0.791 1 81.75 529 GLY B N 1
ATOM 9831 C CA . GLY B 1 529 ? -3.592 38.125 -1.618 1 81.75 529 GLY B CA 1
ATOM 9832 C C . GLY B 1 529 ? -2.727 39.25 -1.071 1 81.75 529 GLY B C 1
ATOM 9833 O O . GLY B 1 529 ? -1.721 39.625 -1.682 1 81.75 529 GLY B O 1
ATOM 9834 N N . GLY B 1 530 ? -3.152 39.875 0.015 1 84.5 530 GLY B N 1
ATOM 9835 C CA . GLY B 1 530 ? -2.35 40.875 0.666 1 84.5 530 GLY B CA 1
ATOM 9836 C C . GLY B 1 530 ? -2.623 42.281 0.14 1 84.5 530 GLY B C 1
ATOM 9837 O O . GLY B 1 530 ? -1.938 43.219 0.512 1 84.5 530 GLY B O 1
ATOM 9838 N N . ALA B 1 531 ? -3.609 42.406 -0.606 1 89 531 ALA B N 1
ATOM 9839 C CA . ALA B 1 531 ? -3.926 43.719 -1.193 1 89 531 ALA B CA 1
ATOM 9840 C C . ALA B 1 531 ? -4.688 44.594 -0.204 1 89 531 ALA B C 1
ATOM 9842 O O . ALA B 1 531 ? -5.285 44.094 0.75 1 89 531 ALA B O 1
ATOM 9843 N N . LYS B 1 532 ? -4.645 45.875 -0.45 1 94.5 532 LYS B N 1
ATOM 9844 C CA . LYS B 1 532 ? -5.473 46.781 0.323 1 94.5 532 LYS B CA 1
ATOM 9845 C C . LYS B 1 532 ? -6.949 46.625 -0.029 1 94.5 532 LYS B C 1
ATOM 9847 O O . LYS B 1 532 ? -7.285 46.219 -1.146 1 94.5 532 LYS B O 1
ATOM 9852 N N . SER B 1 533 ? -7.73 46.906 0.946 1 96.5 533 SER B N 1
ATOM 9853 C CA . SER B 1 533 ? -9.164 46.844 0.683 1 96.5 533 SER B CA 1
ATOM 9854 C C . SER B 1 533 ? -9.602 47.938 -0.303 1 96.5 533 SER B C 1
ATOM 9856 O O . SER B 1 533 ? -8.867 48.906 -0.538 1 96.5 533 SER B O 1
ATOM 9858 N N . SER B 1 534 ? -10.742 47.719 -0.972 1 96.69 534 SER B N 1
ATOM 9859 C CA . SER B 1 534 ? -11.359 48.656 -1.914 1 96.69 534 SER B CA 1
ATOM 9860 C C . SER B 1 534 ? -12.859 48.812 -1.647 1 96.69 534 SER B C 1
ATOM 9862 O O . SER B 1 534 ? -13.367 48.281 -0.65 1 96.69 534 SER B O 1
ATOM 9864 N N . ALA B 1 535 ? -13.531 49.438 -2.518 1 96.69 535 ALA B N 1
ATOM 9865 C CA . ALA B 1 535 ? -14.953 49.719 -2.344 1 96.69 535 ALA B CA 1
ATOM 9866 C C . ALA B 1 535 ? -15.758 48.406 -2.316 1 96.69 535 ALA B C 1
ATOM 9868 O O . ALA B 1 535 ? -16.797 48.344 -1.664 1 96.69 535 ALA B O 1
ATOM 9869 N N . ARG B 1 536 ? -15.266 47.438 -2.973 1 96.44 536 ARG B N 1
ATOM 9870 C CA . ARG B 1 536 ? -15.945 46.156 -3.023 1 96.44 536 ARG B CA 1
ATOM 9871 C C . ARG B 1 536 ? -16.125 45.562 -1.626 1 96.44 536 ARG B C 1
ATOM 9873 O O . ARG B 1 536 ? -17.078 44.812 -1.376 1 96.44 536 ARG B O 1
ATOM 9880 N N . HIS B 1 537 ? -15.328 45.938 -0.733 1 98.06 537 HIS B N 1
ATOM 9881 C CA . HIS B 1 537 ? -15.305 45.312 0.583 1 98.06 537 HIS B CA 1
ATOM 9882 C C . HIS B 1 537 ? -16.328 45.938 1.513 1 98.06 537 HIS B C 1
ATOM 9884 O O . HIS B 1 537 ? -16.531 45.5 2.641 1 98.06 537 HIS B O 1
ATOM 9890 N N . ALA B 1 538 ? -17.016 46.938 1.003 1 97.88 538 ALA B N 1
ATOM 9891 C CA . ALA B 1 538 ? -18.188 47.438 1.701 1 97.88 538 ALA B CA 1
ATOM 9892 C C . ALA B 1 538 ? -19.25 46.375 1.837 1 97.88 538 ALA B C 1
ATOM 9894 O O . ALA B 1 538 ? -20.172 46.5 2.645 1 97.88 538 ALA B O 1
ATOM 9895 N N . ALA B 1 539 ? -19.047 45.281 1.141 1 98.12 539 ALA B N 1
ATOM 9896 C CA . ALA B 1 539 ? -19.922 44.125 1.212 1 98.12 539 ALA B CA 1
ATOM 9897 C C . ALA B 1 539 ? -20.109 43.656 2.654 1 98.12 539 ALA B C 1
ATOM 9899 O O . ALA B 1 539 ? -21.172 43.156 3.014 1 98.12 539 ALA B O 1
ATOM 9900 N N . ILE B 1 540 ? -19.125 43.906 3.488 1 98.5 540 ILE B N 1
ATOM 9901 C CA . ILE B 1 540 ? -19.172 43.438 4.867 1 98.5 540 ILE B CA 1
ATOM 9902 C C . ILE B 1 540 ? -20.312 44.125 5.617 1 98.5 540 ILE B C 1
ATOM 9904 O O . ILE B 1 540 ? -20.844 43.562 6.582 1 98.5 540 ILE B O 1
ATOM 9908 N N . LEU B 1 541 ? -20.719 45.312 5.184 1 98.38 541 LEU B N 1
ATOM 9909 C CA . LEU B 1 541 ? -21.797 46.062 5.82 1 98.38 541 LEU B CA 1
ATOM 9910 C C . LEU B 1 541 ? -23.141 45.438 5.508 1 98.38 541 LEU B C 1
ATOM 9912 O O . LEU B 1 541 ? -24.141 45.75 6.16 1 98.38 541 LEU B O 1
ATOM 9916 N N . HIS B 1 542 ? -23.078 44.469 4.547 1 98 542 HIS B N 1
ATOM 9917 C CA . HIS B 1 542 ? -24.297 43.812 4.141 1 98 542 HIS B CA 1
ATOM 9918 C C . HIS B 1 542 ? -24.234 42.312 4.426 1 98 542 HIS B C 1
ATOM 9920 O O . HIS B 1 542 ? -25.078 41.562 3.949 1 98 542 HIS B O 1
ATOM 9926 N N . LEU B 1 543 ? -23.234 41.844 5.066 1 97.94 543 LEU B N 1
ATOM 9927 C CA . LEU B 1 543 ? -23.141 40.469 5.504 1 97.94 543 LEU B CA 1
ATOM 9928 C C . LEU B 1 543 ? -24.141 40.188 6.617 1 97.94 543 LEU B C 1
ATOM 9930 O O . LEU B 1 543 ? -24.141 40.844 7.648 1 97.94 543 LEU B O 1
ATOM 9934 N N . PRO B 1 544 ? -24.969 39.219 6.441 1 97.62 544 PRO B N 1
ATOM 9935 C CA . PRO B 1 544 ? -26 38.969 7.461 1 97.62 544 PRO B CA 1
ATOM 9936 C C . PRO B 1 544 ? -25.406 38.75 8.852 1 97.62 544 PRO B C 1
ATOM 9938 O O . PRO B 1 544 ? -24.469 37.969 9.016 1 97.62 544 PRO B O 1
ATOM 9941 N N . ARG B 1 545 ? -25.984 39.375 9.906 1 95.56 545 ARG B N 1
ATOM 9942 C CA . ARG B 1 545 ? -25.422 39.406 11.258 1 95.56 545 ARG B CA 1
ATOM 9943 C C . ARG B 1 545 ? -25.719 38.094 11.992 1 95.56 545 ARG B C 1
ATOM 9945 O O . ARG B 1 545 ? -25.016 37.781 12.961 1 95.56 545 ARG B O 1
ATOM 9952 N N . LYS B 1 546 ? -26.703 37.406 11.477 1 94.81 546 LYS B N 1
ATOM 9953 C CA . LYS B 1 546 ? -27.062 36.094 12.031 1 94.81 546 LYS B CA 1
ATOM 9954 C C . LYS B 1 546 ? -26.969 35 10.969 1 94.81 546 LYS B C 1
ATOM 9956 O O . LYS B 1 546 ? -27.344 35.219 9.812 1 94.81 546 LYS B O 1
ATOM 9961 N N . LEU B 1 547 ? -26.469 33.906 11.398 1 91.19 547 LEU B N 1
ATOM 9962 C CA . LEU B 1 547 ? -26.266 32.812 10.445 1 91.19 547 LEU B CA 1
ATOM 9963 C C . LEU B 1 547 ? -27.594 32.312 9.898 1 91.19 547 LEU B C 1
ATOM 9965 O O . LEU B 1 547 ? -27.672 31.922 8.727 1 91.19 547 LEU B O 1
ATOM 9969 N N . ASP B 1 548 ? -28.656 32.188 10.719 1 92.81 548 ASP B N 1
ATOM 9970 C CA . ASP B 1 548 ? -29.953 31.672 10.273 1 92.81 548 ASP B CA 1
ATOM 9971 C C . ASP B 1 548 ? -30.453 32.406 9.039 1 92.81 548 ASP B C 1
ATOM 9973 O O . ASP B 1 548 ? -30.891 31.797 8.062 1 92.81 548 ASP B O 1
ATOM 9977 N N . ARG B 1 549 ? -30.359 33.656 9.117 1 91.75 549 ARG B N 1
ATOM 9978 C CA . ARG B 1 549 ? -30.734 34.469 7.98 1 91.75 549 ARG B CA 1
ATOM 9979 C C . ARG B 1 549 ? -29.734 34.344 6.836 1 91.75 549 ARG B C 1
ATOM 9981 O O . ARG B 1 549 ? -30.125 34.25 5.672 1 91.75 549 ARG B O 1
ATOM 9988 N N . GLY B 1 550 ? -28.547 34.375 7.16 1 93.25 550 GLY B N 1
ATOM 9989 C CA . GLY B 1 550 ? -27.5 34.188 6.16 1 93.25 550 GLY B CA 1
ATOM 9990 C C . GLY B 1 550 ? -27.578 32.875 5.422 1 93.25 550 GLY B C 1
ATOM 9991 O O . GLY B 1 550 ? -27.484 32.844 4.195 1 93.25 550 GLY B O 1
ATOM 9992 N N . LYS B 1 551 ? -27.75 31.844 6.164 1 94.19 551 LYS B N 1
ATOM 9993 C CA . LYS B 1 551 ? -27.797 30.484 5.602 1 94.19 551 LYS B CA 1
ATOM 9994 C C . LYS B 1 551 ? -28.891 30.375 4.535 1 94.19 551 LYS B C 1
ATOM 9996 O O . LYS B 1 551 ? -28.656 29.797 3.473 1 94.19 551 LYS B O 1
ATOM 10001 N N . GLN B 1 552 ? -30.031 30.859 4.793 1 93.94 552 GLN B N 1
ATOM 10002 C CA . GLN B 1 552 ? -31.141 30.828 3.846 1 93.94 552 GLN B CA 1
ATOM 10003 C C . GLN B 1 552 ? -30.797 31.609 2.574 1 93.94 552 GLN B C 1
ATOM 10005 O O . GLN B 1 552 ? -31 31.109 1.465 1 93.94 552 GLN B O 1
ATOM 10010 N N . GLU B 1 553 ? -30.25 32.812 2.764 1 95 553 GLU B N 1
ATOM 10011 C CA . GLU B 1 553 ? -29.906 33.656 1.629 1 95 553 GLU B CA 1
ATOM 10012 C C . GLU B 1 553 ? -28.766 33.062 0.811 1 95 553 GLU B C 1
ATOM 10014 O O . GLU B 1 553 ? -28.797 33.094 -0.421 1 95 553 GLU B O 1
ATOM 10019 N N . PHE B 1 554 ? -27.781 32.562 1.479 1 96.25 554 PHE B N 1
ATOM 10020 C CA . PHE B 1 554 ? -26.641 31.938 0.807 1 96.25 554 PHE B CA 1
ATOM 10021 C C . PHE B 1 554 ? -27.078 30.719 0.007 1 96.25 554 PHE B C 1
ATOM 10023 O O . PHE B 1 554 ? -26.641 30.516 -1.129 1 96.25 554 PHE B O 1
ATOM 10030 N N . SER B 1 555 ? -27.906 29.891 0.658 1 94.56 555 SER B N 1
ATOM 10031 C CA . SER B 1 555 ? -28.391 28.688 -0.002 1 94.56 555 SER B CA 1
ATOM 10032 C C . SER B 1 555 ? -29.188 29.031 -1.255 1 94.56 555 SER B C 1
ATOM 10034 O O . SER B 1 555 ? -29.031 28.391 -2.295 1 94.56 555 SER B O 1
ATOM 10036 N N . LYS B 1 556 ? -30.031 29.969 -1.125 1 94.69 556 LYS B N 1
ATOM 10037 C CA . LYS B 1 556 ? -30.828 30.422 -2.262 1 94.69 556 LYS B CA 1
ATOM 10038 C C . LYS B 1 556 ? -29.938 30.844 -3.422 1 94.69 556 LYS B C 1
ATOM 10040 O O . LYS B 1 556 ? -30.297 30.672 -4.586 1 94.69 556 LYS B O 1
ATOM 10045 N N . ARG B 1 557 ? -28.812 31.344 -3.117 1 95.38 557 ARG B N 1
ATOM 10046 C CA . ARG B 1 557 ? -27.891 31.891 -4.121 1 95.38 557 ARG B CA 1
ATOM 10047 C C . ARG B 1 557 ? -26.891 30.828 -4.566 1 95.38 557 ARG B C 1
ATOM 10049 O O . ARG B 1 557 ? -26.078 31.078 -5.457 1 95.38 557 ARG B O 1
ATOM 10056 N N . GLY B 1 558 ? -26.859 29.75 -3.91 1 91.81 558 GLY B N 1
ATOM 10057 C CA . GLY B 1 558 ? -25.953 28.672 -4.258 1 91.81 558 GLY B CA 1
ATOM 10058 C C . GLY B 1 558 ? -24.578 28.844 -3.656 1 91.81 558 GLY B C 1
ATOM 10059 O O . GLY B 1 558 ? -23.594 28.281 -4.152 1 91.81 558 GLY B O 1
ATOM 10060 N N . TRP B 1 559 ? -24.453 29.75 -2.648 1 94.38 559 TRP B N 1
ATOM 10061 C CA . TRP B 1 559 ? -23.172 29.938 -1.975 1 94.38 559 TRP B CA 1
ATOM 10062 C C . TRP B 1 559 ? -22.953 28.875 -0.909 1 94.38 559 TRP B C 1
ATOM 10064 O O . TRP B 1 559 ? -23 29.172 0.289 1 94.38 559 TRP B O 1
ATOM 10074 N N . SER B 1 560 ? -22.547 27.672 -1.352 1 87.62 560 SER B N 1
ATOM 10075 C CA . SER B 1 560 ? -22.547 26.484 -0.502 1 87.62 560 SER B CA 1
ATOM 10076 C C . SER B 1 560 ? -21.547 26.609 0.637 1 87.62 560 SER B C 1
ATOM 10078 O O . SER B 1 560 ? -21.812 26.172 1.759 1 87.62 560 SER B O 1
ATOM 10080 N N . TRP B 1 561 ? -20.375 27.219 0.317 1 89.69 561 TRP B N 1
ATOM 10081 C CA . TRP B 1 561 ? -19.375 27.344 1.362 1 89.69 561 TRP B CA 1
ATOM 10082 C C . TRP B 1 561 ? -19.859 28.25 2.488 1 89.69 561 TRP B C 1
ATOM 10084 O O . TRP B 1 561 ? -19.719 27.922 3.666 1 89.69 561 TRP B O 1
ATOM 10094 N N . LEU B 1 562 ? -20.453 29.375 2.146 1 93.88 562 LEU B N 1
ATOM 10095 C CA . LEU B 1 562 ? -20.969 30.297 3.141 1 93.88 562 LEU B CA 1
ATOM 10096 C C . LEU B 1 562 ? -22.141 29.703 3.895 1 93.88 562 LEU B C 1
ATOM 10098 O O . LEU B 1 562 ? -22.266 29.891 5.109 1 93.88 562 LEU B O 1
ATOM 10102 N N . ALA B 1 563 ? -22.922 28.984 3.148 1 92.25 563 ALA B N 1
ATOM 10103 C CA . ALA B 1 563 ? -24.109 28.359 3.75 1 92.25 563 ALA B CA 1
ATOM 10104 C C . ALA B 1 563 ? -23.703 27.297 4.766 1 92.25 563 ALA B C 1
ATOM 10106 O O . ALA B 1 563 ? -24.453 27.016 5.711 1 92.25 563 ALA B O 1
ATOM 10107 N N . GLY B 1 564 ? -22.531 26.781 4.543 1 86.38 564 GLY B N 1
ATOM 10108 C CA . GLY B 1 564 ? -22.094 25.672 5.367 1 86.38 564 GLY B CA 1
ATOM 10109 C C . GLY B 1 564 ? -21.281 26.109 6.578 1 86.38 564 GLY B C 1
ATOM 10110 O O . GLY B 1 564 ? -20.594 25.281 7.195 1 86.38 564 GLY B O 1
ATOM 10111 N N . GLN B 1 565 ? -21.406 27.359 7.121 1 89.62 565 GLN B N 1
ATOM 10112 C CA . GLN B 1 565 ? -20.562 27.875 8.195 1 89.62 565 GLN B CA 1
ATOM 10113 C C . GLN B 1 565 ? -21.219 27.672 9.555 1 89.62 565 GLN B C 1
ATOM 10115 O O . GLN B 1 565 ? -20.969 28.438 10.492 1 89.62 565 GLN B O 1
ATOM 10120 N N . ASP B 1 566 ? -22.25 26.719 9.781 1 81.88 566 ASP B N 1
ATOM 10121 C CA . ASP B 1 566 ? -22.984 26.453 11.016 1 81.88 566 ASP B CA 1
ATOM 10122 C C . ASP B 1 566 ? -22.031 26.344 12.211 1 81.88 566 ASP B C 1
ATOM 10124 O O . ASP B 1 566 ? -22.328 26.875 13.289 1 81.88 566 ASP B O 1
ATOM 10128 N N . GLY B 1 567 ? -20.781 26.219 12.164 1 78 567 GLY B N 1
ATOM 10129 C CA . GLY B 1 567 ? -19.828 26.094 13.25 1 78 567 GLY B CA 1
ATOM 10130 C C . GLY B 1 567 ? -18.734 27.141 13.195 1 78 567 GLY B C 1
ATOM 10131 O O . GLY B 1 567 ? -17.891 27.219 14.102 1 78 567 GLY B O 1
ATOM 10132 N N . TYR B 1 568 ? -18.984 28.078 12.383 1 85.75 568 TYR B N 1
ATOM 10133 C CA . TYR B 1 568 ? -17.844 28.969 12.172 1 85.75 568 TYR B CA 1
ATOM 10134 C C . TYR B 1 568 ? -18.312 30.422 12.141 1 85.75 568 TYR B C 1
ATOM 10136 O O . TYR B 1 568 ? -17.484 31.344 12.211 1 85.75 568 TYR B O 1
ATOM 10144 N N . TYR B 1 569 ? -19.625 30.656 12.18 1 92.81 569 TYR B N 1
ATOM 10145 C CA . TYR B 1 569 ? -20.188 31.984 12.016 1 92.81 569 TYR B CA 1
ATOM 10146 C C . TYR B 1 569 ? -20.281 32.719 13.359 1 92.81 569 TYR B C 1
ATOM 10148 O O . TYR B 1 569 ? -20.656 33.875 13.414 1 92.81 569 TYR B O 1
ATOM 10156 N N . PHE B 1 570 ? -19.844 32.125 14.43 1 92.38 570 PHE B N 1
ATOM 10157 C CA . PHE B 1 570 ? -20.109 32.562 15.789 1 92.38 570 PHE B CA 1
ATOM 10158 C C . PHE B 1 570 ? -19.422 33.875 16.078 1 92.38 570 PHE B C 1
ATOM 10160 O O . PHE B 1 570 ? -19.969 34.719 16.781 1 92.38 570 PHE B O 1
ATOM 10167 N N . ARG B 1 571 ? -18.203 34.094 15.594 1 93.69 571 ARG B N 1
ATOM 10168 C CA . ARG B 1 571 ? -17.469 35.312 15.891 1 93.69 571 ARG B CA 1
ATOM 10169 C C . ARG B 1 571 ? -18.172 36.531 15.336 1 93.69 571 ARG B C 1
ATOM 10171 O O . ARG B 1 571 ? -18.188 37.594 15.969 1 93.69 571 ARG B O 1
ATOM 10178 N N . TRP B 1 572 ? -18.625 36.375 14.109 1 96.38 572 TRP B N 1
ATOM 10179 C CA . TRP B 1 572 ? -19.359 37.469 13.461 1 96.38 572 TRP B CA 1
ATOM 10180 C C . TRP B 1 572 ? -20.672 37.719 14.188 1 96.38 572 TRP B C 1
ATOM 10182 O O . TRP B 1 572 ? -21 38.875 14.469 1 96.38 572 TRP B O 1
ATOM 10192 N N . GLU B 1 573 ? -21.375 36.719 14.531 1 95.88 573 GLU B N 1
ATOM 10193 C CA . GLU B 1 573 ? -22.672 36.812 15.211 1 95.88 573 GLU B CA 1
ATOM 10194 C C . GLU B 1 573 ? -22.5 37.469 16.594 1 95.88 573 GLU B C 1
ATOM 10196 O O . GLU B 1 573 ? -23.25 38.344 16.969 1 95.88 573 GLU B O 1
ATOM 10201 N N . MET B 1 574 ? -21.562 37.031 17.312 1 95.25 574 MET B N 1
ATOM 10202 C CA . MET B 1 574 ? -21.344 37.531 18.672 1 95.25 574 MET B CA 1
ATOM 10203 C C . MET B 1 574 ? -20.859 39 18.641 1 95.25 574 MET B C 1
ATOM 10205 O O . MET B 1 574 ? -21.219 39.781 19.516 1 95.25 574 MET B O 1
ATOM 10209 N N . PHE B 1 575 ? -19.984 39.281 17.703 1 96.19 575 PHE B N 1
ATOM 10210 C CA . PHE B 1 575 ? -19.516 40.656 17.547 1 96.19 575 PHE B CA 1
ATOM 10211 C C . PHE B 1 575 ? -20.688 41.625 17.422 1 96.19 575 PHE B C 1
ATOM 10213 O O . PHE B 1 575 ? -20.719 42.656 18.094 1 96.19 575 PHE B O 1
ATOM 10220 N N . HIS B 1 576 ? -21.641 41.281 16.594 1 96.5 576 HIS B N 1
ATOM 10221 C CA . HIS B 1 576 ? -22.797 42.156 16.359 1 96.5 576 HIS B CA 1
ATOM 10222 C C . HIS B 1 576 ? -23.719 42.188 17.578 1 96.5 576 HIS B C 1
ATOM 10224 O O . HIS B 1 576 ? -24.219 43.25 17.953 1 96.5 576 HIS B O 1
ATOM 10230 N N . LYS B 1 577 ? -23.938 41.031 18.078 1 95.75 577 LYS B N 1
ATOM 10231 C CA . LYS B 1 577 ? -24.875 40.938 19.188 1 95.75 577 LYS B CA 1
ATOM 10232 C C . LYS B 1 577 ? -24.406 41.75 20.391 1 95.75 577 LYS B C 1
ATOM 10234 O O . LYS B 1 577 ? -25.203 42.469 21 1 95.75 577 LYS B O 1
ATOM 10239 N N . LEU B 1 578 ? -23.156 41.719 20.656 1 96.56 578 LEU B N 1
ATOM 10240 C CA . LEU B 1 578 ? -22.672 42.25 21.922 1 96.56 578 LEU B CA 1
ATOM 10241 C C . LEU B 1 578 ? -22.234 43.719 21.734 1 96.56 578 LEU B C 1
ATOM 10243 O O . LEU B 1 578 ? -22.156 44.469 22.703 1 96.56 578 LEU B O 1
ATOM 10247 N N . ASN B 1 579 ? -21.938 44.156 20.547 1 97.31 579 ASN B N 1
ATOM 10248 C CA . ASN B 1 579 ? -21.422 45.5 20.328 1 97.31 579 ASN B CA 1
ATOM 10249 C C . ASN B 1 579 ? -22.422 46.344 19.562 1 97.31 579 ASN B C 1
ATOM 10251 O O . ASN B 1 579 ? -22.047 47.406 19.031 1 97.31 579 ASN B O 1
ATOM 10255 N N . ALA B 1 580 ? -23.625 45.938 19.484 1 96.31 580 ALA B N 1
ATOM 10256 C CA . ALA B 1 580 ? -24.656 46.625 18.703 1 96.31 580 ALA B CA 1
ATOM 10257 C C . ALA B 1 580 ? -24.797 48.094 19.125 1 96.31 580 ALA B C 1
ATOM 10259 O O . ALA B 1 580 ? -24.938 48.969 18.266 1 96.31 580 ALA B O 1
ATOM 10260 N N . ASP B 1 581 ? -24.688 48.375 20.406 1 95.88 581 ASP B N 1
ATOM 10261 C CA . ASP B 1 581 ? -24.953 49.688 20.938 1 95.88 581 ASP B CA 1
ATOM 10262 C C . ASP B 1 581 ? -23.656 50.469 21.141 1 95.88 581 ASP B C 1
ATOM 10264 O O . ASP B 1 581 ? -23.656 51.531 21.797 1 95.88 581 ASP B O 1
ATOM 10268 N N . PHE B 1 582 ? -22.562 49.969 20.625 1 97.44 582 PHE B N 1
ATOM 10269 C CA . PHE B 1 582 ? -21.297 50.688 20.719 1 97.44 582 PHE B CA 1
ATOM 10270 C C . PHE B 1 582 ? -21.375 52 19.969 1 97.44 582 PHE B C 1
ATOM 10272 O O . PHE B 1 582 ? -21.703 52.031 18.781 1 97.44 582 PHE B O 1
ATOM 10279 N N . GLN B 1 583 ? -21 53.062 20.625 1 96.12 583 GLN B N 1
ATOM 10280 C CA . GLN B 1 583 ? -21.219 54.406 20.094 1 96.12 583 GLN B CA 1
ATOM 10281 C C . GLN B 1 583 ? -20.141 54.781 19.109 1 96.12 583 GLN B C 1
ATOM 10283 O O . GLN B 1 583 ? -18.938 54.656 19.406 1 96.12 583 GLN B O 1
ATOM 10288 N N . LEU B 1 584 ? -20.516 55.25 17.938 1 96.25 584 LEU B N 1
ATOM 10289 C CA . LEU B 1 584 ? -19.672 55.875 16.906 1 96.25 584 LEU B CA 1
ATOM 10290 C C . LEU B 1 584 ? -20.188 57.25 16.516 1 96.25 584 LEU B C 1
ATOM 10292 O O . LEU B 1 584 ? -20.812 57.375 15.469 1 96.25 584 LEU B O 1
ATOM 10296 N N . GLY B 1 585 ? -19.875 58.219 17.359 1 92.62 585 GLY B N 1
ATOM 10297 C CA . GLY B 1 585 ? -20.469 59.531 17.203 1 92.62 585 GLY B CA 1
ATOM 10298 C C . GLY B 1 585 ? -21.969 59.531 17.5 1 92.62 585 GLY B C 1
ATOM 10299 O O . GLY B 1 585 ? -22.391 59.062 18.562 1 92.62 585 GLY B O 1
ATOM 10300 N N . ASP B 1 586 ? -22.688 60 16.516 1 91.44 586 ASP B N 1
ATOM 10301 C CA . ASP B 1 586 ? -24.141 60.094 16.688 1 91.44 586 ASP B CA 1
ATOM 10302 C C . ASP B 1 586 ? -24.812 58.781 16.359 1 91.44 586 ASP B C 1
ATOM 10304 O O . ASP B 1 586 ? -26 58.594 16.625 1 91.44 586 ASP B O 1
ATOM 10308 N N . ASP B 1 587 ? -24.016 57.938 15.906 1 95.31 587 ASP B N 1
ATOM 10309 C CA . ASP B 1 587 ? -24.531 56.625 15.5 1 95.31 587 ASP B CA 1
ATOM 10310 C C . ASP B 1 587 ? -24.047 55.531 16.422 1 95.31 587 ASP B C 1
ATOM 10312 O O . ASP B 1 587 ? -23.125 55.719 17.219 1 95.31 587 ASP B O 1
ATOM 10316 N N . ARG B 1 588 ? -24.75 54.406 16.328 1 96.62 588 ARG B N 1
ATOM 10317 C CA . ARG B 1 588 ? -24.297 53.156 16.938 1 96.62 588 ARG B CA 1
ATOM 10318 C C . ARG B 1 588 ? -23.688 52.219 15.906 1 96.62 588 ARG B C 1
ATOM 10320 O O . ARG B 1 588 ? -23.969 52.344 14.711 1 96.62 588 ARG B O 1
ATOM 10327 N N . LEU B 1 589 ? -22.812 51.344 16.391 1 97.25 589 LEU B N 1
ATOM 10328 C CA . LEU B 1 589 ? -22.156 50.406 15.484 1 97.25 589 LEU B CA 1
ATOM 10329 C C . LEU B 1 589 ? -23.188 49.688 14.602 1 97.25 589 LEU B C 1
ATOM 10331 O O . LEU B 1 589 ? -22.984 49.562 13.391 1 97.25 589 LEU B O 1
ATOM 10335 N N . GLN B 1 590 ? -24.359 49.25 15.086 1 96.81 590 GLN B N 1
ATOM 10336 C CA . GLN B 1 590 ? -25.359 48.469 14.367 1 96.81 590 GLN B CA 1
ATOM 10337 C C . GLN B 1 590 ? -26 49.281 13.25 1 96.81 590 GLN B C 1
ATOM 10339 O O . GLN B 1 590 ? -26.484 48.75 12.258 1 96.81 590 GLN B O 1
ATOM 10344 N N . ASP B 1 591 ? -25.953 50.594 13.398 1 97.44 591 ASP B N 1
ATOM 10345 C CA . ASP B 1 591 ? -26.641 51.469 12.461 1 97.44 591 ASP B CA 1
ATOM 10346 C C . ASP B 1 591 ? -25.953 51.438 11.094 1 97.44 591 ASP B C 1
ATOM 10348 O O . ASP B 1 591 ? -26.531 51.875 10.094 1 97.44 591 ASP B O 1
ATOM 10352 N N . PHE B 1 592 ? -24.75 51 11.062 1 97.94 592 PHE B N 1
ATOM 10353 C CA . PHE B 1 592 ? -24 51 9.82 1 97.94 592 PHE B CA 1
ATOM 10354 C C . PHE B 1 592 ? -24.219 49.75 9.016 1 97.94 592 PHE B C 1
ATOM 10356 O O . PHE B 1 592 ? -23.766 49.625 7.879 1 97.94 592 PHE B O 1
ATOM 10363 N N . PHE B 1 593 ? -24.969 48.719 9.523 1 97.94 593 PHE B N 1
ATOM 10364 C CA . PHE B 1 593 ? -25.078 47.406 8.906 1 97.94 593 PHE B CA 1
ATOM 10365 C C . PHE B 1 593 ? -26.516 47.156 8.453 1 97.94 593 PHE B C 1
ATOM 10367 O O . PHE B 1 593 ? -27.469 47.656 9.055 1 97.94 593 PHE B O 1
ATOM 10374 N N . SER B 1 594 ? -26.594 46.406 7.375 1 96.5 594 SER B N 1
ATOM 10375 C CA . SER B 1 594 ? -27.859 45.875 6.883 1 96.5 594 SER B CA 1
ATOM 10376 C C . SER B 1 594 ? -27.75 44.375 6.594 1 96.5 594 SER B C 1
ATOM 10378 O O . SER B 1 594 ? -26.734 43.906 6.07 1 96.5 594 SER B O 1
ATOM 10380 N N . ASP B 1 595 ? -28.812 43.625 6.906 1 95.12 595 ASP B N 1
ATOM 10381 C CA . ASP B 1 595 ? -28.812 42.156 6.691 1 95.12 595 ASP B CA 1
ATOM 10382 C C . ASP B 1 595 ? -29.203 41.812 5.258 1 95.12 595 ASP B C 1
ATOM 10384 O O . ASP B 1 595 ? -29.203 40.656 4.871 1 95.12 595 ASP B O 1
ATOM 10388 N N . GLU B 1 596 ? -29.469 42.812 4.445 1 95 596 GLU B N 1
ATOM 10389 C CA . GLU B 1 596 ? -29.922 42.594 3.074 1 95 596 GLU B CA 1
ATOM 10390 C C . GLU B 1 596 ? -28.734 42.469 2.121 1 95 596 GLU B C 1
ATOM 10392 O O . GLU B 1 596 ? -27.922 43.406 2.027 1 95 596 GLU B O 1
ATOM 10397 N N . ILE B 1 597 ? -28.672 41.375 1.466 1 96.5 597 ILE B N 1
ATOM 10398 C CA . ILE B 1 597 ? -27.641 41.156 0.46 1 96.5 597 ILE B CA 1
ATOM 10399 C C . ILE B 1 597 ? -28.125 41.688 -0.894 1 96.5 597 ILE B C 1
ATOM 10401 O O . ILE B 1 597 ? -29.141 41.219 -1.406 1 96.5 597 ILE B O 1
ATOM 10405 N N . PRO B 1 598 ? -27.438 42.594 -1.438 1 96.12 598 PRO B N 1
ATOM 10406 C CA . PRO B 1 598 ? -27.875 43.094 -2.742 1 96.12 598 PRO B CA 1
ATOM 10407 C C . PRO B 1 598 ? -27.969 42 -3.799 1 96.12 598 PRO B C 1
ATOM 10409 O O . PRO B 1 598 ? -27.25 41 -3.734 1 96.12 598 PRO B O 1
ATOM 10412 N N . ASP B 1 599 ? -28.766 42.219 -4.828 1 94 599 ASP B N 1
ATOM 10413 C CA . ASP B 1 599 ? -29.016 41.219 -5.867 1 94 599 ASP B CA 1
ATOM 10414 C C . ASP B 1 599 ? -27.75 40.938 -6.672 1 94 599 ASP B C 1
ATOM 10416 O O . ASP B 1 599 ? -27.531 39.812 -7.117 1 94 599 ASP B O 1
ATOM 10420 N N . ASP B 1 600 ? -26.969 41.938 -6.793 1 94.31 600 ASP B N 1
ATOM 10421 C CA . ASP B 1 600 ? -25.781 41.812 -7.637 1 94.31 600 ASP B CA 1
ATOM 10422 C C . ASP B 1 600 ? -24.547 41.438 -6.809 1 94.31 600 ASP B C 1
ATOM 10424 O O . ASP B 1 600 ? -23.422 41.625 -7.262 1 94.31 600 ASP B O 1
ATOM 10428 N N . ALA B 1 601 ? -24.781 40.906 -5.629 1 95.56 601 ALA B N 1
ATOM 10429 C CA . ALA B 1 601 ? -23.688 40.594 -4.711 1 95.56 601 ALA B CA 1
ATOM 10430 C C . ALA B 1 601 ? -22.828 39.438 -5.246 1 95.56 601 ALA B C 1
ATOM 10432 O O . ALA B 1 601 ? -23.344 38.5 -5.852 1 95.56 601 ALA B O 1
ATOM 10433 N N . SER B 1 602 ? -21.578 39.531 -5.074 1 95.94 602 SER B N 1
ATOM 10434 C CA . SER B 1 602 ? -20.609 38.5 -5.484 1 95.94 602 SER B CA 1
ATOM 10435 C C . SER B 1 602 ? -20.312 37.531 -4.352 1 95.94 602 SER B C 1
ATOM 10437 O O . SER B 1 602 ? -20.031 37.969 -3.225 1 95.94 602 SER B O 1
ATOM 10439 N N . GLU B 1 603 ? -20.312 36.25 -4.66 1 96.25 603 GLU B N 1
ATOM 10440 C CA . GLU B 1 603 ? -19.938 35.25 -3.662 1 96.25 603 GLU B CA 1
ATOM 10441 C C . GLU B 1 603 ? -18.5 35.469 -3.184 1 96.25 603 GLU B C 1
ATOM 10443 O O . GLU B 1 603 ? -18.203 35.312 -1.998 1 96.25 603 GLU B O 1
ATOM 10448 N N . PHE B 1 604 ? -17.688 35.875 -4.141 1 96.25 604 PHE B N 1
ATOM 10449 C CA . PHE B 1 604 ? -16.281 36.094 -3.842 1 96.25 604 PHE B CA 1
ATOM 10450 C C . PHE B 1 604 ? -16.125 37.188 -2.783 1 96.25 604 PHE B C 1
ATOM 10452 O O . PHE B 1 604 ? -15.414 37 -1.795 1 96.25 604 PHE B O 1
ATOM 10459 N N . ASP B 1 605 ? -16.766 38.25 -2.951 1 97.62 605 ASP B N 1
ATOM 10460 C CA . ASP B 1 605 ? -16.641 39.406 -2.045 1 97.62 605 ASP B CA 1
ATOM 10461 C C . ASP B 1 605 ? -17.125 39.031 -0.642 1 97.62 605 ASP B C 1
ATOM 10463 O O . ASP B 1 605 ? -16.484 39.406 0.351 1 97.62 605 ASP B O 1
ATOM 10467 N N . TYR B 1 606 ? -18.203 38.375 -0.577 1 97.81 606 TYR B N 1
ATOM 10468 C CA . TYR B 1 606 ? -18.781 38.031 0.718 1 97.81 606 TYR B CA 1
ATOM 10469 C C . TYR B 1 606 ? -17.953 37 1.434 1 97.81 606 TYR B C 1
ATOM 10471 O O . TYR B 1 606 ? -17.781 37.031 2.654 1 97.81 606 TYR B O 1
ATOM 10479 N N . SER B 1 607 ? -17.422 36.062 0.653 1 97.12 607 SER B N 1
ATOM 10480 C CA . SER B 1 607 ? -16.516 35.062 1.249 1 97.12 607 SER B CA 1
ATOM 10481 C C . SER B 1 607 ? -15.25 35.75 1.757 1 97.12 607 SER B C 1
ATOM 10483 O O . SER B 1 607 ? -14.75 35.406 2.834 1 97.12 607 SER B O 1
ATOM 10485 N N . GLU B 1 608 ? -14.75 36.625 0.992 1 97.25 608 GLU B N 1
ATOM 10486 C CA . GLU B 1 608 ? -13.5 37.312 1.333 1 97.25 608 GLU B CA 1
ATOM 10487 C C . GLU B 1 608 ? -13.656 38.156 2.594 1 97.25 608 GLU B C 1
ATOM 10489 O O . GLU B 1 608 ? -12.836 38.062 3.51 1 97.25 608 GLU B O 1
ATOM 10494 N N . VAL B 1 609 ? -14.703 38.969 2.662 1 98.06 609 VAL B N 1
ATOM 10495 C CA . VAL B 1 609 ? -14.867 39.844 3.807 1 98.06 609 VAL B CA 1
ATOM 10496 C C . VAL B 1 609 ? -15.18 39.031 5.059 1 98.06 609 VAL B C 1
ATOM 10498 O O . VAL B 1 609 ? -14.781 39.406 6.164 1 98.06 609 VAL B O 1
ATOM 10501 N N . TYR B 1 610 ? -15.953 38 4.891 1 97.75 610 TYR B N 1
ATOM 10502 C CA . TYR B 1 610 ? -16.219 37.094 6.016 1 97.75 610 TYR B CA 1
ATOM 10503 C C . TYR B 1 610 ? -14.93 36.531 6.57 1 97.75 610 TYR B C 1
ATOM 10505 O O . TYR B 1 610 ? -14.688 36.562 7.777 1 97.75 610 TYR B O 1
ATOM 10513 N N . SER B 1 611 ? -14.125 36 5.707 1 96.62 611 SER B N 1
ATOM 10514 C CA . SER B 1 611 ? -12.867 35.375 6.098 1 96.62 611 SER B CA 1
ATOM 10515 C C . SER B 1 611 ? -11.906 36.406 6.703 1 96.62 611 SER B C 1
ATOM 10517 O O . SER B 1 611 ? -11.195 36.094 7.668 1 96.62 611 SER B O 1
ATOM 10519 N N . CYS B 1 612 ? -11.867 37.531 6.16 1 97.12 612 CYS B N 1
ATOM 10520 C CA . CYS B 1 612 ? -11.008 38.594 6.68 1 97.12 612 CYS B CA 1
ATOM 10521 C C . CYS B 1 612 ? -11.414 38.969 8.102 1 97.12 612 CYS B C 1
ATOM 10523 O O . CYS B 1 612 ? -10.562 39.125 8.969 1 97.12 612 CYS B O 1
ATOM 10525 N N . PHE B 1 613 ? -12.703 39.125 8.266 1 97.56 613 PHE B N 1
ATOM 10526 C CA . PHE B 1 613 ? -13.172 39.469 9.602 1 97.56 613 PHE B CA 1
ATOM 10527 C C . PHE B 1 613 ? -12.82 38.375 10.609 1 97.56 613 PHE B C 1
ATOM 10529 O O . PHE B 1 613 ? -12.43 38.688 11.742 1 97.56 613 PHE B O 1
ATOM 10536 N N . ASP B 1 614 ? -13.047 37.219 10.203 1 95.56 614 ASP B N 1
ATOM 10537 C CA . ASP B 1 614 ? -12.719 36.094 11.094 1 95.56 614 ASP B CA 1
ATOM 10538 C C . ASP B 1 614 ? -11.266 36.156 11.539 1 95.56 614 ASP B C 1
ATOM 10540 O O . ASP B 1 614 ? -10.953 35.938 12.711 1 95.56 614 ASP B O 1
ATOM 10544 N N . ARG B 1 615 ? -10.391 36.406 10.641 1 94 615 ARG B N 1
ATOM 10545 C CA . ARG B 1 615 ? -8.969 36.562 10.93 1 94 615 ARG B CA 1
ATOM 10546 C C . ARG B 1 615 ? -8.742 37.75 11.859 1 94 615 ARG B C 1
ATOM 10548 O O . ARG B 1 615 ? -8.031 37.656 12.852 1 94 615 ARG B O 1
ATOM 10555 N N . THR B 1 616 ? -9.367 38.844 11.539 1 95.19 616 THR B N 1
ATOM 10556 C CA . THR B 1 616 ? -9.141 40.125 12.195 1 95.19 616 THR B CA 1
ATOM 10557 C C . THR B 1 616 ? -9.602 40.094 13.656 1 95.19 616 THR B C 1
ATOM 10559 O O . THR B 1 616 ? -8.938 40.656 14.531 1 95.19 616 THR B O 1
ATOM 10562 N N . SER B 1 617 ? -10.664 39.469 13.906 1 94.25 617 SER B N 1
ATOM 10563 C CA . SER B 1 617 ? -11.312 39.562 15.211 1 94.25 617 SER B CA 1
ATOM 10564 C C . SER B 1 617 ? -10.664 38.594 16.203 1 94.25 617 SER B C 1
ATOM 10566 O O . SER B 1 617 ? -11.031 38.594 17.375 1 94.25 617 SER B O 1
ATOM 10568 N N . GLN B 1 618 ? -9.68 37.906 15.688 1 92.62 618 GLN B N 1
ATOM 10569 C CA . GLN B 1 618 ? -9.008 36.969 16.578 1 92.62 618 GLN B CA 1
ATOM 10570 C C . GLN B 1 618 ? -7.996 37.688 17.469 1 92.62 618 GLN B C 1
ATOM 10572 O O . GLN B 1 618 ? -7.129 38.406 16.969 1 92.62 618 GLN B O 1
ATOM 10577 N N . ARG B 1 619 ? -8.078 37.562 18.734 1 91.19 619 ARG B N 1
ATOM 10578 C CA . ARG B 1 619 ? -7.172 38.031 19.781 1 91.19 619 ARG B CA 1
ATOM 10579 C C . ARG B 1 619 ? -7.133 39.562 19.812 1 91.19 619 ARG B C 1
ATOM 10581 O O . ARG B 1 619 ? -6.098 40.156 20.125 1 91.19 619 ARG B O 1
ATOM 10588 N N . ARG B 1 620 ? -8.148 40.156 19.266 1 95.69 620 ARG B N 1
ATOM 10589 C CA . ARG B 1 620 ? -8.219 41.625 19.219 1 95.69 620 ARG B CA 1
ATOM 10590 C C . ARG B 1 620 ? -9.602 42.125 19.656 1 95.69 620 ARG B C 1
ATOM 10592 O O . ARG B 1 620 ? -10.555 41.344 19.703 1 95.69 620 ARG B O 1
ATOM 10599 N N . ARG B 1 621 ? -9.586 43.438 19.953 1 95.88 621 ARG B N 1
ATOM 10600 C CA . ARG B 1 621 ? -10.812 44.156 20.297 1 95.88 621 ARG B CA 1
ATOM 10601 C C . ARG B 1 621 ? -10.977 45.406 19.469 1 95.88 621 ARG B C 1
ATOM 10603 O O . ARG B 1 621 ? -10.016 46.188 19.281 1 95.88 621 ARG B O 1
ATOM 10610 N N . PHE B 1 622 ? -12.211 45.531 18.938 1 97.94 622 PHE B N 1
ATOM 10611 C CA . PHE B 1 622 ? -12.508 46.75 18.234 1 97.94 622 PHE B CA 1
ATOM 10612 C C . PHE B 1 622 ? -12.359 47.969 19.172 1 97.94 622 PHE B C 1
ATOM 10614 O O . PHE B 1 622 ? -12.797 47.906 20.328 1 97.94 622 PHE B O 1
ATOM 10621 N N . MET B 1 623 ? -11.703 49.062 18.688 1 98.25 623 MET B N 1
ATOM 10622 C CA . MET B 1 623 ? -11.43 50.188 19.578 1 98.25 623 MET B CA 1
ATOM 10623 C C . MET B 1 623 ? -11.734 51.531 18.875 1 98.25 623 MET B C 1
ATOM 10625 O O . MET B 1 623 ? -11.781 51.594 17.656 1 98.25 623 MET B O 1
ATOM 10629 N N . THR B 1 624 ? -11.977 52.5 19.641 1 98.31 624 THR B N 1
ATOM 10630 C CA . THR B 1 624 ? -11.984 53.906 19.234 1 98.31 624 THR B CA 1
ATOM 10631 C C . THR B 1 624 ? -10.984 54.719 20.062 1 98.31 624 THR B C 1
ATOM 10633 O O . THR B 1 624 ? -10.609 54.281 21.172 1 98.31 624 THR B O 1
ATOM 10636 N N . THR B 1 625 ? -10.484 55.75 19.484 1 97.88 625 THR B N 1
ATOM 10637 C CA . THR B 1 625 ? -9.484 56.562 20.172 1 97.88 625 THR B CA 1
ATOM 10638 C C . THR B 1 625 ? -10.039 57.938 20.516 1 97.88 625 THR B C 1
ATOM 10640 O O . THR B 1 625 ? -11.102 58.344 20.031 1 97.88 625 THR B O 1
ATOM 10643 N N . ALA B 1 626 ? -9.289 58.656 21.281 1 96.81 626 ALA B N 1
ATOM 10644 C CA . ALA B 1 626 ? -9.695 59.969 21.75 1 96.81 626 ALA B CA 1
ATOM 10645 C C . ALA B 1 626 ? -9.758 60.969 20.594 1 96.81 626 ALA B C 1
ATOM 10647 O O . ALA B 1 626 ? -10.609 61.875 20.578 1 96.81 626 ALA B O 1
ATOM 10648 N N . ASN B 1 627 ? -8.883 60.812 19.594 1 95.12 627 ASN B N 1
ATOM 10649 C CA . ASN B 1 627 ? -8.828 61.75 18.484 1 95.12 627 ASN B CA 1
ATOM 10650 C C . ASN B 1 627 ? -9.727 61.312 17.328 1 95.12 627 ASN B C 1
ATOM 10652 O O . ASN B 1 627 ? -9.625 61.844 16.219 1 95.12 627 ASN B O 1
ATOM 10656 N N . GLY B 1 628 ? -10.516 60.281 17.547 1 97.19 628 GLY B N 1
ATOM 10657 C CA . GLY B 1 628 ? -11.594 59.969 16.625 1 97.19 628 GLY B CA 1
ATOM 10658 C C . GLY B 1 628 ? -11.25 58.844 15.664 1 97.19 628 GLY B C 1
ATOM 10659 O O . GLY B 1 628 ? -11.992 58.562 14.719 1 97.19 628 GLY B O 1
ATOM 10660 N N . TYR B 1 629 ? -10.172 58.188 15.906 1 97.94 629 TYR B N 1
ATOM 10661 C CA . TYR B 1 629 ? -9.82 57.031 15.047 1 97.94 629 TYR B CA 1
ATOM 10662 C C . TYR B 1 629 ? -10.531 55.781 15.5 1 97.94 629 TYR B C 1
ATOM 10664 O O . TYR B 1 629 ? -11.039 55.719 16.625 1 97.94 629 TYR B O 1
ATOM 10672 N N . MET B 1 630 ? -10.68 54.781 14.594 1 97.81 630 MET B N 1
ATOM 10673 C CA . MET B 1 630 ? -11.117 53.438 14.906 1 97.81 630 MET B CA 1
ATOM 10674 C C . MET B 1 630 ? -10.031 52.406 14.555 1 97.81 630 MET B C 1
ATOM 10676 O O . MET B 1 630 ? -9.172 52.688 13.719 1 97.81 630 MET B O 1
ATOM 10680 N N . GLY B 1 631 ? -10.039 51.312 15.195 1 98.5 631 GLY B N 1
ATOM 10681 C CA . GLY B 1 631 ? -9.039 50.281 14.945 1 98.5 631 GLY B CA 1
ATOM 10682 C C . GLY B 1 631 ? -9.242 49.031 15.766 1 98.5 631 GLY B C 1
ATOM 10683 O O . GLY B 1 631 ? -10.367 48.719 16.172 1 98.5 631 GLY B O 1
ATOM 10684 N N . TRP B 1 632 ? -8.266 48.188 15.828 1 98.38 632 TRP B N 1
ATOM 10685 C CA . TRP B 1 632 ? -8.242 46.969 16.609 1 98.38 632 TRP B CA 1
ATOM 10686 C C . TRP B 1 632 ? -7.102 46.969 17.625 1 98.38 632 TRP B C 1
ATOM 10688 O O . TRP B 1 632 ? -5.945 47.219 17.266 1 98.38 632 TRP B O 1
ATOM 10698 N N . ALA B 1 633 ? -7.414 46.812 18.891 1 98.06 633 ALA B N 1
ATOM 10699 C CA . ALA B 1 633 ? -6.434 46.75 19.969 1 98.06 633 ALA B CA 1
ATOM 10700 C C . ALA B 1 633 ? -6.102 45.281 20.297 1 98.06 633 ALA B C 1
ATOM 10702 O O . ALA B 1 633 ? -6.969 44.406 20.219 1 98.06 633 ALA B O 1
ATOM 10703 N N . PRO B 1 634 ? -4.82 45.031 20.641 1 96.56 634 PRO B N 1
ATOM 10704 C CA . PRO B 1 634 ? -4.504 43.688 21.109 1 96.56 634 PRO B CA 1
ATOM 10705 C C . PRO B 1 634 ? -5.215 43.344 22.422 1 96.56 634 PRO B C 1
ATOM 10707 O O . PRO B 1 634 ? -5.469 44.219 23.25 1 96.56 634 PRO B O 1
ATOM 10710 N N . ASP B 1 635 ? -5.559 42.125 22.562 1 92.56 635 ASP B N 1
ATOM 10711 C CA . ASP B 1 635 ? -6.176 41.719 23.828 1 92.56 635 ASP B CA 1
ATOM 10712 C C . ASP B 1 635 ? -5.781 40.281 24.188 1 92.56 635 ASP B C 1
ATOM 10714 O O . ASP B 1 635 ? -5.16 39.594 23.391 1 92.56 635 ASP B O 1
ATOM 10718 N N . ASN B 1 636 ? -5.957 39.906 25.453 1 94.69 636 ASN B N 1
ATOM 10719 C CA . ASN B 1 636 ? -5.617 38.594 26 1 94.69 636 ASN B CA 1
ATOM 10720 C C . ASN B 1 636 ? -6.867 37.781 26.297 1 94.69 636 ASN B C 1
ATOM 10722 O O . ASN B 1 636 ? -7.324 37.688 27.438 1 94.69 636 ASN B O 1
ATOM 10726 N N . ILE B 1 637 ? -7.289 37.031 25.328 1 91.81 637 ILE B N 1
ATOM 10727 C CA . ILE B 1 637 ? -8.602 36.375 25.375 1 91.81 637 ILE B CA 1
ATOM 10728 C C . ILE B 1 637 ? -8.602 35.281 26.406 1 91.81 637 ILE B C 1
ATOM 10730 O O . ILE B 1 637 ? -9.664 34.812 26.844 1 91.81 637 ILE B O 1
ATOM 10734 N N . TYR B 1 638 ? -7.5 34.812 26.859 1 92 638 TYR B N 1
ATOM 10735 C CA . TYR B 1 638 ? -7.438 33.75 27.859 1 92 638 TYR B CA 1
ATOM 10736 C C . TYR B 1 638 ? -7.023 34.312 29.219 1 92 638 TYR B C 1
ATOM 10738 O O . TYR B 1 638 ? -6.91 33.562 30.188 1 92 638 TYR B O 1
ATOM 10746 N N . GLY B 1 639 ? -6.777 35.594 29.266 1 92.69 639 GLY B N 1
ATOM 10747 C CA . GLY B 1 639 ? -6.289 36.188 30.484 1 92.69 639 GLY B CA 1
ATOM 10748 C C . GLY B 1 639 ? -7.402 36.75 31.359 1 92.69 639 GLY B C 1
ATOM 10749 O O . GLY B 1 639 ? -8.578 36.688 30.984 1 92.69 639 GLY B O 1
ATOM 10750 N N . LYS B 1 640 ? -6.945 37.219 32.5 1 92.56 640 LYS B N 1
ATOM 10751 C CA . LYS B 1 640 ? -7.855 37.844 33.469 1 92.56 640 LYS B CA 1
ATOM 10752 C C . LYS B 1 640 ? -8.242 39.25 33.031 1 92.56 640 LYS B C 1
ATOM 10754 O O . LYS B 1 640 ? -7.668 39.781 32.094 1 92.56 640 LYS B O 1
ATOM 10759 N N . LYS B 1 641 ? -9.18 39.781 33.75 1 91.69 641 LYS B N 1
ATOM 10760 C CA . LYS B 1 641 ? -9.664 41.156 33.469 1 91.69 641 LYS B CA 1
ATOM 10761 C C . LYS B 1 641 ? -8.531 42.156 33.594 1 91.69 641 LYS B C 1
ATOM 10763 O O . LYS B 1 641 ? -8.5 43.125 32.844 1 91.69 641 LYS B O 1
ATOM 10768 N N . SER B 1 642 ? -7.59 41.906 34.438 1 92.25 642 SER B N 1
ATOM 10769 C CA . SER B 1 642 ? -6.477 42.812 34.656 1 92.25 642 SER B CA 1
ATOM 10770 C C . SER B 1 642 ? -5.414 42.656 33.594 1 92.25 642 SER B C 1
ATOM 10772 O O . SER B 1 642 ? -4.535 43.5 33.438 1 92.25 642 SER B O 1
ATOM 10774 N N . GLU B 1 643 ? -5.512 41.656 32.812 1 94.88 643 GLU B N 1
ATOM 10775 C CA . GLU B 1 643 ? -4.531 41.375 31.781 1 94.88 643 GLU B CA 1
ATOM 10776 C C . GLU B 1 643 ? -5.09 41.688 30.391 1 94.88 643 GLU B C 1
ATOM 10778 O O . GLU B 1 643 ? -4.996 40.844 29.484 1 94.88 643 GLU B O 1
ATOM 10783 N N . GLN B 1 644 ? -5.77 42.844 30.281 1 95.94 644 GLN B N 1
ATOM 10784 C CA . GLN B 1 644 ? -6.395 43.281 29.031 1 95.94 644 GLN B CA 1
ATOM 10785 C C . GLN B 1 644 ? -5.938 44.688 28.641 1 95.94 644 GLN B C 1
ATOM 10787 O O . GLN B 1 644 ? -5.387 45.406 29.484 1 95.94 644 GLN B O 1
ATOM 10792 N N . THR B 1 645 ? -6.09 44.969 27.344 1 97.31 645 THR B N 1
ATOM 10793 C CA . THR B 1 645 ? -6.027 46.375 26.969 1 97.31 645 THR B CA 1
ATOM 10794 C C . THR B 1 645 ? -7.098 47.188 27.688 1 97.31 645 THR B C 1
ATOM 10796 O O . THR B 1 645 ? -8.211 46.688 27.922 1 97.31 645 THR B O 1
ATOM 10799 N N . ARG B 1 646 ? -6.809 48.438 28.047 1 96.25 646 ARG B N 1
ATOM 10800 C CA . ARG B 1 646 ? -7.766 49.25 28.781 1 96.25 646 ARG B CA 1
ATOM 10801 C C . ARG B 1 646 ? -7.781 50.688 28.25 1 96.25 646 ARG B C 1
ATOM 10803 O O . ARG B 1 646 ? -6.816 51.125 27.625 1 96.25 646 ARG B O 1
ATOM 10810 N N . PRO B 1 647 ? -8.953 51.312 28.516 1 96 647 PRO B N 1
ATOM 10811 C CA . PRO B 1 647 ? -8.945 52.75 28.188 1 96 647 PRO B CA 1
ATOM 10812 C C . PRO B 1 647 ? -7.797 53.5 28.875 1 96 647 PRO B C 1
ATOM 10814 O O . PRO B 1 647 ? -7.469 53.219 30.031 1 96 647 PRO B O 1
ATOM 10817 N N . GLY B 1 648 ? -7.172 54.344 28.172 1 96.31 648 GLY B N 1
ATOM 10818 C CA . GLY B 1 648 ? -6.035 55.062 28.719 1 96.31 648 GLY B CA 1
ATOM 10819 C C . GLY B 1 648 ? -4.703 54.562 28.203 1 96.31 648 GLY B C 1
ATOM 10820 O O . GLY B 1 648 ? -3.689 55.25 28.281 1 96.31 648 GLY B O 1
ATOM 10821 N N . ASP B 1 649 ? -4.688 53.344 27.75 1 98.06 649 ASP B N 1
ATOM 10822 C CA . ASP B 1 649 ? -3.5 52.906 27.031 1 98.06 649 ASP B CA 1
ATOM 10823 C C . ASP B 1 649 ? -3.234 53.781 25.812 1 98.06 649 ASP B C 1
ATOM 10825 O O . ASP B 1 649 ? -4.172 54.281 25.188 1 98.06 649 ASP B O 1
ATOM 10829 N N . VAL B 1 650 ? -1.979 53.938 25.453 1 98 650 VAL B N 1
ATOM 10830 C CA . VAL B 1 650 ? -1.651 54.906 24.406 1 98 650 VAL B CA 1
ATOM 10831 C C . VAL B 1 650 ? -1.139 54.156 23.172 1 98 650 VAL B C 1
ATOM 10833 O O . VAL B 1 650 ? -0.635 53.031 23.281 1 98 650 VAL B O 1
ATOM 10836 N N . ILE B 1 651 ? -1.325 54.75 22.031 1 98.31 651 ILE B N 1
ATOM 10837 C CA . ILE B 1 651 ? -0.885 54.188 20.75 1 98.31 651 ILE B CA 1
ATOM 10838 C C . ILE B 1 651 ? 0.369 54.938 20.281 1 98.31 651 ILE B C 1
ATOM 10840 O O . ILE B 1 651 ? 0.369 56.156 20.172 1 98.31 651 ILE B O 1
ATOM 10844 N N . ALA B 1 652 ? 1.424 54.188 20.016 1 98.38 652 ALA B N 1
ATOM 10845 C CA . ALA B 1 652 ? 2.688 54.781 19.578 1 98.38 652 ALA B CA 1
ATOM 10846 C C . ALA B 1 652 ? 3.115 54.219 18.234 1 98.38 652 ALA B C 1
ATOM 10848 O O . ALA B 1 652 ? 2.834 53.062 17.922 1 98.38 652 ALA B O 1
ATOM 10849 N N . VAL B 1 653 ? 3.689 55.031 17.422 1 98.44 653 VAL B N 1
ATOM 10850 C CA . VAL B 1 653 ? 4.41 54.594 16.234 1 98.44 653 VAL B CA 1
ATOM 10851 C C . VAL B 1 653 ? 5.914 54.625 16.5 1 98.44 653 VAL B C 1
ATOM 10853 O O . VAL B 1 653 ? 6.469 55.656 16.875 1 98.44 653 VAL B O 1
ATOM 10856 N N . LEU B 1 654 ? 6.492 53.438 16.422 1 98.31 654 LEU B N 1
ATOM 10857 C CA . LEU B 1 654 ? 7.922 53.312 16.672 1 98.31 654 LEU B CA 1
ATOM 10858 C C . LEU B 1 654 ? 8.695 53.219 15.352 1 98.31 654 LEU B C 1
ATOM 10860 O O . LEU B 1 654 ? 8.273 52.562 14.414 1 98.31 654 LEU B O 1
ATOM 10864 N N . TYR B 1 655 ? 9.844 53.938 15.328 1 97.81 655 TYR B N 1
ATOM 10865 C CA . TYR B 1 655 ? 10.672 53.906 14.125 1 97.81 655 TYR B CA 1
ATOM 10866 C C . TYR B 1 655 ? 11.141 52.469 13.836 1 97.81 655 TYR B C 1
ATOM 10868 O O . TYR B 1 655 ? 11.688 51.812 14.719 1 97.81 655 TYR B O 1
ATOM 10876 N N . GLY B 1 656 ? 10.891 52.031 12.625 1 97.62 656 GLY B N 1
ATOM 10877 C CA . GLY B 1 656 ? 11.344 50.719 12.211 1 97.62 656 GLY B CA 1
ATOM 10878 C C . GLY B 1 656 ? 10.32 49.625 12.453 1 97.62 656 GLY B C 1
ATOM 10879 O O . GLY B 1 656 ? 10.586 48.438 12.203 1 97.62 656 GLY B O 1
ATOM 10880 N N . CYS B 1 657 ? 9.172 49.938 12.984 1 97.94 657 CYS B N 1
ATOM 10881 C CA . CYS B 1 657 ? 8.086 49 13.172 1 97.94 657 CYS B CA 1
ATOM 10882 C C . CYS B 1 657 ? 6.977 49.219 12.148 1 97.94 657 CYS B C 1
ATOM 10884 O O . CYS B 1 657 ? 6.637 50.375 11.852 1 97.94 657 CYS B O 1
ATOM 10886 N N . SER B 1 658 ? 6.43 48.188 11.625 1 96.94 658 SER B N 1
ATOM 10887 C CA . SER B 1 658 ? 5.504 48.312 10.508 1 96.94 658 SER B CA 1
ATOM 10888 C C . SER B 1 658 ? 4.109 48.719 10.977 1 96.94 658 SER B C 1
ATOM 10890 O O . SER B 1 658 ? 3.295 49.188 10.188 1 96.94 658 SER B O 1
ATOM 10892 N N . THR B 1 659 ? 3.805 48.5 12.273 1 97.94 659 THR B N 1
ATOM 10893 C CA . THR B 1 659 ? 2.48 48.812 12.797 1 97.94 659 THR B CA 1
ATOM 10894 C C . THR B 1 659 ? 2.586 49.719 14.039 1 97.94 659 THR B C 1
ATOM 10896 O O . THR B 1 659 ? 3.635 49.75 14.68 1 97.94 659 THR B O 1
ATOM 10899 N N . PRO B 1 660 ? 1.457 50.438 14.359 1 98.25 660 PRO B N 1
ATOM 10900 C CA . PRO B 1 660 ? 1.42 51.062 15.68 1 98.25 660 PRO B CA 1
ATOM 10901 C C . PRO B 1 660 ? 1.423 50.031 16.812 1 98.25 660 PRO B C 1
ATOM 10903 O O . PRO B 1 660 ? 1.036 48.875 16.625 1 98.25 660 PRO B O 1
ATOM 10906 N N . ILE B 1 661 ? 1.893 50.5 17.984 1 98.56 661 ILE B N 1
ATOM 10907 C CA . ILE B 1 661 ? 1.975 49.625 19.156 1 98.56 661 ILE B CA 1
ATOM 10908 C C . ILE B 1 661 ? 1.194 50.25 20.312 1 98.56 661 ILE B C 1
ATOM 10910 O O . ILE B 1 661 ? 1.334 51.469 20.594 1 98.56 661 ILE B O 1
ATOM 10914 N N . VAL B 1 662 ? 0.343 49.469 20.906 1 98.75 662 VAL B N 1
ATOM 10915 C CA . VAL B 1 662 ? -0.293 49.906 22.141 1 98.75 662 VAL B CA 1
ATOM 10916 C C . VAL B 1 662 ? 0.687 49.75 23.297 1 98.75 662 VAL B C 1
ATOM 10918 O O . VAL B 1 662 ? 1.267 48.688 23.5 1 98.75 662 VAL B O 1
ATOM 10921 N N . ILE B 1 663 ? 0.87 50.812 24.062 1 98.56 663 ILE B N 1
ATOM 10922 C CA . ILE B 1 663 ? 1.79 50.781 25.203 1 98.56 663 ILE B CA 1
ATOM 10923 C C . ILE B 1 663 ? 1.097 51.344 26.438 1 98.56 663 ILE B C 1
ATOM 10925 O O . ILE B 1 663 ? 0.086 52.031 26.328 1 98.56 663 ILE B O 1
ATOM 10929 N N . ARG B 1 664 ? 1.558 50.938 27.594 1 98.44 664 ARG B N 1
ATOM 10930 C CA . ARG B 1 664 ? 1.017 51.375 28.875 1 98.44 664 ARG B CA 1
ATOM 10931 C C . ARG B 1 664 ? 2.084 52.062 29.719 1 98.44 664 ARG B C 1
ATOM 10933 O O . ARG B 1 664 ? 3.113 51.469 30.031 1 98.44 664 ARG B O 1
ATOM 10940 N N . PRO B 1 665 ? 1.828 53.312 30 1 96.38 665 PRO B N 1
ATOM 10941 C CA . PRO B 1 665 ? 2.816 54 30.828 1 96.38 665 PRO B CA 1
ATOM 10942 C C . PRO B 1 665 ? 3.02 53.344 32.188 1 96.38 665 PRO B C 1
ATOM 10944 O O . PRO B 1 665 ? 2.049 52.938 32.844 1 96.38 665 PRO B O 1
ATOM 10947 N N . ARG B 1 666 ? 4.25 53.188 32.5 1 95.38 666 ARG B N 1
ATOM 10948 C CA . ARG B 1 666 ? 4.711 52.688 33.812 1 95.38 666 ARG B CA 1
ATOM 10949 C C . ARG B 1 666 ? 5.848 53.562 34.344 1 95.38 666 ARG B C 1
ATOM 10951 O O . ARG B 1 666 ? 7.016 53.188 34.25 1 95.38 666 ARG B O 1
ATOM 10958 N N . GLY B 1 667 ? 5.516 54.625 35.031 1 92.25 667 GLY B N 1
ATOM 10959 C CA . GLY B 1 667 ? 6.539 55.594 35.406 1 92.25 667 GLY B CA 1
ATOM 10960 C C . GLY B 1 667 ? 7.203 56.25 34.25 1 92.25 667 GLY B C 1
ATOM 10961 O O . GLY B 1 667 ? 6.531 56.844 33.375 1 92.25 667 GLY B O 1
ATOM 10962 N N . CYS B 1 668 ? 8.477 56.125 34.156 1 91.81 668 CYS B N 1
ATOM 10963 C CA . CYS B 1 668 ? 9.219 56.719 33.062 1 91.81 668 CYS B CA 1
ATOM 10964 C C . CYS B 1 668 ? 9.375 55.75 31.891 1 91.81 668 CYS B C 1
ATOM 10966 O O . CYS B 1 668 ? 9.836 56.125 30.812 1 91.81 668 CYS B O 1
ATOM 10968 N N . GLN B 1 669 ? 8.883 54.625 32.156 1 96.38 669 GLN B N 1
ATOM 10969 C CA . GLN B 1 669 ? 8.977 53.594 31.125 1 96.38 669 GLN B CA 1
ATOM 10970 C C . GLN B 1 669 ? 7.594 53.156 30.641 1 96.38 669 GLN B C 1
ATOM 10972 O O . GLN B 1 669 ? 6.582 53.719 31.062 1 96.38 669 GLN B O 1
ATOM 10977 N N . TYR B 1 670 ? 7.574 52.281 29.672 1 98.06 670 TYR B N 1
ATOM 10978 C CA . TYR B 1 670 ? 6.324 51.781 29.094 1 98.06 670 TYR B CA 1
ATOM 10979 C C . TYR B 1 670 ? 6.316 50.281 29.047 1 98.06 670 TYR B C 1
ATOM 10981 O O . TYR B 1 670 ? 7.371 49.625 28.969 1 98.06 670 TYR B O 1
ATOM 10989 N N . HIS B 1 671 ? 5.152 49.719 29.188 1 98 671 HIS B N 1
ATOM 10990 C CA . HIS B 1 671 ? 4.91 48.312 28.812 1 98 671 HIS B CA 1
ATOM 10991 C C . HIS B 1 671 ? 4.352 48.219 27.391 1 98 671 HIS B C 1
ATOM 10993 O O . HIS B 1 671 ? 3.498 49 27 1 98 671 HIS B O 1
ATOM 10999 N N . VAL B 1 672 ? 4.918 47.344 26.656 1 98.38 672 VAL B N 1
ATOM 11000 C CA . VAL B 1 672 ? 4.297 46.969 25.391 1 98.38 672 VAL B CA 1
ATOM 11001 C C . VAL B 1 672 ? 3.07 46.125 25.625 1 98.38 672 VAL B C 1
ATOM 11003 O O . VAL B 1 672 ? 3.148 45.094 26.344 1 98.38 672 VAL B O 1
ATOM 11006 N N . ILE B 1 673 ? 1.925 46.469 25.094 1 97.88 673 ILE B N 1
ATOM 11007 C CA . ILE B 1 673 ? 0.7 45.688 25.219 1 97.88 673 ILE B CA 1
ATOM 11008 C C . ILE B 1 673 ? 0.511 44.844 23.969 1 97.88 673 ILE B C 1
ATOM 11010 O O . ILE B 1 673 ? -0.01 43.719 24.047 1 97.88 673 ILE B O 1
ATOM 11014 N N . GLY B 1 674 ? 0.917 45.406 22.797 1 97.44 674 GLY B N 1
ATOM 11015 C CA . GLY B 1 674 ? 0.88 44.625 21.578 1 97.44 674 GLY B CA 1
ATOM 11016 C C . GLY B 1 674 ? 0.62 45.438 20.328 1 97.44 674 GLY B C 1
ATOM 11017 O O . GLY B 1 674 ? 0.562 46.656 20.406 1 97.44 674 GLY B O 1
ATOM 11018 N N . GLU B 1 675 ? 0.443 44.75 19.234 1 97.12 675 GLU B N 1
ATOM 11019 C CA . GLU B 1 675 ? 0.225 45.375 17.938 1 97.12 675 GLU B CA 1
ATOM 11020 C C . GLU B 1 675 ? -1.163 46 17.844 1 97.12 675 GLU B C 1
ATOM 11022 O O . GLU B 1 675 ? -2.146 45.406 18.297 1 97.12 675 GLU B O 1
ATOM 11027 N N . ALA B 1 676 ? -1.202 47.188 17.25 1 97.81 676 ALA B N 1
ATOM 11028 C CA . ALA B 1 676 ? -2.475 47.844 17 1 97.81 676 ALA B CA 1
ATOM 11029 C C . ALA B 1 676 ? -2.701 48.062 15.516 1 97.81 676 ALA B C 1
ATOM 11031 O O . ALA B 1 676 ? -1.746 48.25 14.758 1 97.81 676 ALA B O 1
ATOM 11032 N N . TYR B 1 677 ? -3.891 47.938 15.148 1 98.06 677 TYR B N 1
ATOM 11033 C CA . TYR B 1 677 ? -4.34 48.469 13.852 1 98.06 677 TYR B CA 1
ATOM 11034 C C . TYR B 1 677 ? -5.172 49.719 14.016 1 98.06 677 TYR B C 1
ATOM 11036 O O . TYR B 1 677 ? -6.172 49.719 14.742 1 98.06 677 TYR B O 1
ATOM 11044 N N . VAL B 1 678 ? -4.762 50.781 13.383 1 98.56 678 VAL B N 1
ATOM 11045 C CA . VAL B 1 678 ? -5.5 52.031 13.414 1 98.56 678 VAL B CA 1
ATOM 11046 C C . VAL B 1 678 ? -5.762 52.5 11.984 1 98.56 678 VAL B C 1
ATOM 11048 O O . VAL B 1 678 ? -4.828 52.875 11.273 1 98.56 678 VAL B O 1
ATOM 11051 N N . GLN B 1 679 ? -7.043 52.469 11.672 1 98.38 679 GLN B N 1
ATOM 11052 C CA . GLN B 1 679 ? -7.375 52.906 10.32 1 98.38 679 GLN B CA 1
ATOM 11053 C C . GLN B 1 679 ? -6.91 54.344 10.055 1 98.38 679 GLN B C 1
ATOM 11055 O O . GLN B 1 679 ? -7.211 55.25 10.836 1 98.38 679 GLN B O 1
ATOM 11060 N N . GLY B 1 680 ? -6.094 54.5 9.039 1 96.94 680 GLY B N 1
ATOM 11061 C CA . GLY B 1 680 ? -5.586 55.812 8.672 1 96.94 680 GLY B CA 1
ATOM 11062 C C . GLY B 1 680 ? -4.184 56.062 9.172 1 96.94 680 GLY B C 1
ATOM 11063 O O . GLY B 1 680 ? -3.613 57.125 8.922 1 96.94 680 GLY B O 1
ATOM 11064 N N . LEU B 1 681 ? -3.607 55.156 9.898 1 97.19 681 LEU B N 1
ATOM 11065 C CA . LEU B 1 681 ? -2.275 55.375 10.445 1 97.19 681 LEU B CA 1
ATOM 11066 C C . LEU B 1 681 ? -1.346 54.219 10.109 1 97.19 681 LEU B C 1
ATOM 11068 O O . LEU B 1 681 ? -0.275 54.062 10.711 1 97.19 681 LEU B O 1
ATOM 11072 N N . MET B 1 682 ? -1.697 53.375 9.172 1 97.5 682 MET B N 1
ATOM 11073 C CA . MET B 1 682 ? -0.979 52.125 8.961 1 97.5 682 MET B CA 1
ATOM 11074 C C . MET B 1 682 ? 0.068 52.281 7.863 1 97.5 682 MET B C 1
ATOM 11076 O O . MET B 1 682 ? 0.987 51.469 7.762 1 97.5 682 MET B O 1
ATOM 11080 N N . ASP B 1 683 ? -0.038 53.344 7.039 1 95.94 683 ASP B N 1
ATOM 11081 C CA . ASP B 1 683 ? 0.785 53.406 5.836 1 95.94 683 ASP B CA 1
ATOM 11082 C C . ASP B 1 683 ? 1.573 54.688 5.766 1 95.94 683 ASP B C 1
ATOM 11084 O O . ASP B 1 683 ? 1.754 55.281 4.688 1 95.94 683 ASP B O 1
ATOM 11088 N N . GLY B 1 684 ? 1.95 55.188 6.926 1 94.19 684 GLY B N 1
ATOM 11089 C CA . GLY B 1 684 ? 2.852 56.344 6.953 1 94.19 684 GLY B CA 1
ATOM 11090 C C . GLY B 1 684 ? 2.143 57.656 7.211 1 94.19 684 GLY B C 1
ATOM 11091 O O . GLY B 1 684 ? 2.787 58.688 7.344 1 94.19 684 GLY B O 1
ATOM 11092 N N . GLU B 1 685 ? 0.855 57.656 7.363 1 94.44 685 GLU B N 1
ATOM 11093 C CA . GLU B 1 685 ? 0.087 58.875 7.598 1 94.44 685 GLU B CA 1
ATOM 11094 C C . GLU B 1 685 ? 0.531 59.562 8.883 1 94.44 685 GLU B C 1
ATOM 11096 O O . GLU B 1 685 ? 0.553 60.812 8.953 1 94.44 685 GLU B O 1
ATOM 11101 N N . ALA B 1 686 ? 0.863 58.781 9.852 1 93.5 686 ALA B N 1
ATOM 11102 C CA . ALA B 1 686 ? 1.278 59.344 11.141 1 93.5 686 ALA B CA 1
ATOM 11103 C C . ALA B 1 686 ? 2.59 60.125 11.008 1 93.5 686 ALA B C 1
ATOM 11105 O O . ALA B 1 686 ? 2.83 61.062 11.75 1 93.5 686 ALA B O 1
ATOM 11106 N N . MET B 1 687 ? 3.426 59.719 10.117 1 94.75 687 MET B N 1
ATOM 11107 C CA . MET B 1 687 ? 4.707 60.375 9.898 1 94.75 687 MET B CA 1
ATOM 11108 C C . MET B 1 687 ? 4.5 61.812 9.406 1 94.75 687 MET B C 1
ATOM 11110 O O . MET B 1 687 ? 5.301 62.688 9.711 1 94.75 687 MET B O 1
ATOM 11114 N N . GLU B 1 688 ? 3.465 61.969 8.695 1 92.88 688 GLU B N 1
ATOM 11115 C CA . GLU B 1 688 ? 3.15 63.312 8.227 1 92.88 688 GLU B CA 1
ATOM 11116 C C . GLU B 1 688 ? 2.828 64.25 9.391 1 92.88 688 GLU B C 1
ATOM 11118 O O . GLU B 1 688 ? 3.166 65.438 9.367 1 92.88 688 GLU B O 1
ATOM 11123 N N . LEU B 1 689 ? 2.246 63.688 10.391 1 91.56 689 LEU B N 1
ATOM 11124 C CA . LEU B 1 689 ? 1.888 64.5 11.57 1 91.56 689 LEU B CA 1
ATOM 11125 C C . LEU B 1 689 ? 3.133 64.875 12.352 1 91.56 689 LEU B C 1
ATOM 11127 O O . LEU B 1 689 ? 3.211 66 12.852 1 91.56 689 LEU B O 1
ATOM 11131 N N . VAL B 1 690 ? 4.059 64.062 12.422 1 91.38 690 VAL B N 1
ATOM 11132 C CA . VAL B 1 690 ? 5.277 64.312 13.164 1 91.38 690 VAL B CA 1
ATOM 11133 C C . VAL B 1 690 ? 6.16 65.312 12.352 1 91.38 690 VAL B C 1
ATOM 11135 O O . VAL B 1 690 ? 6.777 66.188 12.906 1 91.38 690 VAL B O 1
ATOM 11138 N N . ASN B 1 691 ? 6.211 65.125 11.07 1 91.5 691 ASN B N 1
ATOM 11139 C CA . ASN B 1 691 ? 7.02 65.938 10.195 1 91.5 691 ASN B CA 1
ATOM 11140 C C . ASN B 1 691 ? 6.465 67.375 10.125 1 91.5 691 ASN B C 1
ATOM 11142 O O . ASN B 1 691 ? 7.219 68.312 9.914 1 91.5 691 ASN B O 1
ATOM 11146 N N . SER B 1 692 ? 5.168 67.5 10.305 1 92.38 692 SER B N 1
ATOM 11147 C CA . SER B 1 692 ? 4.547 68.812 10.266 1 92.38 692 SER B CA 1
ATOM 11148 C C . SER B 1 692 ? 4.598 69.5 11.625 1 92.38 692 SER B C 1
ATOM 11150 O O . SER B 1 692 ? 4.191 70.625 11.773 1 92.38 692 SER B O 1
ATOM 11152 N N . GLY B 1 693 ? 5.027 68.75 12.664 1 90.56 693 GLY B N 1
ATOM 11153 C CA . GLY B 1 693 ? 5.203 69.312 13.984 1 90.56 693 GLY B CA 1
ATOM 11154 C C . GLY B 1 693 ? 3.98 69.188 14.867 1 90.56 693 GLY B C 1
ATOM 11155 O O . GLY B 1 693 ? 3.951 69.688 15.984 1 90.56 693 GLY B O 1
ATOM 11156 N N . LYS B 1 694 ? 2.998 68.5 14.422 1 91.44 694 LYS B N 1
ATOM 11157 C CA . LYS B 1 694 ? 1.777 68.312 15.195 1 91.44 694 LYS B CA 1
ATOM 11158 C C . LYS B 1 694 ? 1.988 67.312 16.312 1 91.44 694 LYS B C 1
ATOM 11160 O O . LYS B 1 694 ? 1.266 67.312 17.312 1 91.44 694 LYS B O 1
ATOM 11165 N N . LEU B 1 695 ? 2.883 66.375 16.078 1 93.56 695 LEU B N 1
ATOM 11166 C CA . LEU B 1 695 ? 3.289 65.438 17.094 1 93.56 695 LEU B CA 1
ATOM 11167 C C . LEU B 1 695 ? 4.781 65.5 17.375 1 93.56 695 LEU B C 1
ATOM 11169 O O . LEU B 1 695 ? 5.555 65.938 16.516 1 93.56 695 LEU B O 1
ATOM 11173 N N . GLU B 1 696 ? 5.086 65.188 18.516 1 93.88 696 GLU B N 1
ATOM 11174 C CA . GLU B 1 696 ? 6.477 65.312 18.938 1 93.88 696 GLU B CA 1
ATOM 11175 C C . GLU B 1 696 ? 7.172 63.969 19.016 1 93.88 696 GLU B C 1
ATOM 11177 O O . GLU B 1 696 ? 6.625 63.031 19.578 1 93.88 696 GLU B O 1
ATOM 11182 N N . ARG B 1 697 ? 8.367 63.969 18.453 1 94.94 697 ARG B N 1
ATOM 11183 C CA . ARG B 1 697 ? 9.211 62.781 18.562 1 94.94 697 ARG B CA 1
ATOM 11184 C C . ARG B 1 697 ? 9.695 62.594 20 1 94.94 697 ARG B C 1
ATOM 11186 O O . ARG B 1 697 ? 9.891 63.562 20.734 1 94.94 697 ARG B O 1
ATOM 11193 N N . ALA B 1 698 ? 9.773 61.312 20.359 1 94.69 698 ALA B N 1
ATOM 11194 C CA . ALA B 1 698 ? 10.25 60.969 21.703 1 94.69 698 ALA B CA 1
ATOM 11195 C C . ALA B 1 698 ? 11.086 59.719 21.703 1 94.69 698 ALA B C 1
ATOM 11197 O O . ALA B 1 698 ? 10.961 58.875 20.797 1 94.69 698 ALA B O 1
ATOM 11198 N N . ARG B 1 699 ? 11.953 59.625 22.672 1 96.25 699 ARG B N 1
ATOM 11199 C CA . ARG B 1 699 ? 12.656 58.375 22.953 1 96.25 699 ARG B CA 1
ATOM 11200 C C . ARG B 1 699 ? 11.922 57.562 24.031 1 96.25 699 ARG B C 1
ATOM 11202 O O . ARG B 1 699 ? 11.703 58.062 25.141 1 96.25 699 ARG B O 1
ATOM 11209 N N . LEU B 1 700 ? 11.516 56.438 23.672 1 97.5 700 LEU B N 1
ATOM 11210 C CA . LEU B 1 700 ? 10.695 55.625 24.562 1 97.5 700 LEU B CA 1
ATOM 11211 C C . LEU B 1 700 ? 11.484 54.406 25.094 1 97.5 700 LEU B C 1
ATOM 11213 O O . LEU B 1 700 ? 12.273 53.812 24.359 1 97.5 700 LEU B O 1
ATOM 11217 N N . GLU B 1 701 ? 11.297 54.125 26.344 1 98 701 GLU B N 1
ATOM 11218 C CA . GLU B 1 701 ? 11.945 52.969 26.984 1 98 701 GLU B CA 1
ATOM 11219 C C . GLU B 1 701 ? 10.914 51.938 27.406 1 98 701 GLU B C 1
ATOM 11221 O O . GLU B 1 701 ? 9.953 52.25 28.109 1 98 701 GLU B O 1
ATOM 11226 N N . PHE B 1 702 ? 11.18 50.719 27 1 98.25 702 PHE B N 1
ATOM 11227 C CA . PHE B 1 702 ? 10.25 49.625 27.266 1 98.25 702 PHE B CA 1
ATOM 11228 C C . PHE B 1 702 ? 10.883 48.594 28.203 1 98.25 702 PHE B C 1
ATOM 11230 O O . PHE B 1 702 ? 12.039 48.188 28.016 1 98.25 702 PHE B O 1
ATOM 11237 N N . CYS B 1 703 ? 10.117 48.25 29.188 1 94.25 703 CYS B N 1
ATOM 11238 C CA . CYS B 1 703 ? 10.602 47.281 30.172 1 94.25 703 CYS B CA 1
ATOM 11239 C C . CYS B 1 703 ? 9.641 46.094 30.281 1 94.25 703 CYS B C 1
ATOM 11241 O O . CYS B 1 703 ? 8.477 46.219 29.891 1 94.25 703 CYS B O 1
#

InterPro domains:
  IPR010730 Heterokaryon incompatibility [PF06985] (102-251)
  IPR052895 Heterokaryon Regulation/Transcriptional Modulator [PTHR24148] (5-687)

Secondary structure (DSSP, 8-state):
---S-PPPPTTTTEEEEEEE-TTHHHHSS-EEEEEEEETT-B-HHHHHHHHHH--TT--HHHHHHHHHHHTS-HHHHT-HHHHHHHHHS--GGG-SBTTBEEEEEE-----TT-EEEEEETTEEEEEEHHHHHHHHHHHHTT-SSSSEEEE-HHHHS-TT-HHHHHHHHHTHHHHHHH-SEEEEE--S--TTHHHHHHHHHHHHHHTTTT-HHHHHHHHHH-TTTT-SSHHHHHHHHHTSGGGGBTHHHHHHHHHGGGEEEEETTEEEEHHHHHHHHHHHHHHSHHHHHHHHHHHHHHHH---S-----HHHHIIIIIIHHHHHHHHH------HHHHHHHHTT-B-SSTTHHHHTTGGGS-HHHHHH----TTS-HHHHHHHHHHHHHHHHTS-GGGGG--S-STT---TTS--TT-TT--GGG-TTSPPPS-TTTSPPPPTT--------TTTTPPP--EE-TTS--EEEEEEEEEEEEEE-PEEETTTEEEGGG-B--SS---SS-SHHHHHHHHHHHHTTT--GGGPPP-GGGGGGGGS-SSHHHHHHHHHHHT-HHHHT-TTTTHHHHHHHHHHTT-EETTEEGGGG--SPPPTT--HHHHHHHHHHHHHHTTTEEEEEETTS-EEEEE--TTS-GGGS--TT-EEEEETT-SS-EEEEEETTEEEEEEE-EETTSSSSHHHHHHHTTSS--EEEEE-/---S-PPPPTTTTEEEEEEE-TTHHHHSS-EEEEEEEETT-B-HHHHHHHHHH--TT--HHHHHHHHHHHTS-HHHHT-HHHHHHHHHS--GGG-SBTTBEEEEEE-----TT-EEEEEETTEEEEEEHHHHHHHHHHHHTT-SSSSEEEE-HHHHS-TT-HHHHHHHHHTHHHHHHH-SEEEEE--S--TTHHHHHHHHHHHHHHTTTT-HHHHHHHHHH-TTTT-SSHHHHHHHHHTSGGGGBTHHHHHHHHHGGGEEEEETTEEEEHHHHHHHHHHHHHHSHHHHHHHHHHHHHHHH---S-----HHHHIIIIIIHHHHHHHHH------HHHHHHHHTT-B-SSTTHHHHTTGGGS-HHHHHH----TTS-HHHHHHHHHHHHHHHHTS-GGGGG--S-STT---TTS--TT-TT--GGG-TTSPPPS-TTTSPPPPTT--------TTTTPPP--EE-TTS--EEEEEEEEEEEEEE-PEEETTTEEEGGG-B--SS---SS-SHHHHHHHHHHHHTTT--GGGPPP-GGGGGGGGS-SSHHHHHHHHHHHT-HHHHT-TTTTHHHHHHHHHHTT-EETTEEGGGG--SPPPTT--HHHHHHHHHHHHHHTTTEEEEEETTS-EEEEE--TTS-GGGS--TT-EEEEETT-SS-EEEEEETTEEEEEEE-EETTSSSSHHHHHHHTTSS--EEEEE-

Radius of gyration: 40.86 Å; Cα contacts (8 Å, |Δi|>4): 2740; chains: 2; bounding box: 74×132×83 Å

Nearest PDB structures (foldseek):
  4dag-assembly1_A  TM=2.663E-01  e=7.190E+00  human metapneumovirus